Protein AF-0000000078080377 (afdb_homodimer)

Sequence (1064 aa):
MLSNNTMDNLKKFSLIVAINNDALIGIKEYGGYSMPWPMLKEDMDFFRIKTTTTHHPNQTNAIIVGYNTWQTLPPFYKKNNKRTNIVVSRTATIDISSHNEVYVPTFDAALELAQSMPNLNEIFVIGGAVIYDIAMSHQMLDKMYVTHINHTYPNNIVVEQKIFFPLNIEQLEELTRCDFLILSNEKQTFDANKNISYCFKEYNVQKNFHEVYHCNNLISKIPRCINYDMVVIPIDCHEGEYQYLNLIKTIMKKGIYKTTRNDVTKSIFGYQLVYDLANGYPLSTVKRSYPKAIFEELMWMIRGQTNVKYLQEKNVTIWNKNSTKEFLQKYNLPYEEGDIGPGYGFQMRHYGAEYTNCMADYRGKGTDQLMECIDLINKDPHSRRIIIDLWNPRDTAKMALPPCHIIYNFGVDIYDKPSPTGNKGKLNCHLFQRSWDVLLGWNTTTAALLTYLLANHCDLDPGVIVHSITDAHLYKKHIDSGAVDKLLNRIPRNFPTLKFLNKKENIEDYEFDDLVIENYYPCPAIIAEMVAMLSNNTMDNLKKFSLIVAINNDALIGIKEYGGYSMPWPMLKEDMDFFRIKTTTTHHPNQTNAIIVGYNTWQTLPPFYKKNNKRTNIVVSRTATIDISSHNEVYVPTFDAALELAQSMPNLNEIFVIGGAVIYDIAMSHQMLDKMYVTHINHTYPNNIVVEQKIFFPLNIEQLEELTRCDFLILSNEKQTFDANKNISYCFKEYNVQKNFHEVYHCNNLISKIPRCINYDMVVIPIDCHEGEYQYLNLIKTIMKKGIYKTTRNDVTKSIFGYQLVYDLANGYPLSTVKRSYPKAIFEELMWMIRGQTNVKYLQEKNVTIWNKNSTKEFLQKYNLPYEEGDIGPGYGFQMRHYGAEYTNCMADYRGKGTDQLMECIDLINKDPHSRRIIIDLWNPRDTAKMALPPCHIIYNFGVDIYDKPSPTGNKGKLNCHLFQRSWDVLLGWNTTTAALLTYLLANHCDLDPGVIVHSITDAHLYKKHIDSGAVDKLLNRIPRNFPTLKFLNKKENIEDYEFDDLVIENYYPCPAIIAEMVA

Radius of gyration: 34.19 Å; Cα contacts (8 Å, |Δi|>4): 2127; chains: 2; bounding box: 82×93×74 Å

Foldseek 3Di:
DPDPVVVVPFAFAEEEAEAEQQQFGWFQAPVAIDGLADDDVVSLVVVQCVQQDFPDPPAAEEEEEEDRVLVHDDPVSVPPGRHAYEYADLPDDFDPPPGSYTYDPDLVVSSVVLRPDDRYGHYYYYDDQVSLLVSQLDQRHFKYKYKYKHDDRDPPDDTPDTGGHLDHPVRVVVCCLLVQKPFPDKDWDADPVRRIIMMITMITGDSCRSVQSVVLSVQVVPDCVVVPPRVPCVCCVLAACVVLLVLLVCQVVPFDWDDDPFFIKTKDFKDKRKYWCVQAQNQFQLADDDVQLLVQVLLCLCQLAQFQVSSVVVVNCLCVVLQAPVLCVVLVAPAHRRGFFCARSNQQQANPFDTDYRPDDCVPHHDNLVVVLLVCCQPPQADQPSKRAGQRPVCCSNGSHGFFFGMWTKHWDADPDQDPQRAGTEIEIEIEGAEDQSLPDDVQSSSQVVRQLSCQQNRYHYGMYMYMYGIYIHTPQCVVVCLSVSSSPGRTDRHWHKHFQDHDPDSSPDHPVRMDTPDRNHDYHRDDDRDD/DPDPVVVVPFAFAEEEAEAEQQQFGWFQAPVAIDGLADDDVVSLVVVLCVQQDFPDPVAAEEEEEEDRVLVHDDPVSVPPGRHAYEYADLPDDFDPPPGSYTYDPDLVVSSVVLRVDDRYGHYYYYDDQVSLLVSQLDQRHFKYKYKYKHDDRDPPDDTPDTGGHLDHPVRVVVCCLLVQKPFPDKDWDADPVRRIIMMITMITGDSCRSVQSVVLSVQVPPDCVVVPPRVPCVCCVLAACVVLLVLLVCQVVPFDWDDDPFFIKTKDFKDKRKYWCVQAQNQFQLADDDVQLLVQVLLCLQQLAQFCVSSVVVVNCLCVVLQAPVLCVVLVAPAHRRGFFCARSNQQQANPFDTDYRPDDCVPHHDNLVVVLLVCCQPPQADQPSKRAGQRPVCCSNGSHGFFFGMWGKHWDADPDQDPQRAGTEIEIEIEGAEDQSLPDDVQSSSQVVRQLSCQQNRYHYGMYMYMYGIYIHTPQCVVVCLSVSSSPGRTDRHWHKHFQDHDPDSSPDHPVRMDTPDRNHDYHRDDDDDD

pLDDT: mean 86.27, std 15.85, range [21.95, 98.88]

Secondary structure (DSSP, 8-state):
---TTTSTTSPPEEEEEEE-TT-EEEEEETTEEE-SS---HHHHHHHHHHHH--SSTT-EEEEEEEHHHHHHS-HHHHTT-SEEEEEE-TT---B--SSSEEEESSHHHHHHHHHHSTTEEEEEE---HHHHHHHHT-TTEEEEEEEEE-----TTS--SEEEE-SS-HHHHHHHHHTTSEEEEEEEEEEETTTTEEEEEEEEEEPTTHHHHHHHHHHHHTS-TTTT-----------STTHHHHHHHHHHHHH-EEEE-SS-EEEEEEEEEEEEEGGG-----SSS---HHHHHHHHHHHHTT--BTHHHHHTT--TTGGGGSHHHHHHTT--PPTTB--S-THHHHHHBTSPP--TTS--TT-SB-HHHHHHHHHHH-TT-S--EEE---TTTGGGSSS--SEEEEEEEEEE-SS--TT--SEEEEEEEEEEEEETTT--HHHHHHHHHHHHHHHTT-EEEEEEEEEEEEEEEHHHHHTTHHHHHHTS---PPPEEEES---SSGGG--GGGEEEES--PPPPPP-PPP-/---TTSSTTSPPEEEEEEE-TT-EEEEEETTEEE-SS---HHHHHHHHHHHH--SSTT-EEEEEEEHHHHHHS-HHHHTT-SEEEEEE-TT---B--SSSEEEESSHHHHHHHHHHSTTEEEEEE---HHHHHHHHTSTTEEEEEEEEE-----TTS--SEEEE-SS-HHHHHHHHHTTSEEEEEEEEEEETTTTEEEEEEEEEEPTTHHHHHHHHHHHHTS-TTTT-----------STTHHHHHHHHHHHHH-EEEE-SS-EEEEEEEEEEEEEGGG-----SSS---HHHHHHHHHHHHTT--BTHHHHHTT--TTGGGGSHHHHHHTT--PPTTB--S-THHHHHHBTSPP--TTS--TT-SB-HHHHHHHHHHH-TT-S--EEE---TTTGGGSSS--SEEEEEEEEEE-SS--TT---EEEEEEEEEEEEETTT--HHHHHHHHHHHHHHHTT-EEEEEEEEEEEEEEEHHHHHTTHHHHHHTS---PPPEEEES---SSGGG--GGGEEEES--PPPPPP-PPP-

Structure (mmCIF, N/CA/C/O backbone):
data_AF-0000000078080377-model_v1
#
loop_
_entity.id
_entity.type
_entity.pdbx_description
1 polymer 'thymidylate synthase'
#
loop_
_atom_site.group_PDB
_atom_site.id
_atom_site.type_symbol
_atom_site.label_atom_id
_atom_site.label_alt_id
_atom_site.label_comp_id
_atom_site.label_asym_id
_atom_site.label_entity_id
_atom_site.label_seq_id
_atom_site.pdbx_PDB_ins_code
_atom_site.Cartn_x
_atom_site.Cartn_y
_atom_site.Cartn_z
_atom_site.occupancy
_atom_site.B_iso_or_equiv
_atom_site.auth_seq_id
_atom_site.auth_comp_id
_atom_site.auth_asym_id
_atom_site.auth_atom_id
_atom_site.pdbx_PDB_model_num
ATOM 1 N N . MET A 1 1 ? -10.352 24.969 31.375 1 21.95 1 MET A N 1
ATOM 2 C CA . MET A 1 1 ? -10.727 23.734 30.703 1 21.95 1 MET A CA 1
ATOM 3 C C . MET A 1 1 ? -12.039 23.188 31.266 1 21.95 1 MET A C 1
ATOM 5 O O . MET A 1 1 ? -12.133 22.859 32.438 1 21.95 1 MET A O 1
ATOM 9 N N . LEU A 1 2 ? -13.164 23.672 30.703 1 29.47 2 LEU A N 1
ATOM 10 C CA . LEU A 1 2 ? -14.445 23.219 31.234 1 29.47 2 LEU A CA 1
ATOM 11 C C . LEU A 1 2 ? -14.484 21.703 31.359 1 29.47 2 LEU A C 1
ATOM 13 O O . LEU A 1 2 ? -13.922 20.984 30.531 1 29.47 2 LEU A O 1
ATOM 17 N N . SER A 1 3 ? -14.664 21.188 32.531 1 29.08 3 SER A N 1
ATOM 18 C CA . SER A 1 3 ? -14.805 19.781 32.875 1 29.08 3 SER A CA 1
ATOM 19 C C . SER A 1 3 ? -15.602 19 31.844 1 29.08 3 SER A C 1
ATOM 21 O O . SER A 1 3 ? -16.422 19.594 31.125 1 29.08 3 SER A O 1
ATOM 23 N N . ASN A 1 4 ? -15.195 17.859 31.344 1 35.44 4 ASN A N 1
ATOM 24 C CA . ASN A 1 4 ? -15.844 16.891 30.469 1 35.44 4 ASN A CA 1
ATOM 25 C C . ASN A 1 4 ? -17.344 16.812 30.734 1 35.44 4 ASN A C 1
ATOM 27 O O . ASN A 1 4 ? -18.125 16.594 29.797 1 35.44 4 ASN A O 1
ATOM 31 N N . ASN A 1 5 ? -17.828 16.703 31.969 1 36.12 5 ASN A N 1
ATOM 32 C CA . ASN A 1 5 ? -19.203 16.547 32.438 1 36.12 5 ASN A CA 1
ATOM 33 C C . ASN A 1 5 ? -20.047 17.781 32.094 1 36.12 5 ASN A C 1
ATOM 35 O O . ASN A 1 5 ? -21.266 17.703 32.062 1 36.12 5 ASN A O 1
ATOM 39 N N . THR A 1 6 ? -19.516 19 32.188 1 41.28 6 THR A N 1
ATOM 40 C CA . THR A 1 6 ? -20.234 20.266 31.984 1 41.28 6 THR A CA 1
ATOM 41 C C . THR A 1 6 ? -20.5 20.5 30.516 1 41.28 6 THR A C 1
ATOM 43 O O . THR A 1 6 ? -21.234 21.422 30.156 1 41.28 6 THR A O 1
ATOM 46 N N . MET A 1 7 ? -19.844 19.906 29.578 1 44.25 7 MET A N 1
ATOM 47 C CA . MET A 1 7 ? -20.031 20.078 28.141 1 44.25 7 MET A CA 1
ATOM 48 C C . MET A 1 7 ? -21.297 19.359 27.688 1 44.25 7 MET A C 1
ATOM 50 O O . MET A 1 7 ? -21.828 19.656 26.609 1 44.25 7 MET A O 1
ATOM 54 N N . ASP A 1 8 ? -21.656 18.312 28.375 1 48.5 8 ASP A N 1
ATOM 55 C CA . ASP A 1 8 ? -22.844 17.531 27.984 1 48.5 8 ASP A CA 1
ATOM 56 C C . ASP A 1 8 ? -24.094 18.391 28.031 1 48.5 8 ASP A C 1
ATOM 58 O O . ASP A 1 8 ? -25.062 18.141 27.297 1 48.5 8 ASP A O 1
ATOM 62 N N . ASN A 1 9 ? -24.172 19.5 28.906 1 59.94 9 ASN A N 1
ATOM 63 C CA . ASN A 1 9 ? -25.375 20.312 29.078 1 59.94 9 ASN A CA 1
ATOM 64 C C . ASN A 1 9 ? -25.328 21.562 28.219 1 59.94 9 ASN A C 1
ATOM 66 O O . ASN A 1 9 ? -26.219 22.406 28.312 1 59.94 9 ASN A O 1
ATOM 70 N N . LEU A 1 10 ? -24.312 21.703 27.391 1 73.5 10 LEU A N 1
ATOM 71 C CA . LEU A 1 10 ? -24.188 22.938 26.594 1 73.5 10 LEU A CA 1
ATOM 72 C C . LEU A 1 10 ? -24.875 22.781 25.25 1 73.5 10 LEU A C 1
ATOM 74 O O . LEU A 1 10 ? -24.875 21.688 24.672 1 73.5 10 LEU A O 1
ATOM 78 N N . LYS A 1 11 ? -25.609 23.859 24.922 1 86.69 11 LYS A N 1
ATOM 79 C CA . LYS A 1 11 ? -26.281 23.859 23.625 1 86.69 11 LYS A CA 1
ATOM 80 C C . LYS A 1 11 ? -25.266 23.969 22.484 1 86.69 11 LYS A C 1
ATOM 82 O O . LYS A 1 11 ? -24.344 24.781 22.547 1 86.69 11 LYS A O 1
ATOM 87 N N . LYS A 1 12 ? -25.406 23.094 21.578 1 91.88 12 LYS A N 1
ATOM 88 C CA . LYS A 1 12 ? -24.609 23.156 20.359 1 91.88 12 LYS A CA 1
ATOM 89 C C . LYS A 1 12 ? -25 24.359 19.516 1 91.88 12 LYS A C 1
ATOM 91 O O . LYS A 1 12 ? -26.031 25 19.766 1 91.88 12 LYS A O 1
ATOM 96 N N . PHE A 1 13 ? -24.125 24.766 18.656 1 94.81 13 PHE A N 1
ATOM 97 C CA . PHE A 1 13 ? -24.438 25.906 17.812 1 94.81 13 PHE A CA 1
ATOM 98 C C . PHE A 1 13 ? -24.359 25.547 16.344 1 94.81 13 PHE A C 1
ATOM 100 O O . PHE A 1 13 ? -23.812 24.484 15.992 1 94.81 13 PHE A O 1
ATOM 107 N N . SER A 1 14 ? -24.984 26.375 15.516 1 96 14 SER A N 1
ATOM 108 C CA . SER A 1 14 ? -24.984 26.234 14.062 1 96 14 SER A CA 1
ATOM 109 C C . SER A 1 14 ? -24.266 27.391 13.383 1 96 14 SER A C 1
ATOM 111 O O . SER A 1 14 ? -24.109 28.469 13.977 1 96 14 SER A O 1
ATOM 113 N N . LEU A 1 15 ? -23.797 27.078 12.211 1 95.88 15 LEU A N 1
ATOM 114 C CA . LEU A 1 15 ? -23.172 28.094 11.352 1 95.88 15 LEU A CA 1
ATOM 115 C C . LEU A 1 15 ? -24.047 28.422 10.156 1 95.88 15 LEU A C 1
ATOM 117 O O . LEU A 1 15 ? -24.688 27.516 9.578 1 95.88 15 LEU A O 1
ATOM 121 N N . ILE A 1 16 ? -24.234 29.766 9.82 1 96.12 16 ILE A N 1
ATOM 122 C CA . ILE A 1 16 ? -24.969 30.156 8.633 1 96.12 16 ILE A CA 1
ATOM 123 C C . ILE A 1 16 ? -24.094 31.062 7.758 1 96.12 16 ILE A C 1
ATOM 125 O O . ILE A 1 16 ? -23.516 32.031 8.242 1 96.12 16 ILE A O 1
ATOM 129 N N . VAL A 1 17 ? -23.906 30.672 6.465 1 95.69 17 VAL A N 1
ATOM 130 C CA . VAL A 1 17 ? -23.016 31.422 5.594 1 95.69 17 VAL A CA 1
ATOM 131 C C . VAL A 1 17 ? -23.5 31.328 4.148 1 95.69 17 VAL A C 1
ATOM 133 O O . VAL A 1 17 ? -24.141 30.359 3.762 1 95.69 17 VAL A O 1
ATOM 136 N N . ALA A 1 18 ? -23.297 32.406 3.402 1 95.25 18 ALA A N 1
ATOM 137 C CA . ALA A 1 18 ? -23.406 32.406 1.946 1 95.25 18 ALA A CA 1
ATOM 138 C C . ALA A 1 18 ? -22.031 32.5 1.296 1 95.25 18 ALA A C 1
ATOM 140 O O . ALA A 1 18 ? -21.219 33.344 1.684 1 95.25 18 ALA A O 1
ATOM 141 N N . ILE A 1 19 ? -21.766 31.562 0.396 1 93.88 19 ILE A N 1
ATOM 142 C CA . ILE A 1 19 ? -20.484 31.578 -0.282 1 93.88 19 ILE A CA 1
ATOM 143 C C . ILE A 1 19 ? -20.688 31.516 -1.793 1 93.88 19 ILE A C 1
ATOM 145 O O . ILE A 1 19 ? -21.656 30.922 -2.268 1 93.88 19 ILE A O 1
ATOM 149 N N . ASN A 1 20 ? -19.797 32.125 -2.52 1 93.19 20 ASN A N 1
ATOM 150 C CA . ASN A 1 20 ? -19.891 32 -3.971 1 93.19 20 ASN A CA 1
ATOM 151 C C . ASN A 1 20 ? -18.984 30.891 -4.488 1 93.19 20 ASN A C 1
ATOM 153 O O . ASN A 1 20 ? -18.484 30.078 -3.711 1 93.19 20 ASN A O 1
ATOM 157 N N . ASN A 1 21 ? -18.734 30.844 -5.789 1 88.44 21 ASN A N 1
ATOM 158 C CA . ASN A 1 21 ? -18.016 29.766 -6.426 1 88.44 21 ASN A CA 1
ATOM 159 C C . ASN A 1 21 ? -16.547 29.719 -5.977 1 88.44 21 ASN A C 1
ATOM 161 O O . ASN A 1 21 ? -15.93 28.656 -5.973 1 88.44 21 ASN A O 1
ATOM 165 N N . ASP A 1 22 ? -16.031 30.859 -5.504 1 82.81 22 ASP A N 1
ATOM 166 C CA . ASP A 1 22 ? -14.641 30.969 -5.09 1 82.81 22 ASP A CA 1
ATOM 167 C C . ASP A 1 22 ? -14.516 30.938 -3.57 1 82.81 22 ASP A C 1
ATOM 169 O O . ASP A 1 22 ? -13.453 31.234 -3.023 1 82.81 22 ASP A O 1
ATOM 173 N N . ALA A 1 23 ? -15.562 30.688 -2.914 1 88.5 23 ALA A N 1
ATOM 174 C CA . ALA A 1 23 ? -15.648 30.672 -1.455 1 88.5 23 ALA A CA 1
ATOM 175 C C . ALA A 1 23 ? -15.492 32.062 -0.883 1 88.5 23 ALA A C 1
ATOM 177 O O . ALA A 1 23 ? -15.086 32.25 0.271 1 88.5 23 ALA A O 1
ATOM 178 N N . LEU A 1 24 ? -15.781 33.094 -1.783 1 91.62 24 LEU A N 1
ATOM 179 C CA . LEU A 1 24 ? -15.773 34.469 -1.33 1 91.62 24 LEU A CA 1
ATOM 180 C C . LEU A 1 24 ? -17 34.781 -0.483 1 91.62 24 LEU A C 1
ATOM 182 O O . LEU A 1 24 ? -18.109 34.375 -0.833 1 91.62 24 LEU A O 1
ATOM 186 N N . ILE A 1 25 ? -16.75 35.469 0.677 1 93.38 25 ILE A N 1
ATOM 187 C CA . ILE A 1 25 ? -17.891 35.781 1.529 1 93.38 25 ILE A CA 1
ATOM 188 C C . ILE A 1 25 ? -17.969 37.312 1.718 1 93.38 25 ILE A C 1
ATOM 190 O O . ILE A 1 25 ? -18.953 37.812 2.232 1 93.38 25 ILE A O 1
ATOM 194 N N . GLY A 1 26 ? -16.938 38.062 1.357 1 90.88 26 GLY A N 1
ATOM 195 C CA . GLY A 1 26 ? -16.891 39.531 1.508 1 90.88 26 GLY A CA 1
ATOM 196 C C . GLY A 1 26 ? -15.727 40.156 0.769 1 90.88 26 GLY A C 1
ATOM 197 O O . GLY A 1 26 ? -14.789 39.469 0.361 1 90.88 26 GLY A O 1
ATOM 198 N N . ILE A 1 27 ? -15.836 41.406 0.475 1 88.5 27 ILE A N 1
ATOM 199 C CA . ILE A 1 27 ? -14.758 42.188 -0.121 1 88.5 27 ILE A CA 1
ATOM 200 C C . ILE A 1 27 ? -14.562 43.5 0.667 1 88.5 27 ILE A C 1
ATOM 202 O O . ILE A 1 27 ? -15.523 44.062 1.198 1 88.5 27 ILE A O 1
ATOM 206 N N . LYS A 1 28 ? -13.328 43.781 0.823 1 86.62 28 LYS A N 1
ATOM 207 C CA . LYS A 1 28 ? -12.992 45.062 1.421 1 86.62 28 LYS A CA 1
ATOM 208 C C . LYS A 1 28 ? -12.57 46.062 0.355 1 86.62 28 LYS A C 1
ATOM 210 O O . LYS A 1 28 ? -11.672 45.812 -0.439 1 86.62 28 LYS A O 1
ATOM 215 N N . GLU A 1 29 ? -13.32 47.156 0.262 1 78.56 29 GLU A N 1
ATOM 216 C CA . GLU A 1 29 ? -12.992 48.25 -0.622 1 78.56 29 GLU A CA 1
ATOM 217 C C . GLU A 1 29 ? -12.812 49.562 0.166 1 78.56 29 GLU A C 1
ATOM 219 O O . GLU A 1 29 ? -12.969 49.562 1.389 1 78.56 29 GLU A O 1
ATOM 224 N N . TYR A 1 30 ? -12.266 50.688 -0.43 1 74.56 30 TYR A N 1
ATOM 225 C CA . TYR A 1 30 ? -12.023 52 0.214 1 74.56 30 TYR A CA 1
ATOM 226 C C . TYR A 1 30 ? -13.227 52.406 1.036 1 74.56 30 TYR A C 1
ATOM 228 O O . TYR A 1 30 ? -13.078 53.031 2.094 1 74.56 30 TYR A O 1
ATOM 236 N N . GLY A 1 31 ? -14.453 52 0.781 1 69 31 GLY A N 1
ATOM 237 C CA . GLY A 1 31 ? -15.68 52.375 1.463 1 69 31 GLY A CA 1
ATOM 238 C C . GLY A 1 31 ? -16.078 51.375 2.539 1 69 31 GLY A C 1
ATOM 239 O O . GLY A 1 31 ? -17.062 51.594 3.252 1 69 31 GLY A O 1
ATOM 240 N N . GLY A 1 32 ? -15.312 50.344 2.744 1 79.81 32 GLY A N 1
ATOM 241 C CA . GLY A 1 32 ? -15.617 49.375 3.783 1 79.81 32 GLY A CA 1
ATOM 242 C C . GLY A 1 32 ? -15.836 47.969 3.242 1 79.81 32 GLY A C 1
ATOM 243 O O . GLY A 1 32 ? -15.312 47.625 2.186 1 79.81 32 GLY A O 1
ATOM 244 N N . TYR A 1 33 ? -16.469 47.156 3.988 1 86.19 33 TYR A N 1
ATOM 245 C CA . TYR A 1 33 ? -16.734 45.781 3.623 1 86.19 33 TYR A CA 1
ATOM 246 C C . TYR A 1 33 ? -18.078 45.656 2.916 1 86.19 33 TYR A C 1
ATOM 248 O O . TYR A 1 33 ? -19.016 46.406 3.217 1 86.19 33 TYR A O 1
ATOM 256 N N . SER A 1 34 ? -18.156 44.812 1.878 1 86.5 34 SER A N 1
ATOM 257 C CA . SER A 1 34 ? -19.406 44.562 1.175 1 86.5 34 SER A CA 1
ATOM 258 C C . SER A 1 34 ? -19.5 43.125 0.703 1 86.5 34 SER A C 1
ATOM 260 O O . SER A 1 34 ? -18.5 42.406 0.709 1 86.5 34 SER A O 1
ATOM 262 N N . MET A 1 35 ? -20.688 42.719 0.286 1 88.06 35 MET A N 1
ATOM 263 C CA . MET A 1 35 ? -20.906 41.406 -0.268 1 88.06 35 MET A CA 1
ATOM 264 C C . MET A 1 35 ? -20.422 41.312 -1.713 1 88.06 35 MET A C 1
ATOM 266 O O . MET A 1 35 ? -20.609 42.25 -2.484 1 88.06 35 MET A O 1
ATOM 270 N N . PRO A 1 36 ? -19.844 40.25 -2.127 1 90.19 36 PRO A N 1
ATOM 271 C CA . PRO A 1 36 ? -19.281 40.125 -3.471 1 90.19 36 PRO A CA 1
ATOM 272 C C . PRO A 1 36 ? -20.344 39.875 -4.543 1 90.19 36 PRO A C 1
ATOM 274 O O . PRO A 1 36 ? -20.031 39.844 -5.73 1 90.19 36 PRO A O 1
ATOM 277 N N . TRP A 1 37 ? -21.594 39.75 -4.184 1 91 37 TRP A N 1
ATOM 278 C CA . TRP A 1 37 ? -22.734 39.562 -5.094 1 91 37 TRP A CA 1
ATOM 279 C C . TRP A 1 37 ? -23.891 40.469 -4.695 1 91 37 TRP A C 1
ATOM 281 O O . TRP A 1 37 ? -23.922 41 -3.588 1 91 37 TRP A O 1
ATOM 291 N N . PRO A 1 38 ? -24.797 40.656 -5.672 1 88.69 38 PRO A N 1
ATOM 292 C CA . PRO A 1 38 ? -25.969 41.469 -5.301 1 88.69 38 PRO A CA 1
ATOM 293 C C . PRO A 1 38 ? -26.812 40.812 -4.219 1 88.69 38 PRO A C 1
ATOM 295 O O . PRO A 1 38 ? -26.844 39.594 -4.109 1 88.69 38 PRO A O 1
ATOM 298 N N . MET A 1 39 ? -27.422 41.625 -3.49 1 88.19 39 MET A N 1
ATOM 299 C CA . MET A 1 39 ? -28.266 41.125 -2.402 1 88.19 39 MET A CA 1
ATOM 300 C C . MET A 1 39 ? -29.391 40.25 -2.938 1 88.19 39 MET A C 1
ATOM 302 O O . MET A 1 39 ? -30.109 40.656 -3.844 1 88.19 39 MET A O 1
ATOM 306 N N . LEU A 1 40 ? -29.469 39.125 -2.434 1 91.62 40 LEU A N 1
ATOM 307 C CA . LEU A 1 40 ? -30.516 38.156 -2.785 1 91.62 40 LEU A CA 1
ATOM 308 C C . LEU A 1 40 ? -31.578 38.094 -1.688 1 91.62 40 LEU A C 1
ATOM 310 O O . LEU A 1 40 ? -31.297 37.625 -0.586 1 91.62 40 LEU A O 1
ATOM 314 N N . LYS A 1 41 ? -32.75 38.469 -1.994 1 87.69 41 LYS A N 1
ATOM 315 C CA . LYS A 1 41 ? -33.812 38.625 -1.002 1 87.69 41 LYS A CA 1
ATOM 316 C C . LYS A 1 41 ? -34.094 37.312 -0.312 1 87.69 41 LYS A C 1
ATOM 318 O O . LYS A 1 41 ? -34.219 37.25 0.914 1 87.69 41 LYS A O 1
ATOM 323 N N . GLU A 1 42 ? -34.25 36.312 -1.052 1 91 42 GLU A N 1
ATOM 324 C CA . GLU A 1 42 ? -34.625 35.031 -0.47 1 91 42 GLU A CA 1
ATOM 325 C C . GLU A 1 42 ? -33.531 34.531 0.481 1 91 42 GLU A C 1
ATOM 327 O O . GLU A 1 42 ? -33.844 33.875 1.491 1 91 42 GLU A O 1
ATOM 332 N N . ASP A 1 43 ? -32.344 34.781 0.123 1 92.06 43 ASP A N 1
ATOM 333 C CA . ASP A 1 43 ? -31.25 34.375 1.007 1 92.06 43 ASP A CA 1
ATOM 334 C C . ASP A 1 43 ? -31.281 35.188 2.311 1 92.06 43 ASP A C 1
ATOM 336 O O . ASP A 1 43 ? -31.094 34.625 3.393 1 92.06 43 ASP A O 1
ATOM 340 N N . MET A 1 44 ? -31.531 36.438 2.207 1 89.88 44 MET A N 1
ATOM 341 C CA . MET A 1 44 ? -31.609 37.281 3.387 1 89.88 44 MET A CA 1
ATOM 342 C C . MET A 1 44 ? -32.812 36.906 4.25 1 89.88 44 MET A C 1
ATOM 344 O O . MET A 1 44 ? -32.719 36.938 5.48 1 89.88 44 MET A O 1
ATOM 348 N N . ASP A 1 45 ? -33.875 36.531 3.58 1 88.94 45 ASP A N 1
ATOM 349 C CA . ASP A 1 45 ? -35.031 36.094 4.312 1 88.94 45 ASP A CA 1
ATOM 350 C C . ASP A 1 45 ? -34.75 34.781 5.055 1 88.94 45 ASP A C 1
ATOM 352 O O . ASP A 1 45 ? -35.188 34.625 6.199 1 88.94 45 ASP A O 1
ATOM 356 N N . PHE A 1 46 ? -34.125 33.969 4.352 1 93.31 46 PHE A N 1
ATOM 357 C CA . PHE A 1 46 ? -33.75 32.719 4.984 1 93.31 46 PHE A CA 1
ATOM 358 C C . PHE A 1 46 ? -32.938 32.969 6.254 1 93.31 46 PHE A C 1
ATOM 360 O O . PHE A 1 46 ? -33.25 32.406 7.305 1 93.31 46 PHE A O 1
ATOM 367 N N . PHE A 1 47 ? -31.984 33.812 6.203 1 93 47 PHE A N 1
ATOM 368 C CA . PHE A 1 47 ? -31.156 34.219 7.344 1 93 47 PHE A CA 1
ATOM 369 C C . PHE A 1 47 ? -32 34.75 8.477 1 93 47 PHE A C 1
ATOM 371 O O . PHE A 1 47 ? -31.906 34.312 9.617 1 93 47 PHE A O 1
ATOM 378 N N . ARG A 1 48 ? -32.844 35.625 8.109 1 90.19 48 ARG A N 1
ATOM 379 C CA . ARG A 1 48 ? -33.688 36.25 9.102 1 90.19 48 ARG A CA 1
ATOM 380 C C . ARG A 1 48 ? -34.594 35.25 9.773 1 90.19 48 ARG A C 1
ATOM 382 O O . ARG A 1 48 ? -34.656 35.188 11 1 90.19 48 ARG A O 1
ATOM 389 N N . ILE A 1 49 ? -35.25 34.438 8.984 1 90.19 49 ILE A N 1
ATOM 390 C CA . ILE A 1 49 ? -36.25 33.5 9.5 1 90.19 49 ILE A CA 1
ATOM 391 C C . ILE A 1 49 ? -35.531 32.438 10.359 1 90.19 49 ILE A C 1
ATOM 393 O O . ILE A 1 49 ? -36 32.156 11.477 1 90.19 49 ILE A O 1
ATOM 397 N N . LYS A 1 50 ? -34.469 31.984 9.914 1 92.38 50 LYS A N 1
ATOM 398 C CA . LYS A 1 50 ? -33.781 30.922 10.609 1 92.38 50 LYS A CA 1
ATOM 399 C C . LYS A 1 50 ? -33.25 31.406 11.961 1 92.38 50 LYS A C 1
ATOM 401 O O . LYS A 1 50 ? -33.281 30.672 12.945 1 92.38 50 LYS A O 1
ATOM 406 N N . THR A 1 51 ? -32.781 32.625 12.023 1 93.06 51 THR A N 1
ATOM 407 C CA . THR A 1 51 ? -32.094 33.094 13.227 1 93.06 51 THR A CA 1
ATOM 408 C C . THR A 1 51 ? -33.094 33.75 14.188 1 93.06 51 THR A C 1
ATOM 410 O O . THR A 1 51 ? -32.719 34.062 15.32 1 93.06 51 THR A O 1
ATOM 413 N N . THR A 1 52 ? -34.344 33.844 13.758 1 90.19 52 THR A N 1
ATOM 414 C CA . THR A 1 52 ? -35.312 34.5 14.641 1 90.19 52 THR A CA 1
ATOM 415 C C . THR A 1 52 ? -36.406 33.531 15.055 1 90.19 52 THR A C 1
ATOM 417 O O . THR A 1 52 ? -37.094 33.781 16.047 1 90.19 52 THR A O 1
ATOM 420 N N . THR A 1 53 ? -36.594 32.5 14.328 1 88.88 53 THR A N 1
ATOM 421 C CA . THR A 1 53 ? -37.656 31.547 14.633 1 88.88 53 THR A CA 1
ATOM 422 C C . THR A 1 53 ? -37.25 30.625 15.781 1 88.88 53 THR A C 1
ATOM 424 O O . THR A 1 53 ? -36.156 30.078 15.789 1 88.88 53 THR A O 1
ATOM 427 N N . THR A 1 54 ? -38.125 30.5 16.812 1 89.38 54 THR A N 1
ATOM 428 C CA . THR A 1 54 ? -37.875 29.609 17.938 1 89.38 54 THR A CA 1
ATOM 429 C C . THR A 1 54 ? -38.969 28.562 18.047 1 89.38 54 THR A C 1
ATOM 431 O O . THR A 1 54 ? -40.062 28.719 17.484 1 89.38 54 THR A O 1
ATOM 434 N N . HIS A 1 55 ? -38.719 27.469 18.703 1 84.31 55 HIS A N 1
ATOM 435 C CA . HIS A 1 55 ? -39.719 26.422 18.922 1 84.31 55 HIS A CA 1
ATOM 436 C C . HIS A 1 55 ? -40.812 26.875 19.875 1 84.31 55 HIS A C 1
ATOM 438 O O . HIS A 1 55 ? -41.938 26.453 19.766 1 84.31 55 HIS A O 1
ATOM 444 N N . HIS A 1 56 ? -40.406 27.703 20.891 1 85.06 56 HIS A N 1
ATOM 445 C CA . HIS A 1 56 ? -41.312 28.234 21.875 1 85.06 56 HIS A CA 1
ATOM 446 C C . HIS A 1 56 ? -41.281 29.766 21.922 1 85.06 56 HIS A C 1
ATOM 448 O O . HIS A 1 56 ? -40.219 30.359 21.797 1 85.06 56 HIS A O 1
ATOM 454 N N . PRO A 1 57 ? -42.406 30.328 22.125 1 81.69 57 PRO A N 1
ATOM 455 C CA . PRO A 1 57 ? -42.5 31.781 22.062 1 81.69 57 PRO A CA 1
ATOM 456 C C . PRO A 1 57 ? -41.656 32.469 23.141 1 81.69 57 PRO A C 1
ATOM 458 O O . PRO A 1 57 ? -41.281 33.625 22.984 1 81.69 57 PRO A O 1
ATOM 461 N N . ASN A 1 58 ? -41.344 31.812 24.203 1 83.62 58 ASN A N 1
ATOM 462 C CA . ASN A 1 58 ? -40.594 32.406 25.297 1 83.62 58 ASN A CA 1
ATOM 463 C C . ASN A 1 58 ? -39.094 32.25 25.109 1 83.62 58 ASN A C 1
ATOM 465 O O . ASN A 1 58 ? -38.312 32.719 25.938 1 83.62 58 ASN A O 1
ATOM 469 N N . GLN A 1 59 ? -38.75 31.688 24 1 88.5 59 GLN A N 1
ATOM 470 C CA . GLN A 1 59 ? -37.344 31.453 23.766 1 88.5 59 GLN A CA 1
ATOM 471 C C . GLN A 1 59 ? -36.75 32.469 22.781 1 88.5 59 GLN A C 1
ATOM 473 O O . GLN A 1 59 ? -37.5 33.094 22.016 1 88.5 59 GLN A O 1
ATOM 478 N N . THR A 1 60 ? -35.5 32.688 22.859 1 88.12 60 THR A N 1
ATOM 479 C CA . THR A 1 60 ? -34.781 33.562 21.953 1 88.12 60 THR A CA 1
ATOM 480 C C . THR A 1 60 ? -33.531 32.906 21.375 1 88.12 60 THR A C 1
ATOM 482 O O . THR A 1 60 ? -32.906 32.062 22.047 1 88.12 60 THR A O 1
ATOM 485 N N . ASN A 1 61 ? -33.312 33.25 20.156 1 92.62 61 ASN A N 1
ATOM 486 C CA . ASN A 1 61 ? -32.062 32.844 19.562 1 92.62 61 ASN A CA 1
ATOM 487 C C . ASN A 1 61 ? -30.938 33.844 19.812 1 92.62 61 ASN A C 1
ATOM 489 O O . ASN A 1 61 ? -31.203 35 20.188 1 92.62 61 ASN A O 1
ATOM 493 N N . ALA A 1 62 ? -29.766 33.406 19.734 1 92.88 62 ALA A N 1
ATOM 494 C CA . ALA A 1 62 ? -28.594 34.281 19.797 1 92.88 62 ALA A CA 1
ATOM 495 C C . ALA A 1 62 ? -27.734 34.156 18.547 1 92.88 62 ALA A C 1
ATOM 497 O O . ALA A 1 62 ? -27.594 33.062 18 1 92.88 62 ALA A O 1
ATOM 498 N N . ILE A 1 63 ? -27.219 35.281 18.125 1 94.69 63 ILE A N 1
ATOM 499 C CA . ILE A 1 63 ? -26.266 35.219 17.031 1 94.69 63 ILE A CA 1
ATOM 500 C C . ILE A 1 63 ? -24.891 35.688 17.516 1 94.69 63 ILE A C 1
ATOM 502 O O . ILE A 1 63 ? -24.797 36.594 18.359 1 94.69 63 ILE A O 1
ATOM 506 N N . ILE A 1 64 ? -23.875 35.062 17.062 1 94.38 64 ILE A N 1
ATOM 507 C CA . ILE A 1 64 ? -22.5 35.469 17.281 1 94.38 64 ILE A CA 1
ATOM 508 C C . ILE A 1 64 ? -21.875 35.969 15.969 1 94.38 64 ILE A C 1
ATOM 510 O O . ILE A 1 64 ? -21.922 35.25 14.953 1 94.38 64 ILE A O 1
ATOM 514 N N . VAL A 1 65 ? -21.281 37.188 16 1 94.38 65 VAL A N 1
ATOM 515 C CA . VAL A 1 65 ? -20.812 37.812 14.766 1 94.38 65 VAL A CA 1
ATOM 516 C C . VAL A 1 65 ? -19.562 38.656 15.055 1 94.38 65 VAL A C 1
ATOM 518 O O . VAL A 1 65 ? -19.422 39.219 16.141 1 94.38 65 VAL A O 1
ATOM 521 N N . GLY A 1 66 ? -18.672 38.625 14.055 1 92.25 66 GLY A N 1
ATOM 522 C CA . GLY A 1 66 ? -17.531 39.531 14.156 1 92.25 66 GLY A CA 1
ATOM 523 C C . GLY A 1 66 ? -17.906 41 13.938 1 92.25 66 GLY A C 1
ATOM 524 O O . GLY A 1 66 ? -18.906 41.281 13.273 1 92.25 66 GLY A O 1
ATOM 525 N N . TYR A 1 67 ? -17.062 41.812 14.367 1 89.19 67 TYR A N 1
ATOM 526 C CA . TYR A 1 67 ? -17.328 43.25 14.367 1 89.19 67 TYR A CA 1
ATOM 527 C C . TYR A 1 67 ? -17.5 43.781 12.953 1 89.19 67 TYR A C 1
ATOM 529 O O . TYR A 1 67 ? -18.484 44.469 12.656 1 89.19 67 TYR A O 1
ATOM 537 N N . ASN A 1 68 ? -16.609 43.469 12.07 1 86.12 68 ASN A N 1
ATOM 538 C CA . ASN A 1 68 ? -16.672 44 10.711 1 86.12 68 ASN A CA 1
ATOM 539 C C . ASN A 1 68 ? -17.906 43.5 9.977 1 86.12 68 ASN A C 1
ATOM 541 O O . ASN A 1 68 ? -18.547 44.281 9.25 1 86.12 68 ASN A O 1
ATOM 545 N N . THR A 1 69 ? -18.25 42.281 10.164 1 90.31 69 THR A N 1
ATOM 546 C CA . THR A 1 69 ? -19.453 41.719 9.555 1 90.31 69 THR A CA 1
ATOM 547 C C . THR A 1 69 ? -20.703 42.406 10.109 1 90.31 69 THR A C 1
ATOM 549 O O . THR A 1 69 ? -21.625 42.719 9.367 1 90.31 69 THR A O 1
ATOM 552 N N . TRP A 1 70 ? -20.75 42.656 11.367 1 89.88 70 TRP A N 1
ATOM 553 C CA . TRP A 1 70 ? -21.875 43.281 12.023 1 89.88 70 TRP A CA 1
ATOM 554 C C . TRP A 1 70 ? -22.109 44.688 11.469 1 89.88 70 TRP A C 1
ATOM 556 O O . TRP A 1 70 ? -23.25 45.094 11.227 1 89.88 70 TRP A O 1
ATOM 566 N N . GLN A 1 71 ? -21.031 45.312 11.195 1 84.94 71 GLN A N 1
ATOM 567 C CA . GLN A 1 71 ? -21.141 46.688 10.688 1 84.94 71 GLN A CA 1
ATOM 568 C C . GLN A 1 71 ? -21.703 46.719 9.273 1 84.94 71 GLN A C 1
ATOM 570 O O . GLN A 1 71 ? -22.328 47.688 8.867 1 84.94 71 GLN A O 1
ATOM 575 N N . THR A 1 72 ? -21.531 45.625 8.57 1 84.88 72 THR A N 1
ATOM 576 C CA . THR A 1 72 ? -21.938 45.625 7.168 1 84.88 72 THR A CA 1
ATOM 577 C C . THR A 1 72 ? -23.375 45.125 7.016 1 84.88 72 THR A C 1
ATOM 579 O O . THR A 1 72 ? -23.984 45.281 5.961 1 84.88 72 THR A O 1
ATOM 582 N N . LEU A 1 73 ? -23.859 44.5 8.016 1 86.31 73 LEU A N 1
ATOM 583 C CA . LEU A 1 73 ? -25.234 43.969 7.941 1 86.31 73 LEU A CA 1
ATOM 584 C C . LEU A 1 73 ? -26.234 45.125 7.859 1 86.31 73 LEU A C 1
ATOM 586 O O . LEU A 1 73 ? -26.141 46.094 8.617 1 86.31 73 LEU A O 1
ATOM 590 N N . PRO A 1 74 ? -27.172 45.062 6.926 1 82.69 74 PRO A N 1
ATOM 591 C CA . PRO A 1 74 ? -28.188 46.094 6.82 1 82.69 74 PRO A CA 1
ATOM 592 C C . PRO A 1 74 ? -29 46.25 8.102 1 82.69 74 PRO A C 1
ATOM 594 O O . PRO A 1 74 ? -29.297 45.281 8.781 1 82.69 74 PRO A O 1
ATOM 597 N N . PRO A 1 75 ? -29.438 47.469 8.398 1 81.94 75 PRO A N 1
ATOM 598 C CA . PRO A 1 75 ? -30.125 47.781 9.648 1 81.94 75 PRO A CA 1
ATOM 599 C C . PRO A 1 75 ? -31.391 46.938 9.852 1 81.94 75 PRO A C 1
ATOM 601 O O . PRO A 1 75 ? -31.703 46.562 10.984 1 81.94 75 PRO A O 1
ATOM 604 N N . PHE A 1 76 ? -32 46.594 8.75 1 81.25 76 PHE A N 1
ATOM 605 C CA . PHE A 1 76 ? -33.25 45.812 8.82 1 81.25 76 PHE A CA 1
ATOM 606 C C . PHE A 1 76 ? -32.969 44.469 9.469 1 81.25 76 PHE A C 1
ATOM 608 O O . PHE A 1 76 ? -33.812 43.938 10.203 1 81.25 76 PHE A O 1
ATOM 615 N N . TYR A 1 77 ? -31.812 44 9.281 1 82.62 77 TYR A N 1
ATOM 616 C CA . TYR A 1 77 ? -31.516 42.656 9.773 1 82.62 77 TYR A CA 1
ATOM 617 C C . TYR A 1 77 ? -30.812 42.719 11.125 1 82.62 77 TYR A C 1
ATOM 619 O O . TYR A 1 77 ? -30.562 41.656 11.75 1 82.62 77 TYR A O 1
ATOM 627 N N . LYS A 1 78 ? -30.469 43.844 11.578 1 79.56 78 LYS A N 1
ATOM 628 C CA . LYS A 1 78 ? -29.859 44.031 12.891 1 79.56 78 LYS A CA 1
ATOM 629 C C . LYS A 1 78 ? -30.906 44.344 13.945 1 79.56 78 LYS A C 1
ATOM 631 O O . LYS A 1 78 ? -30.828 43.875 15.078 1 79.56 78 LYS A O 1
ATOM 636 N N . LYS A 1 79 ? -31.734 45.188 13.484 1 70.25 79 LYS A N 1
ATOM 637 C CA . LYS A 1 79 ? -32.688 45.781 14.438 1 70.25 79 LYS A CA 1
ATOM 638 C C . LYS A 1 79 ? -33.969 44.969 14.516 1 70.25 79 LYS A C 1
ATOM 640 O O . LYS A 1 79 ? -34.344 44.312 13.547 1 70.25 79 LYS A O 1
ATOM 645 N N . ASN A 1 80 ? -34.625 44.969 15.648 1 60 80 ASN A N 1
ATOM 646 C CA . ASN A 1 80 ? -36 44.5 15.938 1 60 80 ASN A CA 1
ATOM 647 C C . ASN A 1 80 ? -36.125 43 15.688 1 60 80 ASN A C 1
ATOM 649 O O . ASN A 1 80 ? -37.188 42.531 15.227 1 60 80 ASN A O 1
ATOM 653 N N . ASN A 1 81 ? -34.938 42.344 15.852 1 66.88 81 ASN A N 1
ATOM 654 C CA . ASN A 1 81 ? -35.094 40.906 15.664 1 66.88 81 ASN A CA 1
ATOM 655 C C . ASN A 1 81 ? -35.062 40.156 16.984 1 66.88 81 ASN A C 1
ATOM 657 O O . ASN A 1 81 ? -34.531 40.688 17.984 1 66.88 81 ASN A O 1
ATOM 661 N N . LYS A 1 82 ? -36.094 39.5 17.344 1 76.81 82 LYS A N 1
ATOM 662 C CA . LYS A 1 82 ? -36.312 38.719 18.547 1 76.81 82 LYS A CA 1
ATOM 663 C C . LYS A 1 82 ? -35.156 37.75 18.797 1 76.81 82 LYS A C 1
ATOM 665 O O . LYS A 1 82 ? -35.344 36.562 19 1 76.81 82 LYS A O 1
ATOM 670 N N . ARG A 1 83 ? -33.875 38.375 18.641 1 87 83 ARG A N 1
ATOM 671 C CA . ARG A 1 83 ? -32.719 37.531 18.984 1 87 83 ARG A CA 1
ATOM 672 C C . ARG A 1 83 ? -31.625 38.375 19.656 1 87 83 ARG A C 1
ATOM 674 O O . ARG A 1 83 ? -31.625 39.594 19.547 1 87 83 ARG A O 1
ATOM 681 N N . THR A 1 84 ? -30.797 37.875 20.375 1 88.38 84 THR A N 1
ATOM 682 C CA . THR A 1 84 ? -29.656 38.531 21 1 88.38 84 THR A CA 1
ATOM 683 C C . THR A 1 84 ? -28.453 38.531 20.047 1 88.38 84 THR A C 1
ATOM 685 O O . THR A 1 84 ? -28.109 37.469 19.484 1 88.38 84 THR A O 1
ATOM 688 N N . ASN A 1 85 ? -27.953 39.719 19.859 1 91.25 85 ASN A N 1
ATOM 689 C CA . ASN A 1 85 ? -26.812 39.875 18.969 1 91.25 85 ASN A CA 1
ATOM 690 C C . ASN A 1 85 ? -25.516 40.031 19.75 1 91.25 85 ASN A C 1
ATOM 692 O O . ASN A 1 85 ? -25.297 41.094 20.375 1 91.25 85 ASN A O 1
ATOM 696 N N . ILE A 1 86 ? -24.688 39.062 19.703 1 91.94 86 ILE A N 1
ATOM 697 C CA . ILE A 1 86 ? -23.406 39.094 20.391 1 91.94 86 ILE A CA 1
ATOM 698 C C . ILE A 1 86 ? -22.297 39.375 19.391 1 91.94 86 ILE A C 1
ATOM 700 O O . ILE A 1 86 ? -22.016 38.594 18.5 1 91.94 86 ILE A O 1
ATOM 704 N N . VAL A 1 87 ? -21.625 40.531 19.562 1 91.5 87 VAL A N 1
ATOM 705 C CA . VAL A 1 87 ? -20.609 41 18.625 1 91.5 87 VAL A CA 1
ATOM 706 C C . VAL A 1 87 ? -19.219 40.781 19.219 1 91.5 87 VAL A C 1
ATOM 708 O O . VAL A 1 87 ? -18.922 41.281 20.312 1 91.5 87 VAL A O 1
ATOM 711 N N . VAL A 1 88 ? -18.422 40.031 18.531 1 91.31 88 VAL A N 1
ATOM 712 C CA . VAL A 1 88 ? -17.047 39.781 18.969 1 91.31 88 VAL A CA 1
ATOM 713 C C . VAL A 1 88 ? -16.125 40.875 18.453 1 91.31 88 VAL A C 1
ATOM 715 O O . VAL A 1 88 ? -16 41.062 17.234 1 91.31 88 VAL A O 1
ATOM 718 N N . SER A 1 89 ? -15.484 41.625 19.266 1 86.75 89 SER A N 1
ATOM 719 C CA . SER A 1 89 ? -14.539 42.688 18.969 1 86.75 89 SER A CA 1
ATOM 720 C C . SER A 1 89 ? -13.359 42.688 19.922 1 86.75 89 SER A C 1
ATOM 722 O O . SER A 1 89 ? -13.539 42.75 21.141 1 86.75 89 SER A O 1
ATOM 724 N N . ARG A 1 90 ? -12.18 42.594 19.344 1 75.44 90 ARG A N 1
ATOM 725 C CA . ARG A 1 90 ? -10.961 42.469 20.141 1 75.44 90 ARG A CA 1
ATOM 726 C C . ARG A 1 90 ? -10.797 43.688 21.047 1 75.44 90 ARG A C 1
ATOM 728 O O . ARG A 1 90 ? -10.164 43.594 22.109 1 75.44 90 ARG A O 1
ATOM 735 N N . THR A 1 91 ? -11.266 44.844 20.609 1 67.75 91 THR A N 1
ATOM 736 C CA . THR A 1 91 ? -11.102 46.094 21.359 1 67.75 91 THR A CA 1
ATOM 737 C C . THR A 1 91 ? -12.297 46.312 22.281 1 67.75 91 THR A C 1
ATOM 739 O O . THR A 1 91 ? -12.352 47.344 22.984 1 67.75 91 THR A O 1
ATOM 742 N N . ALA A 1 92 ? -13.266 45.438 22.219 1 62.16 92 ALA A N 1
ATOM 743 C CA . ALA A 1 92 ? -14.516 45.688 22.922 1 62.16 92 ALA A CA 1
ATOM 744 C C . ALA A 1 92 ? -14.367 45.438 24.422 1 62.16 92 ALA A C 1
ATOM 746 O O . ALA A 1 92 ? -13.641 44.531 24.828 1 62.16 92 ALA A O 1
ATOM 747 N N . THR A 1 93 ? -14.656 46.438 25.25 1 60.25 93 THR A N 1
ATOM 748 C CA . THR A 1 93 ? -14.977 46.219 26.656 1 60.25 93 THR A CA 1
ATOM 749 C C . THR A 1 93 ? -16.406 45.719 26.812 1 60.25 93 THR A C 1
ATOM 751 O O . THR A 1 93 ? -17.297 46.125 26.062 1 60.25 93 THR A O 1
ATOM 754 N N . ILE A 1 94 ? -16.625 44.625 27.484 1 54.78 94 ILE A N 1
ATOM 755 C CA . ILE A 1 94 ? -17.938 44 27.641 1 54.78 94 ILE A CA 1
ATOM 756 C C . ILE A 1 94 ? -18.969 45.062 27.984 1 54.78 94 ILE A C 1
ATOM 758 O O . ILE A 1 94 ? -18.812 45.781 28.969 1 54.78 94 ILE A O 1
ATOM 762 N N . ASP A 1 95 ? -19.594 45.75 27.125 1 54.75 95 ASP A N 1
ATOM 763 C CA . ASP A 1 95 ? -20.703 46.625 27.438 1 54.75 95 ASP A CA 1
ATOM 764 C C . ASP A 1 95 ? -22.047 45.938 27.156 1 54.75 95 ASP A C 1
ATOM 766 O O . ASP A 1 95 ? -22.359 45.625 26.016 1 54.75 95 ASP A O 1
ATOM 770 N N . ILE A 1 96 ? -22.578 45.312 28.156 1 51.44 96 ILE A N 1
ATOM 771 C CA . ILE A 1 96 ? -23.906 44.719 28.078 1 51.44 96 ILE A CA 1
ATOM 772 C C . ILE A 1 96 ? -24.953 45.812 27.969 1 51.44 96 ILE A C 1
ATOM 774 O O . ILE A 1 96 ? -25.344 46.438 28.969 1 51.44 96 ILE A O 1
ATOM 778 N N . SER A 1 97 ? -24.766 46.844 27.266 1 48.56 97 SER A N 1
ATOM 779 C CA . SER A 1 97 ? -25.844 47.812 27.234 1 48.56 97 SER A CA 1
ATOM 780 C C . SER A 1 97 ? -27.156 47.188 26.766 1 48.56 97 SER A C 1
ATOM 782 O O . SER A 1 97 ? -27.141 46.125 26.172 1 48.56 97 SER A O 1
ATOM 784 N N . SER A 1 98 ? -28.375 47.875 27.172 1 49.66 98 SER A N 1
ATOM 785 C CA . SER A 1 98 ? -29.797 47.562 27.078 1 49.66 98 SER A CA 1
ATOM 786 C C . SER A 1 98 ? -30.172 47.094 25.688 1 49.66 98 SER A C 1
ATOM 788 O O . SER A 1 98 ? -31.297 46.625 25.453 1 49.66 98 SER A O 1
ATOM 790 N N . HIS A 1 99 ? -29.422 47.406 24.562 1 57.78 99 HIS A N 1
ATOM 791 C CA . HIS A 1 99 ? -29.953 47.031 23.25 1 57.78 99 HIS A CA 1
ATOM 792 C C . HIS A 1 99 ? -29.484 45.656 22.844 1 57.78 99 HIS A C 1
ATOM 794 O O . HIS A 1 99 ? -28.609 45.062 23.469 1 57.78 99 HIS A O 1
ATOM 800 N N . ASN A 1 100 ? -30.281 44.844 22.109 1 72.25 100 ASN A N 1
ATOM 801 C CA . ASN A 1 100 ? -30.188 43.469 21.609 1 72.25 100 ASN A CA 1
ATOM 802 C C . ASN A 1 100 ? -28.797 43.188 21.031 1 72.25 100 ASN A C 1
ATOM 804 O O . ASN A 1 100 ? -28.641 42.25 20.234 1 72.25 100 ASN A O 1
ATOM 808 N N . GLU A 1 101 ? -27.781 44.125 21.547 1 82.06 101 GLU A N 1
ATOM 809 C CA . GLU A 1 101 ? -26.422 43.906 21.078 1 82.06 101 GLU A CA 1
ATOM 810 C C . GLU A 1 101 ? -25.438 43.875 22.234 1 82.06 101 GLU A C 1
ATOM 812 O O . GLU A 1 101 ? -25.484 44.719 23.141 1 82.06 101 GLU A O 1
ATOM 817 N N . VAL A 1 102 ? -24.641 42.906 22.328 1 86 102 VAL A N 1
ATOM 818 C CA . VAL A 1 102 ? -23.625 42.75 23.375 1 86 102 VAL A CA 1
ATOM 819 C C . VAL A 1 102 ? -22.25 42.531 22.734 1 86 102 VAL A C 1
ATOM 821 O O . VAL A 1 102 ? -22.109 41.719 21.797 1 86 102 VAL A O 1
ATOM 824 N N . TYR A 1 103 ? -21.25 43.344 23.141 1 88.06 103 TYR A N 1
ATOM 825 C CA . TYR A 1 103 ? -19.906 43.219 22.609 1 88.06 103 TYR A CA 1
ATOM 826 C C . TYR A 1 103 ? -19.016 42.438 23.547 1 88.06 103 TYR A C 1
ATOM 828 O O . TYR A 1 103 ? -19.031 42.625 24.766 1 88.06 103 TYR A O 1
ATOM 836 N N . VAL A 1 104 ? -18.312 41.469 23.062 1 87.12 104 VAL A N 1
ATOM 837 C CA . VAL A 1 104 ? -17.391 40.625 23.828 1 87.12 104 VAL A CA 1
ATOM 838 C C . VAL A 1 104 ? -16.047 40.531 23.094 1 87.12 104 VAL A C 1
ATOM 840 O O . VAL A 1 104 ? -15.984 40.688 21.875 1 87.12 104 VAL A O 1
ATOM 843 N N . PRO A 1 105 ? -14.984 40.188 23.719 1 82.44 105 PRO A N 1
ATOM 844 C CA . PRO A 1 105 ? -13.656 40.281 23.109 1 82.44 105 PRO A CA 1
ATOM 845 C C . PRO A 1 105 ? -13.281 39 22.328 1 82.44 105 PRO A C 1
ATOM 847 O O . PRO A 1 105 ? -12.414 39.062 21.453 1 82.44 105 PRO A O 1
ATOM 850 N N . THR A 1 106 ? -13.898 37.812 22.75 1 85.12 106 THR A N 1
ATOM 851 C CA . THR A 1 106 ? -13.492 36.562 22.109 1 85.12 106 THR A CA 1
ATOM 852 C C . THR A 1 106 ? -14.711 35.719 21.766 1 85.12 106 THR A C 1
ATOM 854 O O . THR A 1 106 ? -15.805 35.906 22.312 1 85.12 106 THR A O 1
ATOM 857 N N . PHE A 1 107 ? -14.461 34.781 20.891 1 88.81 107 PHE A N 1
ATOM 858 C CA . PHE A 1 107 ? -15.508 33.812 20.516 1 88.81 107 PHE A CA 1
ATOM 859 C C . PHE A 1 107 ? -15.953 33 21.719 1 88.81 107 PHE A C 1
ATOM 861 O O . PHE A 1 107 ? -17.156 32.781 21.922 1 88.81 107 PHE A O 1
ATOM 868 N N . ASP A 1 108 ? -14.992 32.562 22.453 1 84.5 108 ASP A N 1
ATOM 869 C CA . ASP A 1 108 ? -15.32 31.734 23.625 1 84.5 108 ASP A CA 1
ATOM 870 C C . ASP A 1 108 ? -16.188 32.531 24.609 1 84.5 108 ASP A C 1
ATOM 872 O O . ASP A 1 108 ? -17.141 31.984 25.172 1 84.5 108 ASP A O 1
ATOM 876 N N . ALA A 1 109 ? -15.805 33.75 24.75 1 83.31 109 ALA A N 1
ATOM 877 C CA . ALA A 1 109 ? -16.609 34.594 25.625 1 83.31 109 ALA A CA 1
ATOM 878 C C . ALA A 1 109 ? -18.031 34.75 25.078 1 83.31 109 ALA A C 1
ATOM 880 O O . ALA A 1 109 ? -19 34.781 25.844 1 83.31 109 ALA A O 1
ATOM 881 N N . ALA A 1 110 ? -18.156 34.844 23.797 1 90.19 110 ALA A N 1
ATOM 882 C CA . ALA A 1 110 ? -19.469 34.969 23.156 1 90.19 110 ALA A CA 1
ATOM 883 C C . ALA A 1 110 ? -20.297 33.688 23.391 1 90.19 110 ALA A C 1
ATOM 885 O O . ALA A 1 110 ? -21.484 33.781 23.719 1 90.19 110 ALA A O 1
ATOM 886 N N . LEU A 1 111 ? -19.688 32.594 23.219 1 90.5 111 LEU A N 1
ATOM 887 C CA . LEU A 1 111 ? -20.375 31.328 23.391 1 90.5 111 LEU A CA 1
ATOM 888 C C . LEU A 1 111 ? -20.828 31.156 24.844 1 90.5 111 LEU A C 1
ATOM 890 O O . LEU A 1 111 ? -21.938 30.703 25.109 1 90.5 111 LEU A O 1
ATOM 894 N N . GLU A 1 112 ? -19.953 31.5 25.734 1 87 112 GLU A N 1
ATOM 895 C CA . GLU A 1 112 ? -20.297 31.438 27.156 1 87 112 GLU A CA 1
ATOM 896 C C . GLU A 1 112 ? -21.5 32.344 27.469 1 87 112 GLU A C 1
ATOM 898 O O . GLU A 1 112 ? -22.406 31.922 28.203 1 87 112 GLU A O 1
ATOM 903 N N . LEU A 1 113 ? -21.422 33.5 26.922 1 86.44 113 LEU A N 1
ATOM 904 C CA . LEU A 1 113 ? -22.516 34.438 27.125 1 86.44 113 LEU A CA 1
ATOM 905 C C . LEU A 1 113 ? -23.828 33.875 26.578 1 86.44 113 LEU A C 1
ATOM 907 O O . LEU A 1 113 ? -24.859 33.938 27.234 1 86.44 113 LEU A O 1
ATOM 911 N N . ALA A 1 114 ? -23.812 33.375 25.438 1 90.31 114 ALA A N 1
ATOM 912 C CA . ALA A 1 114 ? -25.016 32.781 24.828 1 90.31 114 ALA A CA 1
ATOM 913 C C . ALA A 1 114 ? -25.562 31.641 25.688 1 90.31 114 ALA A C 1
ATOM 915 O O . ALA A 1 114 ? -26.781 31.547 25.891 1 90.31 114 ALA A O 1
ATOM 916 N N . GLN A 1 115 ? -24.703 30.875 26.156 1 88.25 115 GLN A N 1
ATOM 917 C CA . GLN A 1 115 ? -25.078 29.703 26.938 1 88.25 115 GLN A CA 1
ATOM 918 C C . GLN A 1 115 ? -25.75 30.125 28.25 1 88.25 115 GLN A C 1
ATOM 920 O O . GLN A 1 115 ? -26.578 29.391 28.797 1 88.25 115 GLN A O 1
ATOM 925 N N . SER A 1 116 ? -25.359 31.219 28.719 1 85.44 116 SER A N 1
ATOM 926 C CA . SER A 1 116 ? -25.844 31.688 30.016 1 85.44 116 SER A CA 1
ATOM 927 C C . SER A 1 116 ? -27.203 32.375 29.875 1 85.44 116 SER A C 1
ATOM 929 O O . SER A 1 116 ? -27.844 32.719 30.875 1 85.44 116 SER A O 1
ATOM 931 N N . MET A 1 117 ? -27.625 32.625 28.641 1 83.31 117 MET A N 1
ATOM 932 C CA . MET A 1 117 ? -28.891 33.312 28.406 1 83.31 117 MET A CA 1
ATOM 933 C C . MET A 1 117 ? -30.062 32.469 28.859 1 83.31 117 MET A C 1
ATOM 935 O O . MET A 1 117 ? -30.094 31.266 28.578 1 83.31 117 MET A O 1
ATOM 939 N N . PRO A 1 118 ? -30.969 33.219 29.547 1 79.88 118 PRO A N 1
ATOM 940 C CA . PRO A 1 118 ? -32.188 32.5 29.922 1 79.88 118 PRO A CA 1
ATOM 941 C C . PRO A 1 118 ? -33.062 32.188 28.719 1 79.88 118 PRO A C 1
ATOM 943 O O . PRO A 1 118 ? -33.094 32.969 27.734 1 79.88 118 PRO A O 1
ATOM 946 N N . ASN A 1 119 ? -33.688 31.016 28.547 1 85.69 119 ASN A N 1
ATOM 947 C CA . ASN A 1 119 ? -34.625 30.594 27.516 1 85.69 119 ASN A CA 1
ATOM 948 C C . ASN A 1 119 ? -34 30.516 26.141 1 85.69 119 ASN A C 1
ATOM 950 O O . ASN A 1 119 ? -34.594 30.906 25.141 1 85.69 119 ASN A O 1
ATOM 954 N N . LEU A 1 120 ? -32.75 30.344 26.047 1 89.69 120 LEU A N 1
ATOM 955 C CA . LEU A 1 120 ? -32.031 30.203 24.781 1 89.69 120 LEU A CA 1
ATOM 956 C C . LEU A 1 120 ? -32.562 29.031 23.984 1 89.69 120 LEU A C 1
ATOM 958 O O . LEU A 1 120 ? -32.781 27.938 24.516 1 89.69 120 LEU A O 1
ATOM 962 N N . ASN A 1 121 ? -32.938 29.359 22.719 1 92 121 ASN A N 1
ATOM 963 C CA . ASN A 1 121 ? -33.375 28.312 21.812 1 92 121 ASN A CA 1
ATOM 964 C C . ASN A 1 121 ? -32.188 27.75 21 1 92 121 ASN A C 1
ATOM 966 O O . ASN A 1 121 ? -31.797 26.609 21.188 1 92 121 ASN A O 1
ATOM 970 N N . GLU A 1 122 ? -31.578 28.594 20.172 1 93.44 122 GLU A N 1
ATOM 971 C CA . GLU A 1 122 ? -30.453 28.188 19.328 1 93.44 122 GLU A CA 1
ATOM 972 C C . GLU A 1 122 ? -29.406 29.297 19.234 1 93.44 122 GLU A C 1
ATOM 974 O O . GLU A 1 122 ? -29.719 30.469 19.469 1 93.44 122 GLU A O 1
ATOM 979 N N . ILE A 1 123 ? -28.203 28.922 18.984 1 95.06 123 ILE A N 1
ATOM 980 C CA . ILE A 1 123 ? -27.094 29.844 18.75 1 95.06 123 ILE A CA 1
ATOM 981 C C . ILE A 1 123 ? -26.641 29.75 17.297 1 95.06 123 ILE A C 1
ATOM 983 O O . ILE A 1 123 ? -26.422 28.641 16.781 1 95.06 123 ILE A O 1
ATOM 987 N N . PHE A 1 124 ? -26.547 30.859 16.656 1 96.06 124 PHE A N 1
ATOM 988 C CA . PHE A 1 124 ? -26.094 30.891 15.273 1 96.06 124 PHE A CA 1
ATOM 989 C C . PHE A 1 124 ? -24.828 31.734 15.148 1 96.06 124 PHE A C 1
ATOM 991 O O . PHE A 1 124 ? -24.766 32.875 15.633 1 96.06 124 PHE A O 1
ATOM 998 N N . VAL A 1 125 ? -23.812 31.172 14.492 1 96.31 125 VAL A N 1
ATOM 999 C CA . VAL A 1 125 ? -22.609 31.906 14.125 1 96.31 125 VAL A CA 1
ATOM 1000 C C . VAL A 1 125 ? -22.734 32.438 12.695 1 96.31 125 VAL A C 1
ATOM 1002 O O . VAL A 1 125 ? -22.969 31.656 11.766 1 96.31 125 VAL A O 1
ATOM 1005 N N . ILE A 1 126 ? -22.516 33.75 12.492 1 95.06 126 ILE A N 1
ATOM 1006 C CA . ILE A 1 126 ? -22.859 34.25 11.172 1 95.06 126 ILE A CA 1
ATOM 1007 C C . ILE A 1 126 ? -21.656 34.969 10.555 1 95.06 126 ILE A C 1
ATOM 1009 O O . ILE A 1 126 ? -21.797 35.688 9.562 1 95.06 126 ILE A O 1
ATOM 1013 N N . GLY A 1 127 ? -20.453 34.844 11.156 1 89.19 127 GLY A N 1
ATOM 1014 C CA . GLY A 1 127 ? -19.234 35.344 10.523 1 89.19 127 GLY A CA 1
ATOM 1015 C C . GLY A 1 127 ? -18.547 36.438 11.32 1 89.19 127 GLY A C 1
ATOM 1016 O O . GLY A 1 127 ? -18.875 36.656 12.492 1 89.19 127 GLY A O 1
ATOM 1017 N N . GLY A 1 128 ? -17.297 37.062 10.773 1 88.44 128 GLY A N 1
ATOM 1018 C CA . GLY A 1 128 ? -16.75 36.844 9.438 1 88.44 128 GLY A CA 1
ATOM 1019 C C . GLY A 1 128 ? -15.773 35.688 9.383 1 88.44 128 GLY A C 1
ATOM 1020 O O . GLY A 1 128 ? -15.914 34.688 10.109 1 88.44 128 GLY A O 1
ATOM 1021 N N . ALA A 1 129 ? -14.805 35.75 8.469 1 88.12 129 ALA A N 1
ATOM 1022 C CA . ALA A 1 129 ? -13.898 34.656 8.133 1 88.12 129 ALA A CA 1
ATOM 1023 C C . ALA A 1 129 ? -13.211 34.125 9.383 1 88.12 129 ALA A C 1
ATOM 1025 O O . ALA A 1 129 ? -13.148 32.906 9.594 1 88.12 129 ALA A O 1
ATOM 1026 N N . VAL A 1 130 ? -12.758 35 10.211 1 84.44 130 VAL A N 1
ATOM 1027 C CA . VAL A 1 130 ? -12.023 34.594 11.406 1 84.44 130 VAL A CA 1
ATOM 1028 C C . VAL A 1 130 ? -12.953 33.875 12.375 1 84.44 130 VAL A C 1
ATOM 1030 O O . VAL A 1 130 ? -12.586 32.844 12.945 1 84.44 130 VAL A O 1
ATOM 1033 N N . ILE A 1 131 ? -14.148 34.375 12.539 1 92 131 ILE A N 1
ATOM 1034 C CA . ILE A 1 131 ? -15.133 33.781 13.445 1 92 131 ILE A CA 1
ATOM 1035 C C . ILE A 1 131 ? -15.562 32.406 12.914 1 92 131 ILE A C 1
ATOM 1037 O O . ILE A 1 131 ? -15.688 31.453 13.688 1 92 131 ILE A O 1
ATOM 1041 N N . TYR A 1 132 ? -15.75 32.312 11.656 1 93.31 132 TYR A N 1
ATOM 1042 C CA . TYR A 1 132 ? -16.078 31.016 11.055 1 93.31 132 TYR A CA 1
ATOM 1043 C C . TYR A 1 132 ? -14.977 30 11.305 1 93.31 132 TYR A C 1
ATOM 1045 O O . TYR A 1 132 ? -15.258 28.844 11.617 1 93.31 132 TYR A O 1
ATOM 1053 N N . ASP A 1 133 ? -13.797 30.391 11.133 1 86 133 ASP A N 1
ATOM 1054 C CA . ASP A 1 133 ? -12.648 29.516 11.32 1 86 133 ASP A CA 1
ATOM 1055 C C . ASP A 1 133 ? -12.625 28.938 12.734 1 86 133 ASP A C 1
ATOM 1057 O O . ASP A 1 133 ? -12.453 27.734 12.922 1 86 133 ASP A O 1
ATOM 1061 N N . ILE A 1 134 ? -12.844 29.812 13.641 1 83.31 134 ILE A N 1
ATOM 1062 C CA . ILE A 1 134 ? -12.859 29.406 15.039 1 83.31 134 ILE A CA 1
ATOM 1063 C C . ILE A 1 134 ? -14.031 28.469 15.289 1 83.31 134 ILE A C 1
ATOM 1065 O O . ILE A 1 134 ? -13.875 27.406 15.914 1 83.31 134 ILE A O 1
ATOM 1069 N N . ALA A 1 135 ? -15.188 28.781 14.766 1 90.88 135 ALA A N 1
ATOM 1070 C CA . ALA A 1 135 ? -16.391 27.984 14.961 1 90.88 135 ALA A CA 1
ATOM 1071 C C . ALA A 1 135 ? -16.234 26.578 14.383 1 90.88 135 ALA A C 1
ATOM 1073 O O . ALA A 1 135 ? -16.641 25.594 15 1 90.88 135 ALA A O 1
ATOM 1074 N N . MET A 1 136 ? -15.625 26.516 13.266 1 87.56 136 MET A N 1
ATOM 1075 C CA . MET A 1 136 ? -15.484 25.25 12.57 1 87.56 136 MET A CA 1
ATOM 1076 C C . MET A 1 136 ? -14.492 24.344 13.281 1 87.56 136 MET A C 1
ATOM 1078 O O . MET A 1 136 ? -14.531 23.109 13.125 1 87.56 136 MET A O 1
ATOM 1082 N N . SER A 1 137 ? -13.672 24.906 14.023 1 77.44 137 SER A N 1
ATOM 1083 C CA . SER A 1 137 ? -12.703 24.141 14.805 1 77.44 137 SER A CA 1
ATOM 1084 C C . SER A 1 137 ? -13.266 23.766 16.172 1 77.44 137 SER A C 1
ATOM 1086 O O . SER A 1 137 ? -12.578 23.125 16.969 1 77.44 137 SER A O 1
ATOM 1088 N N . HIS A 1 138 ? -14.438 24.156 16.406 1 81.38 138 HIS A N 1
ATOM 1089 C CA . HIS A 1 138 ? -15.023 23.953 17.719 1 81.38 138 HIS A CA 1
ATOM 1090 C C . HIS A 1 138 ? -15.844 22.656 17.766 1 81.38 138 HIS A C 1
ATOM 1092 O O . HIS A 1 138 ? -16.578 22.344 16.828 1 81.38 138 HIS A O 1
ATOM 1098 N N . GLN A 1 139 ? -15.82 21.922 18.844 1 78.5 139 GLN A N 1
ATOM 1099 C CA . GLN A 1 139 ? -16.469 20.625 19 1 78.5 139 GLN A CA 1
ATOM 1100 C C . GLN A 1 139 ? -17.984 20.781 19.094 1 78.5 139 GLN A C 1
ATOM 1102 O O . GLN A 1 139 ? -18.719 19.812 18.859 1 78.5 139 GLN A O 1
ATOM 1107 N N . MET A 1 140 ? -18.469 21.953 19.438 1 86.56 140 MET A N 1
ATOM 1108 C CA . MET A 1 140 ? -19.891 22.141 19.672 1 86.56 140 MET A CA 1
ATOM 1109 C C . MET A 1 140 ? -20.625 22.5 18.375 1 86.56 140 MET A C 1
ATOM 1111 O O . MET A 1 140 ? -21.828 22.75 18.391 1 86.56 140 MET A O 1
ATOM 1115 N N . LEU A 1 141 ? -19.906 22.594 17.281 1 92.44 141 LEU A N 1
ATOM 1116 C CA . LEU A 1 141 ? -20.562 22.844 16 1 92.44 141 LEU A CA 1
ATOM 1117 C C . LEU A 1 141 ? -21.453 21.672 15.617 1 92.44 141 LEU A C 1
ATOM 1119 O O . LEU A 1 141 ? -21 20.531 15.547 1 92.44 141 LEU A O 1
ATOM 1123 N N . ASP A 1 142 ? -22.703 21.984 15.375 1 93.44 142 ASP A N 1
ATOM 1124 C CA . ASP A 1 142 ? -23.688 20.922 15.141 1 93.44 142 ASP A CA 1
ATOM 1125 C C . ASP A 1 142 ? -24.156 20.922 13.695 1 93.44 142 ASP A C 1
ATOM 1127 O O . ASP A 1 142 ? -24.297 19.859 13.086 1 93.44 142 ASP A O 1
ATOM 1131 N N . LYS A 1 143 ? -24.484 22.078 13.211 1 95.5 143 LYS A N 1
ATOM 1132 C CA . LYS A 1 143 ? -25.016 22.203 11.852 1 95.5 143 LYS A CA 1
ATOM 1133 C C . LYS A 1 143 ? -24.359 23.359 11.109 1 95.5 143 LYS A C 1
ATOM 1135 O O . LYS A 1 143 ? -23.906 24.328 11.727 1 95.5 143 LYS A O 1
ATOM 1140 N N . MET A 1 144 ? -24.297 23.188 9.805 1 95.31 144 MET A N 1
ATOM 1141 C CA . MET A 1 144 ? -23.891 24.281 8.922 1 95.31 144 MET A CA 1
ATOM 1142 C C . MET A 1 144 ? -24.938 24.547 7.859 1 95.31 144 MET A C 1
ATOM 1144 O O . MET A 1 144 ? -25.359 23.641 7.133 1 95.31 144 MET A O 1
ATOM 1148 N N . TYR A 1 145 ? -25.438 25.766 7.859 1 96.31 145 TYR A N 1
ATOM 1149 C CA . TYR A 1 145 ? -26.312 26.234 6.789 1 96.31 145 TYR A CA 1
ATOM 1150 C C . TYR A 1 145 ? -25.516 27.031 5.762 1 96.31 145 TYR A C 1
ATOM 1152 O O . TYR A 1 145 ? -25.078 28.156 6.047 1 96.31 145 TYR A O 1
ATOM 1160 N N . VAL A 1 146 ? -25.375 26.438 4.562 1 95.12 146 VAL A N 1
ATOM 1161 C CA . VAL A 1 146 ? -24.516 27.047 3.551 1 95.12 146 VAL A CA 1
ATOM 1162 C C . VAL A 1 146 ? -25.344 27.375 2.312 1 95.12 146 VAL A C 1
ATOM 1164 O O . VAL A 1 146 ? -25.953 26.5 1.707 1 95.12 146 VAL A O 1
ATOM 1167 N N . THR A 1 147 ? -25.438 28.641 1.952 1 95.75 147 THR A N 1
ATOM 1168 C CA . THR A 1 147 ? -26 29.047 0.667 1 95.75 147 THR A CA 1
ATOM 1169 C C . THR A 1 147 ? -24.891 29.172 -0.385 1 95.75 147 THR A C 1
ATOM 1171 O O . THR A 1 147 ? -24.031 30.031 -0.287 1 95.75 147 THR A O 1
ATOM 1174 N N . HIS A 1 148 ? -24.938 28.297 -1.282 1 94.31 148 HIS A N 1
ATOM 1175 C CA . HIS A 1 148 ? -24 28.359 -2.395 1 94.31 148 HIS A CA 1
ATOM 1176 C C . HIS A 1 148 ? -24.531 29.25 -3.512 1 94.31 148 HIS A C 1
ATOM 1178 O O . HIS A 1 148 ? -25.5 28.906 -4.18 1 94.31 148 HIS A O 1
ATOM 1184 N N . ILE A 1 149 ? -23.906 30.391 -3.701 1 94.12 149 ILE A N 1
ATOM 1185 C CA . ILE A 1 149 ? -24.297 31.359 -4.707 1 94.12 149 ILE A CA 1
ATOM 1186 C C . ILE A 1 149 ? -23.531 31.125 -6 1 94.12 149 ILE A C 1
ATOM 1188 O O . ILE A 1 149 ? -22.297 31.203 -6.012 1 94.12 149 ILE A O 1
ATOM 1192 N N . ASN A 1 150 ? -24.219 30.812 -7.055 1 92.06 150 ASN A N 1
ATOM 1193 C CA . ASN A 1 150 ? -23.562 30.609 -8.344 1 92.06 150 ASN A CA 1
ATOM 1194 C C . ASN A 1 150 ? -23.109 31.938 -8.945 1 92.06 150 ASN A C 1
ATOM 1196 O O . ASN A 1 150 ? -23.734 32.438 -9.883 1 92.06 150 ASN A O 1
ATOM 1200 N N . HIS A 1 151 ? -22.078 32.469 -8.438 1 90.75 151 HIS A N 1
ATOM 1201 C CA . HIS A 1 151 ? -21.484 33.75 -8.805 1 90.75 151 HIS A CA 1
ATOM 1202 C C . HIS A 1 151 ? -19.969 33.688 -8.695 1 90.75 151 HIS A C 1
ATOM 1204 O O . HIS A 1 151 ? -19.422 33.062 -7.77 1 90.75 151 HIS A O 1
ATOM 1210 N N . THR A 1 152 ? -19.328 34.219 -9.719 1 88.25 152 THR A N 1
ATOM 1211 C CA . THR A 1 152 ? -17.875 34.375 -9.68 1 88.25 152 THR A CA 1
ATOM 1212 C C . THR A 1 152 ? -17.5 35.875 -9.711 1 88.25 152 THR A C 1
ATOM 1214 O O . THR A 1 152 ? -17.938 36.594 -10.586 1 88.25 152 THR A O 1
ATOM 1217 N N . TYR A 1 153 ? -16.766 36.25 -8.68 1 86.19 153 TYR A N 1
ATOM 1218 C CA . TYR A 1 153 ? -16.344 37.656 -8.617 1 86.19 153 TYR A CA 1
ATOM 1219 C C . TYR A 1 153 ? -15.352 37.969 -9.727 1 86.19 153 TYR A C 1
ATOM 1221 O O . TYR A 1 153 ? -14.398 37.219 -9.953 1 86.19 153 TYR A O 1
ATOM 1229 N N . PRO A 1 154 ? -15.578 39 -10.414 1 79.75 154 PRO A N 1
ATOM 1230 C CA . PRO A 1 154 ? -14.711 39.312 -11.555 1 79.75 154 PRO A CA 1
ATOM 1231 C C . PRO A 1 154 ? -13.25 39.5 -11.156 1 79.75 154 PRO A C 1
ATOM 1233 O O . PRO A 1 154 ? -12.953 40.25 -10.203 1 79.75 154 PRO A O 1
ATOM 1236 N N . ASN A 1 155 ? -12.391 38.938 -11.844 1 74.69 155 ASN A N 1
ATOM 1237 C CA . ASN A 1 155 ? -10.961 38.969 -11.555 1 74.69 155 ASN A CA 1
ATOM 1238 C C . ASN A 1 155 ? -10.352 40.344 -11.875 1 74.69 155 ASN A C 1
ATOM 1240 O O . ASN A 1 155 ? -9.305 40.688 -11.32 1 74.69 155 ASN A O 1
ATOM 1244 N N . ASN A 1 156 ? -10.898 41.094 -12.711 1 73.56 156 ASN A N 1
ATOM 1245 C CA . ASN A 1 156 ? -10.352 42.375 -13.164 1 73.56 156 ASN A CA 1
ATOM 1246 C C . ASN A 1 156 ? -10.633 43.5 -12.164 1 73.56 156 ASN A C 1
ATOM 1248 O O . ASN A 1 156 ? -10.102 44.594 -12.297 1 73.56 156 ASN A O 1
ATOM 1252 N N . ILE A 1 157 ? -11.492 43.281 -11.211 1 75.5 157 ILE A N 1
ATOM 1253 C CA . ILE A 1 157 ? -11.797 44.281 -10.195 1 75.5 157 ILE A CA 1
ATOM 1254 C C . ILE A 1 157 ? -10.812 44.125 -9.031 1 75.5 157 ILE A C 1
ATOM 1256 O O . ILE A 1 157 ? -10.742 43.062 -8.391 1 75.5 157 ILE A O 1
ATOM 1260 N N . VAL A 1 158 ? -9.977 45.125 -8.906 1 75.38 158 VAL A N 1
ATOM 1261 C CA . VAL A 1 158 ? -8.992 45.156 -7.832 1 75.38 158 VAL A CA 1
ATOM 1262 C C . VAL A 1 158 ? -9.625 45.688 -6.547 1 75.38 158 VAL A C 1
ATOM 1264 O O . VAL A 1 158 ? -10.219 46.75 -6.539 1 75.38 158 VAL A O 1
ATOM 1267 N N . VAL A 1 159 ? -9.719 44.812 -5.551 1 79 159 VAL A N 1
ATOM 1268 C CA . VAL A 1 159 ? -10.219 45.188 -4.238 1 79 159 VAL A CA 1
ATOM 1269 C C . VAL A 1 159 ? -9.086 45.125 -3.215 1 79 159 VAL A C 1
ATOM 1271 O O . VAL A 1 159 ? -8.023 44.562 -3.48 1 79 159 VAL A O 1
ATOM 1274 N N . GLU A 1 160 ? -9.266 45.844 -2.162 1 79.12 160 GLU A N 1
ATOM 1275 C CA . GLU A 1 160 ? -8.25 45.844 -1.118 1 79.12 160 GLU A CA 1
ATOM 1276 C C . GLU A 1 160 ? -8 44.469 -0.57 1 79.12 160 GLU A C 1
ATOM 1278 O O . GLU A 1 160 ? -6.852 44.031 -0.417 1 79.12 160 GLU A O 1
ATOM 1283 N N . GLN A 1 161 ? -9.164 43.844 -0.282 1 85.69 161 GLN A N 1
ATOM 1284 C CA . GLN A 1 161 ? -9.047 42.531 0.304 1 85.69 161 GLN A CA 1
ATOM 1285 C C . GLN A 1 161 ? -10.242 41.656 -0.062 1 85.69 161 GLN A C 1
ATOM 1287 O O . GLN A 1 161 ? -11.383 42.125 -0.058 1 85.69 161 GLN A O 1
ATOM 1292 N N . LYS A 1 162 ? -9.93 40.469 -0.417 1 86 162 LYS A N 1
ATOM 1293 C CA . LYS A 1 162 ? -10.953 39.438 -0.569 1 86 162 LYS A CA 1
ATOM 1294 C C . LYS A 1 162 ? -11.039 38.562 0.674 1 86 162 LYS A C 1
ATOM 1296 O O . LYS A 1 162 ? -10.016 38.156 1.228 1 86 162 LYS A O 1
ATOM 1301 N N . ILE A 1 163 ? -12.227 38.375 1.163 1 88.31 163 ILE A N 1
ATOM 1302 C CA . ILE A 1 163 ? -12.453 37.594 2.359 1 88.31 163 ILE A CA 1
ATOM 1303 C C . ILE A 1 163 ? -13.078 36.25 1.972 1 88.31 163 ILE A C 1
ATOM 1305 O O . ILE A 1 163 ? -14.109 36.219 1.293 1 88.31 163 ILE A O 1
ATOM 1309 N N . PHE A 1 164 ? -12.484 35.156 2.443 1 88.56 164 PHE A N 1
ATOM 1310 C CA . PHE A 1 164 ? -12.914 33.844 2.02 1 88.56 164 PHE A CA 1
ATOM 1311 C C . PHE A 1 164 ? -13.445 33.031 3.203 1 88.56 164 PHE A C 1
ATOM 1313 O O . PHE A 1 164 ? -12.977 33.219 4.332 1 88.56 164 PHE A O 1
ATOM 1320 N N . PHE A 1 165 ? -14.43 32.188 2.939 1 90.88 165 PHE A N 1
ATOM 1321 C CA . PHE A 1 165 ? -14.797 31.141 3.869 1 90.88 165 PHE A CA 1
ATOM 1322 C C . PHE A 1 165 ? -13.688 30.094 3.961 1 90.88 165 PHE A C 1
ATOM 1324 O O . PHE A 1 165 ? -13.047 29.781 2.961 1 90.88 165 PHE A O 1
ATOM 1331 N N . PRO A 1 166 ? -13.531 29.547 5.133 1 81.31 166 PRO A N 1
ATOM 1332 C CA . PRO A 1 166 ? -12.367 28.688 5.324 1 81.31 166 PRO A CA 1
ATOM 1333 C C . PRO A 1 166 ? -12.422 27.422 4.453 1 81.31 166 PRO A C 1
ATOM 1335 O O . PRO A 1 166 ? -11.383 26.812 4.18 1 81.31 166 PRO A O 1
ATOM 1338 N N . LEU A 1 167 ? -13.602 27.062 4.02 1 82.56 167 LEU A N 1
ATOM 1339 C CA . LEU A 1 167 ? -13.758 25.891 3.166 1 82.56 167 LEU A CA 1
ATOM 1340 C C . LEU A 1 167 ? -14.375 26.281 1.826 1 82.56 167 LEU A C 1
ATOM 1342 O O . LEU A 1 167 ? -15.367 27.016 1.781 1 82.56 167 LEU A O 1
ATOM 1346 N N . ASN A 1 168 ? -13.758 25.734 0.835 1 78.25 168 ASN A N 1
ATOM 1347 C CA . ASN A 1 168 ? -14.406 25.953 -0.453 1 78.25 168 ASN A CA 1
ATOM 1348 C C . ASN A 1 168 ? -15.43 24.859 -0.749 1 78.25 168 ASN A C 1
ATOM 1350 O O . ASN A 1 168 ? -15.602 23.922 0.046 1 78.25 168 ASN A O 1
ATOM 1354 N N . ILE A 1 169 ? -16.047 25.094 -1.874 1 79.5 169 ILE A N 1
ATOM 1355 C CA . ILE A 1 169 ? -17.156 24.203 -2.229 1 79.5 169 ILE A CA 1
ATOM 1356 C C . ILE A 1 169 ? -16.641 22.781 -2.412 1 79.5 169 ILE A C 1
ATOM 1358 O O . ILE A 1 169 ? -17.266 21.828 -1.961 1 79.5 169 ILE A O 1
ATOM 1362 N N . GLU A 1 170 ? -15.492 22.641 -2.939 1 69.56 170 GLU A N 1
ATOM 1363 C CA . GLU A 1 170 ? -14.898 21.328 -3.176 1 69.56 170 GLU A CA 1
ATOM 1364 C C . GLU A 1 170 ? -14.555 20.641 -1.861 1 69.56 170 GLU A C 1
ATOM 1366 O O . GLU A 1 170 ? -14.789 19.438 -1.708 1 69.56 170 GLU A O 1
ATOM 1371 N N . GLN A 1 171 ? -14.078 21.391 -1.048 1 71.88 171 GLN A N 1
ATOM 1372 C CA . GLN A 1 171 ? -13.711 20.859 0.26 1 71.88 171 GLN A CA 1
ATOM 1373 C C . GLN A 1 171 ? -14.945 20.422 1.043 1 71.88 171 GLN A C 1
ATOM 1375 O O . GLN A 1 171 ? -14.93 19.391 1.712 1 71.88 171 GLN A O 1
ATOM 1380 N N . LEU A 1 172 ? -15.992 21.25 0.946 1 80.88 172 LEU A N 1
ATOM 1381 C CA . LEU A 1 172 ? -17.234 20.875 1.604 1 80.88 172 LEU A CA 1
ATOM 1382 C C . LEU A 1 172 ? -17.781 19.578 1.045 1 80.88 172 LEU A C 1
ATOM 1384 O O . LEU A 1 172 ? -18.25 18.719 1.799 1 80.88 172 LEU A O 1
ATOM 1388 N N . GLU A 1 173 ? -17.625 19.484 -0.172 1 71.81 173 GLU A N 1
ATOM 1389 C CA . GLU A 1 173 ? -18.062 18.266 -0.827 1 71.81 173 GLU A CA 1
ATOM 1390 C C . GLU A 1 173 ? -17.219 17.078 -0.392 1 71.81 173 GLU A C 1
ATOM 1392 O O . GLU A 1 173 ? -17.75 15.984 -0.135 1 71.81 173 GLU A O 1
ATOM 1397 N N . GLU A 1 174 ? -15.953 17.406 -0.257 1 63.59 174 GLU A N 1
ATOM 1398 C CA . GLU A 1 174 ? -15.031 16.359 0.183 1 63.59 174 GLU A CA 1
ATOM 1399 C C . GLU A 1 174 ? -15.344 15.914 1.608 1 63.59 174 GLU A C 1
ATOM 1401 O O . GLU A 1 174 ? -15.352 14.719 1.901 1 63.59 174 GLU A O 1
ATOM 1406 N N . LEU A 1 175 ? -15.656 16.797 2.422 1 70.88 175 LEU A N 1
ATOM 1407 C CA . LEU A 1 175 ? -15.977 16.5 3.816 1 70.88 175 LEU A CA 1
ATOM 1408 C C . LEU A 1 175 ? -17.297 15.742 3.93 1 70.88 175 LEU A C 1
ATOM 1410 O O . LEU A 1 175 ? -17.469 14.945 4.848 1 70.88 175 LEU A O 1
ATOM 1414 N N . THR A 1 176 ? -18.141 16.047 2.994 1 72.81 176 THR A N 1
ATOM 1415 C CA . THR A 1 176 ? -19.406 15.32 2.941 1 72.81 176 THR A CA 1
ATOM 1416 C C . THR A 1 176 ? -19.203 13.883 2.469 1 72.81 176 THR A C 1
ATOM 1418 O O . THR A 1 176 ? -19.766 12.945 3.025 1 72.81 176 THR A O 1
ATOM 1421 N N . ARG A 1 177 ? -18.297 13.945 1.601 1 58.81 177 ARG A N 1
ATOM 1422 C CA . ARG A 1 177 ? -17.969 12.625 1.056 1 58.81 177 ARG A CA 1
ATOM 1423 C C . ARG A 1 177 ? -17.328 11.734 2.119 1 58.81 177 ARG A C 1
ATOM 1425 O O . ARG A 1 177 ? -17.578 10.531 2.15 1 58.81 177 ARG A O 1
ATOM 1432 N N . CYS A 1 178 ? -16.672 12.391 2.984 1 55.47 178 CYS A N 1
ATOM 1433 C CA . CYS A 1 178 ? -15.93 11.688 4.035 1 55.47 178 CYS A CA 1
ATOM 1434 C C . CYS A 1 178 ? -16.766 11.578 5.305 1 55.47 178 CYS A C 1
ATOM 1436 O O . CYS A 1 178 ? -16.25 11.234 6.367 1 55.47 178 CYS A O 1
ATOM 1438 N N . ASP A 1 179 ? -18 11.906 5.281 1 62.66 179 ASP A N 1
ATOM 1439 C CA . ASP A 1 179 ? -18.984 11.781 6.34 1 62.66 179 ASP A CA 1
ATOM 1440 C C . ASP A 1 179 ? -18.625 12.648 7.543 1 62.66 179 ASP A C 1
ATOM 1442 O O . ASP A 1 179 ? -19.016 12.344 8.672 1 62.66 179 ASP A O 1
ATOM 1446 N N . PHE A 1 180 ? -17.812 13.539 7.25 1 72.38 180 PHE A N 1
ATOM 1447 C CA . PHE A 1 180 ? -17.594 14.516 8.305 1 72.38 180 PHE A CA 1
ATOM 1448 C C . PHE A 1 180 ? -18.719 15.547 8.336 1 72.38 180 PHE A C 1
ATOM 1450 O O . PHE A 1 180 ? -18.969 16.172 9.367 1 72.38 180 PHE A O 1
ATOM 1457 N N . LEU A 1 181 ? -19.25 15.688 7.168 1 80.62 181 LEU A N 1
ATOM 1458 C CA . LEU A 1 181 ? -20.484 16.453 6.977 1 80.62 181 LEU A CA 1
ATOM 1459 C C . LEU A 1 181 ? -21.562 15.602 6.328 1 80.62 181 LEU A C 1
ATOM 1461 O O . LEU A 1 181 ? -21.266 14.781 5.457 1 80.62 181 LEU A O 1
ATOM 1465 N N . ILE A 1 182 ? -22.719 15.695 6.836 1 86.88 182 ILE A N 1
ATOM 1466 C CA . ILE A 1 182 ? -23.859 15.008 6.227 1 86.88 182 ILE A CA 1
ATOM 1467 C C . ILE A 1 182 ? -24.828 16.031 5.652 1 86.88 182 ILE A C 1
ATOM 1469 O O . ILE A 1 182 ? -25.422 16.828 6.395 1 86.88 182 ILE A O 1
ATOM 1473 N N . LEU A 1 183 ? -24.984 16.016 4.332 1 88.44 183 LEU A N 1
ATOM 1474 C CA . LEU A 1 183 ? -25.969 16.891 3.707 1 88.44 183 LEU A CA 1
ATOM 1475 C C . LEU A 1 183 ? -27.391 16.422 4.023 1 88.44 183 LEU A C 1
ATOM 1477 O O . LEU A 1 183 ? -27.828 15.391 3.516 1 88.44 183 LEU A O 1
ATOM 1481 N N . SER A 1 184 ? -28.016 17.141 4.828 1 87.19 184 SER A N 1
ATOM 1482 C CA . SER A 1 184 ? -29.328 16.719 5.312 1 87.19 184 SER A CA 1
ATOM 1483 C C . SER A 1 184 ? -30.453 17.344 4.473 1 87.19 184 SER A C 1
ATOM 1485 O O . SER A 1 184 ? -31.547 16.781 4.379 1 87.19 184 SER A O 1
ATOM 1487 N N . ASN A 1 185 ? -30.219 18.484 3.928 1 88.06 185 ASN A N 1
ATOM 1488 C CA . ASN A 1 185 ? -31.203 19.188 3.121 1 88.06 185 ASN A CA 1
ATOM 1489 C C . ASN A 1 185 ? -30.562 20.047 2.041 1 88.06 185 ASN A C 1
ATOM 1491 O O . ASN A 1 185 ? -29.469 20.578 2.242 1 88.06 185 ASN A O 1
ATOM 1495 N N . GLU A 1 186 ? -31.203 20.109 0.859 1 90.62 186 GLU A N 1
ATOM 1496 C CA . GLU A 1 186 ? -30.734 20.953 -0.243 1 90.62 186 GLU A CA 1
ATOM 1497 C C . GLU A 1 186 ? -31.906 21.531 -1.03 1 90.62 186 GLU A C 1
ATOM 1499 O O . GLU A 1 186 ? -32.844 20.812 -1.352 1 90.62 186 GLU A O 1
ATOM 1504 N N . LYS A 1 187 ? -31.891 22.828 -1.29 1 90.75 187 LYS A N 1
ATOM 1505 C CA . LYS A 1 187 ? -32.938 23.516 -2.057 1 90.75 187 LYS A CA 1
ATOM 1506 C C . LYS A 1 187 ? -32.312 24.453 -3.096 1 90.75 187 LYS A C 1
ATOM 1508 O O . LYS A 1 187 ? -31.609 25.391 -2.746 1 90.75 187 LYS A O 1
ATOM 1513 N N . GLN A 1 188 ? -32.594 24.172 -4.316 1 90.31 188 GLN A N 1
ATOM 1514 C CA . GLN A 1 188 ? -32.156 25.031 -5.398 1 90.31 188 GLN A CA 1
ATOM 1515 C C . GLN A 1 188 ? -33.125 26.203 -5.598 1 90.31 188 GLN A C 1
ATOM 1517 O O . GLN A 1 188 ? -34.344 26.047 -5.535 1 90.31 188 GLN A O 1
ATOM 1522 N N . THR A 1 189 ? -32.531 27.406 -5.797 1 87.94 189 THR A N 1
ATOM 1523 C CA . THR A 1 189 ? -33.312 28.609 -6.012 1 87.94 189 THR A CA 1
ATOM 1524 C C . THR A 1 189 ? -32.719 29.469 -7.109 1 87.94 189 THR A C 1
ATOM 1526 O O . THR A 1 189 ? -31.531 29.297 -7.453 1 87.94 189 THR A O 1
ATOM 1529 N N . PHE A 1 190 ? -33.562 30.297 -7.738 1 90.19 190 PHE A N 1
ATOM 1530 C CA . PHE A 1 190 ? -33.125 31.156 -8.828 1 90.19 190 PHE A CA 1
ATOM 1531 C C . PHE A 1 190 ? -33.781 32.531 -8.703 1 90.19 190 PHE A C 1
ATOM 1533 O O . PHE A 1 190 ? -34.969 32.656 -8.508 1 90.19 190 PHE A O 1
ATOM 1540 N N . ASP A 1 191 ? -32.906 33.562 -8.68 1 89.31 191 ASP A N 1
ATOM 1541 C CA . ASP A 1 191 ? -33.406 34.938 -8.727 1 89.31 191 ASP A CA 1
ATOM 1542 C C . ASP A 1 191 ? -33.406 35.469 -10.164 1 89.31 191 ASP A C 1
ATOM 1544 O O . ASP A 1 191 ? -32.375 35.812 -10.719 1 89.31 191 ASP A O 1
ATOM 1548 N N . ALA A 1 192 ? -34.531 35.594 -10.703 1 85.5 192 ALA A N 1
ATOM 1549 C CA . ALA A 1 192 ? -34.719 35.969 -12.109 1 85.5 192 ALA A CA 1
ATOM 1550 C C . ALA A 1 192 ? -34.219 37.406 -12.359 1 85.5 192 ALA A C 1
ATOM 1552 O O . ALA A 1 192 ? -33.688 37.719 -13.438 1 85.5 192 ALA A O 1
ATOM 1553 N N . ASN A 1 193 ? -34.469 38.312 -11.445 1 86.06 193 ASN A N 1
ATOM 1554 C CA . ASN A 1 193 ? -34.125 39.719 -11.617 1 86.06 193 ASN A CA 1
ATOM 1555 C C . ASN A 1 193 ? -32.594 39.875 -11.68 1 86.06 193 ASN A C 1
ATOM 1557 O O . ASN A 1 193 ? -32.094 40.688 -12.453 1 86.06 193 ASN A O 1
ATOM 1561 N N . LYS A 1 194 ? -31.875 39.062 -10.93 1 89.25 194 LYS A N 1
ATOM 1562 C CA . LYS A 1 194 ? -30.422 39.188 -10.852 1 89.25 194 LYS A CA 1
ATOM 1563 C C . LYS A 1 194 ? -29.734 38.125 -11.719 1 89.25 194 LYS A C 1
ATOM 1565 O O . LYS A 1 194 ? -28.516 38.188 -11.93 1 89.25 194 LYS A O 1
ATOM 1570 N N . ASN A 1 195 ? -30.531 37.188 -12.25 1 89.25 195 ASN A N 1
ATOM 1571 C CA . ASN A 1 195 ? -30.031 36.062 -13.047 1 89.25 195 ASN A CA 1
ATOM 1572 C C . ASN A 1 195 ? -28.969 35.281 -12.305 1 89.25 195 ASN A C 1
ATOM 1574 O O . ASN A 1 195 ? -27.891 35.031 -12.844 1 89.25 195 ASN A O 1
ATOM 1578 N N . ILE A 1 196 ? -29.234 34.969 -11.07 1 92.88 196 ILE A N 1
ATOM 1579 C CA . ILE A 1 196 ? -28.297 34.219 -10.234 1 92.88 196 ILE A CA 1
ATOM 1580 C C . ILE A 1 196 ? -29 33.031 -9.633 1 92.88 196 ILE A C 1
ATOM 1582 O O . ILE A 1 196 ? -30.062 33.125 -9.039 1 92.88 196 ILE A O 1
ATOM 1586 N N . SER A 1 197 ? -28.406 31.891 -9.891 1 93.12 197 SER A N 1
ATOM 1587 C CA . SER A 1 197 ? -28.875 30.672 -9.234 1 93.12 197 SER A CA 1
ATOM 1588 C C . SER A 1 197 ? -28.109 30.422 -7.938 1 93.12 197 SER A C 1
ATOM 1590 O O . SER A 1 197 ? -26.953 30.797 -7.812 1 93.12 197 SER A O 1
ATOM 1592 N N . TYR A 1 198 ? -28.844 29.984 -6.918 1 92.81 198 TYR A N 1
ATOM 1593 C CA . TYR A 1 198 ? -28.172 29.625 -5.676 1 92.81 198 TYR A CA 1
ATOM 1594 C C . TYR A 1 198 ? -28.875 28.453 -4.992 1 92.81 198 TYR A C 1
ATOM 1596 O O . TYR A 1 198 ? -30 28.094 -5.355 1 92.81 198 TYR A O 1
ATOM 1604 N N . CYS A 1 199 ? -28.141 27.75 -4.102 1 93.94 199 CYS A N 1
ATOM 1605 C CA . CYS A 1 199 ? -28.594 26.516 -3.465 1 93.94 199 CYS A CA 1
ATOM 1606 C C . CYS A 1 199 ? -28.422 26.594 -1.952 1 93.94 199 CYS A C 1
ATOM 1608 O O . CYS A 1 199 ? -27.328 26.875 -1.456 1 93.94 199 CYS A O 1
ATOM 1610 N N . PHE A 1 200 ? -29.609 26.391 -1.224 1 94.5 200 PHE A N 1
ATOM 1611 C CA . PHE A 1 200 ? -29.547 26.266 0.229 1 94.5 200 PHE A CA 1
ATOM 1612 C C . PHE A 1 200 ? -29.172 24.844 0.641 1 94.5 200 PHE A C 1
ATOM 1614 O O . PHE A 1 200 ? -29.844 23.891 0.274 1 94.5 200 PHE A O 1
ATOM 1621 N N . LYS A 1 201 ? -28.031 24.766 1.391 1 94.5 201 LYS A N 1
ATOM 1622 C CA . LYS A 1 201 ? -27.562 23.453 1.841 1 94.5 201 LYS A CA 1
ATOM 1623 C C . LYS A 1 201 ? -27.469 23.406 3.363 1 94.5 201 LYS A C 1
ATOM 1625 O O . LYS A 1 201 ? -27 24.344 3.998 1 94.5 201 LYS A O 1
ATOM 1630 N N . GLU A 1 202 ? -28.016 22.359 3.922 1 94.94 202 GLU A N 1
ATOM 1631 C CA . GLU A 1 202 ? -27.922 22.094 5.355 1 94.94 202 GLU A CA 1
ATOM 1632 C C . GLU A 1 202 ? -27.047 20.875 5.633 1 94.94 202 GLU A C 1
ATOM 1634 O O . GLU A 1 202 ? -27.297 19.797 5.102 1 94.94 202 GLU A O 1
ATOM 1639 N N . TYR A 1 203 ? -26 21.109 6.438 1 93.75 203 TYR A N 1
ATOM 1640 C CA . TYR A 1 203 ? -25.078 20.031 6.801 1 93.75 203 TYR A CA 1
ATOM 1641 C C . TYR A 1 203 ? -25.188 19.688 8.281 1 93.75 203 TYR A C 1
ATOM 1643 O O . TYR A 1 203 ? -25.188 20.578 9.133 1 93.75 203 TYR A O 1
ATOM 1651 N N . ASN A 1 204 ? -25.312 18.422 8.602 1 93.62 204 ASN A N 1
ATOM 1652 C CA . ASN A 1 204 ? -25.047 17.938 9.953 1 93.62 204 ASN A CA 1
ATOM 1653 C C . ASN A 1 204 ? -23.562 17.672 10.18 1 93.62 204 ASN A C 1
ATOM 1655 O O . ASN A 1 204 ? -22.938 16.938 9.406 1 93.62 204 ASN A O 1
ATOM 1659 N N . VAL A 1 205 ? -23.047 18.297 11.188 1 89.88 205 VAL A N 1
ATOM 1660 C CA . VAL A 1 205 ? -21.625 18.172 11.469 1 89.88 205 VAL A CA 1
ATOM 1661 C C . VAL A 1 205 ? -21.375 16.969 12.375 1 89.88 205 VAL A C 1
ATOM 1663 O O . VAL A 1 205 ? -22.016 16.828 13.422 1 89.88 205 VAL A O 1
ATOM 1666 N N . GLN A 1 206 ? -20.438 16.156 11.953 1 80.44 206 GLN A N 1
ATOM 1667 C CA . GLN A 1 206 ? -20.141 14.953 12.734 1 80.44 206 GLN A CA 1
ATOM 1668 C C . GLN A 1 206 ? -19.125 15.25 13.836 1 80.44 206 GLN A C 1
ATOM 1670 O O . GLN A 1 206 ? -18.391 16.234 13.758 1 80.44 206 GLN A O 1
ATOM 1675 N N . LYS A 1 207 ? -19.125 14.391 14.797 1 72.31 207 LYS A N 1
ATOM 1676 C CA . LYS A 1 207 ? -18.359 14.617 16.031 1 72.31 207 LYS A CA 1
ATOM 1677 C C . LYS A 1 207 ? -16.875 14.82 15.734 1 72.31 207 LYS A C 1
ATOM 1679 O O . LYS A 1 207 ? -16.219 15.625 16.391 1 72.31 207 LYS A O 1
ATOM 1684 N N . ASN A 1 208 ? -16.406 14.258 14.625 1 61.97 208 ASN A N 1
ATOM 1685 C CA . ASN A 1 208 ? -14.969 14.328 14.383 1 61.97 208 ASN A CA 1
ATOM 1686 C C . ASN A 1 208 ? -14.617 15.398 13.359 1 61.97 208 ASN A C 1
ATOM 1688 O O . ASN A 1 208 ? -13.461 15.539 12.969 1 61.97 208 ASN A O 1
ATOM 1692 N N . PHE A 1 209 ? -15.578 16.219 13.039 1 75.62 209 PHE A N 1
ATOM 1693 C CA . PHE A 1 209 ? -15.367 17.266 12.031 1 75.62 209 PHE A CA 1
ATOM 1694 C C . PHE A 1 209 ? -14.32 18.266 12.5 1 75.62 209 PHE A C 1
ATOM 1696 O O . PHE A 1 209 ? -13.422 18.625 11.734 1 75.62 209 PHE A O 1
ATOM 1703 N N . HIS A 1 210 ? -14.461 18.719 13.711 1 72.94 210 HIS A N 1
ATOM 1704 C CA . HIS A 1 210 ? -13.57 19.75 14.219 1 72.94 210 HIS A CA 1
ATOM 1705 C C . HIS A 1 210 ? -12.117 19.281 14.203 1 72.94 210 HIS A C 1
ATOM 1707 O O . HIS A 1 210 ? -11.203 20.078 13.984 1 72.94 210 HIS A O 1
ATOM 1713 N N . GLU A 1 211 ? -11.984 18.047 14.297 1 60.84 211 GLU A N 1
ATOM 1714 C CA . GLU A 1 211 ? -10.641 17.469 14.273 1 60.84 211 GLU A CA 1
ATOM 1715 C C . GLU A 1 211 ? -10.055 17.5 12.859 1 60.84 211 GLU A C 1
ATOM 1717 O O . GLU A 1 211 ? -8.898 17.875 12.672 1 60.84 211 GLU A O 1
ATOM 1722 N N . VAL A 1 212 ? -10.883 17.156 12.016 1 59.97 212 VAL A N 1
ATOM 1723 C CA . VAL A 1 212 ? -10.469 17.094 10.625 1 59.97 212 VAL A CA 1
ATOM 1724 C C . VAL A 1 212 ? -10.227 18.5 10.094 1 59.97 212 VAL A C 1
ATOM 1726 O O . VAL A 1 212 ? -9.242 18.75 9.391 1 59.97 212 VAL A O 1
ATOM 1729 N N . TYR A 1 213 ? -11.148 19.391 10.469 1 69 213 TYR A N 1
ATOM 1730 C CA . TYR A 1 213 ? -11.023 20.766 10.039 1 69 213 TYR A CA 1
ATOM 1731 C C . TYR A 1 213 ? -9.742 21.391 10.57 1 69 213 TYR A C 1
ATOM 1733 O O . TYR A 1 213 ? -9.023 22.078 9.844 1 69 213 TYR A O 1
ATOM 1741 N N . HIS A 1 214 ? -9.562 21.172 11.703 1 58.75 214 HIS A N 1
ATOM 1742 C CA . HIS A 1 214 ? -8.344 21.703 12.305 1 58.75 214 HIS A CA 1
ATOM 1743 C C . HIS A 1 214 ? -7.105 21.156 11.602 1 58.75 214 HIS A C 1
ATOM 1745 O O . HIS A 1 214 ? -6.164 21.906 11.328 1 58.75 214 HIS A O 1
ATOM 1751 N N . CYS A 1 215 ? -7.262 19.953 11.281 1 51.16 215 CYS A N 1
ATOM 1752 C CA . CYS A 1 215 ? -6.141 19.312 10.602 1 51.16 215 CYS A CA 1
ATOM 1753 C C . CYS A 1 215 ? -5.945 19.875 9.203 1 51.16 215 CYS A C 1
ATOM 1755 O O . CYS A 1 215 ? -4.82 20.188 8.797 1 51.16 215 CYS A O 1
ATOM 1757 N N . ASN A 1 216 ? -6.969 19.906 8.523 1 52.56 216 ASN A N 1
ATOM 1758 C CA . ASN A 1 216 ? -6.922 20.422 7.156 1 52.56 216 ASN A CA 1
ATOM 1759 C C . ASN A 1 216 ? -6.398 21.859 7.117 1 52.56 216 ASN A C 1
ATOM 1761 O O . ASN A 1 216 ? -5.648 22.219 6.211 1 52.56 216 ASN A O 1
ATOM 1765 N N . ASN A 1 217 ? -6.965 22.656 8.008 1 50.66 217 ASN A N 1
ATOM 1766 C CA . ASN A 1 217 ? -6.508 24.031 8.078 1 50.66 217 ASN A CA 1
ATOM 1767 C C . ASN A 1 217 ? -5.008 24.109 8.344 1 50.66 217 ASN A C 1
ATOM 1769 O O . ASN A 1 217 ? -4.324 24.984 7.805 1 50.66 217 ASN A O 1
ATOM 1773 N N . LEU A 1 218 ? -4.695 23.203 9.062 1 46.16 218 LEU A N 1
ATOM 1774 C CA . LEU A 1 218 ? -3.264 23.172 9.336 1 46.16 218 LEU A CA 1
ATOM 1775 C C . LEU A 1 218 ? -2.482 22.734 8.102 1 46.16 218 LEU A C 1
ATOM 1777 O O . LEU A 1 218 ? -1.438 23.312 7.789 1 46.16 218 LEU A O 1
ATOM 1781 N N . ILE A 1 219 ? -3.086 21.812 7.426 1 45.53 219 ILE A N 1
ATOM 1782 C CA . ILE A 1 219 ? -2.434 21.266 6.246 1 45.53 219 ILE A CA 1
ATOM 1783 C C . ILE A 1 219 ? -2.389 22.312 5.141 1 45.53 219 ILE A C 1
ATOM 1785 O O . ILE A 1 219 ? -1.387 22.438 4.43 1 45.53 219 ILE A O 1
ATOM 1789 N N . SER A 1 220 ? -3.543 22.969 4.965 1 43.19 220 SER A N 1
ATOM 1790 C CA . SER A 1 220 ? -3.633 23.969 3.904 1 43.19 220 SER A CA 1
ATOM 1791 C C . SER A 1 220 ? -2.57 25.047 4.074 1 43.19 220 SER A C 1
ATOM 1793 O O . SER A 1 220 ? -2.225 25.75 3.113 1 43.19 220 SER A O 1
ATOM 1795 N N . LYS A 1 221 ? -2.1 25.25 5.168 1 42.12 221 LYS A N 1
ATOM 1796 C CA . LYS A 1 221 ? -1.087 26.281 5.418 1 42.12 221 LYS A CA 1
ATOM 1797 C C . LYS A 1 221 ? 0.318 25.734 5.191 1 42.12 221 LYS A C 1
ATOM 1799 O O . LYS A 1 221 ? 1.301 26.469 5.27 1 42.12 221 LYS A O 1
ATOM 1804 N N . ILE A 1 222 ? 0.402 24.453 4.875 1 40.94 222 ILE A N 1
ATOM 1805 C CA . ILE A 1 222 ? 1.688 23.828 4.57 1 40.94 222 ILE A CA 1
ATOM 1806 C C . ILE A 1 222 ? 2.123 24.219 3.158 1 40.94 222 ILE A C 1
ATOM 1808 O O . ILE A 1 222 ? 1.36 24.062 2.203 1 40.94 222 ILE A O 1
ATOM 1812 N N . PRO A 1 223 ? 3.102 25.047 2.883 1 34.28 223 PRO A N 1
ATOM 1813 C CA . PRO A 1 223 ? 3.551 25.422 1.541 1 34.28 223 PRO A CA 1
ATOM 1814 C C . PRO A 1 223 ? 3.656 24.234 0.594 1 34.28 223 PRO A C 1
ATOM 1816 O O . PRO A 1 223 ? 3.992 23.125 1.023 1 34.28 223 PRO A O 1
ATOM 1819 N N . ARG A 1 224 ? 3.139 24.453 -0.663 1 33.59 224 ARG A N 1
ATOM 1820 C CA . ARG A 1 224 ? 3.016 23.531 -1.778 1 33.59 224 ARG A CA 1
ATOM 1821 C C . ARG A 1 224 ? 4.367 22.922 -2.135 1 33.59 224 ARG A C 1
ATOM 1823 O O . ARG A 1 224 ? 4.434 21.922 -2.867 1 33.59 224 ARG A O 1
ATOM 1830 N N . CYS A 1 225 ? 5.363 23.625 -2.148 1 30.27 225 CYS A N 1
ATOM 1831 C CA . CYS A 1 225 ? 6.621 23.125 -2.691 1 30.27 225 CYS A CA 1
ATOM 1832 C C . CYS A 1 225 ? 6.969 21.766 -2.098 1 30.27 225 CYS A C 1
ATOM 1834 O O . CYS A 1 225 ? 7.969 21.156 -2.479 1 30.27 225 CYS A O 1
ATOM 1836 N N . ILE A 1 226 ? 6.801 21.656 -0.897 1 30.92 226 ILE A N 1
ATOM 1837 C CA . ILE A 1 226 ? 7.004 20.297 -0.411 1 30.92 226 ILE A CA 1
ATOM 1838 C C . ILE A 1 226 ? 6.094 19.328 -1.172 1 30.92 226 ILE A C 1
ATOM 1840 O O . ILE A 1 226 ? 4.883 19.547 -1.267 1 30.92 226 ILE A O 1
ATOM 1844 N N . ASN A 1 227 ? 6.547 19.016 -2.299 1 27.52 227 ASN A N 1
ATOM 1845 C CA . ASN A 1 227 ? 5.699 18.031 -2.963 1 27.52 227 ASN A CA 1
ATOM 1846 C C . ASN A 1 227 ? 4.902 17.203 -1.955 1 27.52 227 ASN A C 1
ATOM 1848 O O . ASN A 1 227 ? 5.469 16.375 -1.246 1 27.52 227 ASN A O 1
ATOM 1852 N N . TYR A 1 228 ? 4.402 18.031 -1.09 1 29.05 228 TYR A N 1
ATOM 1853 C CA . TYR A 1 228 ? 3.434 17.375 -0.215 1 29.05 228 TYR A CA 1
ATOM 1854 C C . TYR A 1 228 ? 2.482 16.5 -1.014 1 29.05 228 TYR A C 1
ATOM 1856 O O . TYR A 1 228 ? 1.875 16.938 -1.986 1 29.05 228 TYR A O 1
ATOM 1864 N N . ASP A 1 229 ? 2.893 15.508 -1.473 1 29.77 229 ASP A N 1
ATOM 1865 C CA . ASP A 1 229 ? 1.599 14.883 -1.722 1 29.77 229 ASP A CA 1
ATOM 1866 C C . ASP A 1 229 ? 0.571 15.305 -0.674 1 29.77 229 ASP A C 1
ATOM 1868 O O . ASP A 1 229 ? 0.922 15.562 0.479 1 29.77 229 ASP A O 1
ATOM 1872 N N . MET A 1 230 ? -0.411 16.156 -0.999 1 28.61 230 MET A N 1
ATOM 1873 C CA . MET A 1 230 ? -1.55 16.594 -0.2 1 28.61 230 MET A CA 1
ATOM 1874 C C . MET A 1 230 ? -1.603 15.859 1.132 1 28.61 230 MET A C 1
ATOM 1876 O O . MET A 1 230 ? -1.48 14.633 1.171 1 28.61 230 MET A O 1
ATOM 1880 N N . VAL A 1 231 ? -0.793 16.422 2.088 1 29.58 231 VAL A N 1
ATOM 1881 C CA . VAL A 1 231 ? -1.346 16.016 3.377 1 29.58 231 VAL A CA 1
ATOM 1882 C C . VAL A 1 231 ? -2.844 15.75 3.236 1 29.58 231 VAL A C 1
ATOM 1884 O O . VAL A 1 231 ? -3.631 16.672 3.064 1 29.58 231 VAL A O 1
ATOM 1887 N N . VAL A 1 232 ? -3.195 15.266 2.24 1 29.62 232 VAL A N 1
ATOM 1888 C CA . VAL A 1 232 ? -4.578 14.859 2.463 1 29.62 232 VAL A CA 1
ATOM 1889 C C . VAL A 1 232 ? -4.734 14.312 3.879 1 29.62 232 VAL A C 1
ATOM 1891 O O . VAL A 1 232 ? -3.934 13.484 4.324 1 29.62 232 VAL A O 1
ATOM 1894 N N . ILE A 1 233 ? -4.691 15.297 4.941 1 30.2 233 ILE A N 1
ATOM 1895 C CA . ILE A 1 233 ? -5.453 14.609 5.98 1 30.2 233 ILE A CA 1
ATOM 1896 C C . ILE A 1 233 ? -6.105 13.359 5.402 1 30.2 233 ILE A C 1
ATOM 1898 O O . ILE A 1 233 ? -6.98 13.453 4.539 1 30.2 233 ILE A O 1
ATOM 1902 N N . PRO A 1 234 ? -5.242 12.602 4.969 1 30.56 234 PRO A N 1
ATOM 1903 C CA . PRO A 1 234 ? -6.098 11.477 4.566 1 30.56 234 PRO A CA 1
ATOM 1904 C C . PRO A 1 234 ? -7.305 11.305 5.48 1 30.56 234 PRO A C 1
ATOM 1906 O O . PRO A 1 234 ? -7.148 11.086 6.688 1 30.56 234 PRO A O 1
ATOM 1909 N N . ILE A 1 235 ? -8.148 12.32 5.77 1 30.56 235 ILE A N 1
ATOM 1910 C CA . ILE A 1 235 ? -9.375 11.531 5.746 1 30.56 235 ILE A CA 1
ATOM 1911 C C . ILE A 1 235 ? -9.156 10.25 4.938 1 30.56 235 ILE A C 1
ATOM 1913 O O . ILE A 1 235 ? -9.141 10.289 3.703 1 30.56 235 ILE A O 1
ATOM 1917 N N . ASP A 1 236 ? -7.953 9.961 4.824 1 33.16 236 ASP A N 1
ATOM 1918 C CA . ASP A 1 236 ? -7.812 8.578 4.367 1 33.16 236 ASP A CA 1
ATOM 1919 C C . ASP A 1 236 ? -9.148 7.848 4.41 1 33.16 236 ASP A C 1
ATOM 1921 O O . ASP A 1 236 ? -9.492 7.223 5.414 1 33.16 236 ASP A O 1
ATOM 1925 N N . CYS A 1 237 ? -10.016 8.555 4.191 1 35 237 CYS A N 1
ATOM 1926 C CA . CYS A 1 237 ? -11.156 7.797 3.678 1 35 237 CYS A CA 1
ATOM 1927 C C . CYS A 1 237 ? -10.68 6.57 2.9 1 35 237 CYS A C 1
ATOM 1929 O O . CYS A 1 237 ? -11.211 6.27 1.831 1 35 237 CYS A O 1
ATOM 1931 N N . HIS A 1 238 ? -9.383 6.312 2.969 1 42.28 238 HIS A N 1
ATOM 1932 C CA . HIS A 1 238 ? -8.891 4.988 2.6 1 42.28 238 HIS A CA 1
ATOM 1933 C C . HIS A 1 238 ? -9.828 3.895 3.102 1 42.28 238 HIS A C 1
ATOM 1935 O O . HIS A 1 238 ? -9.539 2.705 2.945 1 42.28 238 HIS A O 1
ATOM 1941 N N . GLU A 1 239 ? -10.664 4.57 3.781 1 57.47 239 GLU A N 1
ATOM 1942 C CA . GLU A 1 239 ? -11.609 3.561 4.258 1 57.47 239 GLU A CA 1
ATOM 1943 C C . GLU A 1 239 ? -12.789 3.414 3.301 1 57.47 239 GLU A C 1
ATOM 1945 O O . GLU A 1 239 ? -13.148 4.363 2.602 1 57.47 239 GLU A O 1
ATOM 1950 N N . GLY A 1 240 ? -12.984 2.496 3.041 1 74.25 240 GLY A N 1
ATOM 1951 C CA . GLY A 1 240 ? -14.133 2.098 2.248 1 74.25 240 GLY A CA 1
ATOM 1952 C C . GLY A 1 240 ? -13.906 2.232 0.754 1 74.25 240 GLY A C 1
ATOM 1953 O O . GLY A 1 240 ? -12.844 1.869 0.248 1 74.25 240 GLY A O 1
ATOM 1954 N N . GLU A 1 241 ? -14.766 2.85 0.052 1 85.81 241 GLU A N 1
ATOM 1955 C CA . GLU A 1 241 ? -14.75 2.85 -1.408 1 85.81 241 GLU A CA 1
ATOM 1956 C C . GLU A 1 241 ? -13.961 4.035 -1.952 1 85.81 241 GLU A C 1
ATOM 1958 O O . GLU A 1 241 ? -13.68 4.102 -3.15 1 85.81 241 GLU A O 1
ATOM 1963 N N . TYR A 1 242 ? -13.461 4.938 -1.097 1 78.06 242 TYR A N 1
ATOM 1964 C CA . TYR A 1 242 ? -12.617 6.039 -1.542 1 78.06 242 TYR A CA 1
ATOM 1965 C C . TYR A 1 242 ? -11.266 5.531 -2.029 1 78.06 242 TYR A C 1
ATOM 1967 O O . TYR A 1 242 ? -10.656 6.117 -2.928 1 78.06 242 TYR A O 1
ATOM 1975 N N . GLN A 1 243 ? -10.82 4.473 -1.343 1 83.69 243 GLN A N 1
ATOM 1976 C CA . GLN A 1 243 ? -9.555 3.916 -1.82 1 83.69 243 GLN A CA 1
ATOM 1977 C C . GLN A 1 243 ? -9.664 3.482 -3.279 1 83.69 243 GLN A C 1
ATOM 1979 O O . GLN A 1 243 ? -8.703 3.621 -4.047 1 83.69 243 GLN A O 1
ATOM 1984 N N . TYR A 1 244 ? -10.805 2.988 -3.621 1 92.88 244 TYR A N 1
ATOM 1985 C CA . TYR A 1 244 ? -11.062 2.607 -5.004 1 92.88 244 TYR A CA 1
ATOM 1986 C C . TYR A 1 244 ? -11.031 3.826 -5.922 1 92.88 244 TYR A C 1
ATOM 1988 O O . TYR A 1 244 ? -10.406 3.797 -6.98 1 92.88 244 TYR A O 1
ATOM 1996 N N . LEU A 1 245 ? -11.688 4.887 -5.566 1 85.19 245 LEU A N 1
ATOM 1997 C CA . LEU A 1 245 ? -11.703 6.109 -6.359 1 85.19 245 LEU A CA 1
ATOM 1998 C C . LEU A 1 245 ? -10.305 6.715 -6.449 1 85.19 245 LEU A C 1
ATOM 2000 O O . LEU A 1 245 ? -9.914 7.238 -7.496 1 85.19 245 LEU A O 1
ATOM 2004 N N . ASN A 1 246 ? -9.617 6.672 -5.328 1 83.44 246 ASN A N 1
ATOM 2005 C CA . ASN A 1 246 ? -8.242 7.172 -5.328 1 83.44 246 ASN A CA 1
ATOM 2006 C C . ASN A 1 246 ? -7.367 6.398 -6.305 1 83.44 246 ASN A C 1
ATOM 2008 O O . ASN A 1 246 ? -6.469 6.973 -6.926 1 83.44 246 ASN A O 1
ATOM 2012 N N . LEU A 1 247 ? -7.582 5.082 -6.402 1 92.06 247 LEU A N 1
ATOM 2013 C CA . LEU A 1 247 ? -6.875 4.285 -7.398 1 92.06 247 LEU A CA 1
ATOM 2014 C C . LEU A 1 247 ? -7.145 4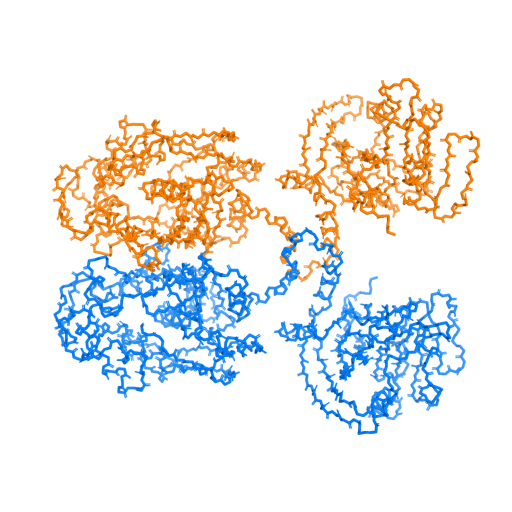.816 -8.805 1 92.06 247 LEU A C 1
ATOM 2016 O O . LEU A 1 247 ? -6.211 5.016 -9.586 1 92.06 247 LEU A O 1
ATOM 2020 N N . ILE A 1 248 ? -8.344 5.094 -9.094 1 92.88 248 ILE A N 1
ATOM 2021 C CA . ILE A 1 248 ? -8.727 5.566 -10.414 1 92.88 248 ILE A CA 1
ATOM 2022 C C . ILE A 1 248 ? -8.102 6.934 -10.672 1 92.88 248 ILE A C 1
ATOM 2024 O O . ILE A 1 248 ? -7.559 7.18 -11.758 1 92.88 248 ILE A O 1
ATOM 2028 N N . LYS A 1 249 ? -8.156 7.797 -9.672 1 85.94 249 LYS A N 1
ATOM 2029 C CA . LYS A 1 249 ? -7.531 9.109 -9.797 1 85.94 249 LYS A CA 1
ATOM 2030 C C . LYS A 1 249 ? -6.031 8.984 -10.055 1 85.94 249 LYS A C 1
ATOM 2032 O O . LYS A 1 249 ? -5.469 9.727 -10.867 1 85.94 249 LYS A O 1
ATOM 2037 N N . THR A 1 250 ? -5.492 8.047 -9.32 1 88.25 250 THR A N 1
ATOM 2038 C CA . THR A 1 250 ? -4.062 7.824 -9.484 1 88.25 250 THR A CA 1
ATOM 2039 C C . THR A 1 250 ? -3.74 7.379 -10.914 1 88.25 250 THR A C 1
ATOM 2041 O O . THR A 1 250 ? -2.773 7.852 -11.508 1 88.25 250 THR A O 1
ATOM 2044 N N . ILE A 1 251 ? -4.508 6.488 -11.492 1 94.56 251 ILE A N 1
ATOM 2045 C CA . ILE A 1 251 ? -4.309 6.039 -12.867 1 94.56 251 ILE A CA 1
ATOM 2046 C C . ILE A 1 251 ? -4.445 7.223 -13.82 1 94.56 251 ILE A C 1
ATOM 2048 O O . ILE A 1 251 ? -3.615 7.41 -14.711 1 94.56 251 ILE A O 1
ATOM 2052 N N . MET A 1 252 ? -5.445 8.031 -13.594 1 89.19 252 MET A N 1
ATOM 2053 C CA . MET A 1 252 ? -5.707 9.164 -14.469 1 89.19 252 MET A CA 1
ATOM 2054 C C . MET A 1 252 ? -4.559 10.172 -14.422 1 89.19 252 MET A C 1
ATOM 2056 O O . MET A 1 252 ? -4.188 10.742 -15.445 1 89.19 252 MET A O 1
ATOM 2060 N N . LYS A 1 253 ? -4 10.305 -13.258 1 83.5 253 LYS A N 1
ATOM 2061 C CA . LYS A 1 253 ? -2.982 11.336 -13.055 1 83.5 253 LYS A CA 1
ATOM 2062 C C . LYS A 1 253 ? -1.601 10.828 -13.453 1 83.5 253 LYS A C 1
ATOM 2064 O O . LYS A 1 253 ? -0.827 11.547 -14.086 1 83.5 253 LYS A O 1
ATOM 2069 N N . LYS A 1 254 ? -1.316 9.562 -13.055 1 86.12 254 LYS A N 1
ATOM 2070 C CA . LYS A 1 254 ? 0.068 9.109 -13.141 1 86.12 254 LYS A CA 1
ATOM 2071 C C . LYS A 1 254 ? 0.205 7.953 -14.125 1 86.12 254 LYS A C 1
ATOM 2073 O O . LYS A 1 254 ? 1.317 7.52 -14.43 1 86.12 254 LYS A O 1
ATOM 2078 N N . GLY A 1 255 ? -0.867 7.43 -14.648 1 93.31 255 GLY A N 1
ATOM 2079 C CA . GLY A 1 255 ? -0.811 6.25 -15.5 1 93.31 255 GLY A CA 1
ATOM 2080 C C . GLY A 1 255 ? -0.086 6.496 -16.812 1 93.31 255 GLY A C 1
ATOM 2081 O O . GLY A 1 255 ? 0.03 7.637 -17.25 1 93.31 255 GLY A O 1
ATOM 2082 N N . ILE A 1 256 ? 0.434 5.434 -17.344 1 92.69 256 ILE A N 1
ATOM 2083 C CA . ILE A 1 256 ? 1.093 5.453 -18.656 1 92.69 256 ILE A CA 1
ATOM 2084 C C . ILE A 1 256 ? 0.231 4.715 -19.672 1 92.69 256 ILE A C 1
ATOM 2086 O O . ILE A 1 256 ? -0.34 3.664 -19.375 1 92.69 256 ILE A O 1
ATOM 2090 N N . TYR A 1 257 ? 0.139 5.34 -20.875 1 92.62 257 TYR A N 1
ATOM 2091 C CA . TYR A 1 257 ? -0.622 4.68 -21.922 1 92.62 257 TYR A CA 1
ATOM 2092 C C . TYR A 1 257 ? 0.167 3.523 -22.531 1 92.62 257 TYR A C 1
ATOM 2094 O O . TYR A 1 257 ? 1.373 3.639 -22.766 1 92.62 257 TYR A O 1
ATOM 2102 N N . LYS A 1 258 ? -0.456 2.438 -22.656 1 91.56 258 LYS A N 1
ATOM 2103 C CA . LYS A 1 258 ? 0.098 1.24 -23.281 1 91.56 258 LYS A CA 1
ATOM 2104 C C . LYS A 1 258 ? -0.8 0.745 -24.406 1 91.56 258 LYS A C 1
ATOM 2106 O O . LYS A 1 258 ? -2.027 0.788 -24.297 1 91.56 258 LYS A O 1
ATOM 2111 N N . THR A 1 259 ? -0.168 0.372 -25.391 1 87.19 259 THR A N 1
ATOM 2112 C CA . THR A 1 259 ? -0.905 -0.134 -26.547 1 87.19 259 THR A CA 1
ATOM 2113 C C . THR A 1 259 ? -0.742 -1.646 -26.672 1 87.19 259 THR A C 1
ATOM 2115 O O . THR A 1 259 ? 0.38 -2.15 -26.734 1 87.19 259 THR A O 1
ATOM 2118 N N . THR A 1 260 ? -1.828 -2.191 -26.469 1 74.69 260 THR A N 1
ATOM 2119 C CA . THR A 1 260 ? -1.831 -3.627 -26.719 1 74.69 260 THR A CA 1
ATOM 2120 C C . THR A 1 260 ? -2.529 -3.941 -28.047 1 74.69 260 THR A C 1
ATOM 2122 O O . THR A 1 260 ? -2.982 -3.033 -28.75 1 74.69 260 THR A O 1
ATOM 2125 N N . ARG A 1 261 ? -2.432 -5.129 -28.469 1 62.25 261 ARG A N 1
ATOM 2126 C CA . ARG A 1 261 ? -2.953 -5.562 -29.766 1 62.25 261 ARG A CA 1
ATOM 2127 C C . ARG A 1 261 ? -4.379 -5.062 -29.969 1 62.25 261 ARG A C 1
ATOM 2129 O O . ARG A 1 261 ? -4.754 -4.688 -31.094 1 62.25 261 ARG A O 1
ATOM 2136 N N . ASN A 1 262 ? -5.16 -5.059 -28.891 1 63.47 262 ASN A N 1
ATOM 2137 C CA . ASN A 1 262 ? -6.582 -4.828 -29.125 1 63.47 262 ASN A CA 1
ATOM 2138 C C . ASN A 1 262 ? -7.055 -3.521 -28.5 1 63.47 262 ASN A C 1
ATOM 2140 O O . ASN A 1 262 ? -8.18 -3.084 -28.75 1 63.47 262 ASN A O 1
ATOM 2144 N N . ASP A 1 263 ? -6.129 -2.955 -27.75 1 82.44 263 ASP A N 1
ATOM 2145 C CA . ASP A 1 263 ? -6.703 -1.802 -27.062 1 82.44 263 ASP A CA 1
ATOM 2146 C C . ASP A 1 263 ? -5.609 -0.918 -26.469 1 82.44 263 ASP A C 1
ATOM 2148 O O . ASP A 1 263 ? -4.43 -1.279 -26.5 1 82.44 263 ASP A O 1
ATOM 2152 N N . VAL A 1 264 ? -6.047 0.281 -26.172 1 92.38 264 VAL A N 1
ATOM 2153 C CA . VAL A 1 264 ? -5.172 1.227 -25.484 1 92.38 264 VAL A CA 1
ATOM 2154 C C . VAL A 1 264 ? -5.645 1.421 -24.047 1 92.38 264 VAL A C 1
ATOM 2156 O O . VAL A 1 264 ? -6.836 1.609 -23.797 1 92.38 264 VAL A O 1
ATOM 2159 N N . THR A 1 265 ? -4.727 1.26 -23.172 1 95.12 265 THR A N 1
ATOM 2160 C CA . THR A 1 265 ? -5.059 1.436 -21.766 1 95.12 265 THR A CA 1
ATOM 2161 C C . THR A 1 265 ? -4.109 2.432 -21.094 1 95.12 265 THR A C 1
ATOM 2163 O O . THR A 1 265 ? -2.992 2.639 -21.578 1 95.12 265 THR A O 1
ATOM 2166 N N . LYS A 1 266 ? -4.617 3.135 -20.172 1 96.25 266 LYS A N 1
ATOM 2167 C CA . LYS A 1 266 ? -3.797 3.869 -19.219 1 96.25 266 LYS A CA 1
ATOM 2168 C C . LYS A 1 266 ? -3.607 3.068 -17.922 1 96.25 266 LYS A C 1
ATOM 2170 O O . LYS A 1 266 ? -4.582 2.656 -17.297 1 96.25 266 LYS A O 1
ATOM 2175 N N . SER A 1 267 ? -2.311 2.859 -17.5 1 96.06 267 SER A N 1
ATOM 2176 C CA . SER A 1 267 ? -2.117 1.879 -16.438 1 96.06 267 SER A CA 1
ATOM 2177 C C . SER A 1 267 ? -1.051 2.34 -15.445 1 96.06 267 SER A C 1
ATOM 2179 O O . SER A 1 267 ? -0.192 3.156 -15.789 1 96.06 267 SER A O 1
ATOM 2181 N N . ILE A 1 268 ? -1.181 1.92 -14.219 1 95.81 268 ILE A N 1
ATOM 2182 C CA . ILE A 1 268 ? -0.127 2.031 -13.219 1 95.81 268 ILE A CA 1
ATOM 2183 C C . ILE A 1 268 ? 0.335 0.637 -12.797 1 95.81 268 ILE A C 1
ATOM 2185 O O . ILE A 1 268 ? -0.395 -0.342 -12.969 1 95.81 268 ILE A O 1
ATOM 2189 N N . PHE A 1 269 ? 1.585 0.561 -12.281 1 97.31 269 PHE A N 1
ATOM 2190 C CA . PHE A 1 269 ? 2.211 -0.704 -11.914 1 97.31 269 PHE A CA 1
ATOM 2191 C C . PHE A 1 269 ? 2.307 -0.841 -10.398 1 97.31 269 PHE A C 1
ATOM 2193 O O . PHE A 1 269 ? 3.068 -0.119 -9.758 1 97.31 269 PHE A O 1
ATOM 2200 N N . GLY A 1 270 ? 1.518 -1.746 -9.867 1 96.75 270 GLY A N 1
ATOM 2201 C CA . GLY A 1 270 ? 1.572 -1.999 -8.438 1 96.75 270 GLY A CA 1
ATOM 2202 C C . GLY A 1 270 ? 0.666 -1.085 -7.637 1 96.75 270 GLY A C 1
ATOM 2203 O O . GLY A 1 270 ? 0.839 0.136 -7.645 1 96.75 270 GLY A O 1
ATOM 2204 N N . TYR A 1 271 ? -0.295 -1.598 -7 1 95.19 271 TYR A N 1
ATOM 2205 C CA . TYR A 1 271 ? -1.216 -0.884 -6.121 1 95.19 271 TYR A CA 1
ATOM 2206 C C . TYR A 1 271 ? -1.887 -1.839 -5.145 1 95.19 271 TYR A C 1
ATOM 2208 O O . TYR A 1 271 ? -2.035 -3.029 -5.43 1 95.19 271 TYR A O 1
ATOM 2216 N N . GLN A 1 272 ? -2.148 -1.372 -3.961 1 94.88 272 GLN A N 1
ATOM 2217 C CA . GLN A 1 272 ? -2.773 -2.242 -2.973 1 94.88 272 GLN A CA 1
ATOM 2218 C C . GLN A 1 272 ? -3.986 -1.568 -2.336 1 94.88 272 GLN A C 1
ATOM 2220 O O . GLN A 1 272 ? -3.941 -0.382 -2.006 1 94.88 272 GLN A O 1
ATOM 2225 N N . LEU A 1 273 ? -5.062 -2.279 -2.275 1 93.69 273 LEU A N 1
ATOM 2226 C CA . LEU A 1 273 ? -6.27 -1.889 -1.561 1 93.69 273 LEU A CA 1
ATOM 2227 C C . LEU A 1 273 ? -6.488 -2.771 -0.337 1 93.69 273 LEU A C 1
ATOM 2229 O O . LEU A 1 273 ? -6.188 -3.967 -0.368 1 93.69 273 LEU A O 1
ATOM 2233 N N . VAL A 1 274 ? -7.031 -2.172 0.746 1 92.81 274 VAL A N 1
ATOM 2234 C CA . VAL A 1 274 ? -7.285 -2.936 1.963 1 92.81 274 VAL A CA 1
ATOM 2235 C C . VAL A 1 274 ? -8.695 -2.635 2.477 1 92.81 274 VAL A C 1
ATOM 2237 O O . VAL A 1 274 ? -9.047 -1.473 2.695 1 92.81 274 VAL A O 1
ATOM 2240 N N . TYR A 1 275 ? -9.477 -3.668 2.682 1 93.25 275 TYR A N 1
ATOM 2241 C CA . TYR A 1 275 ? -10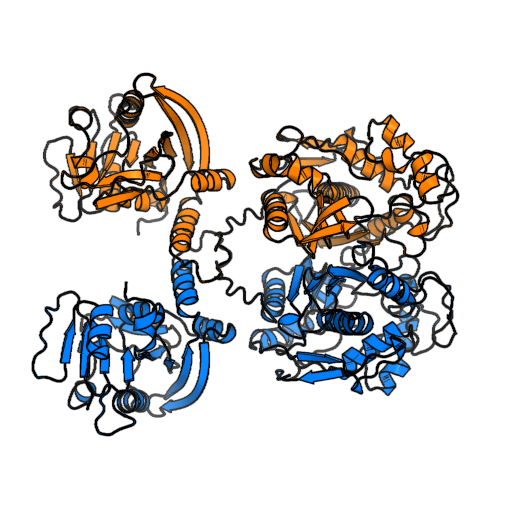.844 -3.529 3.176 1 93.25 275 TYR A CA 1
ATOM 2242 C C . TYR A 1 275 ? -11.062 -4.367 4.43 1 93.25 275 TYR A C 1
ATOM 2244 O O . TYR A 1 275 ? -10.82 -5.578 4.426 1 93.25 275 TYR A O 1
ATOM 2252 N N . ASP A 1 276 ? -11.477 -3.707 5.473 1 92.38 276 ASP A N 1
ATOM 2253 C CA . ASP A 1 276 ? -11.922 -4.418 6.668 1 92.38 276 ASP A CA 1
ATOM 2254 C C . ASP A 1 276 ? -13.383 -4.84 6.539 1 92.38 276 ASP A C 1
ATOM 2256 O O . ASP A 1 276 ? -14.281 -3.99 6.531 1 92.38 276 ASP A O 1
ATOM 2260 N N . LEU A 1 277 ? -13.648 -6.152 6.531 1 95.56 277 LEU A N 1
ATOM 2261 C CA . LEU A 1 277 ? -14.984 -6.656 6.25 1 95.56 277 LEU A CA 1
ATOM 2262 C C . LEU A 1 277 ? -15.906 -6.441 7.449 1 95.56 277 LEU A C 1
ATOM 2264 O O . LEU A 1 277 ? -17.125 -6.586 7.332 1 95.56 277 LEU A O 1
ATOM 2268 N N . ALA A 1 278 ? -15.352 -6.02 8.57 1 89.06 278 ALA A N 1
ATOM 2269 C CA . ALA A 1 278 ? -16.172 -5.594 9.695 1 89.06 278 ALA A CA 1
ATOM 2270 C C . ALA A 1 278 ? -16.922 -4.305 9.375 1 89.06 278 ALA A C 1
ATOM 2272 O O . ALA A 1 278 ? -17.969 -4.016 9.977 1 89.06 278 ALA A O 1
ATOM 2273 N N . ASN A 1 279 ? -16.375 -3.586 8.406 1 85.56 279 ASN A N 1
ATOM 2274 C CA . ASN A 1 279 ? -16.969 -2.316 8.023 1 85.56 279 ASN A CA 1
ATOM 2275 C C . ASN A 1 279 ? -17.953 -2.488 6.863 1 85.56 279 ASN A C 1
ATOM 2277 O O . ASN A 1 279 ? -18.469 -1.504 6.34 1 85.56 279 ASN A O 1
ATOM 2281 N N . GLY A 1 280 ? -18.156 -3.742 6.438 1 91.38 280 GLY A N 1
ATOM 2282 C CA . GLY A 1 280 ? -19.109 -4 5.371 1 91.38 280 GLY A CA 1
ATOM 2283 C C . GLY A 1 280 ? -18.516 -4.785 4.215 1 91.38 280 GLY A C 1
ATOM 2284 O O . GLY A 1 280 ? -17.297 -4.973 4.145 1 91.38 280 GLY A O 1
ATOM 2285 N N . TYR A 1 281 ? -19.453 -5.27 3.365 1 96.88 281 TYR A N 1
ATOM 2286 C CA . TYR A 1 281 ? -19.109 -5.98 2.137 1 96.88 281 TYR A CA 1
ATOM 2287 C C . TYR A 1 281 ? -18.766 -5.004 1.017 1 96.88 281 TYR A C 1
ATOM 2289 O O . TYR A 1 281 ? -19.609 -4.195 0.617 1 96.88 281 TYR A O 1
ATOM 2297 N N . PRO A 1 282 ? -17.484 -5.027 0.509 1 96.31 282 PRO A N 1
ATOM 2298 C CA . PRO A 1 282 ? -17.062 -4.027 -0.475 1 96.31 282 PRO A CA 1
ATOM 2299 C C . PRO A 1 282 ? -17.719 -4.227 -1.836 1 96.31 282 PRO A C 1
ATOM 2301 O O . PRO A 1 282 ? -17.031 -4.43 -2.84 1 96.31 282 PRO A O 1
ATOM 2304 N N . LEU A 1 283 ? -19.016 -4.141 -1.832 1 96.31 283 LEU A N 1
ATOM 2305 C CA . LEU A 1 283 ? -19.844 -4.008 -3.025 1 96.31 283 LEU A CA 1
ATOM 2306 C C . LEU A 1 283 ? -19.984 -2.547 -3.43 1 96.31 283 LEU A C 1
ATOM 2308 O O . LEU A 1 283 ? -20.453 -1.725 -2.641 1 96.31 283 LEU A O 1
ATOM 2312 N N . SER A 1 284 ? -19.594 -2.281 -4.633 1 94 284 SER A N 1
ATOM 2313 C CA . SER A 1 284 ? -19.438 -0.896 -5.062 1 94 284 SER A CA 1
ATOM 2314 C C . SER A 1 284 ? -20.719 -0.107 -4.875 1 94 284 SER A C 1
ATOM 2316 O O . SER A 1 284 ? -21.812 -0.586 -5.219 1 94 284 SER A O 1
ATOM 2318 N N . THR A 1 285 ? -20.641 1.092 -4.367 1 87.81 285 THR A N 1
ATOM 2319 C CA . THR A 1 285 ? -21.797 1.97 -4.184 1 87.81 285 THR A CA 1
ATOM 2320 C C . THR A 1 285 ? -21.781 3.09 -5.219 1 87.81 285 THR A C 1
ATOM 2322 O O . THR A 1 285 ? -22.812 3.721 -5.461 1 87.81 285 THR A O 1
ATOM 2325 N N . VAL A 1 286 ? -20.609 3.283 -5.805 1 85.94 286 VAL A N 1
ATOM 2326 C CA . VAL A 1 286 ? -20.5 4.367 -6.777 1 85.94 286 VAL A CA 1
ATOM 2327 C C . VAL A 1 286 ? -20.891 3.855 -8.164 1 85.94 286 VAL A C 1
ATOM 2329 O O . VAL A 1 286 ? -21.078 4.645 -9.094 1 85.94 286 VAL A O 1
ATOM 2332 N N . LYS A 1 287 ? -21.031 2.654 -8.32 1 90.69 287 LYS A N 1
ATOM 2333 C CA . LYS A 1 287 ? -21.594 1.998 -9.5 1 90.69 287 LYS A CA 1
ATOM 2334 C C . LYS A 1 287 ? -22.344 0.729 -9.109 1 90.69 287 LYS A C 1
ATOM 2336 O O . LYS A 1 287 ? -21.859 -0.06 -8.297 1 90.69 287 LYS A O 1
ATOM 2341 N N . ARG A 1 288 ? -23.453 0.61 -9.672 1 90.94 288 ARG A N 1
ATOM 2342 C CA . ARG A 1 288 ? -24.266 -0.552 -9.344 1 90.94 288 ARG A CA 1
ATOM 2343 C C . ARG A 1 288 ? -23.656 -1.83 -9.906 1 90.94 288 ARG A C 1
ATOM 2345 O O . ARG A 1 288 ? -23.234 -1.86 -11.062 1 90.94 288 ARG A O 1
ATOM 2352 N N . SER A 1 289 ? -23.5 -2.787 -9.055 1 90.31 289 SER A N 1
ATOM 2353 C CA . SER A 1 289 ? -23.141 -4.152 -9.43 1 90.31 289 SER A CA 1
ATOM 2354 C C . SER A 1 289 ? -24.297 -5.117 -9.148 1 90.31 289 SER A C 1
ATOM 2356 O O . SER A 1 289 ? -25.188 -4.816 -8.344 1 90.31 289 SER A O 1
ATOM 2358 N N . TYR A 1 290 ? -24.328 -6.148 -9.859 1 90.62 290 TYR A N 1
ATOM 2359 C CA . TYR A 1 290 ? -25.359 -7.172 -9.68 1 90.62 290 TYR A CA 1
ATOM 2360 C C . TYR A 1 290 ? -24.844 -8.32 -8.82 1 90.62 290 TYR A C 1
ATOM 2362 O O . TYR A 1 290 ? -24.203 -9.242 -9.328 1 90.62 290 TYR A O 1
ATOM 2370 N N . PRO A 1 291 ? -25.25 -8.359 -7.531 1 95.12 291 PRO A N 1
ATOM 2371 C CA . PRO A 1 291 ? -24.672 -9.328 -6.594 1 95.12 291 PRO A CA 1
ATOM 2372 C C . PRO A 1 291 ? -24.906 -10.773 -7.031 1 95.12 291 PRO A C 1
ATOM 2374 O O . PRO A 1 291 ? -24.047 -11.633 -6.816 1 95.12 291 PRO A O 1
ATOM 2377 N N . LYS A 1 292 ? -26.047 -11.016 -7.617 1 95.31 292 LYS A N 1
ATOM 2378 C CA . LYS A 1 292 ? -26.344 -12.383 -8.055 1 95.31 292 LYS A CA 1
ATOM 2379 C C . LYS A 1 292 ? -25.344 -12.828 -9.133 1 95.31 292 LYS A C 1
ATOM 2381 O O . LYS A 1 292 ? -24.938 -13.992 -9.148 1 95.31 292 LYS A O 1
ATOM 2386 N N . ALA A 1 293 ? -25.031 -11.984 -10.023 1 95.12 293 ALA A N 1
ATOM 2387 C CA . ALA A 1 293 ? -24.062 -12.305 -11.062 1 95.12 293 ALA A CA 1
ATOM 2388 C C . ALA A 1 293 ? -22.703 -12.625 -10.461 1 95.12 293 ALA A C 1
ATOM 2390 O O . ALA A 1 293 ? -22.031 -13.578 -10.875 1 95.12 293 ALA A O 1
ATOM 2391 N N . ILE A 1 294 ? -22.312 -11.852 -9.508 1 96.38 294 ILE A N 1
ATOM 2392 C CA . ILE A 1 294 ? -21.031 -12.039 -8.828 1 96.38 294 ILE A CA 1
ATOM 2393 C C . ILE A 1 294 ? -21.031 -13.375 -8.102 1 96.38 294 ILE A C 1
ATOM 2395 O O . ILE A 1 294 ? -20.062 -14.141 -8.188 1 96.38 294 ILE A O 1
ATOM 2399 N N . PHE A 1 295 ? -22.094 -13.664 -7.465 1 97.69 295 PHE A N 1
ATOM 2400 C CA . PHE A 1 295 ? -22.234 -14.906 -6.719 1 97.69 295 PHE A CA 1
ATOM 2401 C C . PHE A 1 295 ? -22.188 -16.109 -7.656 1 97.69 295 PHE A C 1
ATOM 2403 O O . PHE A 1 295 ? -21.469 -17.078 -7.398 1 97.69 295 PHE A O 1
ATOM 2410 N N . GLU A 1 296 ? -22.922 -16.031 -8.727 1 97.31 296 GLU A N 1
ATOM 2411 C CA . GLU A 1 296 ? -23 -17.156 -9.648 1 97.31 296 GLU A CA 1
ATOM 2412 C C . GLU A 1 296 ? -21.656 -17.422 -10.32 1 97.31 296 GLU A C 1
ATOM 2414 O O . GLU A 1 296 ? -21.297 -18.578 -10.562 1 97.31 296 GLU A O 1
ATOM 2419 N N . GLU A 1 297 ? -20.984 -16.406 -10.641 1 96.94 297 GLU A N 1
ATOM 2420 C CA . GLU A 1 297 ? -19.641 -16.594 -11.211 1 96.94 297 GLU A CA 1
ATOM 2421 C C . GLU A 1 297 ? -18.703 -17.266 -10.211 1 96.94 297 GLU A C 1
ATOM 2423 O O . GLU A 1 297 ? -17.953 -18.172 -10.57 1 96.94 297 GLU A O 1
ATOM 2428 N N . LEU A 1 298 ? -18.797 -16.797 -9.008 1 98.12 298 LEU A N 1
ATOM 2429 C CA . LEU A 1 298 ? -17.953 -17.406 -7.973 1 98.12 298 LEU A CA 1
ATOM 2430 C C . LEU A 1 298 ? -18.297 -18.875 -7.785 1 98.12 298 LEU A C 1
ATOM 2432 O O . LEU A 1 298 ? -17.406 -19.719 -7.703 1 98.12 298 LEU A O 1
ATOM 2436 N N . MET A 1 299 ? -19.562 -19.188 -7.719 1 98.12 299 MET A N 1
ATOM 2437 C CA . MET A 1 299 ? -19.984 -20.578 -7.516 1 98.12 299 MET A CA 1
ATOM 2438 C C . MET A 1 299 ? -19.578 -21.438 -8.703 1 98.12 299 MET A C 1
ATOM 2440 O O . MET A 1 299 ? -19.25 -22.625 -8.539 1 98.12 299 MET A O 1
ATOM 2444 N N . TRP A 1 300 ? -19.672 -20.812 -9.898 1 97.94 300 TRP A N 1
ATOM 2445 C CA . TRP A 1 300 ? -19.203 -21.484 -11.109 1 97.94 300 TRP A CA 1
ATOM 2446 C C . TRP A 1 300 ? -17.734 -21.906 -10.961 1 97.94 300 TRP A C 1
ATOM 2448 O O . TRP A 1 300 ? -17.359 -23.016 -11.344 1 97.94 300 TRP A O 1
ATOM 2458 N N . MET A 1 301 ? -16.922 -21.125 -10.344 1 97.88 301 MET A N 1
ATOM 2459 C CA . MET A 1 301 ? -15.516 -21.438 -10.086 1 97.88 301 MET A CA 1
ATOM 2460 C C . MET A 1 301 ? -15.383 -22.484 -8.984 1 97.88 301 MET A C 1
ATOM 2462 O O . MET A 1 301 ? -14.633 -23.453 -9.125 1 97.88 301 MET A O 1
ATOM 2466 N N . ILE A 1 302 ? -16.141 -22.297 -7.953 1 98.5 302 ILE A N 1
ATOM 2467 C CA . ILE A 1 302 ? -16.094 -23.188 -6.801 1 98.5 302 ILE A CA 1
ATOM 2468 C C . ILE A 1 302 ? -16.484 -24.609 -7.223 1 98.5 302 ILE A C 1
ATOM 2470 O O . ILE A 1 302 ? -15.914 -25.578 -6.723 1 98.5 302 ILE A O 1
ATOM 2474 N N . ARG A 1 303 ? -17.297 -24.734 -8.227 1 97.88 303 ARG A N 1
ATOM 2475 C CA . ARG A 1 303 ? -17.781 -26.031 -8.688 1 97.88 303 ARG A CA 1
ATOM 2476 C C . ARG A 1 303 ? -16.859 -26.594 -9.773 1 97.88 303 ARG A C 1
ATOM 2478 O O . ARG A 1 303 ? -17.156 -27.641 -10.352 1 97.88 303 ARG A O 1
ATOM 2485 N N . GLY A 1 304 ? -15.836 -25.875 -10.133 1 97.69 304 GLY A N 1
ATOM 2486 C CA . GLY A 1 304 ? -14.844 -26.328 -11.078 1 97.69 304 GLY A CA 1
ATOM 2487 C C . GLY A 1 304 ? -15.328 -26.312 -12.516 1 97.69 304 GLY A C 1
ATOM 2488 O O . GLY A 1 304 ? -14.781 -27 -13.383 1 97.69 304 GLY A O 1
ATOM 2489 N N . GLN A 1 305 ? -16.344 -25.516 -12.781 1 96.62 305 GLN A N 1
ATOM 2490 C CA . GLN A 1 305 ? -16.984 -25.516 -14.086 1 96.62 305 GLN A CA 1
ATOM 2491 C C . GLN A 1 305 ? -16.266 -24.578 -15.055 1 96.62 305 GLN A C 1
ATOM 2493 O O . GLN A 1 305 ? -15.648 -23.594 -14.641 1 96.62 305 GLN A O 1
ATOM 2498 N N . THR A 1 306 ? -16.328 -24.922 -16.344 1 97.44 306 THR A N 1
ATOM 2499 C CA . THR A 1 306 ? -15.703 -24.125 -17.391 1 97.44 306 THR A CA 1
ATOM 2500 C C . THR A 1 306 ? -16.672 -23.875 -18.531 1 97.44 306 THR A C 1
ATOM 2502 O O . THR A 1 306 ? -16.312 -23.234 -19.531 1 97.44 306 THR A O 1
ATOM 2505 N N . ASN A 1 307 ? -17.891 -24.359 -18.391 1 97 307 ASN A N 1
ATOM 2506 C CA . ASN A 1 307 ? -18.938 -24.156 -19.375 1 97 307 ASN A CA 1
ATOM 2507 C C . ASN A 1 307 ? -19.688 -22.844 -19.125 1 97 307 ASN A C 1
ATOM 2509 O O . ASN A 1 307 ? -20.438 -22.734 -18.156 1 97 307 ASN A 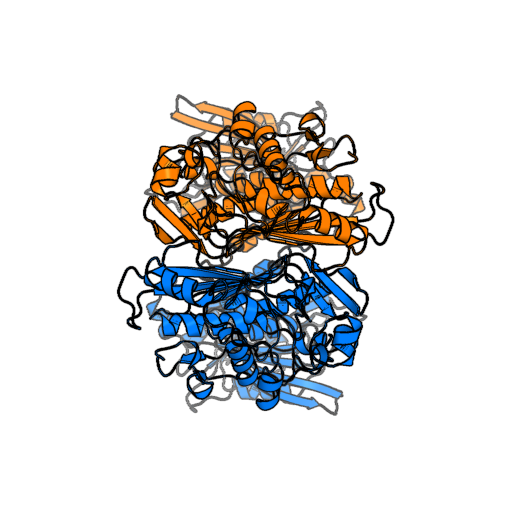O 1
ATOM 2513 N N . VAL A 1 308 ? -19.625 -21.969 -20.047 1 96.62 308 VAL A N 1
ATOM 2514 C CA . VAL A 1 308 ? -20.172 -20.641 -19.891 1 96.62 308 VAL A CA 1
ATOM 2515 C C . VAL A 1 308 ? -21.703 -20.688 -20 1 96.62 308 VAL A C 1
ATOM 2517 O O . VAL A 1 308 ? -22.406 -19.797 -19.516 1 96.62 308 VAL A O 1
ATOM 2520 N N . LYS A 1 309 ? -22.234 -21.688 -20.594 1 94.56 309 LYS A N 1
ATOM 2521 C CA . LYS A 1 309 ? -23.672 -21.828 -20.75 1 94.56 309 LYS A CA 1
ATOM 2522 C C . LYS A 1 309 ? -24.375 -21.844 -19.391 1 94.56 309 LYS A C 1
ATOM 2524 O O . LYS A 1 309 ? -25.5 -21.344 -19.266 1 94.56 309 LYS A O 1
ATOM 2529 N N . TYR A 1 310 ? -23.734 -22.359 -18.438 1 93.81 310 TYR A N 1
ATOM 2530 C CA . TYR A 1 310 ? -24.312 -22.375 -17.078 1 93.81 310 TYR A CA 1
ATOM 2531 C C . TYR A 1 310 ? -24.516 -20.953 -16.562 1 93.81 310 TYR A C 1
ATOM 2533 O O . TYR A 1 310 ? -25.5 -20.672 -15.883 1 93.81 310 TYR A O 1
ATOM 2541 N N . LEU A 1 311 ? -23.562 -20.094 -16.844 1 95.5 311 LEU A N 1
ATOM 2542 C CA . LEU A 1 311 ? -23.672 -18.688 -16.453 1 95.5 311 LEU A CA 1
ATOM 2543 C C . LEU A 1 311 ? -24.75 -17.969 -17.266 1 95.5 311 LEU A C 1
ATOM 2545 O O . LEU A 1 311 ? -25.516 -17.172 -16.719 1 95.5 311 LEU A O 1
ATOM 2549 N N . GLN A 1 312 ? -24.797 -18.328 -18.531 1 94.88 312 GLN A N 1
ATOM 2550 C CA . GLN A 1 312 ? -25.766 -17.703 -19.406 1 94.88 312 GLN A CA 1
ATOM 2551 C C . GLN A 1 312 ? -27.188 -18.047 -18.984 1 94.88 312 GLN A C 1
ATOM 2553 O O . GLN A 1 312 ? -28.078 -17.188 -19.031 1 94.88 312 GLN A O 1
ATOM 2558 N N . GLU A 1 313 ? -27.391 -19.203 -18.562 1 94.56 313 GLU A N 1
ATOM 2559 C CA . GLU A 1 313 ? -28.703 -19.625 -18.078 1 94.56 313 GLU A CA 1
ATOM 2560 C C . GLU A 1 313 ? -29.125 -18.812 -16.859 1 94.56 313 GLU A C 1
ATOM 2562 O O . GLU A 1 313 ? -30.312 -18.688 -16.578 1 94.56 313 GLU A O 1
ATOM 2567 N N . LYS A 1 314 ? -28.172 -18.312 -16.203 1 93.38 314 LYS A N 1
ATOM 2568 C CA . LYS A 1 314 ? -28.453 -17.5 -15.016 1 93.38 314 LYS A CA 1
ATOM 2569 C C . LYS A 1 314 ? -28.344 -16 -15.336 1 93.38 314 LYS A C 1
ATOM 2571 O O . LYS A 1 314 ? -28.266 -15.18 -14.43 1 93.38 314 LYS A O 1
ATOM 2576 N N . ASN A 1 315 ? -28.188 -15.648 -16.547 1 92.12 315 ASN A N 1
ATOM 2577 C CA . ASN A 1 315 ? -28.141 -14.289 -17.062 1 92.12 315 ASN A CA 1
ATOM 2578 C C . ASN A 1 315 ? -26.844 -13.578 -16.688 1 92.12 315 ASN A C 1
ATOM 2580 O O . ASN A 1 315 ? -26.844 -12.391 -16.375 1 92.12 315 ASN A O 1
ATOM 2584 N N . VAL A 1 316 ? -25.875 -14.383 -16.516 1 91.94 316 VAL A N 1
ATOM 2585 C CA . VAL A 1 316 ? -24.531 -13.836 -16.359 1 91.94 316 VAL A CA 1
ATOM 2586 C C . VAL A 1 316 ? -23.797 -13.883 -17.703 1 91.94 316 VAL A C 1
ATOM 2588 O O . VAL A 1 316 ? -23.469 -14.969 -18.188 1 91.94 316 VAL A O 1
ATOM 2591 N N . THR A 1 317 ? -23.406 -12.734 -18.266 1 88.5 317 THR A N 1
ATOM 2592 C CA . THR A 1 317 ? -23 -12.703 -19.672 1 88.5 317 THR A CA 1
ATOM 2593 C C . THR A 1 317 ? -21.578 -12.18 -19.797 1 88.5 317 THR A C 1
ATOM 2595 O O . THR A 1 317 ? -21.109 -11.906 -20.906 1 88.5 317 THR A O 1
ATOM 2598 N N . ILE A 1 318 ? -20.875 -12.109 -18.734 1 85.38 318 ILE A N 1
ATOM 2599 C CA . ILE A 1 318 ? -19.578 -11.43 -18.734 1 85.38 318 ILE A CA 1
ATOM 2600 C C . ILE A 1 318 ? -18.562 -12.266 -19.531 1 85.38 318 ILE A C 1
ATOM 2602 O O . ILE A 1 318 ? -17.547 -11.742 -19.984 1 85.38 318 ILE A O 1
ATOM 2606 N N . TRP A 1 319 ? -18.828 -13.57 -19.797 1 90.5 319 TRP A N 1
ATOM 2607 C CA . TRP A 1 319 ? -17.875 -14.461 -20.469 1 90.5 319 TRP A CA 1
ATOM 2608 C C . TRP A 1 319 ? -18.312 -14.734 -21.906 1 90.5 319 TRP A C 1
ATOM 2610 O O . TRP A 1 319 ? -17.672 -15.508 -22.609 1 90.5 319 TRP A O 1
ATOM 2620 N N . ASN A 1 320 ? -19.359 -14.055 -22.344 1 90.44 320 ASN A N 1
ATOM 2621 C CA . ASN A 1 320 ? -19.922 -14.352 -23.656 1 90.44 320 ASN A CA 1
ATOM 2622 C C . ASN A 1 320 ? -18.906 -14.117 -24.781 1 90.44 320 ASN A C 1
ATOM 2624 O O . ASN A 1 320 ? -18.734 -14.961 -25.656 1 90.44 320 ASN A O 1
ATOM 2628 N N . LYS A 1 321 ? -18.188 -13.055 -24.672 1 88.81 321 LYS A N 1
ATOM 2629 C CA . LYS A 1 321 ? -17.281 -12.672 -25.75 1 88.81 321 LYS A CA 1
ATOM 2630 C C . LYS A 1 321 ? -16.094 -13.625 -25.812 1 88.81 321 LYS A C 1
ATOM 2632 O O . LYS A 1 321 ? -15.531 -13.859 -26.891 1 88.81 321 LYS A O 1
ATOM 2637 N N . ASN A 1 322 ? -15.75 -14.289 -24.719 1 90.94 322 ASN A N 1
ATOM 2638 C CA . ASN A 1 322 ? -14.578 -15.156 -24.641 1 90.94 322 ASN A CA 1
ATOM 2639 C C . ASN A 1 322 ? -14.938 -16.609 -24.938 1 90.94 322 ASN A C 1
ATOM 2641 O O . ASN A 1 322 ? -14.078 -17.484 -24.906 1 90.94 322 ASN A O 1
ATOM 2645 N N . SER A 1 323 ? -16.203 -16.828 -25.297 1 93.44 323 SER A N 1
ATOM 2646 C CA . SER A 1 323 ? -16.625 -18.219 -25.422 1 93.44 323 SER A CA 1
ATOM 2647 C C . SER A 1 323 ? -17.312 -18.484 -26.75 1 93.44 323 SER A C 1
ATOM 2649 O O . SER A 1 323 ? -17.906 -19.531 -26.953 1 93.44 323 SER A O 1
ATOM 2651 N N . THR A 1 324 ? -17.188 -17.516 -27.688 1 94.31 324 THR A N 1
ATOM 2652 C CA . THR A 1 324 ? -17.781 -17.688 -29 1 94.31 324 THR A CA 1
ATOM 2653 C C . THR A 1 324 ? -16.891 -18.562 -29.891 1 94.31 324 THR A C 1
ATOM 2655 O O . THR A 1 324 ? -15.688 -18.703 -29.625 1 94.31 324 THR A O 1
ATOM 2658 N N . LYS A 1 325 ? -17.531 -19.125 -30.891 1 94.56 325 LYS A N 1
ATOM 2659 C CA . LYS A 1 325 ? -16.781 -19.938 -31.859 1 94.56 325 LYS A CA 1
ATOM 2660 C C . LYS A 1 325 ? -15.703 -19.109 -32.531 1 94.56 325 LYS A C 1
ATOM 2662 O O . LYS A 1 325 ? -14.578 -19.578 -32.719 1 94.56 325 LYS A O 1
ATOM 2667 N N . GLU A 1 326 ? -16.016 -17.938 -32.906 1 93.94 326 GLU A N 1
ATOM 2668 C CA . GLU A 1 326 ? -15.078 -17.031 -33.562 1 93.94 326 GLU A CA 1
ATOM 2669 C C . GLU A 1 326 ? -13.875 -16.734 -32.688 1 93.94 326 GLU A C 1
ATOM 2671 O O . GLU A 1 326 ? -12.734 -16.734 -33.156 1 93.94 326 GLU A O 1
ATOM 2676 N N . PHE A 1 327 ? -14.148 -16.531 -31.484 1 92.94 327 PHE A N 1
ATOM 2677 C CA . PHE A 1 327 ? -13.086 -16.219 -30.547 1 92.94 327 PHE A CA 1
ATOM 2678 C C . PHE A 1 327 ? -12.156 -17.422 -30.359 1 92.94 327 PHE A C 1
ATOM 2680 O O . PHE A 1 327 ? -10.93 -17.266 -30.406 1 92.94 327 PHE A O 1
ATOM 2687 N N . LEU A 1 328 ? -12.695 -18.562 -30.125 1 95.19 328 LEU A N 1
ATOM 2688 C CA . LEU A 1 328 ? -11.906 -19.766 -29.891 1 95.19 328 LEU A CA 1
ATOM 2689 C C . LEU A 1 328 ? -11.062 -20.109 -31.109 1 95.19 328 LEU A C 1
ATOM 2691 O O . LEU A 1 328 ? -9.898 -20.516 -30.969 1 95.19 328 LEU A O 1
ATOM 2695 N N . GLN A 1 329 ? -11.602 -19.859 -32.25 1 94.25 329 GLN A N 1
ATOM 2696 C CA . GLN A 1 329 ? -10.852 -20.094 -33.5 1 94.25 329 GLN A CA 1
ATOM 2697 C C . GLN A 1 329 ? -9.711 -19.094 -33.656 1 94.25 329 GLN A C 1
ATOM 2699 O O . GLN A 1 329 ? -8.617 -19.469 -34.062 1 94.25 329 GLN A O 1
ATOM 2704 N N . LYS A 1 330 ? -9.984 -17.922 -33.281 1 91 330 LYS A N 1
ATOM 2705 C CA . LYS A 1 330 ? -8.984 -16.859 -33.406 1 91 330 LYS A CA 1
ATOM 2706 C C . LYS A 1 330 ? -7.738 -17.188 -32.562 1 91 330 LYS A C 1
ATOM 2708 O O . LYS A 1 330 ? -6.617 -16.875 -33 1 91 330 LYS A O 1
ATOM 2713 N N . TYR A 1 331 ? -7.934 -17.859 -31.484 1 90.5 331 TYR A N 1
ATOM 2714 C CA . TYR A 1 331 ? -6.812 -18.141 -30.594 1 90.5 331 TYR A CA 1
ATOM 2715 C C . TYR A 1 331 ? -6.41 -19.609 -30.672 1 90.5 331 TYR A C 1
ATOM 2717 O O . TYR A 1 331 ? -5.684 -20.109 -29.812 1 90.5 331 TYR A O 1
ATOM 2725 N N . ASN A 1 332 ? -6.934 -20.312 -31.656 1 93.69 332 ASN A N 1
ATOM 2726 C CA . ASN A 1 332 ? -6.59 -21.688 -31.969 1 93.69 332 ASN A CA 1
ATOM 2727 C C . ASN A 1 332 ? -6.871 -22.625 -30.797 1 93.69 332 ASN A C 1
ATOM 2729 O O . ASN A 1 332 ? -6.043 -23.469 -30.453 1 93.69 332 ASN A O 1
ATOM 2733 N N . LEU A 1 333 ? -7.992 -22.375 -30.109 1 95.5 333 LEU A N 1
ATOM 2734 C CA . LEU A 1 333 ? -8.438 -23.25 -29.031 1 95.5 333 LEU A CA 1
ATOM 2735 C C . LEU A 1 333 ? -9.391 -24.312 -29.547 1 95.5 333 LEU A C 1
ATOM 2737 O O . LEU A 1 333 ? -10.359 -24.016 -30.25 1 95.5 333 LEU A O 1
ATOM 2741 N N . PRO A 1 334 ? -9.086 -25.562 -29.234 1 95.12 334 PRO A N 1
ATOM 2742 C CA . PRO A 1 334 ? -9.805 -26.672 -29.859 1 95.12 334 PRO A CA 1
ATOM 2743 C C . PRO A 1 334 ? -11.141 -26.984 -29.188 1 95.12 334 PRO A C 1
ATOM 2745 O O . PRO A 1 334 ? -11.633 -28.109 -29.266 1 95.12 334 PRO A O 1
ATOM 2748 N N . TYR A 1 335 ? -11.773 -26.047 -28.531 1 96.62 335 TYR A N 1
ATOM 2749 C CA . TYR A 1 335 ? -12.938 -26.328 -27.719 1 96.62 335 TYR A CA 1
ATOM 2750 C C . TYR A 1 335 ? -14.227 -25.953 -28.453 1 96.62 335 TYR A C 1
ATOM 2752 O O . TYR A 1 335 ? -14.203 -25.172 -29.406 1 96.62 335 TYR A O 1
ATOM 2760 N N . GLU A 1 336 ? -15.32 -26.547 -28 1 95.81 336 GLU A N 1
ATOM 2761 C CA . GLU A 1 336 ? -16.625 -26.156 -28.5 1 95.81 336 GLU A CA 1
ATOM 2762 C C . GLU A 1 336 ? -17.078 -24.812 -27.891 1 95.81 336 GLU A C 1
ATOM 2764 O O . GLU A 1 336 ? -16.562 -24.406 -26.859 1 95.81 336 GLU A O 1
ATOM 2769 N N . GLU A 1 337 ? -18.031 -24.234 -28.594 1 95.62 337 GLU A N 1
ATOM 2770 C CA . GLU A 1 337 ? -18.594 -22.984 -28.109 1 95.62 337 GLU A CA 1
ATOM 2771 C C . GLU A 1 337 ? -19.078 -23.125 -26.672 1 95.62 337 GLU A C 1
ATOM 2773 O O . GLU A 1 337 ? -19.734 -24.094 -26.312 1 95.62 337 GLU A O 1
ATOM 2778 N N . GLY A 1 338 ? -18.656 -22.172 -25.859 1 96.19 338 GLY A N 1
ATOM 2779 C CA . GLY A 1 338 ? -19.062 -22.188 -24.469 1 96.19 338 GLY A CA 1
ATOM 2780 C C . GLY A 1 338 ? -17.969 -22.688 -23.531 1 96.19 338 GLY A C 1
ATOM 2781 O O . GLY A 1 338 ? -18.016 -22.469 -22.328 1 96.19 338 GLY A O 1
ATOM 2782 N N . ASP A 1 339 ? -17.047 -23.406 -24.062 1 97.62 339 ASP A N 1
ATOM 2783 C CA . ASP A 1 339 ? -15.945 -23.969 -23.281 1 97.62 339 ASP A CA 1
ATOM 2784 C C . ASP A 1 339 ? -14.75 -23.031 -23.266 1 97.62 339 ASP A C 1
ATOM 2786 O O . ASP A 1 339 ? -14.117 -22.797 -24.297 1 97.62 339 ASP A O 1
ATOM 2790 N N . ILE A 1 340 ? -14.344 -22.578 -22.047 1 97.12 340 ILE A N 1
ATOM 2791 C CA . ILE A 1 340 ? -13.281 -21.594 -21.984 1 97.12 340 ILE A CA 1
ATOM 2792 C C . ILE A 1 340 ? -11.945 -22.266 -21.703 1 97.12 340 ILE A C 1
ATOM 2794 O O . ILE A 1 340 ? -10.93 -21.609 -21.484 1 97.12 340 ILE A O 1
ATOM 2798 N N . GLY A 1 341 ? -11.906 -23.656 -21.672 1 97.88 341 GLY A N 1
ATOM 2799 C CA . GLY A 1 341 ? -10.68 -24.359 -21.328 1 97.88 341 GLY A CA 1
ATOM 2800 C C . GLY A 1 341 ? -10.422 -24.422 -19.844 1 97.88 341 GLY A C 1
ATOM 2801 O O . GLY A 1 341 ? -11.312 -24.109 -19.031 1 97.88 341 GLY A O 1
ATOM 2802 N N . PRO A 1 342 ? -9.258 -24.891 -19.438 1 98.06 342 PRO A N 1
ATOM 2803 C CA . PRO A 1 342 ? -8.953 -25.109 -18.016 1 98.06 342 PRO A CA 1
ATOM 2804 C C . PRO A 1 342 ? -8.664 -23.812 -17.266 1 98.06 342 PRO A C 1
ATOM 2806 O O . PRO A 1 342 ? -7.578 -23.641 -16.719 1 98.06 342 PRO A O 1
ATOM 2809 N N . GLY A 1 343 ? -9.688 -22.984 -17.172 1 96.69 343 GLY A N 1
ATOM 2810 C CA . GLY A 1 343 ? -9.555 -21.719 -16.484 1 96.69 343 GLY A CA 1
ATOM 2811 C C . GLY A 1 343 ? -10.203 -21.719 -15.109 1 96.69 343 GLY A C 1
ATOM 2812 O O . GLY A 1 343 ? -10.938 -22.641 -14.758 1 96.69 343 GLY A O 1
ATOM 2813 N N . TYR A 1 344 ? -9.828 -20.75 -14.289 1 96.56 344 TYR A N 1
ATOM 2814 C CA . TYR A 1 344 ? -10.312 -20.375 -12.961 1 96.56 344 TYR A CA 1
ATOM 2815 C C . TYR A 1 344 ? -10.797 -21.594 -12.195 1 96.56 344 TYR A C 1
ATOM 2817 O O . TYR A 1 344 ? -10.031 -22.219 -11.461 1 96.56 344 TYR A O 1
ATOM 2825 N N . GLY A 1 345 ? -12.094 -22.062 -12.5 1 97.75 345 GLY A N 1
ATOM 2826 C CA . GLY A 1 345 ? -12.68 -23.156 -11.734 1 97.75 345 GLY A CA 1
ATOM 2827 C C . GLY A 1 345 ? -11.898 -24.438 -11.852 1 97.75 345 GLY A C 1
ATOM 2828 O O . GLY A 1 345 ? -11.711 -25.156 -10.852 1 97.75 345 GLY A O 1
ATOM 2829 N N . PHE A 1 346 ? -11.516 -24.75 -13.086 1 98.44 346 PHE A N 1
ATOM 2830 C CA . PHE A 1 346 ? -10.727 -25.969 -13.297 1 98.44 346 PHE A CA 1
ATOM 2831 C C . PHE A 1 346 ? -9.43 -25.922 -12.5 1 98.44 346 PHE A C 1
ATOM 2833 O O . PHE A 1 346 ? -9.055 -26.891 -11.852 1 98.44 346 PHE A O 1
ATOM 2840 N N . GLN A 1 347 ? -8.727 -24.797 -12.523 1 98.62 347 GLN A N 1
ATOM 2841 C CA . GLN A 1 347 ? -7.48 -24.656 -11.781 1 98.62 347 GLN A CA 1
ATOM 2842 C C . GLN A 1 347 ? -7.723 -24.734 -10.273 1 98.62 347 GLN A C 1
ATOM 2844 O O . GLN A 1 347 ? -6.891 -25.25 -9.531 1 98.62 347 GLN A O 1
ATOM 2849 N N . MET A 1 348 ? -8.844 -24.266 -9.836 1 98.62 348 MET A N 1
ATOM 2850 C CA . MET A 1 348 ? -9.172 -24.25 -8.414 1 98.62 348 MET A CA 1
ATOM 2851 C C . MET A 1 348 ? -9.391 -25.656 -7.879 1 98.62 348 MET A C 1
ATOM 2853 O O . MET A 1 348 ? -8.93 -25.984 -6.785 1 98.62 348 MET A O 1
ATOM 2857 N N . ARG A 1 349 ? -10 -26.531 -8.711 1 98.62 349 ARG A N 1
ATOM 2858 C CA . ARG A 1 349 ? -10.492 -27.797 -8.18 1 98.62 349 ARG A CA 1
ATOM 2859 C C . ARG A 1 349 ? -9.695 -28.969 -8.734 1 98.62 349 ARG A C 1
ATOM 2861 O O . ARG A 1 349 ? -9.664 -30.047 -8.133 1 98.62 349 ARG A O 1
ATOM 2868 N N . HIS A 1 350 ? -9.039 -28.734 -9.914 1 98.56 350 HIS A N 1
ATOM 2869 C CA . HIS A 1 350 ? -8.406 -29.844 -10.617 1 98.56 350 HIS A CA 1
ATOM 2870 C C . HIS A 1 350 ? -7.039 -29.453 -11.156 1 98.56 350 HIS A C 1
ATOM 2872 O O . HIS A 1 350 ? -6.664 -29.859 -12.266 1 98.56 350 HIS A O 1
ATOM 2878 N N . TYR A 1 351 ? -6.32 -28.719 -10.43 1 98.31 351 TYR A N 1
ATOM 2879 C CA . TYR A 1 351 ? -5.027 -28.203 -10.859 1 98.31 351 TYR A CA 1
ATOM 2880 C C . TYR A 1 351 ? -4.094 -29.328 -11.273 1 98.31 351 TYR A C 1
ATOM 2882 O O . TYR A 1 351 ? -3.857 -30.266 -10.492 1 98.31 351 TYR A O 1
ATOM 2890 N N . GLY A 1 352 ? -3.566 -29.328 -12.445 1 95.62 352 GLY A N 1
ATOM 2891 C CA . GLY A 1 352 ? -2.582 -30.297 -12.906 1 95.62 352 GLY A CA 1
ATOM 2892 C C . GLY A 1 352 ? -3.195 -31.469 -13.641 1 95.62 352 GLY A C 1
ATOM 2893 O O . GLY A 1 352 ? -2.482 -32.25 -14.266 1 95.62 352 GLY A O 1
ATOM 2894 N N . ALA A 1 353 ? -4.5 -31.625 -13.625 1 97.25 353 ALA A N 1
ATOM 2895 C CA . ALA A 1 353 ? -5.156 -32.688 -14.391 1 97.25 353 ALA A CA 1
ATOM 2896 C C . ALA A 1 353 ? -5.16 -32.344 -15.883 1 97.25 353 ALA A C 1
ATOM 2898 O O . ALA A 1 353 ? -5.059 -31.188 -16.266 1 97.25 353 ALA A O 1
ATOM 2899 N N . GLU A 1 354 ? -5.277 -33.406 -16.641 1 96.25 354 GLU A N 1
ATOM 2900 C CA . GLU A 1 354 ? -5.418 -33.188 -18.078 1 96.25 354 GLU A CA 1
ATOM 2901 C C . GLU A 1 354 ? -6.828 -32.719 -18.438 1 96.25 354 GLU A C 1
ATOM 2903 O O . GLU A 1 354 ? -7.812 -33.375 -18.047 1 96.25 354 GLU A O 1
ATOM 2908 N N . TYR A 1 355 ? -6.902 -31.625 -19.109 1 97.81 355 TYR A N 1
ATOM 2909 C CA . TYR A 1 355 ? -8.195 -31.078 -19.516 1 97.81 355 TYR A CA 1
ATOM 2910 C C . TYR A 1 355 ? -8.633 -31.641 -20.859 1 97.81 355 TYR A C 1
ATOM 2912 O O . TYR A 1 355 ? -7.836 -31.688 -21.812 1 97.81 355 TYR A O 1
ATOM 2920 N N . THR A 1 356 ? -9.93 -32 -20.984 1 97.06 356 THR A N 1
ATOM 2921 C CA . THR A 1 356 ? -10.445 -32.531 -22.25 1 97.06 356 THR A CA 1
ATOM 2922 C C . THR A 1 356 ? -11.57 -31.625 -22.781 1 97.06 356 THR A C 1
ATOM 2924 O O . THR A 1 356 ? -11.508 -31.141 -23.906 1 97.06 356 THR A O 1
ATOM 2927 N N . ASN A 1 357 ? -12.578 -31.406 -21.984 1 96.69 357 ASN A N 1
ATOM 2928 C CA . ASN A 1 357 ? -13.703 -30.547 -22.344 1 96.69 357 ASN A CA 1
ATOM 2929 C C . ASN A 1 357 ? -14.516 -30.141 -21.125 1 96.69 357 ASN A C 1
ATOM 2931 O O . ASN A 1 357 ? -14.297 -30.641 -20.031 1 96.69 357 ASN A O 1
ATOM 2935 N N . CYS A 1 358 ? -15.484 -29.25 -21.328 1 97.12 358 CYS A N 1
ATOM 2936 C CA . CYS A 1 358 ? -16.188 -28.641 -20.203 1 97.12 358 CYS A CA 1
ATOM 2937 C C . CYS A 1 358 ? -17.266 -29.562 -19.672 1 97.12 358 CYS A C 1
ATOM 2939 O O . CYS A 1 358 ? -17.844 -29.312 -18.609 1 97.12 358 CYS A O 1
ATOM 2941 N N . MET A 1 359 ? -17.531 -30.719 -20.359 1 95.81 359 MET A N 1
ATOM 2942 C CA . MET A 1 359 ? -18.594 -31.625 -19.938 1 95.81 359 MET A CA 1
ATOM 2943 C C . MET A 1 359 ? -18.016 -32.844 -19.219 1 95.81 359 MET A C 1
ATOM 2945 O O . MET A 1 359 ? -18.75 -33.594 -18.578 1 95.81 359 MET A O 1
ATOM 2949 N N . ALA A 1 360 ? -16.734 -32.969 -19.219 1 96.19 360 ALA A N 1
ATOM 2950 C CA . ALA A 1 360 ? -16.078 -34.125 -18.625 1 96.19 360 ALA A CA 1
ATOM 2951 C C . ALA A 1 360 ? -16.125 -34.062 -17.109 1 96.19 360 ALA A C 1
ATOM 2953 O O . ALA A 1 360 ? -16.25 -33 -16.516 1 96.19 360 ALA A O 1
ATOM 2954 N N . ASP A 1 361 ? -16.031 -35.25 -16.531 1 95.81 361 ASP A N 1
ATOM 2955 C CA . ASP A 1 361 ? -15.953 -35.375 -15.078 1 95.81 361 ASP A CA 1
ATOM 2956 C C . ASP A 1 361 ? -14.5 -35.438 -14.609 1 95.81 361 ASP A C 1
ATOM 2958 O O . ASP A 1 361 ? -13.773 -36.375 -14.93 1 95.81 361 ASP A O 1
ATOM 2962 N N . TYR A 1 362 ? -14.133 -34.469 -13.852 1 96.75 362 TYR A N 1
ATOM 2963 C CA . TYR A 1 362 ? -12.75 -34.375 -13.406 1 96.75 362 TYR A CA 1
ATOM 2964 C C . TYR A 1 362 ? -12.641 -34.719 -11.922 1 96.75 362 TYR A C 1
ATOM 2966 O O . TYR A 1 362 ? -11.586 -34.531 -11.312 1 96.75 362 TYR A O 1
ATOM 2974 N N . ARG A 1 363 ? -13.758 -35.375 -11.273 1 88.94 363 ARG A N 1
ATOM 2975 C CA . ARG A 1 363 ? -13.742 -35.75 -9.852 1 88.94 363 ARG A CA 1
ATOM 2976 C C . ARG A 1 363 ? -12.57 -36.656 -9.531 1 88.94 363 ARG A C 1
ATOM 2978 O O . ARG A 1 363 ? -12.359 -37.656 -10.203 1 88.94 363 ARG A O 1
ATOM 2985 N N . GLY A 1 364 ? -11.711 -36.031 -8.562 1 94.44 364 GLY A N 1
ATOM 2986 C CA . GLY A 1 364 ? -10.586 -36.812 -8.086 1 94.44 364 GLY A CA 1
ATOM 2987 C C . GLY A 1 364 ? -9.328 -36.625 -8.914 1 94.44 364 GLY A C 1
ATOM 2988 O O . GLY A 1 364 ? -8.305 -37.25 -8.641 1 94.44 364 GLY A O 1
ATOM 2989 N N . LYS A 1 365 ? -9.391 -35.875 -9.875 1 96.81 365 LYS A N 1
ATOM 2990 C CA . LYS A 1 365 ? -8.219 -35.656 -10.719 1 96.81 365 LYS A CA 1
ATOM 2991 C C . LYS A 1 365 ? -7.562 -34.312 -10.383 1 96.81 365 LYS A C 1
ATOM 2993 O O . LYS A 1 365 ? -8.25 -33.344 -10.094 1 96.81 365 LYS A O 1
ATOM 2998 N N . GLY A 1 366 ? -6.219 -34.344 -10.398 1 96.75 366 GLY A N 1
ATOM 2999 C CA . GLY A 1 366 ? -5.48 -33.125 -10.086 1 96.75 366 GLY A CA 1
ATOM 3000 C C . GLY A 1 366 ? -5.523 -32.781 -8.617 1 96.75 366 GLY A C 1
ATOM 3001 O O . GLY A 1 366 ? -5.742 -33.625 -7.762 1 96.75 366 GLY A O 1
ATOM 3002 N N . THR A 1 367 ? -5.203 -31.578 -8.32 1 97.62 367 THR A N 1
ATOM 3003 C CA . THR A 1 367 ? -5.18 -31.078 -6.949 1 97.62 367 THR A CA 1
ATOM 3004 C C . THR A 1 367 ? -6.387 -30.188 -6.68 1 97.62 367 THR A C 1
ATOM 3006 O O . THR A 1 367 ? -6.613 -29.219 -7.398 1 97.62 367 THR A O 1
ATOM 3009 N N . ASP A 1 368 ? -7.191 -30.562 -5.684 1 98.38 368 ASP A N 1
ATOM 3010 C CA . ASP A 1 368 ? -8.312 -29.734 -5.242 1 98.38 368 ASP A CA 1
ATOM 3011 C C . ASP A 1 368 ? -7.867 -28.719 -4.203 1 98.38 368 ASP A C 1
ATOM 3013 O O . ASP A 1 368 ? -7.918 -28.984 -3 1 98.38 368 ASP A O 1
ATOM 3017 N N . GLN A 1 369 ? -7.523 -27.578 -4.672 1 98.62 369 GLN A N 1
ATOM 3018 C CA . GLN A 1 369 ? -6.914 -26.562 -3.822 1 98.62 369 GLN A CA 1
ATOM 3019 C C . GLN A 1 369 ? -7.922 -26 -2.824 1 98.62 369 GLN A C 1
ATOM 3021 O O . GLN A 1 369 ? -7.562 -25.656 -1.694 1 98.62 369 GLN A O 1
ATOM 3026 N N . LEU A 1 370 ? -9.141 -25.859 -3.285 1 98.75 370 LEU A N 1
ATOM 3027 C CA . LEU A 1 370 ? -10.164 -25.312 -2.396 1 98.75 370 LEU A CA 1
ATOM 3028 C C . LEU A 1 370 ? -10.359 -26.203 -1.177 1 98.75 370 LEU A C 1
ATOM 3030 O O . LEU A 1 370 ? -10.391 -25.719 -0.044 1 98.75 370 LEU A O 1
ATOM 3034 N N . MET A 1 371 ? -10.461 -27.469 -1.396 1 98.31 371 MET A N 1
ATOM 3035 C CA . MET A 1 371 ? -10.648 -28.391 -0.287 1 98.31 371 MET A CA 1
ATOM 3036 C C . MET A 1 371 ? -9.414 -28.438 0.606 1 98.31 371 MET A C 1
ATOM 3038 O O . MET A 1 371 ? -9.523 -28.562 1.825 1 98.31 371 MET A O 1
ATOM 3042 N N . GLU A 1 372 ? -8.266 -28.328 -0.014 1 98.06 372 GLU A N 1
ATOM 3043 C CA . GLU A 1 372 ? -7.043 -28.266 0.779 1 98.06 372 GLU A CA 1
ATOM 3044 C C . GLU A 1 372 ? -7.039 -27.031 1.678 1 98.06 372 GLU A C 1
ATOM 3046 O O . GLU A 1 372 ? -6.609 -27.094 2.832 1 98.06 372 GLU A O 1
ATOM 3051 N N . CYS A 1 373 ? -7.461 -25.922 1.144 1 98.56 373 CYS A N 1
ATOM 3052 C CA . CYS A 1 373 ? -7.539 -24.703 1.938 1 98.56 373 CYS A CA 1
ATOM 3053 C C . CYS A 1 373 ? -8.5 -24.875 3.107 1 98.56 373 CYS A C 1
ATOM 3055 O O . CYS A 1 373 ? -8.18 -24.5 4.238 1 98.56 373 CYS A O 1
ATOM 3057 N N . ILE A 1 374 ? -9.672 -25.438 2.805 1 98.56 374 ILE A N 1
ATOM 3058 C CA . ILE A 1 374 ? -10.664 -25.641 3.857 1 98.56 374 ILE A CA 1
ATOM 3059 C C . ILE A 1 374 ? -10.078 -26.547 4.941 1 98.56 374 ILE A C 1
ATOM 3061 O O . ILE A 1 374 ? -10.227 -26.281 6.133 1 98.56 374 ILE A O 1
ATOM 3065 N N . ASP A 1 375 ? -9.367 -27.578 4.52 1 98.19 375 ASP A N 1
ATOM 3066 C CA . ASP A 1 375 ? -8.742 -28.5 5.457 1 98.19 375 ASP A CA 1
ATOM 3067 C C . ASP A 1 375 ? -7.715 -27.797 6.328 1 98.19 375 ASP A C 1
ATOM 3069 O O . ASP A 1 375 ? -7.684 -27.984 7.547 1 98.19 375 ASP A O 1
ATOM 3073 N N . LEU A 1 376 ? -6.902 -26.984 5.746 1 97.31 376 LEU A N 1
ATOM 3074 C CA . LEU A 1 376 ? -5.863 -26.266 6.48 1 97.31 376 LEU A CA 1
ATOM 3075 C C . LEU A 1 376 ? -6.48 -25.25 7.438 1 97.31 376 LEU A C 1
ATOM 3077 O O . LEU A 1 376 ? -6.043 -25.141 8.586 1 97.31 376 LEU A O 1
ATOM 3081 N N . ILE A 1 377 ? -7.457 -24.531 6.984 1 98.06 377 ILE A N 1
ATOM 3082 C CA . ILE A 1 377 ? -8.125 -23.547 7.82 1 98.06 377 ILE A CA 1
ATOM 3083 C C . ILE A 1 377 ? -8.633 -24.203 9.094 1 98.06 377 ILE A C 1
ATOM 3085 O O . ILE A 1 377 ? -8.555 -23.625 10.18 1 98.06 377 ILE A O 1
ATOM 3089 N N . ASN A 1 378 ? -9.094 -25.422 8.961 1 96.94 378 ASN A N 1
ATOM 3090 C CA . ASN A 1 378 ? -9.695 -26.109 10.094 1 96.94 378 ASN A CA 1
ATOM 3091 C C . ASN A 1 378 ? -8.648 -26.812 10.945 1 96.94 378 ASN A C 1
ATOM 3093 O O . ASN A 1 378 ? -8.734 -26.812 12.18 1 96.94 378 ASN A O 1
ATOM 3097 N N . LYS A 1 379 ? -7.605 -27.406 10.312 1 95.88 379 LYS A N 1
ATOM 3098 C CA . LYS A 1 379 ? -6.691 -28.281 11.031 1 95.88 379 LYS A CA 1
ATOM 3099 C C . LYS A 1 379 ? -5.418 -27.547 11.438 1 95.88 379 LYS A C 1
ATOM 3101 O O . LYS A 1 379 ? -4.785 -27.875 12.438 1 95.88 379 LYS A O 1
ATOM 3106 N N . ASP A 1 380 ? -4.98 -26.594 10.641 1 94.31 380 ASP A N 1
ATOM 3107 C CA . ASP A 1 380 ? -3.775 -25.797 10.883 1 94.31 380 ASP A CA 1
ATOM 3108 C C . ASP A 1 380 ? -4 -24.328 10.531 1 94.31 380 ASP A C 1
ATOM 3110 O O . ASP A 1 380 ? -3.369 -23.797 9.617 1 94.31 380 ASP A O 1
ATOM 3114 N N . PRO A 1 381 ? -4.832 -23.656 11.344 1 94.12 381 PRO A N 1
ATOM 3115 C CA . PRO A 1 381 ? -5.285 -22.312 10.992 1 94.12 381 PRO A CA 1
ATOM 3116 C C . PRO A 1 381 ? -4.133 -21.312 10.906 1 94.12 381 PRO A C 1
ATOM 3118 O O . PRO A 1 381 ? -4.258 -20.281 10.234 1 94.12 381 PRO A O 1
ATOM 3121 N N . HIS A 1 382 ? -2.996 -21.562 11.508 1 93.19 382 HIS A N 1
ATOM 3122 C CA . HIS A 1 382 ? -1.887 -20.609 11.477 1 93.19 382 HIS A CA 1
ATOM 3123 C C . HIS A 1 382 ? -0.942 -20.906 10.32 1 93.19 382 HIS A C 1
ATOM 3125 O O . HIS A 1 382 ? 0.092 -20.25 10.172 1 93.19 382 HIS A O 1
ATOM 3131 N N . SER A 1 383 ? -1.323 -21.875 9.477 1 94 383 SER A N 1
ATOM 3132 C CA . SER A 1 383 ? -0.5 -22.188 8.312 1 94 383 SER A CA 1
ATOM 3133 C C . SER A 1 383 ? -0.336 -20.984 7.402 1 94 383 SER A C 1
ATOM 3135 O O . SER A 1 383 ? -1.289 -20.234 7.184 1 94 383 SER A O 1
ATOM 3137 N N . ARG A 1 384 ? 0.86 -20.812 6.867 1 94.56 384 ARG A N 1
ATOM 3138 C CA . ARG A 1 384 ? 1.142 -19.75 5.91 1 94.56 384 ARG A CA 1
ATOM 3139 C C . ARG A 1 384 ? 1.075 -20.266 4.477 1 94.56 384 ARG A C 1
ATOM 3141 O O . ARG A 1 384 ? 1.621 -19.656 3.562 1 94.56 384 ARG A O 1
ATOM 3148 N N . ARG A 1 385 ? 0.409 -21.5 4.328 1 96.62 385 ARG A N 1
ATOM 3149 C CA . ARG A 1 385 ? 0.363 -22.156 3.027 1 96.62 385 ARG A CA 1
ATOM 3150 C C . ARG A 1 385 ? -1.076 -22.328 2.551 1 96.62 385 ARG A C 1
ATOM 3152 O O . ARG A 1 385 ? -1.361 -23.188 1.716 1 96.62 385 ARG A O 1
ATOM 3159 N N . ILE A 1 386 ? -1.993 -21.547 3.123 1 98.25 386 ILE A N 1
ATOM 3160 C CA . ILE A 1 386 ? -3.383 -21.594 2.684 1 98.25 386 ILE A CA 1
ATOM 3161 C C . ILE A 1 386 ? -3.555 -20.75 1.422 1 98.25 386 ILE A C 1
ATOM 3163 O O . ILE A 1 386 ? -3.93 -19.578 1.496 1 98.25 386 ILE A O 1
ATOM 3167 N N . ILE A 1 387 ? -3.322 -21.391 0.242 1 98.62 387 ILE A N 1
ATOM 3168 C CA . ILE A 1 387 ? -3.18 -20.641 -1.004 1 98.62 387 ILE A CA 1
ATOM 3169 C C . ILE A 1 387 ? -3.918 -21.359 -2.127 1 98.62 387 ILE A C 1
ATOM 3171 O O . ILE A 1 387 ? -3.887 -22.594 -2.207 1 98.62 387 ILE A O 1
ATOM 3175 N N . ILE A 1 388 ? -4.617 -20.641 -2.904 1 98.81 388 ILE A N 1
ATOM 3176 C CA . ILE A 1 388 ? -5.105 -21.094 -4.203 1 98.81 388 ILE A CA 1
ATOM 3177 C C . ILE A 1 388 ? -4.359 -20.359 -5.316 1 98.81 388 ILE A C 1
ATOM 3179 O O . ILE A 1 388 ? -4.316 -19.125 -5.336 1 98.81 388 ILE A O 1
ATOM 3183 N N . ASP A 1 389 ? -3.707 -21.078 -6.137 1 98.69 389 ASP A N 1
ATOM 3184 C CA . ASP A 1 389 ? -3.008 -20.562 -7.312 1 98.69 389 ASP A CA 1
ATOM 3185 C C . ASP A 1 389 ? -3.762 -20.906 -8.594 1 98.69 389 ASP A C 1
ATOM 3187 O O . ASP A 1 389 ? -3.867 -22.078 -8.961 1 98.69 389 ASP A O 1
ATOM 3191 N N . LEU A 1 390 ? -4.18 -19.891 -9.352 1 98.69 390 LEU A N 1
ATOM 3192 C CA . LEU A 1 390 ? -5.023 -20.141 -10.516 1 98.69 390 LEU A CA 1
ATOM 3193 C C . LEU A 1 390 ? -4.242 -19.906 -11.805 1 98.69 390 LEU A C 1
ATOM 3195 O O . LEU A 1 390 ? -4.77 -20.109 -12.898 1 98.69 390 LEU A O 1
ATOM 3199 N N . TRP A 1 391 ? -2.988 -19.5 -11.797 1 98.25 391 TRP A N 1
ATOM 3200 C CA . TRP A 1 391 ? -2.215 -19.141 -12.984 1 98.25 391 TRP A CA 1
ATOM 3201 C C . TRP A 1 391 ? -1.824 -20.391 -13.766 1 98.25 391 TRP A C 1
ATOM 3203 O O . TRP A 1 391 ? -2.352 -20.641 -14.859 1 98.25 391 TRP A O 1
ATOM 3213 N N . ASN A 1 392 ? -1.243 -21.328 -13.445 1 97.69 392 ASN A N 1
ATOM 3214 C CA . ASN A 1 392 ? -0.708 -22.562 -14 1 97.69 392 ASN A CA 1
ATOM 3215 C C . ASN A 1 392 ? 0.029 -22.312 -15.312 1 97.69 392 ASN A C 1
ATOM 3217 O O . ASN A 1 392 ? -0.578 -22.344 -16.391 1 97.69 392 ASN A O 1
ATOM 3221 N N . PRO A 1 393 ? 1.377 -22.219 -15.188 1 97.19 393 PRO A N 1
ATOM 3222 C CA . PRO A 1 393 ? 2.176 -21.906 -16.375 1 97.19 393 PRO A CA 1
ATOM 3223 C C . PRO A 1 393 ? 1.999 -22.938 -17.484 1 97.19 393 PRO A C 1
ATOM 3225 O O . PRO A 1 393 ? 2.133 -22.609 -18.672 1 97.19 393 PRO A O 1
ATOM 3228 N N . ARG A 1 394 ? 1.59 -24.094 -17.172 1 95.44 394 ARG A N 1
ATOM 3229 C CA . ARG A 1 394 ? 1.478 -25.156 -18.172 1 95.44 394 ARG A CA 1
ATOM 3230 C C . ARG A 1 394 ? 0.194 -25.031 -18.984 1 95.44 394 ARG A C 1
ATOM 3232 O O . ARG A 1 394 ? 0.121 -25.484 -20.125 1 95.44 394 ARG A O 1
ATOM 3239 N N . ASP A 1 395 ? -0.776 -24.359 -18.391 1 96.19 395 ASP A N 1
ATOM 3240 C CA . ASP A 1 395 ? -2.105 -24.438 -18.984 1 96.19 395 ASP A CA 1
ATOM 3241 C C . ASP A 1 395 ? -2.527 -23.062 -19.531 1 96.19 395 ASP A C 1
ATOM 3243 O O . ASP A 1 395 ? -3.545 -22.969 -20.219 1 96.19 395 ASP A O 1
ATOM 3247 N N . THR A 1 396 ? -1.762 -22.031 -19.344 1 95.44 396 THR A N 1
ATOM 3248 C CA . THR A 1 396 ? -2.211 -20.688 -19.688 1 95.44 396 THR A CA 1
ATOM 3249 C C . THR A 1 396 ? -2.545 -20.594 -21.172 1 95.44 396 THR A C 1
ATOM 3251 O O . THR A 1 396 ? -3.52 -19.953 -21.562 1 95.44 396 THR A O 1
ATOM 3254 N N . ALA A 1 397 ? -1.821 -21.312 -22.031 1 94.06 397 ALA A N 1
ATOM 3255 C CA . ALA A 1 397 ? -2.012 -21.234 -23.484 1 94.06 397 ALA A CA 1
ATOM 3256 C C . ALA A 1 397 ? -3.266 -22 -23.906 1 94.06 397 ALA A C 1
ATOM 3258 O O . ALA A 1 397 ? -3.756 -21.828 -25.016 1 94.06 397 ALA A O 1
ATOM 3259 N N . LYS A 1 398 ? -3.793 -22.828 -23 1 96.5 398 LYS A N 1
ATOM 3260 C CA . LYS A 1 398 ? -4.957 -23.656 -23.312 1 96.5 398 LYS A CA 1
ATOM 3261 C C . LYS A 1 398 ? -6.25 -22.969 -22.875 1 96.5 398 LYS A C 1
ATOM 3263 O O . LYS A 1 398 ? -7.344 -23.484 -23.094 1 96.5 398 LYS A O 1
ATOM 3268 N N . MET A 1 399 ? -6.168 -21.812 -22.281 1 96.81 399 MET A N 1
ATOM 3269 C CA . MET A 1 399 ? -7.324 -21.109 -21.719 1 96.81 399 MET A CA 1
ATOM 3270 C C . MET A 1 399 ? -7.816 -20.031 -22.688 1 96.81 399 MET A C 1
ATOM 3272 O O . MET A 1 399 ? -7.012 -19.344 -23.328 1 96.81 399 MET A O 1
ATOM 3276 N N . ALA A 1 400 ? -9.133 -19.859 -22.766 1 95.25 400 ALA A N 1
ATOM 3277 C CA . ALA A 1 400 ? -9.688 -18.766 -23.562 1 95.25 400 ALA A CA 1
ATOM 3278 C C . ALA A 1 400 ? -9.211 -17.422 -23.047 1 95.25 400 ALA A C 1
ATOM 3280 O O . ALA A 1 400 ? -8.922 -16.516 -23.828 1 95.25 400 ALA A O 1
ATOM 3281 N N . LEU A 1 401 ? -9.133 -17.328 -21.734 1 92.56 401 LEU A N 1
ATOM 3282 C CA . LEU A 1 401 ? -8.617 -16.156 -21.047 1 92.56 401 LEU A CA 1
ATOM 3283 C C . LEU A 1 401 ? -7.863 -16.562 -19.781 1 92.56 401 LEU A C 1
ATOM 3285 O O . LEU A 1 401 ? -8.477 -16.984 -18.797 1 92.56 401 LEU A O 1
ATOM 3289 N N . PRO A 1 402 ? -6.566 -16.359 -19.812 1 95.25 402 PRO A N 1
ATOM 3290 C CA . PRO A 1 402 ? -5.84 -16.672 -18.578 1 95.25 402 PRO A CA 1
ATOM 3291 C C . PRO A 1 402 ? -6.316 -15.836 -17.391 1 95.25 402 PRO A C 1
ATOM 3293 O O . PRO A 1 402 ? -6.672 -14.664 -17.562 1 95.25 402 PRO A O 1
ATOM 3296 N N . PRO A 1 403 ? -6.348 -16.406 -16.234 1 97.19 403 PRO A N 1
ATOM 3297 C CA . PRO A 1 403 ? -6.867 -15.719 -15.047 1 97.19 403 PRO A CA 1
ATOM 3298 C C . PRO A 1 403 ? -6.16 -14.398 -14.773 1 97.19 403 PRO A C 1
ATOM 3300 O O . PRO A 1 403 ? -4.938 -14.305 -14.93 1 97.19 403 PRO A O 1
ATOM 3303 N N . CYS A 1 404 ? -6.918 -13.398 -14.414 1 96.69 404 CYS A N 1
ATOM 3304 C CA . CYS A 1 404 ? -6.375 -12.102 -14.031 1 96.69 404 CYS A CA 1
ATOM 3305 C C . CYS A 1 404 ? -6.102 -12.039 -12.531 1 96.69 404 CYS A C 1
ATOM 3307 O O . CYS A 1 404 ? -5.082 -11.492 -12.109 1 96.69 404 CYS A O 1
ATOM 3309 N N . HIS A 1 405 ? -7.066 -12.516 -11.758 1 97.19 405 HIS A N 1
ATOM 3310 C CA . HIS A 1 405 ? -6.812 -12.695 -10.328 1 97.19 405 HIS A CA 1
ATOM 3311 C C . HIS A 1 405 ? -6.301 -14.109 -10.039 1 97.19 405 HIS A C 1
ATOM 3313 O O . HIS A 1 405 ? -7.055 -15.078 -10.133 1 97.19 405 HIS A O 1
ATOM 3319 N N . ILE A 1 406 ? -4.988 -14.203 -9.609 1 97.94 406 ILE A N 1
ATOM 3320 C CA . ILE A 1 406 ? -4.328 -15.492 -9.805 1 97.94 406 ILE A CA 1
ATOM 3321 C C . ILE A 1 406 ? -3.996 -16.109 -8.453 1 97.94 406 ILE A C 1
ATOM 3323 O O . ILE A 1 406 ? -3.826 -17.328 -8.344 1 97.94 406 ILE A O 1
ATOM 3327 N N . ILE A 1 407 ? -3.879 -15.336 -7.371 1 98.81 407 ILE A N 1
ATOM 3328 C CA . ILE A 1 407 ? -3.561 -15.938 -6.078 1 98.81 407 ILE A CA 1
ATOM 3329 C C . ILE A 1 407 ? -4.59 -15.492 -5.039 1 98.81 407 ILE A C 1
ATOM 3331 O O . ILE A 1 407 ? -4.895 -14.305 -4.93 1 98.81 407 ILE A O 1
ATOM 3335 N N . TYR A 1 408 ? -5.141 -16.438 -4.383 1 98.81 408 TYR A N 1
ATOM 3336 C CA . TYR A 1 408 ? -5.867 -16.234 -3.135 1 98.81 408 TYR A CA 1
ATOM 3337 C C . TYR A 1 408 ? -5.098 -16.812 -1.954 1 98.81 408 TYR A C 1
ATOM 3339 O O . TYR A 1 408 ? -4.98 -18.031 -1.82 1 98.81 408 TYR A O 1
ATOM 3347 N N . ASN A 1 409 ? -4.52 -15.969 -1.165 1 98.88 409 ASN A N 1
ATOM 3348 C CA . ASN A 1 409 ? -3.771 -16.375 0.021 1 98.88 409 ASN A CA 1
ATOM 3349 C C . ASN A 1 409 ? -4.535 -16.047 1.303 1 98.88 409 ASN A C 1
ATOM 3351 O O . ASN A 1 409 ? -4.758 -14.875 1.616 1 98.88 409 ASN A O 1
ATOM 3355 N N . PHE A 1 410 ? -4.883 -17.094 2.037 1 98.81 410 PHE A N 1
ATOM 3356 C CA . PHE A 1 410 ? -5.707 -16.891 3.225 1 98.81 410 PHE A CA 1
ATOM 3357 C C . PHE A 1 410 ? -4.852 -16.922 4.488 1 98.81 410 PHE A C 1
ATOM 3359 O O . PHE A 1 410 ? -3.744 -17.469 4.477 1 98.81 410 PHE A O 1
ATOM 3366 N N . GLY A 1 411 ? -5.332 -16.281 5.5 1 97.75 411 GLY A N 1
ATOM 3367 C CA . GLY A 1 411 ? -4.773 -16.312 6.84 1 97.75 411 GLY A CA 1
ATOM 3368 C C . GLY A 1 411 ? -5.828 -16.25 7.93 1 97.75 411 GLY A C 1
ATOM 3369 O O . GLY A 1 411 ? -6.855 -15.586 7.77 1 97.75 411 GLY A O 1
ATOM 3370 N N . VAL A 1 412 ? -5.566 -16.938 9.031 1 97.31 412 VAL A N 1
ATOM 3371 C CA . VAL A 1 412 ? -6.531 -16.984 10.117 1 97.31 412 VAL A CA 1
ATOM 3372 C C . VAL A 1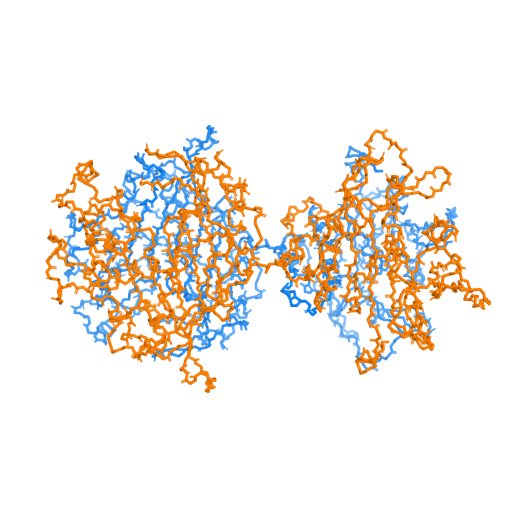 412 ? -5.953 -16.312 11.359 1 97.31 412 VAL A C 1
ATOM 3374 O O . VAL A 1 412 ? -4.809 -16.562 11.734 1 97.31 412 VAL A O 1
ATOM 3377 N N . ASP A 1 413 ? -6.672 -15.414 11.883 1 95.12 413 ASP A N 1
ATOM 3378 C CA . ASP A 1 413 ? -6.391 -14.836 13.195 1 95.12 413 ASP A CA 1
ATOM 3379 C C . ASP A 1 413 ? -7.316 -15.43 14.258 1 95.12 413 ASP A C 1
ATOM 3381 O O . ASP A 1 413 ? -8.477 -15.031 14.367 1 95.12 413 ASP A O 1
ATOM 3385 N N . ILE A 1 414 ? -6.766 -16.234 15.102 1 93.88 414 ILE A N 1
ATOM 3386 C CA . ILE A 1 414 ? -7.555 -16.891 16.125 1 93.88 414 ILE A CA 1
ATOM 3387 C C . ILE A 1 414 ? -7.82 -15.93 17.281 1 93.88 414 ILE A C 1
ATOM 3389 O O . ILE A 1 414 ? -6.922 -15.195 17.703 1 93.88 414 ILE A O 1
ATOM 3393 N N . TYR A 1 415 ? -9.008 -15.977 17.781 1 89.69 415 TYR A N 1
ATOM 3394 C CA . TYR A 1 415 ? -9.359 -15.117 18.906 1 89.69 415 TYR A CA 1
ATOM 3395 C C . TYR A 1 415 ? -8.742 -15.633 20.203 1 89.69 415 TYR A C 1
ATOM 3397 O O . TYR A 1 415 ? -8.703 -16.844 20.438 1 89.69 415 TYR A O 1
ATOM 3405 N N . ASP A 1 416 ? -8.305 -14.68 20.984 1 85.19 416 ASP A N 1
ATOM 3406 C CA . ASP A 1 416 ? -7.777 -15.023 22.312 1 85.19 416 ASP A CA 1
ATOM 3407 C C . ASP A 1 416 ? -8.906 -15.281 23.297 1 85.19 416 ASP A C 1
ATOM 3409 O O . ASP A 1 416 ? -8.703 -15.93 24.328 1 85.19 416 ASP A O 1
ATOM 3413 N N . LYS A 1 417 ? -9.984 -14.609 23.094 1 86.38 417 LYS A N 1
ATOM 3414 C CA . LYS A 1 417 ? -11.172 -14.727 23.938 1 86.38 417 LYS A CA 1
ATOM 3415 C C . LYS A 1 417 ? -12.406 -15.062 23.094 1 86.38 417 LYS A C 1
ATOM 3417 O O . LYS A 1 417 ? -12.422 -14.844 21.891 1 86.38 417 LYS A O 1
ATOM 3422 N N . PRO A 1 418 ? -13.312 -15.672 23.75 1 86.06 418 PRO A N 1
ATOM 3423 C CA . PRO A 1 418 ? -14.531 -15.969 23 1 86.06 418 PRO A CA 1
ATOM 3424 C C . PRO A 1 418 ? -15.141 -14.719 22.359 1 86.06 418 PRO A C 1
ATOM 3426 O O . PRO A 1 418 ? -15.125 -13.641 22.953 1 86.06 418 PRO A O 1
ATOM 3429 N N . SER A 1 419 ? -15.562 -14.961 21.172 1 86.38 419 SER A N 1
ATOM 3430 C CA . SER A 1 419 ? -16.141 -13.859 20.406 1 86.38 419 SER A CA 1
ATOM 3431 C C . SER A 1 419 ? -17.656 -13.82 20.578 1 86.38 419 SER A C 1
ATOM 3433 O O . SER A 1 419 ? -18.281 -14.828 20.906 1 86.38 419 SER A O 1
ATOM 3435 N N . PRO A 1 420 ? -18.188 -12.617 20.312 1 81.81 420 PRO A N 1
ATOM 3436 C CA . PRO A 1 420 ? -19.656 -12.5 20.391 1 81.81 420 PRO A CA 1
ATOM 3437 C C . PRO A 1 420 ? -20.375 -13.391 19.375 1 81.81 420 PRO A C 1
ATOM 3439 O O . PRO A 1 420 ? -21.5 -13.82 19.625 1 81.81 420 PRO A O 1
ATOM 3442 N N . THR A 1 421 ? -19.797 -13.734 18.281 1 87.06 421 THR A N 1
ATOM 3443 C CA . THR A 1 421 ? -20.438 -14.523 17.234 1 87.06 421 THR A CA 1
ATOM 3444 C C . THR A 1 421 ? -20.297 -16.016 17.531 1 87.06 421 THR A C 1
ATOM 3446 O O . THR A 1 421 ? -20.953 -16.844 16.891 1 87.06 421 THR A O 1
ATOM 3449 N N . GLY A 1 422 ? -19.453 -16.359 18.484 1 91.56 422 GLY A N 1
ATOM 3450 C CA . GLY A 1 422 ? -19.172 -17.75 18.781 1 91.56 422 GLY A CA 1
ATOM 3451 C C . GLY A 1 422 ? -18.125 -18.375 17.875 1 91.56 422 GLY A C 1
ATOM 3452 O O . GLY A 1 422 ? -17.719 -19.516 18.078 1 91.56 422 GLY A O 1
ATOM 3453 N N . ASN A 1 423 ? -17.688 -17.625 16.906 1 94 423 ASN A N 1
ATOM 3454 C CA . ASN A 1 423 ? -16.672 -18.094 15.969 1 94 423 ASN A CA 1
ATOM 3455 C C . ASN A 1 423 ? -15.281 -18.062 16.594 1 94 423 ASN A C 1
ATOM 3457 O O . ASN A 1 423 ? -15.055 -17.375 17.594 1 94 423 ASN A O 1
ATOM 3461 N N . LYS A 1 424 ? -14.406 -18.812 16.016 1 94.06 424 LYS A N 1
ATOM 3462 C CA . LYS A 1 424 ? -13.125 -19.062 16.672 1 94.06 424 LYS A CA 1
ATOM 3463 C C . LYS A 1 424 ? -12.086 -18.031 16.234 1 94.06 424 LYS A C 1
ATOM 3465 O O . LYS A 1 424 ? -11.023 -17.922 16.859 1 94.06 424 LYS A O 1
ATOM 3470 N N . GLY A 1 425 ? -12.32 -17.297 15.195 1 96.5 425 GLY A N 1
ATOM 3471 C CA . GLY A 1 425 ? -11.367 -16.328 14.695 1 96.5 425 GLY A CA 1
ATOM 3472 C C . GLY A 1 425 ? -11.844 -15.602 13.445 1 96.5 425 GLY A C 1
ATOM 3473 O O . GLY A 1 425 ? -13.039 -15.609 13.141 1 96.5 425 GLY A O 1
ATOM 3474 N N . LYS A 1 426 ? -10.898 -14.938 12.797 1 97.25 426 LYS A N 1
ATOM 3475 C CA . LYS A 1 426 ? -11.172 -14.203 11.562 1 97.25 426 LYS A CA 1
ATOM 3476 C C . LYS A 1 426 ? -10.414 -14.812 10.391 1 97.25 426 LYS A C 1
ATOM 3478 O O . LYS A 1 426 ? -9.266 -15.242 10.539 1 97.25 426 LYS A O 1
ATOM 3483 N N . LEU A 1 427 ? -11.078 -14.844 9.25 1 98.62 427 LEU A N 1
ATOM 3484 C CA . LEU A 1 427 ? -10.438 -15.266 8.016 1 98.62 427 LEU A CA 1
ATOM 3485 C C . LEU A 1 427 ? -10.07 -14.062 7.152 1 98.62 427 LEU A C 1
ATOM 3487 O O . LEU A 1 427 ? -10.93 -13.25 6.805 1 98.62 427 LEU A O 1
ATOM 3491 N N . ASN A 1 428 ? -8.82 -13.922 6.879 1 98.75 428 ASN A N 1
ATOM 3492 C CA . ASN A 1 428 ? -8.297 -12.875 6.004 1 98.75 428 ASN A CA 1
ATOM 3493 C C . ASN A 1 428 ? -7.949 -13.43 4.621 1 98.75 428 ASN A C 1
ATOM 3495 O O . ASN A 1 428 ? -7.691 -14.625 4.473 1 98.75 428 ASN A O 1
ATOM 3499 N N . CYS A 1 429 ? -7.93 -12.578 3.588 1 98.88 429 CYS A N 1
ATOM 3500 C CA . CYS A 1 429 ? -7.586 -13 2.234 1 98.88 429 CYS A CA 1
ATOM 3501 C C . CYS A 1 429 ? -6.742 -11.945 1.533 1 98.88 429 CYS A C 1
ATOM 3503 O O . CYS A 1 429 ? -7.098 -10.766 1.527 1 98.88 429 CYS A O 1
ATOM 3505 N N . HIS A 1 430 ? -5.645 -12.344 1.055 1 98.88 430 HIS A N 1
ATOM 3506 C CA . HIS A 1 430 ? -4.805 -11.531 0.179 1 98.88 430 HIS A CA 1
ATOM 3507 C C . HIS A 1 430 ? -4.941 -11.969 -1.275 1 98.88 430 HIS A C 1
ATOM 3509 O O . HIS A 1 430 ? -4.465 -13.039 -1.653 1 98.88 430 HIS A O 1
ATOM 3515 N N . LEU A 1 431 ? -5.613 -11.133 -2.064 1 98.88 431 LEU A N 1
ATOM 3516 C CA . LEU A 1 431 ? -5.789 -11.367 -3.492 1 98.88 431 LEU A CA 1
ATOM 3517 C C . LEU A 1 431 ? -4.664 -10.719 -4.293 1 98.88 431 LEU A C 1
ATOM 3519 O O . LEU A 1 431 ? -4.422 -9.516 -4.164 1 98.88 431 LEU A O 1
ATOM 3523 N N . PHE A 1 432 ? -3.965 -11.523 -5.047 1 98.81 432 PHE A N 1
ATOM 3524 C CA . PHE A 1 432 ? -3.004 -11 -6.012 1 98.81 432 PHE A CA 1
ATOM 3525 C C . PHE A 1 432 ? -3.566 -11.07 -7.426 1 98.81 432 PHE A C 1
ATOM 3527 O O . PHE A 1 432 ? -3.939 -12.141 -7.902 1 98.81 432 PHE A O 1
ATOM 3534 N N . GLN A 1 433 ? -3.594 -9.922 -8.039 1 98.69 433 GLN A N 1
ATOM 3535 C CA . GLN A 1 433 ? -4.156 -9.82 -9.383 1 98.69 433 GLN A CA 1
ATOM 3536 C C . GLN A 1 433 ? -3.158 -9.188 -10.352 1 98.69 433 GLN A C 1
ATOM 3538 O O . GLN A 1 433 ? -2.695 -8.062 -10.125 1 98.69 433 GLN A O 1
ATOM 3543 N N . ARG A 1 434 ? -2.908 -9.883 -11.461 1 97.94 434 ARG A N 1
ATOM 3544 C CA . ARG A 1 434 ? -1.913 -9.414 -12.414 1 97.94 434 ARG A CA 1
ATOM 3545 C C . ARG A 1 434 ? -2.453 -8.258 -13.242 1 97.94 434 ARG A C 1
ATOM 3547 O O . ARG A 1 434 ? -1.688 -7.402 -13.695 1 97.94 434 ARG A O 1
ATOM 3554 N N . SER A 1 435 ? -3.74 -8.297 -13.539 1 96.38 435 SER A N 1
ATOM 3555 C CA . SER A 1 435 ? -4.371 -7.324 -14.422 1 96.38 435 SER A CA 1
ATOM 3556 C C . SER A 1 435 ? -5.801 -7.023 -13.984 1 96.38 435 SER A C 1
ATOM 3558 O O . SER A 1 435 ? -6.609 -7.938 -13.812 1 96.38 435 SER A O 1
ATOM 3560 N N . TRP A 1 436 ? -6.047 -5.742 -13.836 1 96.88 436 TRP A N 1
ATOM 3561 C CA . TRP A 1 436 ? -7.391 -5.383 -13.391 1 96.88 436 TRP A CA 1
ATOM 3562 C C . TRP A 1 436 ? -7.957 -4.246 -14.234 1 96.88 436 TRP A C 1
ATOM 3564 O O . TRP A 1 436 ? -7.406 -3.145 -14.258 1 96.88 436 TRP A O 1
ATOM 3574 N N . ASP A 1 437 ? -9.039 -4.578 -14.961 1 95.06 437 ASP A N 1
ATOM 3575 C CA . ASP A 1 437 ? -9.891 -3.502 -15.469 1 95.06 437 ASP A CA 1
ATOM 3576 C C . ASP A 1 437 ? -10.641 -2.812 -14.328 1 95.06 437 ASP A C 1
ATOM 3578 O O . ASP A 1 437 ? -11.688 -3.287 -13.898 1 95.06 437 ASP A O 1
ATOM 3582 N N . VAL A 1 438 ? -10.148 -1.701 -13.984 1 95.31 438 VAL A N 1
ATOM 3583 C CA . VAL A 1 438 ? -10.555 -1.099 -12.719 1 95.31 438 VAL A CA 1
ATOM 3584 C C . VAL A 1 438 ? -11.984 -0.565 -12.836 1 95.31 438 VAL A C 1
ATOM 3586 O O . VAL A 1 438 ? -12.719 -0.519 -11.852 1 95.31 438 VAL A O 1
ATOM 3589 N N . LEU A 1 439 ? -12.383 -0.229 -14.023 1 94.12 439 LEU A N 1
ATOM 3590 C CA . LEU A 1 439 ? -13.719 0.34 -14.18 1 94.12 439 LEU A CA 1
ATOM 3591 C C . LEU A 1 439 ? -14.781 -0.748 -14.094 1 94.12 439 LEU A C 1
ATOM 3593 O O . LEU A 1 439 ? -15.766 -0.605 -13.367 1 94.12 439 LEU A O 1
ATOM 3597 N N . LEU A 1 440 ? -14.531 -1.866 -14.781 1 86.12 440 LEU A N 1
ATOM 3598 C CA . LEU A 1 440 ? -15.594 -2.85 -14.914 1 86.12 440 LEU A CA 1
ATOM 3599 C C . LEU A 1 440 ? -15.352 -4.047 -14 1 86.12 440 LEU A C 1
ATOM 3601 O O . LEU A 1 440 ? -16.281 -4.816 -13.727 1 86.12 440 LEU A O 1
ATOM 3605 N N . GLY A 1 441 ? -14.195 -4.164 -13.5 1 84.12 441 GLY A N 1
ATOM 3606 C CA . GLY A 1 441 ? -13.875 -5.332 -12.695 1 84.12 441 GLY A CA 1
ATOM 3607 C C . GLY A 1 441 ? -14.461 -5.273 -11.297 1 84.12 441 GLY A C 1
ATOM 3608 O O . GLY A 1 441 ? -14.609 -4.188 -10.734 1 84.12 441 GLY A O 1
ATOM 3609 N N . TRP A 1 442 ? -14.836 -6.508 -10.789 1 91.62 442 TRP A N 1
ATOM 3610 C CA . TRP A 1 442 ? -15.383 -6.613 -9.445 1 91.62 442 TRP A CA 1
ATOM 3611 C C . TRP A 1 442 ? -14.617 -7.641 -8.617 1 91.62 442 TRP A C 1
ATOM 3613 O O . TRP A 1 442 ? -15.195 -8.352 -7.797 1 91.62 442 TRP A O 1
ATOM 3623 N N . ASN A 1 443 ? -13.336 -7.707 -8.836 1 95.5 443 ASN A N 1
ATOM 3624 C CA . ASN A 1 443 ? -12.562 -8.812 -8.281 1 95.5 443 ASN A CA 1
ATOM 3625 C C . ASN A 1 443 ? -12.336 -8.648 -6.785 1 95.5 443 ASN A C 1
ATOM 3627 O O . ASN A 1 443 ? -12.211 -9.641 -6.055 1 95.5 443 ASN A O 1
ATOM 3631 N N . THR A 1 444 ? -12.266 -7.418 -6.285 1 96.44 444 THR A N 1
ATOM 3632 C CA . THR A 1 444 ? -12.227 -7.215 -4.84 1 96.44 444 THR A CA 1
ATOM 3633 C C . THR A 1 444 ? -13.477 -7.785 -4.18 1 96.44 444 THR A C 1
ATOM 3635 O O . THR A 1 444 ? -13.391 -8.438 -3.135 1 96.44 444 THR A O 1
ATOM 3638 N N . THR A 1 445 ? -14.594 -7.496 -4.816 1 97.62 445 THR A N 1
ATOM 3639 C CA . THR A 1 445 ? -15.891 -7.961 -4.324 1 97.62 445 THR A CA 1
ATOM 3640 C C . THR A 1 445 ? -15.953 -9.484 -4.344 1 97.62 445 THR A C 1
ATOM 3642 O O . THR A 1 445 ? -16.484 -10.102 -3.41 1 97.62 445 THR A O 1
ATOM 3645 N N . THR A 1 446 ? -15.43 -10.055 -5.402 1 97.88 446 THR A N 1
ATOM 3646 C CA . THR A 1 446 ? -15.398 -11.508 -5.523 1 97.88 446 THR A CA 1
ATOM 3647 C C . THR A 1 446 ? -14.555 -12.125 -4.41 1 97.88 446 THR A C 1
ATOM 3649 O O . THR A 1 446 ? -14.969 -13.102 -3.777 1 97.88 446 THR A O 1
ATOM 3652 N N . ALA A 1 447 ? -13.414 -11.57 -4.172 1 98.56 447 ALA A N 1
ATOM 3653 C CA . ALA A 1 447 ? -12.539 -12.07 -3.113 1 98.56 447 ALA A CA 1
ATOM 3654 C C . ALA A 1 447 ? -13.203 -11.953 -1.747 1 98.56 447 ALA A C 1
ATOM 3656 O O . ALA A 1 447 ? -13.07 -12.836 -0.904 1 98.56 447 ALA A O 1
ATOM 3657 N N . ALA A 1 448 ? -13.867 -10.828 -1.531 1 98.38 448 ALA A N 1
ATOM 3658 C CA . ALA A 1 448 ? -14.602 -10.633 -0.281 1 98.38 448 ALA A CA 1
ATOM 3659 C C . ALA A 1 448 ? -15.703 -11.68 -0.118 1 98.38 448 ALA A C 1
ATOM 3661 O O . ALA A 1 448 ? -15.852 -12.266 0.954 1 98.38 448 ALA A O 1
ATOM 3662 N N . LEU A 1 449 ? -16.438 -11.914 -1.186 1 98.69 449 LEU A N 1
ATOM 3663 C CA . LEU A 1 449 ? -17.516 -12.898 -1.142 1 98.69 449 LEU A CA 1
ATOM 3664 C C . LEU A 1 449 ? -16.953 -14.289 -0.82 1 98.69 449 LEU A C 1
ATOM 3666 O O . LEU A 1 449 ? -17.531 -15.008 0 1 98.69 449 LEU A O 1
ATOM 3670 N N . LEU A 1 450 ? -15.906 -14.656 -1.486 1 98.81 450 LEU A N 1
ATOM 3671 C CA . LEU A 1 450 ? -15.258 -15.93 -1.205 1 98.81 450 LEU A CA 1
ATOM 3672 C C . LEU A 1 450 ? -14.844 -16.016 0.26 1 98.81 450 LEU A C 1
ATOM 3674 O O . LEU A 1 450 ? -15.008 -17.062 0.895 1 98.81 450 LEU A O 1
ATOM 3678 N N . THR A 1 451 ? -14.336 -14.977 0.791 1 98.81 451 THR A N 1
ATOM 3679 C CA . THR A 1 451 ? -13.891 -14.93 2.18 1 98.81 451 THR A CA 1
ATOM 3680 C C . THR A 1 451 ? -15.07 -15.078 3.131 1 98.81 451 THR A C 1
ATOM 3682 O O . THR A 1 451 ? -15 -15.828 4.109 1 98.81 451 THR A O 1
ATOM 3685 N N . TYR A 1 452 ? -16.188 -14.359 2.838 1 98.44 452 TYR A N 1
ATOM 3686 C CA . TYR A 1 452 ? -17.406 -14.523 3.627 1 98.44 452 TYR A CA 1
ATOM 3687 C C . TYR A 1 452 ? -17.859 -15.977 3.621 1 98.44 452 TYR A C 1
ATOM 3689 O O . TYR A 1 452 ? -18.219 -16.531 4.664 1 98.44 452 TYR A O 1
ATOM 3697 N N . LEU A 1 453 ? -17.891 -16.547 2.469 1 98.44 453 LEU A N 1
ATOM 3698 C CA . LEU A 1 453 ? -18.391 -17.906 2.293 1 98.44 453 LEU A CA 1
ATOM 3699 C C . LEU A 1 453 ? -17.516 -18.906 3.064 1 98.44 453 LEU A C 1
ATOM 3701 O O . LEU A 1 453 ? -18.047 -19.734 3.816 1 98.44 453 LEU A O 1
ATOM 3705 N N . LEU A 1 454 ? -16.203 -18.812 2.887 1 98.62 454 LEU A N 1
ATOM 3706 C CA . LEU A 1 454 ? -15.281 -19.719 3.557 1 98.62 454 LEU A CA 1
ATOM 3707 C C . LEU A 1 454 ? -15.32 -19.516 5.066 1 98.62 454 LEU A C 1
ATOM 3709 O O . LEU A 1 454 ? -15.234 -20.484 5.832 1 98.62 454 LEU A O 1
ATOM 3713 N N . ALA A 1 455 ? -15.383 -18.234 5.445 1 98.12 455 ALA A N 1
ATOM 3714 C CA . ALA A 1 455 ? -15.477 -17.953 6.875 1 98.12 455 ALA A CA 1
ATOM 3715 C C . ALA A 1 455 ? -16.719 -18.609 7.484 1 98.12 455 ALA A C 1
ATOM 3717 O O . ALA A 1 455 ? -16.625 -19.266 8.523 1 98.12 455 ALA A O 1
ATOM 3718 N N . ASN A 1 456 ? -17.828 -18.469 6.832 1 97.06 456 ASN A N 1
ATOM 3719 C CA . ASN A 1 456 ? -19.062 -19.094 7.289 1 97.06 456 ASN A CA 1
ATOM 3720 C C . ASN A 1 456 ? -18.938 -20.609 7.324 1 97.06 456 ASN A C 1
ATOM 3722 O O . ASN A 1 456 ? -19.359 -21.25 8.289 1 97.06 456 ASN A O 1
ATOM 3726 N N . HIS A 1 457 ? -18.344 -21.156 6.27 1 97.5 457 HIS A N 1
ATOM 3727 C CA . HIS A 1 457 ? -18.219 -22.594 6.113 1 97.5 457 HIS A CA 1
ATOM 3728 C C . HIS A 1 457 ? -17.281 -23.188 7.156 1 97.5 457 HIS A C 1
ATOM 3730 O O . HIS A 1 457 ? -17.406 -24.359 7.52 1 97.5 457 HIS A O 1
ATOM 3736 N N . CYS A 1 458 ? -16.359 -22.406 7.801 1 97.5 458 CYS A N 1
ATOM 3737 C CA . CYS A 1 458 ? -15.328 -22.906 8.711 1 97.5 458 CYS A CA 1
ATOM 3738 C C . CYS A 1 458 ? -15.508 -22.328 10.102 1 97.5 458 CYS A C 1
ATOM 3740 O O . CYS A 1 458 ? -14.594 -22.391 10.93 1 97.5 458 CYS A O 1
ATOM 3742 N N . ASP A 1 459 ? -16.609 -21.641 10.375 1 96.31 459 ASP A N 1
ATOM 3743 C CA . ASP A 1 459 ? -16.953 -21.078 11.68 1 96.31 459 ASP A CA 1
ATOM 3744 C C . ASP A 1 459 ? -15.961 -19.969 12.07 1 96.31 459 ASP A C 1
ATOM 3746 O O . ASP A 1 459 ? -15.406 -20 13.172 1 96.31 459 ASP A O 1
ATOM 3750 N N . LEU A 1 460 ? -15.727 -19.109 11.188 1 97.81 460 LEU A N 1
ATOM 3751 C CA . LEU A 1 460 ? -14.891 -17.922 11.367 1 97.81 460 LEU A CA 1
ATOM 3752 C C . LEU A 1 460 ? -15.664 -16.656 11 1 97.81 460 LEU A C 1
ATOM 3754 O O . LEU A 1 460 ? -16.719 -16.734 10.375 1 97.81 460 LEU A O 1
ATOM 3758 N N . ASP A 1 461 ? -15.195 -15.547 11.469 1 97.19 461 ASP A N 1
ATOM 3759 C CA . ASP A 1 461 ? -15.688 -14.242 11.031 1 97.19 461 ASP A CA 1
ATOM 3760 C C . ASP A 1 461 ? -14.852 -13.703 9.875 1 97.19 461 ASP A C 1
ATOM 3762 O O . ASP A 1 461 ? -13.664 -14.008 9.758 1 97.19 461 ASP A O 1
ATOM 3766 N N . PRO A 1 462 ? -15.523 -12.992 8.922 1 97.56 462 PRO A N 1
ATOM 3767 C CA . PRO A 1 462 ? -14.727 -12.352 7.879 1 97.56 462 PRO A CA 1
ATOM 3768 C C . PRO A 1 462 ? -13.766 -11.305 8.43 1 97.56 462 PRO A C 1
ATOM 3770 O O . PRO A 1 462 ? -14.141 -10.508 9.297 1 97.56 462 PRO A O 1
ATOM 3773 N N . GLY A 1 463 ? -12.547 -11.305 7.965 1 97.31 463 GLY A N 1
ATOM 3774 C CA . GLY A 1 463 ? -11.523 -10.375 8.422 1 97.31 463 GLY A CA 1
ATOM 3775 C C . GLY A 1 463 ? -11.219 -9.289 7.41 1 97.31 463 GLY A C 1
ATOM 3776 O O . GLY A 1 463 ? -12.102 -8.516 7.031 1 97.31 463 GLY A O 1
ATOM 3777 N N . VAL A 1 464 ? -9.992 -9.336 6.859 1 96.69 464 VAL A N 1
ATOM 3778 C CA . VAL A 1 464 ? -9.547 -8.258 5.984 1 96.69 464 VAL A CA 1
ATOM 3779 C C . VAL A 1 464 ? -9.289 -8.797 4.582 1 96.69 464 VAL A C 1
ATOM 3781 O O . VAL A 1 464 ? -8.859 -9.938 4.414 1 96.69 464 VAL A O 1
ATOM 3784 N N . ILE A 1 465 ? -9.594 -7.949 3.555 1 97.94 465 ILE A N 1
ATOM 3785 C CA . ILE A 1 465 ? -9.195 -8.203 2.174 1 97.94 465 ILE A CA 1
ATOM 3786 C C . ILE A 1 465 ? -8.039 -7.285 1.797 1 97.94 465 ILE A C 1
ATOM 3788 O O . ILE A 1 465 ? -8.141 -6.062 1.904 1 97.94 465 ILE A O 1
ATOM 3792 N N . VAL A 1 466 ? -6.98 -7.898 1.476 1 98.06 466 VAL A N 1
ATOM 3793 C CA . VAL A 1 466 ? -5.879 -7.184 0.841 1 98.06 466 VAL A CA 1
ATOM 3794 C C . VAL A 1 466 ? -5.852 -7.496 -0.653 1 98.06 466 VAL A C 1
ATOM 3796 O O . VAL A 1 466 ? -5.812 -8.664 -1.05 1 98.06 466 VAL A O 1
ATOM 3799 N N . HIS A 1 467 ? -5.988 -6.52 -1.49 1 98.12 467 HIS A N 1
ATOM 3800 C CA . HIS A 1 467 ? -5.973 -6.68 -2.939 1 98.12 467 HIS A CA 1
ATOM 3801 C C . HIS A 1 467 ? -4.746 -6.008 -3.555 1 98.12 467 HIS A C 1
ATOM 3803 O O . HIS A 1 467 ? -4.664 -4.781 -3.604 1 98.12 467 HIS A O 1
ATOM 3809 N N . SER A 1 468 ? -3.807 -6.852 -3.969 1 98.5 468 SER A N 1
ATOM 3810 C CA . SER A 1 468 ? -2.596 -6.359 -4.621 1 98.5 468 SER A CA 1
ATOM 3811 C C . SER A 1 468 ? -2.682 -6.512 -6.133 1 98.5 468 SER A C 1
ATOM 3813 O O . SER A 1 468 ? -2.887 -7.613 -6.641 1 98.5 468 SER A O 1
ATOM 3815 N N . ILE A 1 469 ? -2.477 -5.387 -6.828 1 98.31 469 ILE A N 1
ATOM 3816 C CA . ILE A 1 469 ? -2.676 -5.359 -8.273 1 98.31 469 ILE A CA 1
ATOM 3817 C C . ILE A 1 469 ? -1.373 -4.965 -8.969 1 98.31 469 ILE A C 1
ATOM 3819 O O . ILE A 1 469 ? -0.713 -4.004 -8.562 1 98.31 469 ILE A O 1
ATOM 3823 N N . THR A 1 470 ? -1.02 -5.734 -9.977 1 98.44 470 THR A N 1
ATOM 3824 C CA . THR A 1 470 ? 0.184 -5.406 -10.734 1 98.44 470 THR A CA 1
ATOM 3825 C C . THR A 1 470 ? -0.111 -4.344 -11.781 1 98.44 470 THR A C 1
ATOM 3827 O O . THR A 1 470 ? 0.42 -3.232 -11.719 1 98.44 470 THR A O 1
ATOM 3830 N N . ASP A 1 471 ? -0.999 -4.633 -12.703 1 97.38 471 ASP A N 1
ATOM 3831 C CA . ASP A 1 471 ? -1.421 -3.701 -13.742 1 97.38 471 ASP A CA 1
ATOM 3832 C C . ASP A 1 471 ? -2.857 -3.236 -13.516 1 97.38 471 ASP A C 1
ATOM 3834 O O . ASP A 1 471 ? -3.807 -3.949 -13.852 1 97.38 471 ASP A O 1
ATOM 3838 N N . ALA A 1 472 ? -2.998 -2.119 -12.906 1 97.38 472 ALA A N 1
ATOM 3839 C CA . ALA A 1 472 ? -4.305 -1.48 -12.773 1 97.38 472 ALA A CA 1
ATOM 3840 C C . ALA A 1 472 ? -4.547 -0.496 -13.914 1 97.38 472 ALA A C 1
ATOM 3842 O O . ALA A 1 472 ? -3.793 0.464 -14.086 1 97.38 472 ALA A O 1
ATOM 3843 N N . HIS A 1 473 ? -5.613 -0.764 -14.719 1 96.69 473 HIS A N 1
ATOM 3844 C CA . HIS A 1 473 ? -5.707 0.048 -15.922 1 96.69 473 HIS A CA 1
ATOM 3845 C C . HIS A 1 473 ? -7.145 0.476 -16.188 1 96.69 473 HIS A C 1
ATOM 3847 O O . HIS A 1 473 ? -8.086 -0.112 -15.648 1 96.69 473 HIS A O 1
ATOM 3853 N N . LEU A 1 474 ? -7.238 1.525 -16.938 1 96.19 474 LEU A N 1
ATOM 3854 C CA . LEU A 1 474 ? -8.453 2.035 -17.562 1 96.19 474 LEU A CA 1
ATOM 3855 C C . LEU A 1 474 ? -8.328 2.025 -19.078 1 96.19 474 LEU A C 1
ATOM 3857 O O . LEU A 1 474 ? -7.301 2.434 -19.625 1 96.19 474 LEU A O 1
ATOM 3861 N N . TYR A 1 475 ? -9.328 1.505 -19.719 1 95.06 475 TYR A N 1
ATOM 3862 C CA . TYR A 1 475 ? -9.312 1.56 -21.172 1 95.06 475 TYR A CA 1
ATOM 3863 C C . TYR A 1 475 ? -9.523 2.984 -21.672 1 95.06 475 TYR A C 1
ATOM 3865 O O . TYR A 1 475 ? -10.359 3.717 -21.125 1 95.06 475 TYR A O 1
ATOM 3873 N N . LYS A 1 476 ? -8.781 3.32 -22.688 1 94.69 476 LYS A N 1
ATOM 3874 C CA . LYS A 1 476 ? -8.867 4.664 -23.25 1 94.69 476 LYS A CA 1
ATOM 3875 C C . LYS A 1 476 ? -10.289 4.973 -23.703 1 94.69 476 LYS A C 1
ATOM 3877 O O . LYS A 1 476 ? -10.773 6.094 -23.531 1 94.69 476 LYS A O 1
ATOM 3882 N N . LYS A 1 477 ? -10.953 4.039 -24.281 1 93.5 477 LYS A N 1
ATOM 3883 C CA . LYS A 1 477 ? -12.312 4.242 -24.766 1 93.5 477 LYS A CA 1
ATOM 3884 C C . LYS A 1 477 ? -13.258 4.586 -23.625 1 93.5 477 LYS A C 1
ATOM 3886 O O . LYS A 1 477 ? -14.211 5.348 -23.797 1 93.5 477 LYS A O 1
ATOM 3891 N N . HIS A 1 478 ? -13.039 4.043 -22.438 1 94.75 478 HIS A N 1
ATOM 3892 C CA . HIS A 1 478 ? -13.859 4.355 -21.281 1 94.75 478 HIS A CA 1
ATOM 3893 C C . HIS A 1 478 ? -13.555 5.754 -20.75 1 94.75 478 HIS A C 1
ATOM 3895 O O . HIS A 1 478 ? -14.453 6.445 -20.266 1 94.75 478 HIS A O 1
ATOM 3901 N N . ILE A 1 479 ? -12.328 6.133 -20.844 1 94.06 479 ILE A N 1
ATOM 3902 C CA . ILE A 1 479 ? -11.93 7.48 -20.453 1 94.06 479 ILE A CA 1
ATOM 3903 C C . ILE A 1 479 ? -12.562 8.5 -21.406 1 94.06 479 ILE A C 1
ATOM 3905 O O . ILE A 1 479 ? -13.188 9.469 -20.953 1 94.06 479 ILE A O 1
ATOM 3909 N N . ASP A 1 480 ? -12.492 8.203 -22.703 1 93.5 480 ASP A N 1
ATOM 3910 C CA . ASP A 1 480 ? -12.945 9.117 -23.734 1 93.5 480 ASP A CA 1
ATOM 3911 C C . ASP A 1 480 ? -14.469 9.258 -23.719 1 93.5 480 ASP A C 1
ATOM 3913 O O . ASP A 1 480 ? -15 10.32 -24.047 1 93.5 480 ASP A O 1
ATOM 3917 N N . SER A 1 481 ? -15.125 8.273 -23.312 1 92.69 481 SER A N 1
ATOM 3918 C CA . SER A 1 481 ? -16.578 8.289 -23.297 1 92.69 481 SER A CA 1
ATOM 3919 C C . SER A 1 481 ? -17.109 9.094 -22.125 1 92.69 481 SER A C 1
ATOM 3921 O O . SER A 1 481 ? -18.312 9.398 -22.047 1 92.69 481 SER A O 1
ATOM 3923 N N . GLY A 1 482 ? -16.266 9.367 -21.109 1 90 482 GLY A N 1
ATOM 3924 C CA . GLY A 1 482 ? -16.672 10.117 -19.938 1 90 482 GLY A CA 1
ATOM 3925 C C . GLY A 1 482 ? -17.125 9.227 -18.797 1 90 482 GLY A C 1
ATOM 3926 O O . GLY A 1 482 ? -17.484 9.719 -17.719 1 90 482 GLY A O 1
ATOM 3927 N N . ALA A 1 483 ? -17.078 7.957 -19.031 1 92.94 483 ALA A N 1
ATOM 3928 C CA . ALA A 1 483 ? -17.516 7.012 -18.016 1 92.94 483 ALA A CA 1
ATOM 3929 C C . ALA A 1 483 ? -16.688 7.148 -16.75 1 92.94 483 ALA A C 1
ATOM 3931 O O . ALA A 1 483 ? -17.219 7.082 -15.633 1 92.94 483 ALA A O 1
ATOM 3932 N N . VAL A 1 484 ? -15.438 7.363 -16.906 1 93.75 484 VAL A N 1
ATOM 3933 C CA . VAL A 1 484 ? -14.516 7.465 -15.773 1 93.75 484 VAL A CA 1
ATOM 3934 C C . VAL A 1 484 ? -14.805 8.742 -14.992 1 93.75 484 VAL A C 1
ATOM 3936 O O . VAL A 1 484 ? -14.859 8.727 -13.758 1 93.75 484 VAL A O 1
ATOM 3939 N N . ASP A 1 485 ? -15.031 9.82 -15.664 1 84.25 485 ASP A N 1
ATOM 3940 C CA . ASP A 1 485 ? -15.344 11.094 -15.023 1 84.25 485 ASP A CA 1
ATOM 3941 C C . ASP A 1 485 ? -16.656 11.016 -14.242 1 84.25 485 ASP A C 1
ATOM 3943 O O . ASP A 1 485 ? -16.766 11.562 -13.148 1 84.25 485 ASP A O 1
ATOM 3947 N N . LYS A 1 486 ? -17.641 10.383 -14.906 1 84.12 486 LYS A N 1
ATOM 3948 C CA . LYS A 1 486 ? -18.922 10.195 -14.242 1 84.12 486 LYS A CA 1
ATOM 3949 C C . LYS A 1 486 ? -18.75 9.469 -12.914 1 84.12 486 LYS A C 1
ATOM 3951 O O . LYS A 1 486 ? -19.344 9.867 -11.906 1 84.12 486 LYS A O 1
ATOM 3956 N N . LEU A 1 487 ? -17.984 8.461 -12.914 1 88.44 487 LEU A N 1
ATOM 3957 C CA . LEU A 1 487 ? -17.734 7.676 -11.703 1 88.44 487 LEU A CA 1
ATOM 3958 C C . LEU A 1 487 ? -17.016 8.516 -10.648 1 88.44 487 LEU A C 1
ATOM 3960 O O . LEU A 1 487 ? -17.375 8.477 -9.477 1 88.44 487 LEU A O 1
ATOM 3964 N N . LEU A 1 488 ? -16.016 9.266 -11.023 1 80.19 488 LEU A N 1
ATOM 3965 C CA . LEU A 1 488 ? -15.172 10.031 -10.125 1 80.19 488 LEU A CA 1
ATOM 3966 C C . LEU A 1 488 ? -15.961 11.156 -9.461 1 80.19 488 LEU A C 1
ATOM 3968 O O . LEU A 1 488 ? -15.562 11.664 -8.414 1 80.19 488 LEU A O 1
ATOM 3972 N N . ASN A 1 489 ? -17.078 11.43 -10.039 1 71.19 489 ASN A N 1
ATOM 3973 C CA . ASN A 1 489 ? -17.891 12.516 -9.508 1 71.19 489 ASN A CA 1
ATOM 3974 C C . ASN A 1 489 ? -18.938 12 -8.531 1 71.19 489 ASN A C 1
ATOM 3976 O O . ASN A 1 489 ? -19.688 12.789 -7.934 1 71.19 489 ASN A O 1
ATOM 3980 N N . ARG A 1 490 ? -18.953 10.688 -8.406 1 71.38 490 ARG A N 1
ATOM 3981 C CA . ARG A 1 490 ? -19.922 10.094 -7.492 1 71.38 490 ARG A CA 1
ATOM 3982 C C . ARG A 1 490 ? -19.359 10.031 -6.074 1 71.38 490 ARG A C 1
ATOM 3984 O O . ARG A 1 490 ? -18.141 10.016 -5.879 1 71.38 490 ARG A O 1
ATOM 3991 N N . ILE A 1 491 ? -20.203 10 -5.105 1 65.25 491 ILE A N 1
ATOM 3992 C CA . ILE A 1 491 ? -19.828 9.945 -3.695 1 65.25 491 ILE A CA 1
ATOM 3993 C C . ILE A 1 491 ? -20.109 8.555 -3.141 1 65.25 491 ILE A C 1
ATOM 3995 O O . ILE A 1 491 ? -21.25 8.07 -3.209 1 65.25 491 ILE A O 1
ATOM 3999 N N . PRO A 1 492 ? -19.047 7.992 -2.619 1 78.44 492 PRO A N 1
ATOM 4000 C CA . PRO A 1 492 ? -19.266 6.66 -2.045 1 78.44 492 PRO A CA 1
ATOM 4001 C C . PRO A 1 492 ? -20.281 6.672 -0.9 1 78.44 492 PRO A C 1
ATOM 4003 O O . PRO A 1 492 ? -20.328 7.625 -0.122 1 78.44 492 PRO A O 1
ATOM 4006 N N . ARG A 1 493 ? -21.016 5.664 -0.842 1 75.94 493 ARG A N 1
ATOM 4007 C CA . ARG A 1 493 ? -21.922 5.387 0.268 1 75.94 493 ARG A CA 1
ATOM 4008 C C . ARG A 1 493 ? -21.406 4.227 1.116 1 75.94 493 ARG A C 1
ATOM 4010 O O . ARG A 1 493 ? -20.359 3.656 0.823 1 75.94 493 ARG A O 1
ATOM 4017 N N . ASN A 1 494 ? -22.141 3.988 2.195 1 78.88 494 ASN A N 1
ATOM 4018 C CA . ASN A 1 494 ? -21.734 2.863 3.029 1 78.88 494 ASN A CA 1
ATOM 4019 C C . ASN A 1 494 ? -21.875 1.537 2.285 1 78.88 494 ASN A C 1
ATOM 4021 O O . ASN A 1 494 ? -22.844 1.332 1.545 1 78.88 494 ASN A O 1
ATOM 4025 N N . PHE A 1 495 ? -20.844 0.766 2.557 1 89.38 495 PHE A N 1
ATOM 4026 C CA . PHE A 1 495 ? -20.953 -0.586 2.021 1 89.38 495 PHE A CA 1
ATOM 4027 C C . PHE A 1 495 ? -22.125 -1.327 2.666 1 89.38 495 PHE A C 1
ATOM 4029 O O . PHE A 1 495 ? -22.453 -1.086 3.828 1 89.38 495 PHE A O 1
ATOM 4036 N N . PRO A 1 496 ? -22.781 -2.201 1.95 1 93.5 496 PRO A N 1
ATOM 4037 C CA . PRO A 1 496 ? -23.812 -3.057 2.557 1 93.5 496 PRO A CA 1
ATOM 4038 C C . PRO A 1 496 ? -23.219 -4.105 3.498 1 93.5 496 PRO A C 1
ATOM 4040 O O . PRO A 1 496 ? -22 -4.273 3.555 1 93.5 496 PRO A O 1
ATOM 4043 N N . THR A 1 497 ? -24.125 -4.727 4.238 1 93.5 497 THR A N 1
ATOM 4044 C CA . THR A 1 497 ? -23.734 -5.871 5.051 1 93.5 497 THR A CA 1
ATOM 4045 C C . THR A 1 497 ? -24.062 -7.18 4.336 1 93.5 497 THR A C 1
ATOM 4047 O O . THR A 1 497 ? -25 -7.23 3.525 1 93.5 497 THR A O 1
ATOM 4050 N N . LEU A 1 498 ? -23.219 -8.188 4.555 1 97.5 498 LEU A N 1
ATOM 4051 C CA . LEU A 1 498 ? -23.438 -9.516 3.984 1 97.5 498 LEU A CA 1
ATOM 4052 C C . LEU A 1 498 ? -23.375 -10.594 5.066 1 97.5 498 LEU A C 1
ATOM 4054 O O . LEU A 1 498 ? -22.5 -10.547 5.941 1 97.5 498 LEU A O 1
ATOM 4058 N N . LYS A 1 499 ? -24.375 -11.5 5.062 1 94.94 499 LYS A N 1
ATOM 4059 C CA . LYS A 1 499 ? -24.359 -12.648 5.957 1 94.94 499 LYS A CA 1
ATOM 4060 C C . LYS A 1 499 ? -24.938 -13.883 5.266 1 94.94 499 LYS A C 1
ATOM 4062 O O . LYS A 1 499 ? -25.766 -13.766 4.359 1 94.94 499 LYS A O 1
ATOM 4067 N N . PHE A 1 500 ? -24.422 -15 5.625 1 95.69 500 PHE A N 1
ATOM 4068 C CA . PHE A 1 500 ? -25 -16.266 5.191 1 95.69 500 PHE A CA 1
ATOM 4069 C C . PHE A 1 500 ? -26.016 -16.766 6.215 1 95.69 500 PHE A C 1
ATOM 4071 O O . PHE A 1 500 ? -25.781 -16.703 7.422 1 95.69 500 PHE A O 1
ATOM 4078 N N . LEU A 1 501 ? -27.141 -17.234 5.789 1 92.25 501 LEU A N 1
ATOM 4079 C CA . LEU A 1 501 ? -28.25 -17.641 6.637 1 92.25 501 LEU A CA 1
ATOM 4080 C C . LEU A 1 501 ? -27.984 -19 7.27 1 92.25 501 LEU A C 1
ATOM 4082 O O . LEU A 1 501 ? -28.422 -19.266 8.398 1 92.25 501 LEU A O 1
ATOM 4086 N N . ASN A 1 502 ? -27.375 -19.891 6.496 1 90.56 502 ASN A N 1
ATOM 4087 C CA . ASN A 1 502 ? -27.109 -21.25 6.973 1 90.56 502 ASN A CA 1
ATOM 4088 C C . ASN A 1 502 ? -25.75 -21.75 6.508 1 90.56 502 ASN A C 1
ATOM 4090 O O . ASN A 1 502 ? -25.141 -21.172 5.609 1 90.56 502 ASN A O 1
ATOM 4094 N N . LYS A 1 503 ? -25.344 -22.766 7.238 1 93.25 503 LYS A N 1
ATOM 4095 C CA . LYS A 1 503 ? -24.141 -23.484 6.84 1 93.25 503 LYS A CA 1
ATOM 4096 C C . LYS A 1 503 ? -24.469 -24.766 6.094 1 93.25 503 LYS A C 1
ATOM 4098 O O . LYS A 1 503 ? -25.266 -25.578 6.574 1 93.25 503 LYS A O 1
ATOM 4103 N N . LYS A 1 504 ? -23.891 -24.828 4.891 1 95.88 504 LYS A N 1
ATOM 4104 C CA . LYS A 1 504 ? -24.094 -26.047 4.102 1 95.88 504 LYS A CA 1
ATOM 4105 C C . LYS A 1 504 ? -23 -27.078 4.395 1 95.88 504 LYS A C 1
ATOM 4107 O O . LYS A 1 504 ? -21.906 -26.719 4.828 1 95.88 504 LYS A O 1
ATOM 4112 N N . GLU A 1 505 ? -23.359 -28.297 4.176 1 94.75 505 GLU A N 1
ATOM 4113 C CA . GLU A 1 505 ? -22.391 -29.375 4.371 1 94.75 505 GLU A CA 1
ATOM 4114 C C . GLU A 1 505 ? -21.25 -29.281 3.357 1 94.75 505 GLU A C 1
ATOM 4116 O O . GLU A 1 505 ? -20.078 -29.453 3.713 1 94.75 505 GLU A O 1
ATOM 4121 N N . ASN A 1 506 ? -21.656 -29.062 2.129 1 96.56 506 ASN A N 1
ATOM 4122 C CA . ASN A 1 506 ? -20.672 -28.906 1.065 1 96.56 506 ASN A CA 1
ATOM 4123 C C . ASN A 1 506 ? -20.656 -27.484 0.528 1 96.56 506 ASN A C 1
ATOM 4125 O O . ASN A 1 506 ? -21.703 -26.875 0.341 1 96.56 506 ASN A O 1
ATOM 4129 N N . ILE A 1 507 ? -19.453 -27.031 0.318 1 97.06 507 ILE A N 1
ATOM 4130 C CA . ILE A 1 507 ? -19.281 -25.641 -0.084 1 97.06 507 ILE A CA 1
ATOM 4131 C C . ILE A 1 507 ? -19.922 -25.406 -1.447 1 97.06 507 ILE A C 1
ATOM 4133 O O . ILE A 1 507 ? -20.344 -24.297 -1.759 1 97.06 507 ILE A O 1
ATOM 4137 N N . GLU A 1 508 ? -20.125 -26.438 -2.283 1 96.88 508 GLU A N 1
ATOM 4138 C CA . GLU A 1 508 ? -20.703 -26.344 -3.625 1 96.88 508 GLU A CA 1
ATOM 4139 C C . GLU A 1 508 ? -22.219 -26.156 -3.568 1 96.88 508 GLU A C 1
ATOM 4141 O O . GLU A 1 508 ? -22.844 -25.812 -4.574 1 96.88 508 GLU A O 1
ATOM 4146 N N . ASP A 1 509 ? -22.797 -26.312 -2.426 1 97.38 509 ASP A N 1
ATOM 4147 C CA . ASP A 1 509 ? -24.25 -26.406 -2.332 1 97.38 509 ASP A CA 1
ATOM 4148 C C . ASP A 1 509 ? -24.875 -25.031 -2.039 1 97.38 509 ASP A C 1
ATOM 4150 O O . ASP A 1 509 ? -26.094 -24.891 -2.01 1 97.38 509 ASP A O 1
ATOM 4154 N N . TYR A 1 510 ? -24.047 -24.062 -1.817 1 97.38 510 TYR A N 1
ATOM 4155 C CA . TYR A 1 510 ? -24.578 -22.75 -1.526 1 97.38 510 TYR A CA 1
ATOM 4156 C C . TYR A 1 510 ? -25.297 -22.172 -2.744 1 97.38 510 TYR A C 1
ATOM 4158 O O . TYR A 1 510 ? -24.875 -22.375 -3.881 1 97.38 510 TYR A O 1
ATOM 4166 N N . GLU A 1 511 ? -26.391 -21.469 -2.482 1 96.5 511 GLU A N 1
ATOM 4167 C CA . GLU A 1 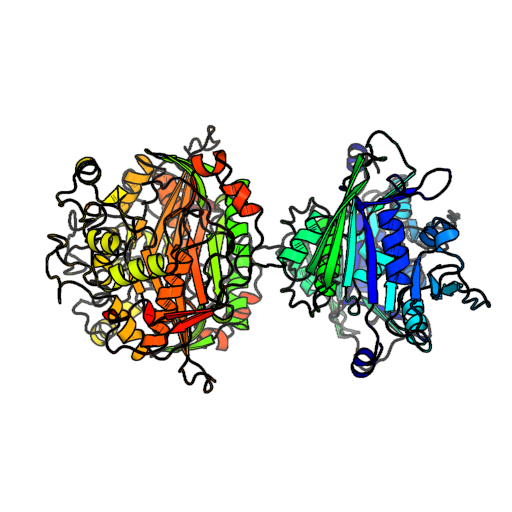511 ? -27.172 -20.75 -3.48 1 96.5 511 GLU A CA 1
ATOM 4168 C C . GLU A 1 511 ? -27.328 -19.281 -3.104 1 96.5 511 GLU A C 1
ATOM 4170 O O . GLU A 1 511 ? -27.094 -18.906 -1.953 1 96.5 511 GLU A O 1
ATOM 4175 N N . PHE A 1 512 ? -27.688 -18.516 -4.102 1 96.38 512 PHE A N 1
ATOM 4176 C CA . PHE A 1 512 ? -27.797 -17.078 -3.867 1 96.38 512 PHE A CA 1
ATOM 4177 C C . PHE A 1 512 ? -28.766 -16.797 -2.73 1 96.38 512 PHE A C 1
ATOM 4179 O O . PHE A 1 512 ? -28.562 -15.852 -1.961 1 96.38 512 PHE A O 1
ATOM 4186 N N . ASP A 1 513 ? -29.766 -17.594 -2.586 1 95.38 513 ASP A N 1
ATOM 4187 C CA . ASP A 1 513 ? -30.797 -17.375 -1.579 1 95.38 513 ASP A CA 1
ATOM 4188 C C . ASP A 1 513 ? -30.266 -17.641 -0.175 1 95.38 513 ASP A C 1
ATOM 4190 O O . ASP A 1 513 ? -30.906 -17.281 0.818 1 95.38 513 ASP A O 1
ATOM 4194 N N . ASP A 1 514 ? -29.109 -18.188 -0.081 1 96.31 514 ASP A N 1
ATOM 4195 C CA . ASP A 1 514 ? -28.484 -18.438 1.221 1 96.31 514 ASP A CA 1
ATOM 4196 C C . ASP A 1 514 ? -27.828 -17.172 1.757 1 96.31 514 ASP A C 1
ATOM 4198 O O . ASP A 1 514 ? -27.438 -17.109 2.928 1 96.31 514 ASP A O 1
ATOM 4202 N N . LEU A 1 515 ? -27.578 -16.219 0.921 1 95.5 515 LEU A N 1
ATOM 4203 C CA . LEU A 1 515 ? -26.922 -15 1.365 1 95.5 515 LEU A CA 1
ATOM 4204 C C . LEU A 1 515 ? -27.906 -13.844 1.454 1 95.5 515 LEU A C 1
ATOM 4206 O O . LEU A 1 515 ? -28.875 -13.789 0.69 1 95.5 515 LEU A O 1
ATOM 4210 N N . VAL A 1 516 ? -27.719 -12.922 2.438 1 96.75 516 VAL A N 1
ATOM 4211 C CA . VAL A 1 516 ? -28.5 -11.703 2.631 1 96.75 516 VAL A CA 1
ATOM 4212 C C . VAL A 1 516 ? -27.594 -10.484 2.572 1 96.75 516 VAL A C 1
ATOM 4214 O O . VAL A 1 516 ? -26.609 -10.398 3.309 1 96.75 516 VAL A O 1
ATOM 4217 N N . ILE A 1 517 ? -27.875 -9.664 1.662 1 96.94 517 ILE A N 1
ATOM 4218 C CA . ILE A 1 517 ? -27.203 -8.375 1.562 1 96.94 517 ILE A CA 1
ATOM 4219 C C . ILE A 1 517 ? -28.172 -7.262 1.973 1 96.94 517 ILE A C 1
ATOM 4221 O O . ILE A 1 517 ? -29.25 -7.117 1.388 1 96.94 517 ILE A O 1
ATOM 4225 N N . GLU A 1 518 ? -27.797 -6.461 2.982 1 93.75 518 GLU A N 1
ATOM 4226 C CA . GLU A 1 518 ? -28.672 -5.422 3.506 1 93.75 518 GLU A CA 1
ATOM 4227 C C . GLU A 1 518 ? -28.031 -4.043 3.373 1 93.75 518 GLU A C 1
ATOM 4229 O O . GLU A 1 518 ? -26.812 -3.912 3.395 1 93.75 518 GLU A O 1
ATOM 4234 N N . ASN A 1 519 ? -28.859 -3.039 3.121 1 88.25 519 ASN A N 1
ATOM 4235 C CA . ASN A 1 519 ? -28.469 -1.634 3.115 1 88.25 519 ASN A CA 1
ATOM 4236 C C . ASN A 1 519 ? -27.562 -1.31 1.931 1 88.25 519 ASN A C 1
ATOM 4238 O O . ASN A 1 519 ? -26.531 -0.645 2.092 1 88.25 519 ASN A O 1
ATOM 4242 N N . TYR A 1 520 ? -27.906 -1.96 0.817 1 91 520 TYR A N 1
ATOM 4243 C CA . TYR A 1 520 ? -27.188 -1.664 -0.419 1 91 520 TYR A CA 1
ATOM 4244 C C . TYR A 1 520 ? -27.891 -0.564 -1.206 1 91 520 TYR A C 1
ATOM 4246 O O . TYR A 1 520 ? -28.984 -0.775 -1.742 1 91 520 TYR A O 1
ATOM 4254 N N . TYR A 1 521 ? -27.297 0.672 -1.259 1 85.88 521 TYR A N 1
ATOM 4255 C CA . TYR A 1 521 ? -27.844 1.831 -1.945 1 85.88 521 TYR A CA 1
ATOM 4256 C C . TYR A 1 521 ? -26.859 2.385 -2.969 1 85.88 521 TYR A C 1
ATOM 4258 O O . TYR A 1 521 ? -26.344 3.488 -2.799 1 85.88 521 TYR A O 1
ATOM 4266 N N . PRO A 1 522 ? -26.734 1.659 -4.074 1 88.94 522 PRO A N 1
ATOM 4267 C CA . PRO A 1 522 ? -25.719 2.08 -5.055 1 88.94 522 PRO A CA 1
ATOM 4268 C C . PRO A 1 522 ? -26.219 3.201 -5.965 1 88.94 522 PRO A C 1
ATOM 4270 O O . PRO A 1 522 ? -27.422 3.371 -6.137 1 88.94 522 PRO A O 1
ATOM 4273 N N . CYS A 1 523 ? -25.234 3.949 -6.527 1 83.56 523 CYS A N 1
ATOM 4274 C CA . CYS A 1 523 ? -25.516 4.789 -7.684 1 83.56 523 CYS A CA 1
ATOM 4275 C C . CYS A 1 523 ? -25.906 3.941 -8.891 1 83.56 523 CYS A C 1
ATOM 4277 O O . CYS A 1 523 ? -25.703 2.727 -8.891 1 83.56 523 CYS A O 1
ATOM 4279 N N . PRO A 1 524 ? -26.516 4.57 -9.867 1 87.38 524 PRO A N 1
ATOM 4280 C CA . PRO A 1 524 ? -26.875 3.822 -11.07 1 87.38 524 PRO A CA 1
ATOM 4281 C C . PRO A 1 524 ? -25.656 3.223 -11.773 1 87.38 524 PRO A C 1
ATOM 4283 O O . PRO A 1 524 ? -24.531 3.662 -11.539 1 87.38 524 PRO A O 1
ATOM 4286 N N . ALA A 1 525 ? -25.938 2.281 -12.586 1 88.06 525 ALA A N 1
ATOM 4287 C CA . ALA A 1 525 ? -24.891 1.576 -13.297 1 88.06 525 ALA A CA 1
ATOM 4288 C C . ALA A 1 525 ? -24.141 2.52 -14.234 1 88.06 525 ALA A C 1
ATOM 4290 O O . ALA A 1 525 ? -24.703 3.486 -14.742 1 88.06 525 ALA A O 1
ATOM 4291 N N . ILE A 1 526 ? -22.828 2.258 -14.359 1 88.31 526 ILE A N 1
ATOM 4292 C CA . ILE A 1 526 ? -22.016 2.918 -15.375 1 88.31 526 ILE A CA 1
ATOM 4293 C C . ILE A 1 526 ? -21.969 2.057 -16.641 1 88.31 526 ILE A C 1
ATOM 4295 O O . ILE A 1 526 ? -21.578 0.89 -16.578 1 88.31 526 ILE A O 1
ATOM 4299 N N . ILE A 1 527 ? -22.391 2.619 -17.703 1 81.94 527 ILE A N 1
ATOM 4300 C CA . ILE A 1 527 ? -22.438 1.871 -18.953 1 81.94 527 ILE A CA 1
ATOM 4301 C C . ILE A 1 527 ? -21.141 2.084 -19.719 1 81.94 527 ILE A C 1
ATOM 4303 O O . ILE A 1 527 ? -20.766 3.221 -20.016 1 81.94 527 ILE A O 1
ATOM 4307 N N . ALA A 1 528 ? -20.453 0.998 -19.891 1 84.5 528 ALA A N 1
ATOM 4308 C CA . ALA A 1 528 ? -19.219 0.999 -20.703 1 84.5 528 ALA A CA 1
ATOM 4309 C C . ALA A 1 528 ? -19.062 -0.317 -21.453 1 84.5 528 ALA A C 1
ATOM 4311 O O . ALA A 1 528 ? -19.531 -1.362 -21 1 84.5 528 ALA A O 1
ATOM 4312 N N . GLU A 1 529 ? -18.406 -0.194 -22.594 1 77.94 529 GLU A N 1
ATOM 4313 C CA . GLU A 1 529 ? -18.234 -1.374 -23.438 1 77.94 529 GLU A CA 1
ATOM 4314 C C . GLU A 1 529 ? -17.25 -2.354 -22.812 1 77.94 529 GLU A C 1
ATOM 4316 O O . GLU A 1 529 ? -16.172 -1.954 -22.359 1 77.94 529 GLU A O 1
ATOM 4321 N N . MET A 1 530 ? -17.641 -3.639 -22.797 1 76.56 530 MET A N 1
ATOM 4322 C CA . MET A 1 530 ? -16.75 -4.676 -22.297 1 76.56 530 MET A CA 1
ATOM 4323 C C . MET A 1 530 ? -15.609 -4.934 -23.297 1 76.56 530 MET A C 1
ATOM 4325 O O . MET A 1 530 ? -15.828 -4.941 -24.5 1 76.56 530 MET A O 1
ATOM 4329 N N . VAL A 1 531 ? -14.453 -4.977 -22.719 1 70.88 531 VAL A N 1
ATOM 4330 C CA . VAL A 1 531 ? -13.305 -5.285 -23.562 1 70.88 531 VAL A CA 1
ATOM 4331 C C . VAL A 1 531 ? -12.898 -6.746 -23.375 1 70.88 531 VAL A C 1
ATOM 4333 O O . VAL A 1 531 ? -12.836 -7.238 -22.25 1 70.88 531 VAL A O 1
ATOM 4336 N N . ALA A 1 532 ? -12.812 -7.512 -24.469 1 64.31 532 ALA A N 1
ATOM 4337 C CA . ALA A 1 532 ? -12.383 -8.906 -24.453 1 64.31 532 ALA A CA 1
ATOM 4338 C C . ALA A 1 532 ? -10.859 -9.008 -24.562 1 64.31 532 ALA A C 1
ATOM 4340 O O . ALA A 1 532 ? -10.219 -8.164 -25.203 1 64.31 532 ALA A O 1
ATOM 4341 N N . MET B 1 1 ? 7.09 41.094 -1.087 1 22.31 1 MET B N 1
ATOM 4342 C CA . MET B 1 1 ? 7.605 39.812 -1.584 1 22.31 1 MET B CA 1
ATOM 4343 C C . MET B 1 1 ? 8.922 40 -2.33 1 22.31 1 MET B C 1
ATOM 4345 O O . MET B 1 1 ? 8.969 40.719 -3.338 1 22.31 1 MET B O 1
ATOM 4349 N N . LEU B 1 2 ? 10.031 39.969 -1.579 1 29.58 2 LEU B N 1
ATOM 4350 C CA . LEU B 1 2 ? 11.312 40.219 -2.236 1 29.58 2 LEU B CA 1
ATOM 4351 C C . LEU B 1 2 ? 11.445 39.344 -3.49 1 29.58 2 LEU B C 1
ATOM 4353 O O . LEU B 1 2 ? 10.977 38.219 -3.52 1 29.58 2 LEU B O 1
ATOM 4357 N N . SER B 1 3 ? 11.609 39.906 -4.625 1 29.31 3 SER B N 1
ATOM 4358 C CA . SER B 1 3 ? 11.828 39.312 -5.938 1 29.31 3 SER B CA 1
ATOM 4359 C C . SER B 1 3 ? 12.734 38.094 -5.84 1 29.31 3 SER B C 1
ATOM 4361 O O . SER B 1 3 ? 13.547 37.969 -4.922 1 29.31 3 SER B O 1
ATOM 4363 N N . ASN B 1 4 ? 12.43 36.938 -6.414 1 35.28 4 ASN B N 1
ATOM 4364 C CA . ASN B 1 4 ? 13.18 35.688 -6.582 1 35.28 4 ASN B CA 1
ATOM 4365 C C . ASN B 1 4 ? 14.672 35.969 -6.793 1 35.28 4 ASN B C 1
ATOM 4367 O O . ASN B 1 4 ? 15.516 35.188 -6.367 1 35.28 4 ASN B O 1
ATOM 4371 N N . ASN B 1 5 ? 15.078 36.875 -7.656 1 36.34 5 ASN B N 1
ATOM 4372 C CA . ASN B 1 5 ? 16.422 37.25 -8.062 1 36.34 5 ASN B CA 1
ATOM 4373 C C . ASN B 1 5 ? 17.219 37.844 -6.898 1 36.34 5 ASN B C 1
ATOM 4375 O O . ASN B 1 5 ? 18.453 37.875 -6.93 1 36.34 5 ASN B O 1
ATOM 4379 N N . THR B 1 6 ? 16.609 38.656 -6.004 1 41.44 6 THR B N 1
ATOM 4380 C CA . THR B 1 6 ? 17.266 39.344 -4.906 1 41.44 6 THR B CA 1
ATOM 4381 C C . THR B 1 6 ? 17.594 38.375 -3.768 1 41.44 6 THR B C 1
ATOM 4383 O O . THR B 1 6 ? 18.281 38.75 -2.812 1 41.44 6 THR B O 1
ATOM 4386 N N . MET B 1 7 ? 17.031 37.25 -3.641 1 44.34 7 MET B N 1
ATOM 4387 C CA . MET B 1 7 ? 17.297 36.25 -2.594 1 44.34 7 MET B CA 1
ATOM 4388 C C . MET B 1 7 ? 18.641 35.562 -2.826 1 44.34 7 MET B C 1
ATOM 4390 O O . MET B 1 7 ? 19.188 34.938 -1.908 1 44.34 7 MET B O 1
ATOM 4394 N N . ASP B 1 8 ? 19.031 35.438 -4.055 1 48.81 8 ASP B N 1
ATOM 4395 C CA . ASP B 1 8 ? 20.281 34.75 -4.379 1 48.81 8 ASP B CA 1
ATOM 4396 C C . ASP B 1 8 ? 21.469 35.438 -3.719 1 48.81 8 ASP B C 1
ATOM 4398 O O . ASP B 1 8 ? 22.484 34.781 -3.428 1 48.81 8 ASP B O 1
ATOM 4402 N N . ASN B 1 9 ? 21.422 36.844 -3.447 1 60.16 9 ASN B N 1
ATOM 4403 C CA . ASN B 1 9 ? 22.562 37.594 -2.918 1 60.16 9 ASN B CA 1
ATOM 4404 C C . ASN B 1 9 ? 22.484 37.719 -1.4 1 60.16 9 ASN B C 1
ATOM 4406 O O . ASN B 1 9 ? 23.297 38.406 -0.792 1 60.16 9 ASN B O 1
ATOM 4410 N N . LEU B 1 10 ? 21.5 37.094 -0.764 1 73.31 10 LEU B N 1
ATOM 4411 C CA . LEU B 1 10 ? 21.3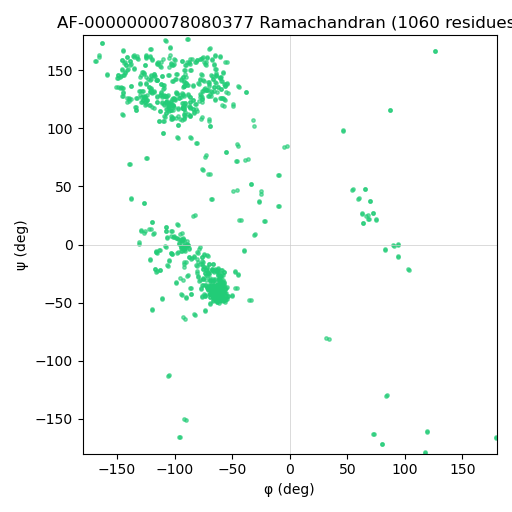44 37.25 0.677 1 73.31 10 LEU B CA 1
ATOM 4412 C C . LEU B 1 10 ? 22.109 36.156 1.437 1 73.31 10 LEU B C 1
ATOM 4414 O O . LEU B 1 10 ? 22.203 35.031 0.972 1 73.31 10 LEU B O 1
ATOM 4418 N N . LYS B 1 11 ? 22.781 36.656 2.479 1 86.69 11 LYS B N 1
ATOM 4419 C CA . LYS B 1 11 ? 23.516 35.75 3.33 1 86.69 11 LYS B CA 1
ATOM 4420 C C . LYS B 1 11 ? 22.562 34.844 4.129 1 86.69 11 LYS B C 1
ATOM 4422 O O . LYS B 1 11 ? 21.578 35.344 4.703 1 86.69 11 LYS B O 1
ATOM 4427 N N . LYS B 1 12 ? 22.812 33.594 4.031 1 91.88 12 LYS B N 1
ATOM 4428 C CA . LYS B 1 12 ? 22.078 32.656 4.859 1 91.88 12 LYS B CA 1
ATOM 4429 C C . LYS B 1 12 ? 22.438 32.812 6.332 1 91.88 12 LYS B C 1
ATOM 4431 O O . LYS B 1 12 ? 23.406 33.5 6.668 1 91.88 12 LYS B O 1
ATOM 4436 N N . PHE B 1 13 ? 21.578 32.344 7.18 1 94.81 13 PHE B N 1
ATOM 4437 C CA . PHE B 1 13 ? 21.875 32.469 8.602 1 94.81 13 PHE B CA 1
ATOM 4438 C C . PHE B 1 13 ? 21.906 31.094 9.273 1 94.81 13 PHE B C 1
ATOM 4440 O O . PHE B 1 13 ? 21.453 30.094 8.688 1 94.81 13 PHE B O 1
ATOM 4447 N N . SER B 1 14 ? 22.516 31.047 10.453 1 96 14 SER B N 1
ATOM 4448 C CA . SER B 1 14 ? 22.609 29.844 11.273 1 96 14 SER B CA 1
ATOM 4449 C C . SER B 1 14 ? 21.859 30.016 12.586 1 96 14 SER B C 1
ATOM 4451 O O . SER B 1 14 ? 21.594 31.141 13.023 1 96 14 SER B O 1
ATOM 4453 N N . LEU B 1 15 ? 21.484 28.875 13.102 1 95.88 15 LEU B N 1
ATOM 4454 C CA . LEU B 1 15 ? 20.828 28.812 14.406 1 95.88 15 LEU B CA 1
ATOM 4455 C C . LEU B 1 15 ? 21.75 28.172 15.445 1 95.88 15 LEU B C 1
ATOM 4457 O O . LEU B 1 15 ? 22.469 27.219 15.141 1 95.88 15 LEU B O 1
ATOM 4461 N N . ILE B 1 16 ? 21.859 28.797 16.688 1 96.06 16 ILE B N 1
ATOM 4462 C CA . ILE B 1 16 ? 22.641 28.219 17.781 1 96.06 16 ILE B CA 1
ATOM 4463 C C . ILE B 1 16 ? 21.75 28.047 19.016 1 96.06 16 ILE B C 1
ATOM 4465 O O . ILE B 1 16 ? 21.078 28.984 19.438 1 96.06 16 ILE B O 1
ATOM 4469 N N . VAL B 1 17 ? 21.672 26.797 19.547 1 95.62 17 VAL B N 1
ATOM 4470 C CA . VAL B 1 17 ? 20.781 26.531 20.656 1 95.62 17 VAL B CA 1
ATOM 4471 C C . VAL B 1 17 ? 21.344 25.422 21.531 1 95.62 17 VAL B C 1
ATOM 4473 O O . VAL B 1 17 ? 22.094 24.562 21.047 1 95.62 17 VAL B O 1
ATOM 4476 N N . ALA B 1 18 ? 21.109 25.5 22.844 1 95.19 18 ALA B N 1
ATOM 4477 C CA . ALA B 1 18 ? 21.312 24.391 23.766 1 95.19 18 ALA B CA 1
ATOM 4478 C C . ALA B 1 18 ? 19.969 23.844 24.25 1 95.19 18 ALA B C 1
ATOM 4480 O O . ALA B 1 18 ? 19.078 24.609 24.625 1 95.19 18 ALA B O 1
ATOM 4481 N N . ILE B 1 19 ? 19.812 22.547 24.109 1 93.81 19 ILE B N 1
ATOM 4482 C CA . ILE B 1 19 ? 18.578 21.922 24.531 1 93.81 19 ILE B CA 1
ATOM 4483 C C . ILE B 1 19 ? 18.875 20.734 25.469 1 93.81 19 ILE B C 1
ATOM 4485 O O . ILE B 1 19 ? 19.906 20.094 25.328 1 93.81 19 ILE B O 1
ATOM 4489 N N . ASN B 1 20 ? 17.984 20.5 26.391 1 93.06 20 ASN B N 1
ATOM 4490 C CA . ASN B 1 20 ? 18.172 19.312 27.234 1 93.06 20 ASN B CA 1
ATOM 4491 C C . ASN B 1 20 ? 17.375 18.125 26.703 1 93.06 20 ASN B C 1
ATOM 4493 O O . ASN B 1 20 ? 16.875 18.156 25.562 1 93.06 20 ASN B O 1
ATOM 4497 N N . ASN B 1 21 ? 17.203 17.094 27.484 1 88.12 21 ASN B N 1
ATOM 4498 C CA . ASN B 1 21 ? 16.578 15.844 27.062 1 88.12 21 ASN B CA 1
ATOM 4499 C C . ASN B 1 21 ? 15.109 16.031 26.719 1 88.12 21 ASN B C 1
ATOM 4501 O O . ASN B 1 21 ? 14.555 15.305 25.891 1 88.12 21 ASN B O 1
ATOM 4505 N N . ASP B 1 22 ? 14.492 17.078 27.281 1 82.19 22 ASP B N 1
ATOM 4506 C CA . ASP B 1 22 ? 13.078 17.359 27.094 1 82.19 22 ASP B CA 1
ATOM 4507 C C . ASP B 1 22 ? 12.867 18.469 26.078 1 82.19 22 ASP B C 1
ATOM 4509 O O . ASP B 1 22 ? 11.758 18.984 25.938 1 82.19 22 ASP B O 1
ATOM 4513 N N . ALA B 1 23 ? 13.891 18.891 25.469 1 88.38 23 ALA B N 1
ATOM 4514 C CA . ALA B 1 23 ? 13.898 20 24.531 1 88.38 23 ALA B CA 1
ATOM 4515 C C . ALA B 1 23 ? 13.617 21.328 25.234 1 88.38 23 ALA B C 1
ATOM 4517 O O . ALA B 1 23 ? 13.133 22.281 24.609 1 88.38 23 ALA B O 1
ATOM 4518 N N . LEU B 1 24 ? 13.883 21.328 26.594 1 91.56 24 LEU B N 1
ATOM 4519 C CA . LEU B 1 24 ? 13.758 22.562 27.344 1 91.56 24 LEU B CA 1
ATOM 4520 C C . LEU B 1 24 ? 14.914 23.516 27.047 1 91.56 24 LEU B C 1
ATOM 4522 O O . LEU B 1 24 ? 16.062 23.078 26.984 1 91.56 24 LEU B O 1
ATOM 4526 N N . ILE B 1 25 ? 14.547 24.812 26.828 1 93.31 25 ILE B N 1
ATOM 4527 C CA . ILE B 1 25 ? 15.609 25.781 26.547 1 93.31 25 ILE B CA 1
ATOM 4528 C C . ILE B 1 25 ? 15.578 26.906 27.594 1 93.31 25 ILE B C 1
ATOM 4530 O O . ILE B 1 25 ? 16.5 27.719 27.656 1 93.31 25 ILE B O 1
ATOM 4534 N N . GLY B 1 26 ? 14.516 27.016 28.406 1 90.81 26 GLY B N 1
ATOM 4535 C CA . GLY B 1 26 ? 14.367 28.062 29.406 1 90.81 26 GLY B CA 1
ATOM 4536 C C . GLY B 1 26 ? 13.211 27.797 30.359 1 90.81 26 GLY B C 1
ATOM 4537 O O . GLY B 1 26 ? 12.344 26.969 30.094 1 90.81 26 GLY B O 1
ATOM 4538 N N . ILE B 1 27 ? 13.258 28.391 31.516 1 88.44 27 ILE B N 1
ATOM 4539 C CA . ILE B 1 27 ? 12.164 28.328 32.5 1 88.44 27 ILE B CA 1
ATOM 4540 C C . ILE B 1 27 ? 11.836 29.75 32.969 1 88.44 27 ILE B C 1
ATOM 4542 O O . ILE B 1 27 ? 12.727 30.594 33.062 1 88.44 27 ILE B O 1
ATOM 4546 N N . LYS B 1 28 ? 10.586 29.953 33.062 1 86.5 28 LYS B N 1
ATOM 4547 C CA . LYS B 1 28 ? 10.125 31.203 33.656 1 86.5 28 LYS B CA 1
ATOM 4548 C C . LYS B 1 28 ? 9.695 31 35.125 1 86.5 28 LYS B C 1
ATOM 4550 O O . LYS B 1 28 ? 8.859 30.141 35.406 1 86.5 28 LYS B O 1
ATOM 4555 N N . GLU B 1 29 ? 10.375 31.672 36 1 78.44 29 GLU B N 1
ATOM 4556 C CA . GLU B 1 29 ? 10.023 31.688 37.406 1 78.44 29 GLU B CA 1
ATOM 4557 C C . GLU B 1 29 ? 9.719 33.094 37.906 1 78.44 29 GLU B C 1
ATOM 4559 O O . GLU B 1 29 ? 9.812 34.062 37.125 1 78.44 29 GLU B O 1
ATOM 4564 N N . TYR B 1 30 ? 9.133 33.312 39.156 1 74.31 30 TYR B N 1
ATOM 4565 C CA . TYR B 1 30 ? 8.773 34.625 39.75 1 74.31 30 TYR B CA 1
ATOM 4566 C C . TYR B 1 30 ? 9.898 35.625 39.562 1 74.31 30 TYR B C 1
ATOM 4568 O O . TYR B 1 30 ? 9.648 36.812 39.344 1 74.31 30 TYR B O 1
ATOM 4576 N N . GLY B 1 31 ? 11.156 35.25 39.406 1 69.12 31 GLY B N 1
ATOM 4577 C CA . GLY B 1 31 ? 12.32 36.125 39.25 1 69.12 31 GLY B CA 1
ATOM 4578 C C . GLY B 1 31 ? 12.719 36.344 37.812 1 69.12 31 GLY B C 1
ATOM 4579 O O . GLY B 1 31 ? 13.641 37.125 37.531 1 69.12 31 GLY B O 1
ATOM 4580 N N . GLY B 1 32 ? 12.016 35.781 36.906 1 79.88 32 GLY B N 1
ATOM 4581 C CA . GLY B 1 32 ? 12.32 36 35.5 1 79.88 32 GLY B CA 1
ATOM 4582 C C . GLY B 1 32 ? 12.672 34.719 34.781 1 79.88 32 GLY B C 1
ATOM 4583 O O . GLY B 1 32 ? 12.25 33.625 35.188 1 79.88 32 GLY B O 1
ATOM 4584 N N . TYR B 1 33 ? 13.297 34.812 33.688 1 86.12 33 TYR B N 1
ATOM 4585 C CA . TYR B 1 33 ? 13.68 33.688 32.844 1 86.12 33 TYR B CA 1
ATOM 4586 C C . TYR B 1 33 ? 15.07 33.156 33.219 1 86.12 33 TYR B C 1
ATOM 4588 O O . TYR B 1 33 ? 15.938 33.969 33.625 1 86.12 33 TYR B O 1
ATOM 4596 N N . SER B 1 34 ? 15.258 31.844 33.25 1 86.56 34 SER B N 1
ATOM 4597 C CA . SER B 1 34 ? 16.562 31.25 33.531 1 86.56 34 SER B CA 1
ATOM 4598 C C . SER B 1 34 ? 16.766 29.969 32.719 1 86.56 34 SER B C 1
ATOM 4600 O O . SER B 1 34 ? 15.82 29.422 32.156 1 86.56 34 SER B O 1
ATOM 4602 N N . MET B 1 35 ? 18 29.5 32.688 1 88 35 MET B N 1
ATOM 4603 C CA . MET B 1 35 ? 18.344 28.234 32.031 1 88 35 MET B CA 1
ATOM 4604 C C . MET B 1 35 ? 17.953 27.047 32.906 1 88 35 MET B C 1
ATOM 4606 O O . MET B 1 35 ? 18.125 27.078 34.125 1 88 35 MET B O 1
ATOM 4610 N N . PRO B 1 36 ? 17.484 25.984 32.344 1 90.06 36 PRO B N 1
ATOM 4611 C CA . PRO B 1 36 ? 17 24.828 33.125 1 90.06 36 PRO B CA 1
ATOM 4612 C C . PRO B 1 36 ? 18.141 23.969 33.625 1 90.06 36 PRO B C 1
ATOM 4614 O O . PRO B 1 36 ? 17.906 23 34.375 1 90.06 36 PRO B O 1
ATOM 4617 N N . TRP B 1 37 ? 19.375 24.25 33.281 1 91 37 TRP B N 1
ATOM 4618 C CA . TRP B 1 37 ? 20.562 23.531 33.75 1 91 37 TRP B CA 1
ATOM 4619 C C . TRP B 1 37 ? 21.641 24.516 34.219 1 91 37 TRP B C 1
ATOM 4621 O O . TRP B 1 37 ? 21.562 25.719 33.906 1 91 37 TRP B O 1
ATOM 4631 N N . PRO B 1 38 ? 22.594 24 35 1 88.62 38 PRO B N 1
ATOM 4632 C CA . PRO B 1 38 ? 23.672 24.906 35.406 1 88.62 38 PRO B CA 1
ATOM 4633 C C . PRO B 1 38 ? 24.5 25.375 34.219 1 88.62 38 PRO B C 1
ATOM 4635 O O . PRO B 1 38 ? 24.609 24.688 33.188 1 88.62 38 PRO B O 1
ATOM 4638 N N . MET B 1 39 ? 25.016 26.516 34.375 1 87.94 39 MET B N 1
ATOM 4639 C CA . MET B 1 39 ? 25.812 27.094 33.312 1 87.94 39 MET B CA 1
ATOM 4640 C C . MET B 1 39 ? 27.031 26.219 32.969 1 87.94 39 MET B C 1
ATOM 4642 O O . MET B 1 39 ? 27.781 25.859 33.875 1 87.94 39 MET B O 1
ATOM 4646 N N . LEU B 1 40 ? 27.156 25.906 31.812 1 91.44 40 LEU B N 1
ATOM 4647 C CA . LEU B 1 40 ? 28.281 25.109 31.312 1 91.44 40 LEU B CA 1
ATOM 4648 C C . LEU B 1 40 ? 29.266 26 30.562 1 91.44 40 LEU B C 1
ATOM 4650 O O . LEU B 1 40 ? 28.969 26.5 29.484 1 91.44 40 LEU B O 1
ATOM 4654 N N . LYS B 1 41 ? 30.438 26.109 31.078 1 87.5 41 LYS B N 1
ATOM 4655 C CA . LYS B 1 41 ? 31.422 27.062 30.562 1 87.5 41 LYS B CA 1
ATOM 4656 C C . LYS B 1 41 ? 31.766 26.766 29.109 1 87.5 41 LYS B C 1
ATOM 4658 O O . LYS B 1 41 ? 31.812 27.672 28.281 1 87.5 41 LYS B O 1
ATOM 4663 N N . GLU B 1 42 ? 32.031 25.578 28.828 1 90.88 42 GLU B N 1
ATOM 4664 C CA . GLU B 1 42 ? 32.469 25.234 27.484 1 90.88 42 GLU B CA 1
ATOM 4665 C C . GLU B 1 42 ? 31.359 25.531 26.469 1 90.88 42 GLU B C 1
ATOM 4667 O O . GLU B 1 42 ? 31.641 25.922 25.328 1 90.88 42 GLU B O 1
ATOM 4672 N N . ASP B 1 43 ? 30.156 25.328 26.891 1 91.94 43 ASP B N 1
ATOM 4673 C CA . ASP B 1 43 ? 29.047 25.656 26 1 91.94 43 ASP B CA 1
ATOM 4674 C C . ASP B 1 43 ? 28.953 27.156 25.766 1 91.94 43 ASP B C 1
ATOM 4676 O O . ASP B 1 43 ? 28.75 27.609 24.641 1 91.94 43 ASP B O 1
ATOM 4680 N N . MET B 1 44 ? 29.109 27.891 26.781 1 89.81 44 MET B N 1
ATOM 4681 C CA . MET B 1 44 ? 29.062 29.344 26.688 1 89.81 44 MET B CA 1
ATOM 4682 C C . MET B 1 44 ? 30.234 29.875 25.859 1 89.81 44 MET B C 1
ATOM 4684 O O . MET B 1 44 ? 30.094 30.828 25.094 1 89.81 44 MET B O 1
ATOM 4688 N N . ASP B 1 45 ? 31.359 29.234 26.031 1 88.69 45 ASP B N 1
ATOM 4689 C CA . ASP B 1 45 ? 32.531 29.609 25.219 1 88.69 45 ASP B CA 1
ATOM 4690 C C . ASP B 1 45 ? 32.281 29.312 23.75 1 88.69 45 ASP B C 1
ATOM 4692 O O . ASP B 1 45 ? 32.656 30.109 22.891 1 88.69 45 ASP B O 1
ATOM 4696 N N . PHE B 1 46 ? 31.75 28.188 23.562 1 93.19 46 PHE B N 1
ATOM 4697 C CA . PHE B 1 46 ? 31.422 27.828 22.188 1 93.19 46 PHE B CA 1
ATOM 4698 C C . PHE B 1 46 ? 30.531 28.906 21.547 1 93.19 46 PHE B C 1
ATOM 4700 O O . PHE B 1 46 ? 30.797 29.359 20.438 1 93.19 46 PHE B O 1
ATOM 4707 N N . PHE B 1 47 ? 29.516 29.328 22.234 1 92.94 47 PHE B N 1
ATOM 4708 C CA . PHE B 1 47 ? 28.594 30.359 21.781 1 92.94 47 PHE B CA 1
ATOM 4709 C C . PHE B 1 47 ? 29.359 31.656 21.484 1 92.94 47 PHE B C 1
ATOM 4711 O O . PHE B 1 47 ? 29.203 32.219 20.406 1 92.94 47 PHE B O 1
ATOM 4718 N N . ARG B 1 48 ? 30.141 32 22.406 1 90.06 48 ARG B N 1
ATOM 4719 C CA . ARG B 1 48 ? 30.875 33.25 22.266 1 90.06 48 ARG B CA 1
ATOM 4720 C C . ARG B 1 48 ? 31.828 33.188 21.062 1 90.06 48 ARG B C 1
ATOM 4722 O O . ARG B 1 48 ? 31.828 34.094 20.219 1 90.06 48 ARG B O 1
ATOM 4729 N N . ILE B 1 49 ? 32.562 32.156 20.969 1 90.06 49 ILE B N 1
ATOM 4730 C CA . ILE B 1 49 ? 33.594 32 19.938 1 90.06 49 ILE B CA 1
ATOM 4731 C C . ILE B 1 49 ? 32.906 31.938 18.562 1 90.06 49 ILE B C 1
ATOM 4733 O O . ILE B 1 49 ? 33.312 32.656 17.641 1 90.06 49 ILE B O 1
ATOM 4737 N N . LYS B 1 50 ? 31.906 31.203 18.484 1 92.38 50 LYS B N 1
ATOM 4738 C CA . LYS B 1 50 ? 31.25 30.984 17.203 1 92.38 50 LYS B CA 1
ATOM 4739 C C . LYS B 1 50 ? 30.594 32.281 16.688 1 92.38 50 LYS B C 1
ATOM 4741 O O . LYS B 1 50 ? 30.641 32.562 15.5 1 92.38 50 LYS B O 1
ATOM 4746 N N . THR B 1 51 ? 30.047 33.094 17.578 1 93.06 51 THR B N 1
ATOM 4747 C CA . THR B 1 51 ? 29.266 34.25 17.156 1 93.06 51 THR B CA 1
ATOM 4748 C C . THR B 1 51 ? 30.156 35.469 17.031 1 93.06 51 THR B C 1
ATOM 4750 O O . THR B 1 51 ? 29.719 36.531 16.547 1 93.06 51 THR B O 1
ATOM 4753 N N . THR B 1 52 ? 31.422 35.312 17.422 1 90.12 52 THR B N 1
ATOM 4754 C CA . THR B 1 52 ? 32.281 36.5 17.375 1 90.12 52 THR B CA 1
ATOM 4755 C C . THR B 1 52 ? 33.438 36.312 16.375 1 90.12 52 THR B C 1
ATOM 4757 O O . THR B 1 52 ? 34.062 37.25 15.938 1 90.12 52 THR B O 1
ATOM 4760 N N . THR B 1 53 ? 33.75 35.094 16.062 1 88.81 53 THR B N 1
ATOM 4761 C CA . THR B 1 53 ? 34.844 34.812 15.148 1 88.81 53 THR B CA 1
ATOM 4762 C C . THR B 1 53 ? 34.438 35.062 13.703 1 88.81 53 THR B C 1
ATOM 4764 O O . THR B 1 53 ? 33.375 34.625 13.273 1 88.81 53 THR B O 1
ATOM 4767 N N . THR B 1 54 ? 35.25 35.844 12.961 1 89.19 54 THR B N 1
ATOM 4768 C CA . THR B 1 54 ? 35 36.125 11.547 1 89.19 54 THR B CA 1
ATOM 4769 C C . THR B 1 54 ? 36.156 35.625 10.688 1 89.19 54 THR B C 1
ATOM 4771 O O . THR B 1 54 ? 37.25 35.375 11.203 1 89.19 54 THR B O 1
ATOM 4774 N N . HIS B 1 55 ? 35.938 35.406 9.438 1 83.75 55 HIS B N 1
ATOM 4775 C CA . HIS B 1 55 ? 37 34.969 8.508 1 83.75 55 HIS B CA 1
ATOM 4776 C C . HIS B 1 55 ? 38 36.094 8.266 1 83.75 55 HIS B C 1
ATOM 4778 O O . HIS B 1 55 ? 39.188 35.844 8.023 1 83.75 55 HIS B O 1
ATOM 4784 N N . HIS B 1 56 ? 37.469 37.375 8.25 1 85 56 HIS B N 1
ATOM 4785 C CA . HIS B 1 56 ? 38.312 38.531 8.023 1 85 56 HIS B CA 1
ATOM 4786 C C . HIS B 1 56 ? 38.156 39.531 9.164 1 85 56 HIS B C 1
ATOM 4788 O O . HIS B 1 56 ? 37.062 39.75 9.688 1 85 56 HIS B O 1
ATOM 4794 N N . PRO B 1 57 ? 39.219 40.156 9.484 1 81.5 57 PRO B N 1
ATOM 4795 C CA . PRO B 1 57 ? 39.219 41.062 10.633 1 81.5 57 PRO B CA 1
ATOM 4796 C C . PRO B 1 57 ? 38.281 42.25 10.445 1 81.5 57 PRO B C 1
ATOM 4798 O O . PRO B 1 57 ? 37.812 42.844 11.43 1 81.5 57 PRO B O 1
ATOM 4801 N N . ASN B 1 58 ? 37.938 42.594 9.258 1 83.62 58 ASN B N 1
ATOM 4802 C CA . ASN B 1 58 ? 37.094 43.75 9.008 1 83.62 58 ASN B CA 1
ATOM 4803 C C . ASN B 1 58 ? 35.625 43.375 8.969 1 83.62 58 ASN B C 1
ATOM 4805 O O . ASN B 1 58 ? 34.75 44.219 8.781 1 83.62 58 ASN B O 1
ATOM 4809 N N . GLN B 1 59 ? 35.375 42.156 9.242 1 88.44 59 GLN B N 1
ATOM 4810 C CA . GLN B 1 59 ? 34 41.688 9.188 1 88.44 59 GLN B CA 1
ATOM 4811 C C . GLN B 1 59 ? 33.406 41.5 10.594 1 88.44 59 GLN B C 1
ATOM 4813 O O . GLN B 1 59 ? 34.156 41.406 11.57 1 88.44 59 GLN B O 1
ATOM 4818 N N . THR B 1 60 ? 32.125 41.625 10.68 1 88.19 60 THR B N 1
ATOM 4819 C CA . THR B 1 60 ? 31.422 41.438 11.945 1 88.19 60 THR B CA 1
ATOM 4820 C C . THR B 1 60 ? 30.266 40.469 11.781 1 88.19 60 THR B C 1
ATOM 4822 O O . THR B 1 60 ? 29.641 40.406 10.719 1 88.19 60 THR B O 1
ATOM 4825 N N . ASN B 1 61 ? 30.078 39.75 12.828 1 92.62 61 ASN B N 1
ATOM 4826 C CA . ASN B 1 61 ? 28.891 38.906 12.875 1 92.62 61 ASN B CA 1
ATOM 4827 C C . ASN B 1 61 ? 27.703 39.625 13.469 1 92.62 61 ASN B C 1
ATOM 4829 O O . ASN B 1 61 ? 27.859 40.688 14.109 1 92.62 61 ASN B O 1
ATOM 4833 N N . ALA B 1 62 ? 26.562 39.219 13.188 1 92.81 62 ALA B N 1
ATOM 4834 C CA . ALA B 1 62 ? 25.328 39.719 13.805 1 92.81 62 ALA B CA 1
ATOM 4835 C C . ALA B 1 62 ? 24.562 38.594 14.5 1 92.81 62 ALA B C 1
ATOM 4837 O O . ALA B 1 62 ? 24.531 37.469 14.008 1 92.81 62 ALA B O 1
ATOM 4838 N N . ILE B 1 63 ? 23.984 38.938 15.617 1 94.69 63 ILE B N 1
ATOM 4839 C CA . ILE B 1 63 ? 23.094 37.969 16.266 1 94.69 63 ILE B CA 1
ATOM 4840 C C . ILE B 1 63 ? 21.672 38.531 16.297 1 94.69 63 ILE B C 1
ATOM 4842 O O . ILE B 1 63 ? 21.469 39.75 16.422 1 94.69 63 ILE B O 1
ATOM 4846 N N . ILE B 1 64 ? 20.75 37.688 16.094 1 94.38 64 ILE B N 1
ATOM 4847 C CA . ILE B 1 64 ? 19.328 38 16.234 1 94.38 64 ILE B CA 1
ATOM 4848 C C . ILE B 1 64 ? 18.75 37.25 17.453 1 94.38 64 ILE B C 1
ATOM 4850 O O . ILE B 1 64 ? 18.906 36.031 17.562 1 94.38 64 ILE B O 1
ATOM 4854 N N . VAL B 1 65 ? 18.078 38.031 18.375 1 94.38 65 VAL B N 1
ATOM 4855 C CA . VAL B 1 65 ? 17.625 37.438 19.641 1 94.38 65 VAL B CA 1
ATOM 4856 C C . VAL B 1 65 ? 16.312 38.094 20.078 1 94.38 65 VAL B C 1
ATOM 4858 O O . VAL B 1 65 ? 16.078 39.25 19.797 1 94.38 65 VAL B O 1
ATOM 4861 N N . GLY B 1 66 ? 15.492 37.25 20.688 1 92.25 66 GLY B N 1
ATOM 4862 C CA . GLY B 1 66 ? 14.289 37.781 21.297 1 92.25 66 GLY B CA 1
ATOM 4863 C C . GLY B 1 66 ? 14.578 38.594 22.562 1 92.25 66 GLY B C 1
ATOM 4864 O O . GLY B 1 66 ? 15.586 38.344 23.234 1 92.25 66 GLY B O 1
ATOM 4865 N N . TYR B 1 67 ? 13.656 39.375 22.906 1 89.25 67 TYR B N 1
ATOM 4866 C CA . TYR B 1 67 ? 13.828 40.312 24 1 89.25 67 TYR B CA 1
ATOM 4867 C C . TYR B 1 67 ? 14.055 39.594 25.328 1 89.25 67 TYR B C 1
ATOM 4869 O O . TYR B 1 67 ? 15.008 39.875 26.047 1 89.25 67 TYR B O 1
ATOM 4877 N N . ASN B 1 68 ? 13.234 38.625 25.641 1 86.12 68 ASN B N 1
ATOM 4878 C CA . ASN B 1 68 ? 13.336 37.938 26.922 1 86.12 68 ASN B CA 1
ATOM 4879 C C . ASN B 1 68 ? 14.648 37.188 27.047 1 86.12 68 ASN B C 1
ATOM 4881 O O . ASN B 1 68 ? 15.273 37.188 28.109 1 86.12 68 ASN B O 1
ATOM 4885 N N . THR B 1 69 ? 15.047 36.562 25.984 1 90.38 69 THR B N 1
ATOM 4886 C CA . THR B 1 69 ? 16.328 35.844 25.969 1 90.38 69 THR B CA 1
ATOM 4887 C C . THR B 1 69 ? 17.484 36.812 26.141 1 90.38 69 THR B C 1
ATOM 4889 O O . THR B 1 69 ? 18.422 36.531 26.891 1 90.38 69 THR B O 1
ATOM 4892 N N . TRP B 1 70 ? 17.438 37.938 25.516 1 89.88 70 TRP B N 1
ATOM 4893 C CA . TRP B 1 70 ? 18.5 38.938 25.594 1 89.88 70 TRP B CA 1
ATOM 4894 C C . TRP B 1 70 ? 18.656 39.438 27.031 1 89.88 70 TRP B C 1
ATOM 4896 O O . TRP B 1 70 ? 19.781 39.594 27.516 1 89.88 70 TRP B O 1
ATOM 4906 N N . GLN B 1 71 ? 17.562 39.531 27.672 1 84.94 71 GLN B N 1
ATOM 4907 C CA . GLN B 1 71 ? 17.594 40.031 29.047 1 84.94 71 GLN B CA 1
ATOM 4908 C C . GLN B 1 71 ? 18.234 39.031 29.984 1 84.94 71 GLN B C 1
ATOM 4910 O O . GLN B 1 71 ? 18.812 39.406 31.016 1 84.94 71 GLN B O 1
ATOM 4915 N N . THR B 1 72 ? 18.188 37.781 29.625 1 85 72 THR B N 1
ATOM 4916 C CA . THR B 1 72 ? 18.672 36.75 30.516 1 85 72 THR B CA 1
ATOM 4917 C C . THR B 1 72 ? 20.141 36.438 30.266 1 85 72 THR B C 1
ATOM 4919 O O . THR B 1 72 ? 20.797 35.812 31.078 1 85 72 THR B O 1
ATOM 4922 N N . LEU B 1 73 ? 20.609 36.812 29.125 1 86.25 73 LEU B N 1
ATOM 4923 C CA . LEU B 1 73 ? 22 36.562 28.812 1 86.25 73 LEU B CA 1
ATOM 4924 C C . LEU B 1 73 ? 22.938 37.312 29.75 1 86.25 73 LEU B C 1
ATOM 4926 O O . LEU B 1 73 ? 22.734 38.531 30 1 86.25 73 LEU B O 1
ATOM 4930 N N . PRO B 1 74 ? 23.922 36.656 30.312 1 82.69 74 PRO B N 1
ATOM 4931 C CA . PRO B 1 74 ? 24.875 37.344 31.188 1 82.69 74 PRO B CA 1
ATOM 4932 C C . PRO B 1 74 ? 25.594 38.5 30.5 1 82.69 74 PRO B C 1
ATOM 4934 O O . PRO B 1 74 ? 25.922 38.406 29.312 1 82.69 74 PRO B O 1
ATOM 4937 N N . PRO B 1 75 ? 25.938 39.5 31.219 1 81.88 75 PRO B N 1
ATOM 4938 C CA . PRO B 1 75 ? 26.531 40.719 30.672 1 81.88 75 PRO B CA 1
ATOM 4939 C C . PRO B 1 75 ? 27.828 40.469 29.906 1 81.88 75 PRO B C 1
ATOM 4941 O O . PRO B 1 75 ? 28.109 41.094 28.891 1 81.88 75 PRO B O 1
ATOM 4944 N N . PHE B 1 76 ? 28.547 39.469 30.375 1 81.25 76 PHE B N 1
ATOM 4945 C CA . PHE B 1 76 ? 29.812 39.125 29.75 1 81.25 76 PHE B CA 1
ATOM 4946 C C . PHE B 1 76 ? 29.609 38.719 28.297 1 81.25 76 PHE B C 1
ATOM 4948 O O . PHE B 1 76 ? 30.453 39.031 27.438 1 81.25 76 PHE B O 1
ATOM 4955 N N . TYR B 1 77 ? 28.484 38.188 28.031 1 82.44 77 TYR B N 1
ATOM 4956 C CA . TYR B 1 77 ? 28.25 37.656 26.688 1 82.44 77 TYR B CA 1
ATOM 4957 C C . TYR B 1 77 ? 27.469 38.688 25.844 1 82.44 77 TYR B C 1
ATOM 4959 O O . TYR B 1 77 ? 27.25 38.469 24.656 1 82.44 77 TYR B O 1
ATOM 4967 N N . LYS B 1 78 ? 27.031 39.719 26.422 1 79.44 78 LYS B N 1
ATOM 4968 C CA . LYS B 1 78 ? 26.328 40.781 25.719 1 79.44 78 LYS B CA 1
ATOM 4969 C C . LYS B 1 78 ? 27.297 41.906 25.297 1 79.44 78 LYS B C 1
ATOM 4971 O O . LYS B 1 78 ? 27.172 42.438 24.203 1 79.44 78 LYS B O 1
ATOM 4976 N N . LYS B 1 79 ? 28.094 42.156 26.234 1 70.31 79 LYS B N 1
ATOM 4977 C CA . LYS B 1 79 ? 28.922 43.344 26.094 1 70.31 79 LYS B CA 1
ATOM 4978 C C . LYS B 1 79 ? 30.266 43 25.438 1 70.31 79 LYS B C 1
ATOM 4980 O O . LYS B 1 79 ? 30.766 41.875 25.578 1 70.31 79 LYS B O 1
ATOM 4985 N N . ASN B 1 80 ? 30.875 43.938 24.703 1 60.19 80 ASN B N 1
ATOM 4986 C CA . ASN B 1 80 ? 32.219 43.969 24.188 1 60.19 80 ASN B CA 1
ATOM 4987 C C . ASN B 1 80 ? 32.5 42.844 23.203 1 60.19 80 ASN B C 1
ATOM 4989 O O . ASN B 1 80 ? 33.594 42.281 23.188 1 60.19 80 ASN B O 1
ATOM 4993 N N . ASN B 1 81 ? 31.344 42.438 22.594 1 67.19 81 ASN B N 1
ATOM 4994 C CA . ASN B 1 81 ? 31.594 41.375 21.641 1 67.19 81 ASN B CA 1
ATOM 4995 C C . ASN B 1 81 ? 31.531 41.875 20.203 1 67.19 81 ASN B C 1
ATOM 4997 O O . ASN B 1 81 ? 30.922 42.906 19.938 1 67.19 81 ASN B O 1
ATOM 5001 N N . LYS B 1 82 ? 32.625 41.844 19.469 1 76.94 82 LYS B N 1
ATOM 5002 C CA . LYS B 1 82 ? 32.812 42.25 18.094 1 76.94 82 LYS B CA 1
ATOM 5003 C C . LYS B 1 82 ? 31.703 41.719 17.188 1 76.94 82 LYS B C 1
ATOM 5005 O O . LYS B 1 82 ? 31.984 41.125 16.156 1 76.94 82 LYS B O 1
ATOM 5010 N N . ARG B 1 83 ? 30.375 41.906 17.719 1 86.88 83 ARG B N 1
ATOM 5011 C CA . ARG B 1 83 ? 29.266 41.531 16.859 1 86.88 83 ARG B CA 1
ATOM 5012 C C . ARG B 1 83 ? 28.078 42.5 17.047 1 86.88 83 ARG B C 1
ATOM 5014 O O . ARG B 1 83 ? 28 43.188 18.062 1 86.88 83 ARG B O 1
ATOM 5021 N N . THR B 1 84 ? 27.25 42.656 16.188 1 88.25 84 THR B N 1
ATOM 5022 C CA . THR B 1 84 ? 26.031 43.438 16.281 1 88.25 84 THR B CA 1
ATOM 5023 C C . THR B 1 84 ? 24.891 42.594 16.875 1 88.25 84 THR B C 1
ATOM 5025 O O . THR B 1 84 ? 24.641 41.5 16.422 1 88.25 84 THR B O 1
ATOM 5028 N N . ASN B 1 85 ? 24.312 43.188 17.922 1 91.19 85 ASN B N 1
ATOM 5029 C CA . ASN B 1 85 ? 23.219 42.5 18.578 1 91.19 85 ASN B CA 1
ATOM 5030 C C . ASN B 1 85 ? 21.859 43.094 18.188 1 91.19 85 ASN B C 1
ATOM 5032 O O . ASN B 1 85 ? 21.531 44.219 18.578 1 91.19 85 ASN B O 1
ATOM 5036 N N . ILE B 1 86 ? 21.125 42.344 17.453 1 91.94 86 ILE B N 1
ATOM 5037 C CA . ILE B 1 86 ? 19.812 42.781 17.016 1 91.94 86 ILE B CA 1
ATOM 5038 C C . ILE B 1 86 ? 18.734 42.125 17.875 1 91.94 86 ILE B C 1
ATOM 5040 O O . ILE B 1 86 ? 18.578 40.875 17.828 1 91.94 86 ILE B O 1
ATOM 5044 N N . VAL B 1 87 ? 17.984 42.906 18.625 1 91.5 87 VAL B N 1
ATOM 5045 C CA . VAL B 1 87 ? 17 42.406 19.578 1 91.5 87 VAL B CA 1
ATOM 5046 C C . VAL B 1 87 ? 15.586 42.594 19.016 1 91.5 87 VAL B C 1
ATOM 5048 O O . VAL B 1 87 ? 15.195 43.719 18.703 1 91.5 87 VAL B O 1
ATOM 5051 N N . VAL B 1 88 ? 14.883 41.531 18.875 1 91.38 88 VAL B N 1
ATOM 5052 C CA . VAL B 1 88 ? 13.516 41.594 18.375 1 91.38 88 VAL B CA 1
ATOM 5053 C C . VAL B 1 88 ? 12.547 41.812 19.531 1 91.38 88 VAL B C 1
ATOM 5055 O O . VAL B 1 88 ? 12.477 41 20.453 1 91.38 88 VAL B O 1
ATOM 5058 N N . SER B 1 89 ? 11.812 42.844 19.562 1 86.75 89 SER B N 1
ATOM 5059 C CA . SER B 1 89 ? 10.82 43.219 20.578 1 86.75 89 SER B CA 1
ATOM 5060 C C . SER B 1 89 ? 9.586 43.844 19.938 1 86.75 89 SER B C 1
ATOM 5062 O O . SER B 1 89 ? 9.695 44.844 19.203 1 86.75 89 SER B O 1
ATOM 5064 N N . ARG B 1 90 ? 8.461 43.219 20.219 1 75.31 90 ARG B N 1
ATOM 5065 C CA . ARG B 1 90 ? 7.203 43.656 19.609 1 75.31 90 ARG B CA 1
ATOM 5066 C C . ARG B 1 90 ? 6.91 45.125 19.953 1 75.31 90 ARG B C 1
ATOM 5068 O O . ARG B 1 90 ? 6.223 45.812 19.203 1 75.31 90 ARG B O 1
ATOM 5075 N N . THR B 1 91 ? 7.324 45.562 21.141 1 67.88 91 THR B N 1
ATOM 5076 C CA . THR B 1 91 ? 7.031 46.938 21.594 1 67.88 91 THR B CA 1
ATOM 5077 C C . THR B 1 91 ? 8.156 47.875 21.219 1 67.88 91 THR B C 1
ATOM 5079 O O . THR B 1 91 ? 8.102 49.062 21.531 1 67.88 91 THR B O 1
ATOM 5082 N N . ALA B 1 92 ? 9.18 47.344 20.578 1 61.75 92 ALA B N 1
ATOM 5083 C CA . ALA B 1 92 ? 10.375 48.188 20.359 1 61.75 92 ALA B CA 1
ATOM 5084 C C . ALA B 1 92 ? 10.164 49.156 19.203 1 61.75 92 ALA B C 1
ATOM 5086 O O . ALA B 1 92 ? 9.484 48.812 18.219 1 61.75 92 ALA B O 1
ATOM 5087 N N . THR B 1 93 ? 10.32 50.438 19.438 1 59.69 93 THR B N 1
ATOM 5088 C CA . THR B 1 93 ? 10.578 51.406 18.375 1 59.69 93 THR B CA 1
ATOM 5089 C C . THR B 1 93 ? 12.031 51.312 17.906 1 59.69 93 THR B C 1
ATOM 5091 O O . THR B 1 93 ? 12.938 51.094 18.719 1 59.69 93 THR B O 1
ATOM 5094 N N . ILE B 1 94 ? 12.281 51.156 16.641 1 54.53 94 ILE B N 1
ATOM 5095 C CA . ILE B 1 94 ? 13.617 51 16.078 1 54.53 94 ILE B CA 1
ATOM 5096 C C . ILE B 1 94 ? 14.562 52 16.688 1 54.53 94 ILE B C 1
ATOM 5098 O O . ILE B 1 94 ? 14.312 53.219 16.625 1 54.53 94 ILE B O 1
ATOM 5102 N N . ASP B 1 95 ? 15.18 51.844 17.781 1 54.56 95 ASP B N 1
ATOM 5103 C CA . ASP B 1 95 ? 16.219 52.75 18.281 1 54.56 95 ASP B CA 1
ATOM 5104 C C . ASP B 1 95 ? 17.609 52.219 17.953 1 54.56 95 ASP B C 1
ATOM 5106 O O . ASP B 1 95 ? 18 51.156 18.453 1 54.56 95 ASP B O 1
ATOM 5110 N N . ILE B 1 96 ? 18.125 52.625 16.828 1 51.09 96 ILE B N 1
ATOM 5111 C CA . ILE B 1 96 ? 19.484 52.281 16.453 1 51.09 96 ILE B CA 1
ATOM 5112 C C . ILE B 1 96 ? 20.469 53 17.375 1 51.09 96 ILE B C 1
ATOM 5114 O O . ILE B 1 96 ? 20.75 54.188 17.203 1 51.09 96 ILE B O 1
ATOM 5118 N N . SER B 1 97 ? 20.234 53.125 18.609 1 48.78 97 SER B N 1
ATOM 5119 C CA . SER B 1 97 ? 21.25 53.812 19.391 1 48.78 97 SER B CA 1
ATOM 5120 C C . SER B 1 97 ? 22.625 53.156 19.219 1 48.78 97 SER B C 1
ATOM 5122 O O . SER B 1 97 ? 22.719 52.031 18.781 1 48.78 97 SER B O 1
ATOM 5124 N N . SER B 1 98 ? 23.766 54 19.5 1 49.62 98 SER B N 1
ATOM 5125 C CA . SER B 1 98 ? 25.219 53.875 19.344 1 49.62 98 SER B CA 1
ATOM 5126 C C . SER B 1 98 ? 25.703 52.531 19.891 1 49.62 98 SER B C 1
ATOM 5128 O O . SER B 1 98 ? 26.859 52.188 19.672 1 49.62 98 SER B O 1
ATOM 5130 N N . HIS B 1 99 ? 25 51.812 20.844 1 57.94 99 HIS B N 1
ATOM 5131 C CA . HIS B 1 99 ? 25.609 50.625 21.422 1 57.94 99 HIS B CA 1
ATOM 5132 C C . HIS B 1 99 ? 25.266 49.375 20.609 1 57.94 99 HIS B C 1
ATOM 5134 O O . HIS B 1 99 ? 24.359 49.406 19.781 1 57.94 99 HIS B O 1
ATOM 5140 N N . ASN B 1 100 ? 26.156 48.375 20.438 1 72.25 100 ASN B N 1
ATOM 5141 C CA . ASN B 1 100 ? 26.188 47.125 19.703 1 72.25 100 ASN B CA 1
ATOM 5142 C C . ASN B 1 100 ? 24.859 46.375 19.828 1 72.25 100 ASN B C 1
ATOM 5144 O O . ASN B 1 100 ? 24.812 45.156 19.641 1 72.25 100 ASN B O 1
ATOM 5148 N N . GLU B 1 101 ? 23.75 47.25 20.203 1 81.94 101 GLU B N 1
ATOM 5149 C CA . GLU B 1 101 ? 22.422 46.656 20.328 1 81.94 101 GLU B CA 1
ATOM 5150 C C . GLU B 1 101 ? 21.391 47.438 19.531 1 81.94 101 GLU B C 1
ATOM 5152 O O . GLU B 1 101 ? 21.328 48.656 19.594 1 81.94 101 GLU B O 1
ATOM 5157 N N . VAL B 1 102 ? 20.672 46.812 18.703 1 85.88 102 VAL B N 1
ATOM 5158 C CA . VAL B 1 102 ? 19.609 47.406 17.906 1 85.88 102 VAL B CA 1
ATOM 5159 C C . VAL B 1 102 ? 18.297 46.656 18.141 1 85.88 102 VAL B C 1
ATOM 5161 O O . VAL B 1 102 ? 18.266 45.438 18.109 1 85.88 102 VAL B O 1
ATOM 5164 N N . TYR B 1 103 ? 17.219 47.406 18.469 1 88.06 103 TYR B N 1
ATOM 5165 C CA . TYR B 1 103 ? 15.914 46.812 18.703 1 88.06 103 TYR B CA 1
ATOM 5166 C C . TYR B 1 103 ? 15.023 46.938 17.469 1 88.06 103 TYR B C 1
ATOM 5168 O O . TYR B 1 103 ? 14.977 48 16.844 1 88.06 103 TYR B O 1
ATOM 5176 N N . VAL B 1 104 ? 14.414 45.906 17.047 1 87.06 104 VAL B N 1
ATOM 5177 C CA . VAL B 1 104 ? 13.508 45.875 15.898 1 87.06 104 VAL B CA 1
ATOM 5178 C C . VAL B 1 104 ? 12.227 45.125 16.281 1 87.06 104 VAL B C 1
ATOM 5180 O O . VAL B 1 104 ? 12.219 44.312 17.188 1 87.06 104 VAL B O 1
ATOM 5183 N N . PRO B 1 105 ? 11.164 45.281 15.594 1 82.31 105 PRO B N 1
ATOM 5184 C CA . PRO B 1 105 ? 9.867 44.781 16.031 1 82.31 105 PRO B CA 1
ATOM 5185 C C . PRO B 1 105 ? 9.617 43.344 15.562 1 82.31 105 PRO B C 1
ATOM 5187 O O . PRO B 1 105 ? 8.797 42.625 16.156 1 82.31 105 PRO B O 1
ATOM 5190 N N . THR B 1 106 ? 10.289 42.938 14.383 1 84.94 106 THR B N 1
ATOM 5191 C CA . THR B 1 106 ? 10 41.625 13.836 1 84.94 106 THR B CA 1
ATOM 5192 C C . THR B 1 106 ? 11.297 40.906 13.414 1 84.94 106 THR B C 1
ATOM 5194 O O . THR B 1 106 ? 12.328 41.562 13.25 1 84.94 106 THR B O 1
ATOM 5197 N N . PHE B 1 107 ? 11.156 39.625 13.258 1 88.75 107 PHE B N 1
ATOM 5198 C CA . PHE B 1 107 ? 12.281 38.812 12.797 1 88.75 107 PHE B CA 1
ATOM 5199 C C . PHE B 1 107 ? 12.711 39.25 11.398 1 88.75 107 PHE B C 1
ATOM 5201 O O . PHE B 1 107 ? 13.906 39.375 11.117 1 88.75 107 PHE B O 1
ATOM 5208 N N . ASP B 1 108 ? 11.75 39.438 10.57 1 84.38 108 ASP B N 1
ATOM 5209 C CA . ASP B 1 108 ? 12.062 39.844 9.203 1 84.38 108 ASP B CA 1
ATOM 5210 C C . ASP B 1 108 ? 12.812 41.156 9.172 1 84.38 108 ASP B C 1
ATOM 5212 O O . ASP B 1 108 ? 13.766 41.312 8.414 1 84.38 108 ASP B O 1
ATOM 5216 N N . ALA B 1 109 ? 12.352 42.031 10.016 1 83.19 109 ALA B N 1
ATOM 5217 C CA . ALA B 1 109 ? 13.047 43.312 10.125 1 83.19 109 ALA B CA 1
ATOM 5218 C C . ALA B 1 109 ? 14.477 43.125 10.609 1 83.19 109 ALA B C 1
ATOM 5220 O O . ALA B 1 109 ? 15.391 43.781 10.148 1 83.19 109 ALA B O 1
ATOM 5221 N N . ALA B 1 110 ? 14.672 42.219 11.508 1 90.06 110 ALA B N 1
ATOM 5222 C CA . ALA B 1 110 ? 16 41.906 12.023 1 90.06 110 ALA B CA 1
ATOM 5223 C C . ALA B 1 110 ? 16.906 41.344 10.922 1 90.06 110 ALA B C 1
ATOM 5225 O O . ALA B 1 110 ? 18.062 41.75 10.789 1 90.06 110 ALA B O 1
ATOM 5226 N N . LEU B 1 111 ? 16.375 40.469 10.188 1 90.38 111 LEU B N 1
ATOM 5227 C CA . LEU B 1 111 ? 17.141 39.844 9.102 1 90.38 111 LEU B CA 1
ATOM 5228 C C . LEU B 1 111 ? 17.516 40.875 8.047 1 90.38 111 LEU B C 1
ATOM 5230 O O . LEU B 1 111 ? 18.641 40.875 7.547 1 90.38 111 LEU B O 1
ATOM 5234 N N . GLU B 1 112 ? 16.578 41.719 7.719 1 86.94 112 GLU B N 1
ATOM 5235 C CA . GLU B 1 112 ? 16.844 42.781 6.766 1 86.94 112 GLU B CA 1
ATOM 5236 C C . GLU B 1 112 ? 17.953 43.688 7.266 1 86.94 112 GLU B C 1
ATOM 5238 O O . GLU B 1 112 ? 18.844 44.094 6.5 1 86.94 112 GLU B O 1
ATOM 5243 N N . LEU B 1 113 ? 17.828 44 8.508 1 86.44 113 LEU B N 1
ATOM 5244 C CA . LEU B 1 113 ? 18.844 44.875 9.102 1 86.44 113 LEU B CA 1
ATOM 5245 C C . LEU B 1 113 ? 20.219 44.188 9.055 1 86.44 113 LEU B C 1
ATOM 5247 O O . LEU B 1 113 ? 21.203 44.844 8.695 1 86.44 113 LEU B O 1
ATOM 5251 N N . ALA B 1 114 ? 20.312 43 9.398 1 90.25 114 ALA B N 1
ATOM 5252 C CA . ALA B 1 114 ? 21.578 42.281 9.359 1 90.25 114 ALA B CA 1
ATOM 5253 C C . ALA B 1 114 ? 22.156 42.25 7.949 1 90.25 114 ALA B C 1
ATOM 5255 O O . ALA B 1 114 ? 23.359 42.438 7.758 1 90.25 114 ALA B O 1
ATOM 5256 N N . GLN B 1 115 ? 21.312 42.031 7.039 1 88.06 115 GLN B N 1
ATOM 5257 C CA . GLN B 1 115 ? 21.734 41.938 5.645 1 88.06 115 GLN B CA 1
ATOM 5258 C C . GLN B 1 115 ? 22.281 43.25 5.133 1 88.06 115 GLN B C 1
ATOM 5260 O O . GLN B 1 115 ? 23.125 43.281 4.23 1 88.06 115 GLN B O 1
ATOM 5265 N N . SER B 1 116 ? 21.797 44.281 5.664 1 85.12 116 SER B N 1
ATOM 5266 C CA . SER B 1 116 ? 22.172 45.625 5.195 1 85.12 116 SER B CA 1
ATOM 5267 C C . SER B 1 116 ? 23.484 46.062 5.836 1 85.12 116 SER B C 1
ATOM 5269 O O . SER B 1 116 ? 24.047 47.094 5.457 1 85.12 116 SER B O 1
ATOM 5271 N N . MET B 1 117 ? 23.953 45.312 6.844 1 83.06 117 MET B N 1
ATOM 5272 C CA . MET B 1 117 ? 25.188 45.688 7.539 1 83.06 117 MET B CA 1
ATOM 5273 C C . MET B 1 117 ? 26.391 45.594 6.609 1 83.06 117 MET B C 1
ATOM 5275 O O . MET B 1 117 ? 26.531 44.625 5.867 1 83.06 117 MET B O 1
ATOM 5279 N N . PRO B 1 118 ? 27.188 46.688 6.746 1 79.81 118 PRO B N 1
ATOM 5280 C CA . PRO B 1 118 ? 28.438 46.625 5.973 1 79.81 118 PRO B CA 1
ATOM 5281 C C . PRO B 1 118 ? 29.422 45.594 6.527 1 79.81 118 PRO B C 1
ATOM 5283 O O . PRO B 1 118 ? 29.438 45.344 7.734 1 79.81 118 PRO B O 1
ATOM 5286 N N . ASN B 1 119 ? 30.109 44.75 5.742 1 85.44 119 ASN B N 1
ATOM 5287 C CA . ASN B 1 119 ? 31.141 43.781 6.086 1 85.44 119 ASN B CA 1
ATOM 5288 C C . ASN B 1 119 ? 30.578 42.625 6.91 1 85.44 119 ASN B C 1
ATOM 5290 O O . ASN B 1 119 ? 31.219 42.156 7.855 1 85.44 119 ASN B O 1
ATOM 5294 N N . LEU B 1 120 ? 29.359 42.312 6.824 1 89.62 120 LEU B N 1
ATOM 5295 C CA . LEU B 1 120 ? 28.719 41.188 7.512 1 89.62 120 LEU B CA 1
ATOM 5296 C C . LEU B 1 120 ? 29.406 39.875 7.141 1 89.62 120 LEU B C 1
ATOM 5298 O O . LEU B 1 120 ? 29.641 39.625 5.961 1 89.62 120 LEU B O 1
ATOM 5302 N N . ASN B 1 121 ? 29.812 39.156 8.195 1 91.94 121 ASN B N 1
ATOM 5303 C CA . ASN B 1 121 ? 30.375 37.844 7.988 1 91.94 121 ASN B CA 1
ATOM 5304 C C . ASN B 1 121 ? 29.297 36.75 8.078 1 91.94 121 ASN B C 1
ATOM 5306 O O . ASN B 1 121 ? 28.953 36.125 7.07 1 91.94 121 ASN B O 1
ATOM 5310 N N . GLU B 1 122 ? 28.656 36.594 9.242 1 93.38 122 GLU B N 1
ATOM 5311 C CA . GLU B 1 122 ? 27.609 35.594 9.461 1 93.38 122 GLU B CA 1
ATOM 5312 C C . GLU B 1 122 ? 26.5 36.156 10.344 1 93.38 122 GLU B C 1
ATOM 5314 O O . GLU B 1 122 ? 26.719 37.094 11.109 1 93.38 122 GLU B O 1
ATOM 5319 N N . ILE B 1 123 ? 25.344 35.625 10.211 1 95 123 ILE B N 1
ATOM 5320 C CA . ILE B 1 123 ? 24.188 35.938 11.055 1 95 123 ILE B CA 1
ATOM 5321 C C . ILE B 1 123 ? 23.828 34.719 11.906 1 95 123 ILE B C 1
ATOM 5323 O O . ILE B 1 123 ? 23.703 33.594 11.391 1 95 123 ILE B O 1
ATOM 5327 N N . PHE B 1 124 ? 23.703 34.938 13.164 1 96.06 124 PHE B N 1
ATOM 5328 C CA . PHE B 1 124 ? 23.328 33.844 14.07 1 96.06 124 PHE B CA 1
ATOM 5329 C C . PHE B 1 124 ? 22.016 34.188 14.773 1 96.06 124 PHE B C 1
ATOM 5331 O O . PHE B 1 124 ? 21.859 35.281 15.328 1 96.06 124 PHE B O 1
ATOM 5338 N N . VAL B 1 125 ? 21.078 33.219 14.758 1 96.31 125 VAL B N 1
ATOM 5339 C CA . VAL B 1 125 ? 19.859 33.312 15.547 1 96.31 125 VAL B CA 1
ATOM 5340 C C . VAL B 1 125 ? 20.031 32.594 16.859 1 96.31 125 VAL B C 1
ATOM 5342 O O . VAL B 1 125 ? 20.359 31.391 16.875 1 96.31 125 VAL B O 1
ATOM 5345 N N . ILE B 1 126 ? 19.719 33.25 18 1 95 126 ILE B N 1
ATOM 5346 C CA . ILE B 1 126 ? 20.125 32.594 19.25 1 95 126 ILE B CA 1
ATOM 5347 C C . ILE B 1 126 ? 18.906 32.469 20.172 1 95 126 ILE B C 1
ATOM 5349 O O . ILE B 1 126 ? 19.047 32.188 21.359 1 95 126 ILE B O 1
ATOM 5353 N N . GLY B 1 127 ? 17.672 32.75 19.672 1 89.31 127 GLY B N 1
ATOM 5354 C CA . GLY B 1 127 ? 16.469 32.469 20.438 1 89.31 127 GLY B CA 1
ATOM 5355 C C . GLY B 1 127 ? 15.672 33.719 20.766 1 89.31 127 GLY B C 1
ATOM 5356 O O . GLY B 1 127 ? 15.922 34.781 20.188 1 89.31 127 GLY B O 1
ATOM 5357 N N . GLY B 1 128 ? 14.398 33.594 21.562 1 88.31 128 GLY B N 1
ATOM 5358 C CA . GLY B 1 128 ? 13.961 32.406 22.25 1 88.31 128 GLY B CA 1
ATOM 5359 C C . GLY B 1 128 ? 13.062 31.516 21.391 1 88.31 128 GLY B C 1
ATOM 5360 O O . GLY B 1 128 ? 13.25 31.453 20.172 1 88.31 128 GLY B O 1
ATOM 5361 N N . ALA B 1 129 ? 12.148 30.797 22.031 1 88.06 129 ALA B N 1
ATOM 5362 C CA . ALA B 1 129 ? 11.336 29.766 21.391 1 88.06 129 ALA B CA 1
ATOM 5363 C C . ALA B 1 129 ? 10.617 30.312 20.156 1 88.06 129 ALA B C 1
ATOM 5365 O O . ALA B 1 129 ? 10.625 29.688 19.094 1 88.06 129 ALA B O 1
ATOM 5366 N N . VAL B 1 130 ? 10.062 31.469 20.281 1 84.44 130 VAL B N 1
ATOM 5367 C CA . VAL B 1 130 ? 9.289 32.062 19.203 1 84.44 130 VAL B CA 1
ATOM 5368 C C . VAL B 1 130 ? 10.219 32.406 18.031 1 84.44 130 VAL B C 1
ATOM 5370 O O . VAL B 1 130 ? 9.891 32.156 16.875 1 84.44 130 VAL B O 1
ATOM 5373 N N . ILE B 1 131 ? 11.375 32.969 18.328 1 92.12 131 ILE B N 1
ATOM 5374 C CA . ILE B 1 131 ? 12.336 33.375 17.312 1 92.12 131 ILE B CA 1
ATOM 5375 C C . ILE B 1 131 ? 12.891 32.125 16.609 1 92.12 131 ILE B C 1
ATOM 5377 O O . ILE B 1 131 ? 13.031 32.094 15.391 1 92.12 131 ILE B O 1
ATOM 5381 N N . TYR B 1 132 ? 13.141 31.094 17.344 1 93.25 132 TYR B N 1
ATOM 5382 C CA . TYR B 1 132 ? 13.602 29.844 16.75 1 93.25 132 TYR B CA 1
ATOM 5383 C C . TYR B 1 132 ? 12.555 29.281 15.789 1 93.25 132 TYR B C 1
ATOM 5385 O O . TYR B 1 132 ? 12.891 28.812 14.703 1 93.25 132 TYR B O 1
ATOM 5393 N N . ASP B 1 133 ? 11.359 29.312 16.188 1 86 133 ASP B N 1
ATOM 5394 C CA . ASP B 1 133 ? 10.266 28.781 15.375 1 86 133 ASP B CA 1
ATOM 5395 C C . ASP B 1 133 ? 10.203 29.5 14.023 1 86 133 ASP B C 1
ATOM 5397 O O . ASP B 1 133 ? 10.102 28.844 12.984 1 86 133 ASP B O 1
ATOM 5401 N N . ILE B 1 134 ? 10.305 30.766 14.117 1 83.31 134 ILE B N 1
ATOM 5402 C CA . ILE B 1 134 ? 10.266 31.578 12.898 1 83.31 134 ILE B CA 1
ATOM 5403 C C . ILE B 1 134 ? 11.484 31.25 12.039 1 83.31 134 ILE B C 1
ATOM 5405 O O . ILE B 1 134 ? 11.367 31.047 10.828 1 83.31 134 ILE B O 1
ATOM 5409 N N . ALA B 1 135 ? 12.641 31.156 12.633 1 90.75 135 ALA B N 1
ATOM 5410 C CA . ALA B 1 135 ? 13.891 30.906 11.914 1 90.75 135 ALA B CA 1
ATOM 5411 C C . ALA B 1 135 ? 13.852 29.547 11.219 1 90.75 135 ALA B C 1
ATOM 5413 O O . ALA B 1 135 ? 14.289 29.422 10.07 1 90.75 135 ALA B O 1
ATOM 5414 N N . MET B 1 136 ? 13.312 28.609 11.875 1 87.44 136 MET B N 1
ATOM 5415 C CA . MET B 1 136 ? 13.305 27.25 11.344 1 87.44 136 MET B CA 1
ATOM 5416 C C . MET B 1 136 ? 12.328 27.125 10.18 1 87.44 136 MET B C 1
ATOM 5418 O O . MET B 1 136 ? 12.453 26.234 9.344 1 87.44 136 MET B O 1
ATOM 5422 N N . SER B 1 137 ? 11.43 27.969 10.117 1 77.5 137 SER B N 1
ATOM 5423 C CA . SER B 1 137 ? 10.469 28 9.023 1 77.5 137 SER B CA 1
ATOM 5424 C C . SER B 1 137 ? 10.977 28.844 7.855 1 77.5 137 SER B C 1
ATOM 5426 O O . SER B 1 137 ? 10.289 28.984 6.844 1 77.5 137 SER B O 1
ATOM 5428 N N . HIS B 1 138 ? 12.117 29.375 8.023 1 81.38 138 HIS B N 1
ATOM 5429 C CA . HIS B 1 138 ? 12.633 30.312 7.027 1 81.38 138 HIS B CA 1
ATOM 5430 C C . HIS B 1 138 ? 13.531 29.594 6.023 1 81.38 138 HIS B C 1
ATOM 5432 O O . HIS B 1 138 ? 14.336 28.734 6.406 1 81.38 138 HIS B O 1
ATOM 5438 N N . GLN B 1 139 ? 13.492 29.922 4.766 1 78.44 139 GLN B N 1
ATOM 5439 C CA . GLN B 1 139 ? 14.219 29.266 3.684 1 78.44 139 GLN B CA 1
ATOM 5440 C C . GLN B 1 139 ? 15.711 29.578 3.754 1 78.44 139 GLN B C 1
ATOM 5442 O O . GLN B 1 139 ? 16.531 28.844 3.184 1 78.44 139 GLN B O 1
ATOM 5447 N N . MET B 1 140 ? 16.109 30.625 4.445 1 86.5 140 MET B N 1
ATOM 5448 C CA . MET B 1 140 ? 17.5 31.047 4.453 1 86.5 140 MET B CA 1
ATOM 5449 C C . MET B 1 140 ? 18.266 30.359 5.574 1 86.5 140 MET B C 1
ATOM 5451 O O . MET B 1 140 ? 19.453 30.625 5.77 1 86.5 140 MET B O 1
ATOM 5455 N N . LEU B 1 141 ? 17.609 29.531 6.352 1 92.5 141 LEU B N 1
ATOM 5456 C CA . LEU B 1 141 ? 18.328 28.781 7.371 1 92.5 141 LEU B CA 1
ATOM 5457 C C . LEU B 1 141 ? 19.312 27.797 6.738 1 92.5 141 LEU B C 1
ATOM 5459 O O . LEU B 1 141 ? 18.938 26.984 5.902 1 92.5 141 LEU B O 1
ATOM 5463 N N . ASP B 1 142 ? 20.547 27.922 7.141 1 93.44 142 ASP B N 1
ATOM 5464 C CA . ASP B 1 142 ? 21.609 27.156 6.492 1 93.44 142 ASP B CA 1
ATOM 5465 C C . ASP B 1 142 ? 22.172 26.094 7.426 1 93.44 142 ASP B C 1
ATOM 5467 O O . ASP B 1 142 ? 22.391 24.953 7.008 1 93.44 142 ASP B O 1
ATOM 5471 N N . LYS B 1 143 ? 22.438 26.5 8.641 1 95.44 143 LYS B N 1
ATOM 5472 C CA . LYS B 1 143 ? 23.031 25.594 9.617 1 95.44 143 LYS B CA 1
ATOM 5473 C C . LYS B 1 143 ? 22.344 25.703 10.977 1 95.44 143 LYS B C 1
ATOM 5475 O O . LYS B 1 143 ? 21.781 26.75 11.305 1 95.44 143 LYS B O 1
ATOM 5480 N N . MET B 1 144 ? 22.391 24.594 11.68 1 95.31 144 MET B N 1
ATOM 5481 C CA . MET B 1 144 ? 21.953 24.578 13.07 1 95.31 144 MET B CA 1
ATOM 5482 C C . MET B 1 144 ? 23.047 24.031 13.984 1 95.31 144 MET B C 1
ATOM 5484 O O . MET B 1 144 ? 23.547 22.938 13.758 1 95.31 144 MET B O 1
ATOM 5488 N N . TYR B 1 145 ? 23.453 24.844 14.914 1 96.25 145 TYR B N 1
ATOM 5489 C CA . TYR B 1 145 ? 24.359 24.406 15.977 1 96.25 145 TYR B CA 1
ATOM 5490 C C . TYR B 1 145 ? 23.578 24.078 17.25 1 96.25 145 TYR B C 1
ATOM 5492 O O . TYR B 1 145 ? 23.047 24.969 17.922 1 96.25 145 TYR B O 1
ATOM 5500 N N . VAL B 1 146 ? 23.516 22.766 17.547 1 95.06 146 VAL B N 1
ATOM 5501 C CA . VAL B 1 146 ? 22.688 22.312 18.656 1 95.06 146 VAL B CA 1
ATOM 5502 C C . VAL B 1 146 ? 23.562 21.641 19.719 1 95.06 146 VAL B C 1
ATOM 5504 O O . VAL B 1 146 ? 24.266 20.672 19.438 1 95.06 146 VAL B O 1
ATOM 5507 N N . THR B 1 147 ? 23.594 22.188 20.906 1 95.69 147 THR B N 1
ATOM 5508 C CA . THR B 1 147 ? 24.203 21.516 22.062 1 95.69 147 THR B CA 1
ATOM 5509 C C . THR B 1 147 ? 23.156 20.688 22.812 1 95.69 147 THR B C 1
ATOM 5511 O O . THR B 1 147 ? 22.234 21.25 23.406 1 95.69 147 THR B O 1
ATOM 5514 N N . HIS B 1 148 ? 23.312 19.438 22.719 1 94.19 148 HIS B N 1
ATOM 5515 C CA . HIS B 1 148 ? 22.438 18.547 23.484 1 94.19 148 HIS B CA 1
ATOM 5516 C C . HIS B 1 148 ? 22.969 18.312 24.891 1 94.19 148 HIS B C 1
ATOM 5518 O O . HIS B 1 148 ? 24 17.672 25.062 1 94.19 148 HIS B O 1
ATOM 5524 N N . ILE B 1 149 ? 22.266 18.859 25.859 1 94.06 149 ILE B N 1
ATOM 5525 C CA . ILE B 1 149 ? 22.656 18.734 27.266 1 94.06 149 ILE B CA 1
ATOM 5526 C C . ILE B 1 149 ? 21.969 17.531 27.906 1 94.06 149 ILE B C 1
ATOM 5528 O O . ILE B 1 149 ? 20.734 17.469 27.953 1 94.06 149 ILE B O 1
ATOM 5532 N N . ASN B 1 150 ? 22.75 16.578 28.344 1 91.75 150 ASN B N 1
ATOM 5533 C CA . ASN B 1 150 ? 22.172 15.414 29.016 1 91.75 150 ASN B CA 1
ATOM 5534 C C . ASN B 1 150 ? 21.672 15.766 30.406 1 91.75 150 ASN B C 1
ATOM 5536 O O . ASN B 1 150 ? 22.312 15.445 31.406 1 91.75 150 ASN B O 1
ATOM 5540 N N . HIS B 1 151 ? 20.578 16.391 30.469 1 90.69 151 HIS B N 1
ATOM 5541 C CA . HIS B 1 151 ? 19.922 16.891 31.672 1 90.69 151 HIS B CA 1
ATOM 5542 C C . HIS B 1 151 ? 18.406 16.797 31.531 1 90.69 151 HIS B C 1
ATOM 5544 O O . HIS B 1 151 ? 17.859 17.062 30.469 1 90.69 151 HIS B O 1
ATOM 5550 N N . THR B 1 152 ? 17.781 16.297 32.594 1 88.12 152 THR B N 1
ATOM 5551 C CA . THR B 1 152 ? 16.328 16.312 32.688 1 88.12 152 THR B CA 1
ATOM 5552 C C . THR B 1 152 ? 15.859 17.188 33.812 1 88.12 152 THR B C 1
ATOM 5554 O O . THR B 1 152 ? 16.312 17.047 34.969 1 88.12 152 THR B O 1
ATOM 5557 N N . TYR B 1 153 ? 15.031 18.172 33.438 1 86.06 153 TYR B N 1
ATOM 5558 C CA . TYR B 1 153 ? 14.523 19.078 34.469 1 86.06 153 TYR B CA 1
ATOM 5559 C C . TYR B 1 153 ? 13.57 18.344 35.406 1 86.06 153 TYR B C 1
ATOM 5561 O O . TYR B 1 153 ? 12.688 17.609 34.969 1 86.06 153 TYR B O 1
ATOM 5569 N N . PRO B 1 154 ? 13.758 18.5 36.656 1 79.81 154 PRO B N 1
ATOM 5570 C CA . PRO B 1 154 ? 12.945 17.75 37.625 1 79.81 154 PRO B CA 1
ATOM 5571 C C . PRO B 1 154 ? 11.453 18.047 37.469 1 79.81 154 PRO B C 1
ATOM 5573 O O . PRO B 1 154 ? 11.055 19.219 37.438 1 79.81 154 PRO B O 1
ATOM 5576 N N . ASN B 1 155 ? 10.664 17.094 37.469 1 74.56 155 ASN B N 1
ATOM 5577 C CA . ASN B 1 155 ? 9.227 17.203 37.281 1 74.56 155 ASN B CA 1
ATOM 5578 C C . ASN B 1 155 ? 8.547 17.781 38.531 1 74.56 155 ASN B C 1
ATOM 5580 O O . ASN B 1 155 ? 7.453 18.344 38.438 1 74.56 155 ASN B O 1
ATOM 5584 N N . ASN B 1 156 ? 9.086 17.672 39.656 1 73.75 156 ASN B N 1
ATOM 5585 C CA . ASN B 1 156 ? 8.492 18.094 40.938 1 73.75 156 ASN B CA 1
ATOM 5586 C C . ASN B 1 156 ? 8.641 19.609 41.125 1 73.75 156 ASN B C 1
ATOM 5588 O O . ASN B 1 156 ? 8.055 20.172 42.062 1 73.75 156 ASN B O 1
ATOM 5592 N N . ILE B 1 157 ? 9.469 20.25 40.375 1 75.56 157 ILE B N 1
ATOM 5593 C CA . ILE B 1 157 ? 9.648 21.703 40.5 1 75.56 157 ILE B CA 1
ATOM 5594 C C . ILE B 1 157 ? 8.609 22.422 39.625 1 75.56 157 ILE B C 1
ATOM 5596 O O . ILE B 1 157 ? 8.578 22.219 38.406 1 75.56 157 ILE B O 1
ATOM 5600 N N . VAL B 1 158 ? 7.699 23.078 40.281 1 75.5 158 VAL B N 1
ATOM 5601 C CA . VAL B 1 158 ? 6.652 23.812 39.594 1 75.5 158 VAL B CA 1
ATOM 5602 C C . VAL B 1 158 ? 7.168 25.188 39.188 1 75.5 158 VAL B C 1
ATOM 5604 O O . VAL B 1 158 ? 7.676 25.938 40.031 1 75.5 158 VAL B O 1
ATOM 5607 N N . VAL B 1 159 ? 7.281 25.406 37.875 1 79.06 159 VAL B N 1
ATOM 5608 C CA . VAL B 1 159 ? 7.672 26.703 37.344 1 79.06 159 VAL B CA 1
ATOM 5609 C C . VAL B 1 159 ? 6.488 27.344 36.656 1 79.06 159 VAL B C 1
ATOM 5611 O O . VAL B 1 159 ? 5.492 26.688 36.344 1 79.06 159 VAL B O 1
ATOM 5614 N N . GLU B 1 160 ? 6.559 28.625 36.5 1 79.25 160 GLU B N 1
ATOM 5615 C CA . GLU B 1 160 ? 5.48 29.328 35.844 1 79.25 160 GLU B CA 1
ATOM 5616 C C . GLU B 1 160 ? 5.297 28.828 34.406 1 79.25 160 GLU B C 1
ATOM 5618 O O . GLU B 1 160 ? 4.176 28.578 33.969 1 79.25 160 GLU B O 1
ATOM 5623 N N . GLN B 1 161 ? 6.492 28.781 33.781 1 85.81 161 GLN B N 1
ATOM 5624 C CA . GLN B 1 161 ? 6.434 28.375 32.375 1 85.81 161 GLN B CA 1
ATOM 5625 C C . GLN B 1 161 ? 7.707 27.641 31.969 1 85.81 161 GLN B C 1
ATOM 5627 O O . GLN B 1 161 ? 8.812 28.047 32.344 1 85.81 161 GLN B O 1
ATOM 5632 N N . LYS B 1 162 ? 7.484 26.578 31.281 1 86.19 162 LYS B N 1
ATOM 5633 C CA . LYS B 1 162 ? 8.586 25.891 30.594 1 86.19 162 LYS B CA 1
ATOM 5634 C C . LYS B 1 162 ? 8.656 26.281 29.125 1 86.19 162 LYS B C 1
ATOM 5636 O O . LYS B 1 162 ? 7.625 26.359 28.453 1 86.19 162 LYS B O 1
ATOM 5641 N N . ILE B 1 163 ? 9.82 26.656 28.703 1 88.31 163 ILE B N 1
ATOM 5642 C CA . ILE B 1 163 ? 10.031 27.078 27.312 1 88.31 163 ILE B CA 1
ATOM 5643 C C . ILE B 1 163 ? 10.766 25.984 26.547 1 88.31 163 ILE B C 1
ATOM 5645 O O . ILE B 1 163 ? 11.828 25.531 26.969 1 88.31 163 ILE B O 1
ATOM 5649 N N . PHE B 1 164 ? 10.211 25.609 25.406 1 88.62 164 PHE B N 1
ATOM 5650 C CA . PHE B 1 164 ? 10.766 24.469 24.672 1 88.62 164 PHE B CA 1
ATOM 5651 C C . PHE B 1 164 ? 11.273 24.906 23.312 1 88.62 164 PHE B C 1
ATOM 5653 O O . PHE B 1 164 ? 10.734 25.844 22.703 1 88.62 164 PHE B O 1
ATOM 5660 N N . PHE B 1 165 ? 12.328 24.266 22.844 1 90.75 165 PHE B N 1
ATOM 5661 C CA . PHE B 1 165 ? 12.719 24.328 21.438 1 90.75 165 PHE B CA 1
ATOM 5662 C C . PHE B 1 165 ? 11.68 23.625 20.562 1 90.75 165 PHE B C 1
ATOM 5664 O O . PHE B 1 165 ? 11.109 22.609 20.953 1 90.75 165 PHE B O 1
ATOM 5671 N N . PRO B 1 166 ? 11.492 24.156 19.406 1 81.31 166 PRO B N 1
ATOM 5672 C CA . PRO B 1 166 ? 10.383 23.641 18.594 1 81.31 166 PRO B CA 1
ATOM 5673 C C . PRO B 1 166 ? 10.57 22.188 18.203 1 81.31 166 PRO B C 1
ATOM 5675 O O . PRO B 1 166 ? 9.594 21.5 17.891 1 81.31 166 PRO B O 1
ATOM 5678 N N . LEU B 1 167 ? 11.797 21.719 18.219 1 82.5 167 LEU B N 1
ATOM 5679 C CA . LEU B 1 167 ? 12.078 20.328 17.875 1 82.5 167 LEU B CA 1
ATOM 5680 C C . LEU B 1 167 ? 12.75 19.594 19.031 1 82.5 167 LEU B C 1
ATOM 5682 O O . LEU B 1 167 ? 13.68 20.125 19.641 1 82.5 167 LEU B O 1
ATOM 5686 N N . ASN B 1 168 ? 12.227 18.453 19.25 1 78 168 ASN B N 1
ATOM 5687 C CA . ASN B 1 168 ? 12.938 17.656 20.25 1 78 168 ASN B CA 1
ATOM 5688 C C . ASN B 1 168 ? 14.039 16.828 19.609 1 78 168 ASN B C 1
ATOM 5690 O O . ASN B 1 168 ? 14.227 16.844 18.406 1 78 168 ASN B O 1
ATOM 5694 N N . ILE B 1 169 ? 14.703 16.172 20.531 1 79.25 169 ILE B N 1
ATOM 5695 C CA . ILE B 1 169 ? 15.883 15.43 20.094 1 79.25 169 ILE B CA 1
ATOM 5696 C C . ILE B 1 169 ? 15.469 14.328 19.125 1 79.25 169 ILE B C 1
ATOM 5698 O O . ILE B 1 169 ? 16.141 14.117 18.109 1 79.25 169 ILE B O 1
ATOM 5702 N N . GLU B 1 170 ? 14.375 13.742 19.344 1 69.31 170 GLU B N 1
ATOM 5703 C CA . GLU B 1 170 ? 13.891 12.672 18.484 1 69.31 170 GLU B CA 1
ATOM 5704 C C . GLU B 1 170 ? 13.516 13.195 17.094 1 69.31 170 GLU B C 1
ATOM 5706 O O . GLU B 1 170 ? 13.82 12.562 16.078 1 69.31 170 GLU B O 1
ATOM 5711 N N . GLN B 1 171 ? 12.945 14.25 17.141 1 71.75 171 GLN B N 1
ATOM 5712 C CA . GLN B 1 171 ? 12.539 14.875 15.883 1 71.75 171 GLN B CA 1
ATOM 5713 C C . GLN B 1 171 ? 13.75 15.305 15.07 1 71.75 171 GLN B C 1
ATOM 5715 O O . GLN B 1 171 ? 13.766 15.148 13.844 1 71.75 171 GLN B O 1
ATOM 5720 N N . LEU B 1 172 ? 14.75 15.859 15.773 1 80.62 172 LEU B N 1
ATOM 5721 C CA . LEU B 1 172 ? 15.977 16.234 15.086 1 80.62 172 LEU B CA 1
ATOM 5722 C C . LEU B 1 172 ? 16.641 15.016 14.453 1 80.62 172 LEU B C 1
ATOM 5724 O O . LEU B 1 172 ? 17.125 15.086 13.32 1 80.62 172 LEU B O 1
ATOM 5728 N N . GLU B 1 173 ? 16.547 14.031 15.172 1 71.81 173 GLU B N 1
ATOM 5729 C CA . GLU B 1 173 ? 17.109 12.781 14.664 1 71.81 173 GLU B CA 1
ATOM 5730 C C . GLU B 1 173 ? 16.328 12.273 13.461 1 71.81 173 GLU B C 1
ATOM 5732 O O . GLU B 1 173 ? 16.922 11.828 12.469 1 71.81 173 GLU B O 1
ATOM 5737 N N . GLU B 1 174 ? 15.031 12.484 13.609 1 63.72 174 GLU B N 1
ATOM 5738 C CA . GLU B 1 174 ? 14.164 12.07 12.516 1 63.72 174 GLU B CA 1
ATOM 5739 C C . GLU B 1 174 ? 14.422 12.898 11.258 1 63.72 174 GLU B C 1
ATOM 5741 O O . GLU B 1 174 ? 14.5 12.359 10.156 1 63.72 174 GLU B O 1
ATOM 5746 N N . LEU B 1 175 ? 14.633 14.102 11.414 1 70.81 175 LEU B N 1
ATOM 5747 C CA . LEU B 1 175 ? 14.883 15.016 10.297 1 70.81 175 LEU B CA 1
ATOM 5748 C C . LEU B 1 175 ? 16.25 14.727 9.664 1 70.81 175 LEU B C 1
ATOM 5750 O O . LEU B 1 175 ? 16.422 14.93 8.461 1 70.81 175 LEU B O 1
ATOM 5754 N N . THR B 1 176 ? 17.125 14.281 10.5 1 72.94 176 THR B N 1
ATOM 5755 C CA . THR B 1 176 ? 18.438 13.891 10 1 72.94 176 THR B CA 1
ATOM 5756 C C . THR B 1 176 ? 18.344 12.594 9.203 1 72.94 176 THR B C 1
ATOM 5758 O O . THR B 1 176 ? 18.953 12.469 8.133 1 72.94 176 THR B O 1
ATOM 5761 N N . ARG B 1 177 ? 17.484 11.891 9.797 1 58.78 177 ARG B N 1
ATOM 5762 C CA . ARG B 1 177 ? 17.281 10.602 9.141 1 58.78 177 ARG B CA 1
ATOM 5763 C C . ARG B 1 177 ? 16.656 10.781 7.762 1 58.78 177 ARG B C 1
ATOM 5765 O O . ARG B 1 177 ? 16.984 10.055 6.824 1 58.78 177 ARG B O 1
ATOM 5772 N N . CYS B 1 178 ? 15.898 11.797 7.703 1 55.47 178 CYS B N 1
ATOM 5773 C CA . CYS B 1 178 ? 15.156 12.086 6.48 1 55.47 178 CYS B CA 1
ATOM 5774 C C . CYS B 1 178 ? 15.93 13.055 5.594 1 55.47 178 CYS B C 1
ATOM 5776 O O . CYS B 1 178 ? 15.367 13.602 4.637 1 55.47 178 CYS B O 1
ATOM 5778 N N . ASP B 1 179 ? 17.125 13.344 5.879 1 62.88 179 ASP B N 1
ATOM 5779 C CA . ASP B 1 179 ? 18.062 14.164 5.113 1 62.88 179 ASP B CA 1
ATOM 5780 C C . ASP B 1 179 ? 17.578 15.602 4.996 1 62.88 179 ASP B C 1
ATOM 5782 O O . ASP B 1 179 ? 17.922 16.312 4.043 1 62.88 179 ASP B O 1
ATOM 5786 N N . PHE B 1 180 ? 16.719 15.891 5.855 1 72.44 180 PHE B N 1
ATOM 5787 C CA . PHE B 1 180 ? 16.375 17.297 5.918 1 72.44 180 PHE B CA 1
ATOM 5788 C C . PHE B 1 180 ? 17.422 18.078 6.703 1 72.44 180 PHE B C 1
ATOM 5790 O O . PHE B 1 180 ? 17.562 19.297 6.523 1 72.44 180 PHE B O 1
ATOM 5797 N N . LEU B 1 181 ? 18 17.344 7.57 1 80.75 181 LEU B N 1
ATOM 5798 C CA . LEU B 1 181 ? 19.188 17.797 8.297 1 80.75 181 LEU B CA 1
ATOM 5799 C C . LEU B 1 181 ? 20.359 16.844 8.086 1 80.75 181 LEU B C 1
ATOM 5801 O O . LEU B 1 181 ? 20.172 15.633 8.008 1 80.75 181 LEU B O 1
ATOM 5805 N N . ILE B 1 182 ? 21.484 17.391 7.848 1 86.75 182 ILE B N 1
ATOM 5806 C CA . ILE B 1 182 ? 22.688 16.578 7.734 1 86.75 182 ILE B CA 1
ATOM 5807 C C . ILE B 1 182 ? 23.625 16.875 8.898 1 86.75 182 ILE B C 1
ATOM 5809 O O . ILE B 1 182 ? 24.109 18 9.039 1 86.75 182 ILE B O 1
ATOM 5813 N N . LEU B 1 183 ? 23.844 15.875 9.734 1 88.31 183 LEU B N 1
ATOM 5814 C CA . LEU B 1 183 ? 24.812 16.047 10.82 1 88.31 183 LEU B CA 1
ATOM 5815 C C . LEU B 1 183 ? 26.234 16.109 10.281 1 88.31 183 LEU B C 1
ATOM 5817 O O . LEU B 1 183 ? 26.781 15.109 9.82 1 88.31 183 LEU B O 1
ATOM 5821 N N . SER B 1 184 ? 26.766 17.25 10.297 1 87.25 184 SER B N 1
ATOM 5822 C CA . SER B 1 184 ? 28.078 17.469 9.688 1 87.25 184 SER B CA 1
ATOM 5823 C C . SER B 1 184 ? 29.203 17.312 10.711 1 87.25 184 SER B C 1
ATOM 5825 O O . SER B 1 184 ? 30.328 16.984 10.359 1 87.25 184 SER B O 1
ATOM 5827 N N . ASN B 1 185 ? 28.922 17.625 11.953 1 87.69 185 ASN B N 1
ATOM 5828 C CA . ASN B 1 185 ? 29.922 17.547 13.016 1 87.69 185 ASN B CA 1
ATOM 5829 C C . ASN B 1 185 ? 29.281 17.219 14.359 1 87.69 185 ASN B C 1
ATOM 5831 O O . ASN B 1 185 ? 28.141 17.609 14.617 1 87.69 185 ASN B O 1
ATOM 5835 N N . GLU B 1 186 ? 29.984 16.422 15.172 1 90.56 186 GLU B N 1
ATOM 5836 C CA . GLU B 1 186 ? 29.516 16.062 16.516 1 90.56 186 GLU B CA 1
ATOM 5837 C C . GLU B 1 186 ? 30.688 15.938 17.484 1 90.56 186 GLU B C 1
ATOM 5839 O O . GLU B 1 186 ? 31.703 15.32 17.156 1 90.56 186 GLU B O 1
ATOM 5844 N N . LYS B 1 187 ? 30.609 16.578 18.641 1 90.56 187 LYS B N 1
ATOM 5845 C CA . LYS B 1 187 ? 31.641 16.516 19.672 1 90.56 187 LYS B CA 1
ATOM 5846 C C . LYS B 1 187 ? 31.031 16.266 21.047 1 90.56 187 LYS B C 1
ATOM 5848 O O . LYS B 1 187 ? 30.234 17.078 21.531 1 90.56 187 LYS B O 1
ATOM 5853 N N . GLN B 1 188 ? 31.406 15.18 21.625 1 90.12 188 GLN B N 1
ATOM 5854 C CA . GLN B 1 188 ? 30.953 14.867 22.984 1 90.12 188 GLN B CA 1
ATOM 5855 C C . GLN B 1 188 ? 31.828 15.547 24.016 1 90.12 188 GLN B C 1
ATOM 5857 O O . GLN B 1 188 ? 33.062 15.586 23.875 1 90.12 188 GLN B O 1
ATOM 5862 N N . THR B 1 189 ? 31.203 16.109 25.047 1 87.69 189 THR B N 1
ATOM 5863 C CA . THR B 1 189 ? 31.922 16.797 26.125 1 87.69 189 THR B CA 1
ATOM 5864 C C . THR B 1 189 ? 31.312 16.453 27.469 1 87.69 189 THR B C 1
ATOM 5866 O O . THR B 1 189 ? 30.172 15.992 27.547 1 87.69 189 THR B O 1
ATOM 5869 N N . PHE B 1 190 ? 32.156 16.562 28.516 1 90.06 190 PHE B N 1
ATOM 5870 C CA . PHE B 1 190 ? 31.719 16.25 29.875 1 90.06 190 PHE B CA 1
ATOM 5871 C C . PHE B 1 190 ? 32.25 17.281 30.859 1 90.06 190 PHE B C 1
ATOM 5873 O O . PHE B 1 190 ? 33.438 17.609 30.844 1 90.06 190 PHE B O 1
ATOM 5880 N N . ASP B 1 191 ? 31.328 17.891 31.625 1 89.12 191 ASP B N 1
ATOM 5881 C CA . ASP B 1 191 ? 31.719 18.766 32.719 1 89.12 191 ASP B CA 1
ATOM 5882 C C . ASP B 1 191 ? 31.781 18.016 34.031 1 89.12 191 ASP B C 1
ATOM 5884 O O . ASP B 1 191 ? 30.75 17.719 34.656 1 89.12 191 ASP B O 1
ATOM 5888 N N . ALA B 1 192 ? 32.906 17.781 34.5 1 85.31 192 ALA B N 1
ATOM 5889 C CA . ALA B 1 192 ? 33.156 16.969 35.688 1 85.31 192 ALA B CA 1
ATOM 5890 C C . ALA B 1 192 ? 32.594 17.641 36.938 1 85.31 192 ALA B C 1
ATOM 5892 O O . ALA B 1 192 ? 32.125 16.969 37.844 1 85.31 192 ALA B O 1
ATOM 5893 N N . ASN B 1 193 ? 32.75 18.938 37.062 1 85.88 193 ASN B N 1
ATOM 5894 C CA . ASN B 1 193 ? 32.281 19.672 38.219 1 85.88 193 ASN B CA 1
ATOM 5895 C C . ASN B 1 193 ? 30.781 19.609 38.375 1 85.88 193 ASN B C 1
ATOM 5897 O O . ASN B 1 193 ? 30.266 19.5 39.5 1 85.88 193 ASN B O 1
ATOM 5901 N N . LYS B 1 194 ? 30.062 19.594 37.281 1 89.12 194 LYS B N 1
ATOM 5902 C CA . LYS B 1 194 ? 28.609 19.609 37.312 1 89.12 194 LYS B CA 1
ATOM 5903 C C . LYS B 1 194 ? 28.047 18.219 37.031 1 89.12 194 LYS B C 1
ATOM 5905 O O . LYS B 1 194 ? 26.844 17.984 37.188 1 89.12 194 LYS B O 1
ATOM 5910 N N . ASN B 1 195 ? 28.922 17.281 36.656 1 89.06 195 ASN B N 1
ATOM 5911 C CA . ASN B 1 195 ? 28.547 15.906 36.312 1 89.06 195 ASN B CA 1
ATOM 5912 C C . ASN B 1 195 ? 27.484 15.867 35.219 1 89.06 195 ASN B C 1
ATOM 5914 O O . ASN B 1 195 ? 26.469 15.188 35.344 1 89.06 195 ASN B O 1
ATOM 5918 N N . ILE B 1 196 ? 27.703 16.625 34.188 1 92.75 196 ILE B N 1
ATOM 5919 C CA . ILE B 1 196 ? 26.766 16.703 33.062 1 92.75 196 ILE B CA 1
ATOM 5920 C C . ILE B 1 196 ? 27.516 16.453 31.766 1 92.75 196 ILE B C 1
ATOM 5922 O O . ILE B 1 196 ? 28.531 17.078 31.484 1 92.75 196 ILE B O 1
ATOM 5926 N N . SER B 1 197 ? 27.031 15.484 31.062 1 92.94 197 SER B N 1
ATOM 5927 C CA . SER B 1 197 ? 27.531 15.242 29.703 1 92.94 197 SER B CA 1
ATOM 5928 C C . SER B 1 197 ? 26.719 16.016 28.672 1 92.94 197 SER B C 1
ATOM 5930 O O . SER B 1 197 ? 25.516 16.25 28.859 1 92.94 197 SER B O 1
ATOM 5932 N N . TYR B 1 198 ? 27.406 16.578 27.688 1 92.69 198 TYR B N 1
ATOM 5933 C CA . TYR B 1 198 ? 26.688 17.234 26.609 1 92.69 198 TYR B CA 1
ATOM 5934 C C . TYR B 1 198 ? 27.422 17.078 25.281 1 92.69 198 TYR B C 1
ATOM 5936 O O . TYR B 1 198 ? 28.594 16.656 25.25 1 92.69 198 TYR B O 1
ATOM 5944 N N . CYS B 1 199 ? 26.703 17.234 24.172 1 93.75 199 CYS B N 1
ATOM 5945 C CA . CYS B 1 199 ? 27.188 16.969 22.812 1 93.75 199 CYS B CA 1
ATOM 5946 C C . CYS B 1 199 ? 26.938 18.156 21.906 1 93.75 199 CYS B C 1
ATOM 5948 O O . CYS B 1 199 ? 25.797 18.625 21.781 1 93.75 199 CYS B O 1
ATOM 5950 N N . PHE B 1 200 ? 28.078 18.688 21.297 1 94.44 200 PHE B N 1
ATOM 5951 C CA . PHE B 1 200 ? 27.953 19.719 20.266 1 94.44 200 PHE B CA 1
ATOM 5952 C C . PHE B 1 200 ? 27.641 19.094 18.906 1 94.44 200 PHE B C 1
ATOM 5954 O O . PHE B 1 200 ? 28.391 18.25 18.422 1 94.44 200 PHE B O 1
ATOM 5961 N N . LYS B 1 201 ? 26.469 19.516 18.344 1 94.44 201 LYS B N 1
ATOM 5962 C CA . LYS B 1 201 ? 26.062 18.984 17.047 1 94.44 201 LYS B CA 1
ATOM 5963 C C . LYS B 1 201 ? 25.891 20.094 16.031 1 94.44 201 LYS B C 1
ATOM 5965 O O . LYS B 1 201 ? 25.312 21.156 16.328 1 94.44 201 LYS B O 1
ATOM 5970 N N . GLU B 1 202 ? 26.469 19.906 14.883 1 94.81 202 GLU B N 1
ATOM 5971 C CA . GLU B 1 202 ? 26.312 20.812 13.758 1 94.81 202 GLU B CA 1
ATOM 5972 C C . GLU B 1 202 ? 25.5 20.172 12.633 1 94.81 202 GLU B C 1
ATOM 5974 O O . GLU B 1 202 ? 25.859 19.094 12.148 1 94.81 202 GLU B O 1
ATOM 5979 N N . TYR B 1 203 ? 24.391 20.828 12.273 1 93.69 203 TYR B N 1
ATOM 5980 C CA . TYR B 1 203 ? 23.531 20.344 11.203 1 93.69 203 TYR B CA 1
ATOM 5981 C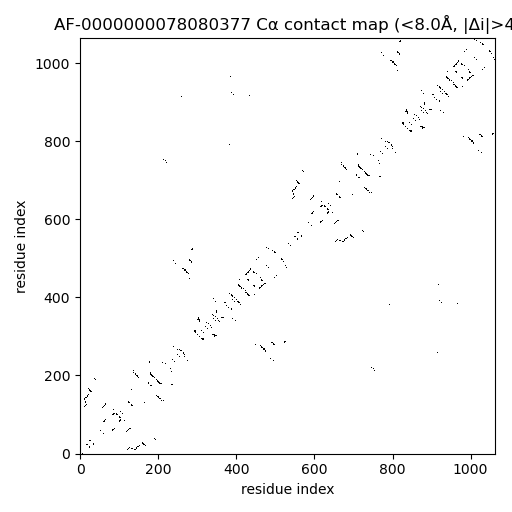 C . TYR B 1 203 ? 23.578 21.266 9.992 1 93.69 203 TYR B C 1
ATOM 5983 O O . TYR B 1 203 ? 23.453 22.484 10.125 1 93.69 203 TYR B O 1
ATOM 5991 N N . ASN B 1 204 ? 23.781 20.703 8.82 1 93.62 204 ASN B N 1
ATOM 5992 C CA . ASN B 1 204 ? 23.469 21.406 7.578 1 93.62 204 ASN B CA 1
ATOM 5993 C C . ASN B 1 204 ? 22 21.281 7.199 1 93.62 204 ASN B C 1
ATOM 5995 O O . ASN B 1 204 ? 21.469 20.156 7.125 1 93.62 204 ASN B O 1
ATOM 5999 N N . VAL B 1 205 ? 21.391 22.391 7.023 1 89.81 205 VAL B N 1
ATOM 6000 C CA . VAL B 1 205 ? 19.953 22.406 6.73 1 89.81 205 VAL B CA 1
ATOM 6001 C C . VAL B 1 205 ? 19.734 22.312 5.223 1 89.81 205 VAL B C 1
ATOM 6003 O O . VAL B 1 205 ? 20.328 23.078 4.453 1 89.81 205 VAL B O 1
ATOM 6006 N N . GLN B 1 206 ? 18.891 21.375 4.855 1 80.56 206 GLN B N 1
ATOM 6007 C CA . GLN B 1 206 ? 18.625 21.172 3.434 1 80.56 206 GLN B CA 1
ATOM 6008 C C . GLN B 1 206 ? 17.547 22.125 2.934 1 80.56 206 GLN B C 1
ATOM 6010 O O . GLN B 1 206 ? 16.734 22.625 3.721 1 80.56 206 GLN B O 1
ATOM 6015 N N . LYS B 1 207 ? 17.531 22.312 1.65 1 72.5 207 LYS B N 1
ATOM 6016 C CA . LYS B 1 207 ? 16.703 23.328 1.016 1 72.5 207 LYS B CA 1
ATOM 6017 C C . LYS B 1 207 ? 15.219 23.109 1.333 1 72.5 207 LYS B C 1
ATOM 6019 O O . LYS B 1 207 ? 14.469 24.062 1.519 1 72.5 207 LYS B O 1
ATOM 6024 N N . ASN B 1 208 ? 14.852 21.844 1.627 1 62.16 208 ASN B N 1
ATOM 6025 C CA . ASN B 1 208 ? 13.422 21.578 1.811 1 62.16 208 ASN B CA 1
ATOM 6026 C C . ASN B 1 208 ? 13.062 21.453 3.287 1 62.16 208 ASN B C 1
ATOM 6028 O O . ASN B 1 208 ? 11.922 21.156 3.627 1 62.16 208 ASN B O 1
ATOM 6032 N N . PHE B 1 209 ? 13.984 21.828 4.137 1 75.62 209 PHE B N 1
ATOM 6033 C CA . PHE B 1 209 ? 13.758 21.703 5.57 1 75.62 209 PHE B CA 1
ATOM 6034 C C . PHE B 1 209 ? 12.617 22.609 6.02 1 75.62 209 PHE B C 1
ATOM 6036 O O . PHE B 1 209 ? 11.742 22.188 6.781 1 75.62 209 PHE B O 1
ATOM 6043 N N . HIS B 1 210 ? 12.656 23.828 5.59 1 72.88 210 HIS B N 1
ATOM 6044 C CA . HIS B 1 210 ? 11.672 24.812 6.043 1 72.88 210 HIS B CA 1
ATOM 6045 C C . HIS B 1 210 ? 10.258 24.375 5.668 1 72.88 210 HIS B C 1
ATOM 6047 O O . HIS B 1 210 ? 9.305 24.641 6.406 1 72.88 210 HIS B O 1
ATOM 6053 N N . GLU B 1 211 ? 10.195 23.641 4.656 1 60.59 211 GLU B N 1
ATOM 6054 C CA . GLU B 1 211 ? 8.898 23.141 4.219 1 60.59 211 GLU B CA 1
ATOM 6055 C C . GLU B 1 211 ? 8.398 22.031 5.141 1 60.59 211 GLU B C 1
ATOM 6057 O O . GLU B 1 211 ? 7.227 22.031 5.535 1 60.59 211 GLU B O 1
ATOM 6062 N N . VAL B 1 212 ? 9.297 21.234 5.441 1 59.88 212 VAL B N 1
ATOM 6063 C CA . VAL B 1 212 ? 8.961 20.094 6.289 1 59.88 212 VAL B CA 1
ATOM 6064 C C . VAL B 1 212 ? 8.656 20.578 7.707 1 59.88 212 VAL B C 1
ATOM 6066 O O . VAL B 1 212 ? 7.703 20.109 8.336 1 59.88 212 VAL B O 1
ATOM 6069 N N . TYR B 1 213 ? 9.5 21.516 8.164 1 69.06 213 TYR B N 1
ATOM 6070 C CA . TYR B 1 213 ? 9.297 22.062 9.5 1 69.06 213 TYR B CA 1
ATOM 6071 C C . TYR B 1 213 ? 7.945 22.75 9.609 1 69.06 213 TYR B C 1
ATOM 6073 O O . TYR B 1 213 ? 7.227 22.562 10.594 1 69.06 213 TYR B O 1
ATOM 6081 N N . HIS B 1 214 ? 7.73 23.453 8.711 1 58.59 214 HIS B N 1
ATOM 6082 C CA . HIS B 1 214 ? 6.445 24.141 8.703 1 58.59 214 HIS B CA 1
ATOM 6083 C C . HIS B 1 214 ? 5.289 23.156 8.719 1 58.59 214 HIS B C 1
ATOM 6085 O O . HIS B 1 214 ? 4.316 23.328 9.453 1 58.59 214 HIS B O 1
ATOM 6091 N N . CYS B 1 215 ? 5.543 22.141 8.016 1 50.91 215 CYS B N 1
ATOM 6092 C CA . CYS B 1 215 ? 4.508 21.109 7.938 1 50.91 215 CYS B CA 1
ATOM 6093 C C . CYS B 1 215 ? 4.355 20.391 9.273 1 50.91 215 CYS B C 1
ATOM 6095 O O . CYS B 1 215 ? 3.238 20.172 9.742 1 50.91 215 CYS B O 1
ATOM 6097 N N . ASN B 1 216 ? 5.406 19.969 9.758 1 52.31 216 ASN B N 1
ATOM 6098 C CA . ASN B 1 216 ? 5.402 19.266 11.031 1 52.31 216 ASN B CA 1
ATOM 6099 C C . ASN B 1 216 ? 4.785 20.094 12.141 1 52.31 216 ASN B C 1
ATOM 6101 O O . ASN B 1 216 ? 4.062 19.578 12.992 1 52.31 216 ASN B O 1
ATOM 6105 N N . ASN B 1 217 ? 5.234 21.328 12.188 1 50.5 217 ASN B N 1
ATOM 6106 C CA . ASN B 1 217 ? 4.672 22.234 13.188 1 50.5 217 ASN B CA 1
ATOM 6107 C C . ASN B 1 217 ? 3.156 22.344 13.055 1 50.5 217 ASN B C 1
ATOM 6109 O O . ASN B 1 217 ? 2.443 22.438 14.055 1 50.5 217 ASN B O 1
ATOM 6113 N N . LEU B 1 218 ? 2.869 22.297 11.891 1 46 218 LEU B N 1
ATOM 6114 C CA . LEU B 1 218 ? 1.43 22.359 11.648 1 46 218 LEU B CA 1
ATOM 6115 C C . LEU B 1 218 ? 0.751 21.062 12.094 1 46 218 LEU B C 1
ATOM 6117 O O . LEU B 1 218 ? -0.315 21.094 12.711 1 46 218 LEU B O 1
ATOM 6121 N N . ILE B 1 219 ? 1.449 20.016 11.844 1 45.44 219 ILE B N 1
ATOM 6122 C CA . ILE B 1 219 ? 0.906 18.703 12.164 1 45.44 219 ILE B CA 1
ATOM 6123 C C . ILE B 1 219 ? 0.838 18.516 13.672 1 45.44 219 ILE B C 1
ATOM 6125 O O . ILE B 1 219 ? -0.132 17.969 14.203 1 45.44 219 ILE B O 1
ATOM 6129 N N . SER B 1 220 ? 1.932 18.906 14.32 1 43.28 220 SER B N 1
ATOM 6130 C CA . SER B 1 220 ? 1.999 18.75 15.773 1 43.28 220 SER B CA 1
ATOM 6131 C C . SER B 1 220 ? 0.849 19.469 16.469 1 43.28 220 SER B C 1
ATOM 6133 O O . SER B 1 220 ? 0.501 19.156 17.609 1 43.28 220 SER B O 1
ATOM 6135 N N . LYS B 1 221 ? 0.301 20.406 15.898 1 42.09 221 LYS B N 1
ATOM 6136 C CA . LYS B 1 221 ? -0.799 21.156 16.5 1 42.09 221 LYS B CA 1
ATOM 6137 C C . LYS B 1 221 ? -2.145 20.5 16.188 1 42.09 221 LYS B C 1
ATOM 6139 O O . LYS B 1 221 ? -3.184 20.953 16.672 1 42.09 221 LYS B O 1
ATOM 6144 N N . ILE B 1 222 ? -2.129 19.453 15.398 1 40.94 222 ILE B N 1
ATOM 6145 C CA . ILE B 1 222 ? -3.348 18.719 15.086 1 40.94 222 ILE B CA 1
ATOM 6146 C C . ILE B 1 222 ? -3.742 17.844 16.281 1 40.94 222 ILE B C 1
ATOM 6148 O O . ILE B 1 222 ? -2.922 17.094 16.797 1 40.94 222 ILE B O 1
ATOM 6152 N N . PRO B 1 223 ? -4.785 18.078 17.047 1 34.16 223 PRO B N 1
ATOM 6153 C CA . PRO B 1 223 ? -5.203 17.266 18.188 1 34.16 223 PRO B CA 1
ATOM 6154 C C . PRO B 1 223 ? -5.164 15.773 17.891 1 34.16 223 PRO B C 1
ATOM 6156 O O . PRO B 1 223 ? -5.43 15.359 16.75 1 34.16 223 PRO B O 1
ATOM 6159 N N . ARG B 1 224 ? -4.621 15.008 18.891 1 33.59 224 ARG B N 1
ATOM 6160 C CA . ARG B 1 224 ? -4.379 13.57 18.906 1 33.59 224 ARG B CA 1
ATOM 6161 C C . ARG B 1 224 ? -5.66 12.797 18.625 1 33.59 224 ARG B C 1
ATOM 6163 O O . ARG B 1 224 ? -5.617 11.602 18.328 1 33.59 224 ARG B O 1
ATOM 6170 N N . CYS B 1 225 ? -6.695 13.148 19.141 1 30.17 225 CYS B N 1
ATOM 6171 C CA . CYS B 1 225 ? -7.895 12.32 19.078 1 30.17 225 CYS B CA 1
ATOM 6172 C C . CYS B 1 225 ? -8.172 11.883 17.641 1 30.17 225 CYS B C 1
ATOM 6174 O O . CYS B 1 225 ? -9.109 11.125 17.391 1 30.17 225 CYS B O 1
ATOM 6176 N N . ILE B 1 226 ? -8.055 12.766 16.797 1 31 226 ILE B N 1
ATOM 6177 C CA . ILE B 1 226 ? -8.203 12.266 15.438 1 31 226 ILE B CA 1
ATOM 6178 C C . ILE B 1 226 ? -7.207 11.133 15.195 1 31 226 ILE B C 1
ATOM 6180 O O . ILE B 1 226 ? -6.008 11.297 15.438 1 31 226 ILE B O 1
ATOM 6184 N N . ASN B 1 227 ? -7.578 10.039 15.664 1 27.5 227 ASN B N 1
ATOM 6185 C CA . ASN B 1 227 ? -6.648 8.961 15.336 1 27.5 227 ASN B CA 1
ATOM 6186 C C . ASN B 1 227 ? -5.852 9.273 14.078 1 27.5 227 ASN B C 1
ATOM 6188 O O . ASN B 1 227 ? -6.391 9.219 12.969 1 27.5 227 ASN B O 1
ATOM 6192 N N . TYR B 1 228 ? -5.473 10.516 14.148 1 28.92 228 TYR B N 1
ATOM 6193 C CA . TYR B 1 228 ? -4.512 10.844 13.102 1 28.92 228 TYR B CA 1
ATOM 6194 C C . TYR B 1 228 ? -3.43 9.781 12.992 1 28.92 228 TYR B C 1
ATOM 6196 O O . TYR B 1 228 ? -2.816 9.398 13.992 1 28.92 228 TYR B O 1
ATOM 6204 N N . ASP B 1 229 ? -3.703 8.75 12.547 1 29.72 229 ASP B N 1
ATOM 6205 C CA . ASP B 1 229 ? -2.344 8.281 12.281 1 29.72 229 ASP B CA 1
ATOM 6206 C C . ASP B 1 229 ? -1.417 9.453 11.953 1 29.72 229 ASP B C 1
ATOM 6208 O O . ASP B 1 229 ? -1.847 10.445 11.359 1 29.72 229 ASP B O 1
ATOM 6212 N N . MET B 1 230 ? -0.558 9.922 12.891 1 28.77 230 MET B N 1
ATOM 6213 C CA . MET B 1 230 ? 0.496 10.922 12.719 1 28.77 230 MET B CA 1
ATOM 6214 C C . MET B 1 230 ? 0.584 11.383 11.273 1 28.77 230 MET B C 1
ATOM 6216 O O . MET B 1 230 ? 0.581 10.562 10.352 1 28.77 230 MET B O 1
ATOM 6220 N N . VAL B 1 231 ? -0.299 12.383 10.992 1 29.55 231 VAL B N 1
ATOM 6221 C CA . VAL B 1 231 ? 0.235 13.078 9.828 1 29.55 231 VAL B CA 1
ATOM 6222 C C . VAL B 1 231 ? 1.754 12.93 9.781 1 29.55 231 VAL B C 1
ATOM 6224 O O . VAL B 1 231 ? 2.465 13.5 10.609 1 29.55 231 VAL B O 1
ATOM 6227 N N . VAL B 1 232 ? 2.182 11.898 10.125 1 29.44 232 VAL B N 1
ATOM 6228 C CA . VAL B 1 232 ? 3.586 11.898 9.719 1 29.44 232 VAL B CA 1
ATOM 6229 C C . VAL B 1 232 ? 3.738 12.617 8.383 1 29.44 232 VAL B C 1
ATOM 6231 O O . VAL B 1 232 ? 2.982 12.352 7.441 1 29.44 232 VAL B O 1
ATOM 6234 N N . ILE B 1 233 ? 3.607 14.055 8.43 1 30.06 233 ILE B N 1
ATOM 6235 C CA . ILE B 1 233 ? 4.375 14.453 7.254 1 30.06 233 ILE B CA 1
ATOM 6236 C C . ILE B 1 233 ? 5.141 13.25 6.707 1 30.06 233 ILE B C 1
ATOM 6238 O O . ILE B 1 233 ? 6.039 12.727 7.371 1 30.06 233 ILE B O 1
ATOM 6242 N N . PRO B 1 234 ? 4.363 12.352 6.398 1 30.31 234 PRO B N 1
ATOM 6243 C CA . PRO B 1 234 ? 5.316 11.391 5.844 1 30.31 234 PRO B CA 1
ATOM 6244 C C . PRO B 1 234 ? 6.492 12.062 5.145 1 30.31 234 PRO B C 1
ATOM 6246 O O . PRO B 1 234 ? 6.301 12.805 4.18 1 30.31 234 PRO B O 1
ATOM 6249 N N . ILE B 1 235 ? 7.246 13.023 5.738 1 30.34 235 ILE B N 1
ATOM 6250 C CA . ILE B 1 235 ? 8.523 12.586 5.191 1 30.34 235 ILE B CA 1
ATOM 6251 C C . ILE B 1 235 ? 8.43 11.117 4.785 1 30.34 235 ILE B C 1
ATOM 6253 O O . ILE B 1 235 ? 8.469 10.227 5.637 1 30.34 235 ILE B O 1
ATOM 6257 N N . ASP B 1 236 ? 7.285 10.727 4.625 1 33.16 236 ASP B N 1
ATOM 6258 C CA . ASP B 1 236 ? 7.25 9.453 3.918 1 33.16 236 ASP B CA 1
ATOM 6259 C C . ASP B 1 236 ? 8.625 9.078 3.381 1 33.16 236 ASP B C 1
ATOM 6261 O O . ASP B 1 236 ? 8.977 9.422 2.248 1 33.16 236 ASP B O 1
ATOM 6265 N N . CYS B 1 237 ? 9.461 9.438 4.059 1 35.06 237 CYS B N 1
ATOM 6266 C CA . CYS B 1 237 ? 10.656 8.625 3.879 1 35.06 237 CYS B CA 1
ATOM 6267 C C . CYS B 1 237 ? 10.297 7.199 3.49 1 35.06 237 CYS B C 1
ATOM 6269 O O . CYS B 1 237 ? 10.875 6.246 4.012 1 35.06 237 CYS B O 1
ATOM 6271 N N . HIS B 1 238 ? 9.016 6.98 3.207 1 42.41 238 HIS B N 1
ATOM 6272 C CA . HIS B 1 238 ? 8.633 5.801 2.439 1 42.41 238 HIS B CA 1
ATOM 6273 C C . HIS B 1 238 ? 9.633 5.523 1.32 1 42.41 238 HIS B C 1
ATOM 6275 O O . HIS B 1 238 ? 9.43 4.602 0.521 1 42.41 238 HIS B O 1
ATOM 6281 N N . GLU B 1 239 ? 10.414 6.527 1.426 1 57.44 239 GLU B N 1
ATOM 6282 C CA . GLU B 1 239 ? 11.406 6.305 0.382 1 57.44 239 GLU B CA 1
ATOM 6283 C C . GLU B 1 239 ? 12.625 5.566 0.93 1 57.44 239 GLU B C 1
ATOM 6285 O O . GLU B 1 239 ? 12.945 5.676 2.117 1 57.44 239 GLU B O 1
ATOM 6290 N N . GLY B 1 240 ? 12.898 4.805 0.407 1 74.12 240 GLY B N 1
ATOM 6291 C CA . GLY B 1 240 ? 14.102 4.027 0.66 1 74.12 240 GLY B CA 1
ATOM 6292 C C . GLY B 1 240 ? 13.914 2.967 1.728 1 74.12 240 GLY B C 1
ATOM 6293 O O . GLY B 1 240 ? 12.898 2.273 1.751 1 74.12 240 GLY B O 1
ATOM 6294 N N . GLU B 1 241 ? 14.758 2.891 2.68 1 85.94 241 GLU B N 1
ATOM 6295 C CA . GLU B 1 241 ? 14.797 1.781 3.627 1 85.94 241 GLU B CA 1
ATOM 6296 C C . GLU B 1 241 ? 13.938 2.078 4.859 1 85.94 241 GLU B C 1
ATOM 6298 O O . GLU B 1 241 ? 13.695 1.193 5.68 1 85.94 241 GLU B O 1
ATOM 6303 N N . TYR B 1 242 ? 13.359 3.281 4.977 1 78.12 242 TYR B N 1
ATOM 6304 C CA . TYR B 1 242 ? 12.461 3.598 6.078 1 78.12 242 TYR B CA 1
ATOM 6305 C C . TYR B 1 242 ? 11.164 2.803 5.969 1 78.12 242 TYR B C 1
ATOM 6307 O O . TYR B 1 242 ? 10.547 2.459 6.98 1 78.12 242 TYR B O 1
ATOM 6315 N N . GLN B 1 243 ? 10.766 2.604 4.703 1 83.69 243 GLN B N 1
ATOM 6316 C CA . GLN B 1 243 ? 9.562 1.791 4.555 1 83.69 243 GLN B CA 1
ATOM 6317 C C . GLN B 1 243 ? 9.75 0.412 5.18 1 83.69 243 GLN B C 1
ATOM 6319 O O . GLN B 1 243 ? 8.812 -0.147 5.754 1 83.69 243 GLN B O 1
ATOM 6324 N N . TYR B 1 244 ? 10.93 -0.09 5.059 1 92.94 244 TYR B N 1
ATOM 6325 C CA . TYR B 1 244 ? 11.266 -1.367 5.676 1 92.94 244 TYR B CA 1
ATOM 6326 C C . TYR B 1 244 ? 11.18 -1.275 7.195 1 92.94 244 TYR B C 1
ATOM 6328 O O . TYR B 1 244 ? 10.594 -2.145 7.844 1 92.94 244 TYR B O 1
ATOM 6336 N N . LEU B 1 245 ? 11.758 -0.274 7.785 1 85.19 245 LEU B N 1
ATOM 6337 C CA . LEU B 1 245 ? 11.711 -0.081 9.234 1 85.19 245 LEU B CA 1
ATOM 6338 C C . LEU B 1 245 ? 10.273 0.14 9.703 1 85.19 245 LEU B C 1
ATOM 6340 O O . LEU B 1 245 ? 9.883 -0.343 10.773 1 85.19 245 LEU B O 1
ATOM 6344 N N . ASN B 1 246 ? 9.555 0.921 8.922 1 83.25 246 ASN B N 1
ATOM 6345 C CA . ASN B 1 246 ? 8.156 1.148 9.258 1 83.25 246 ASN B CA 1
ATOM 6346 C C . ASN B 1 246 ? 7.363 -0.157 9.281 1 83.25 246 ASN B C 1
ATOM 6348 O O . ASN B 1 246 ? 6.453 -0.322 10.094 1 83.25 246 ASN B O 1
ATOM 6352 N N . LEU B 1 247 ? 7.668 -1.071 8.352 1 92.19 247 LEU B N 1
ATOM 6353 C CA . LEU B 1 247 ? 7.051 -2.393 8.367 1 92.19 247 LEU B CA 1
ATOM 6354 C C . LEU B 1 247 ? 7.328 -3.1 9.695 1 92.19 247 LEU B C 1
ATOM 6356 O O . LEU B 1 247 ? 6.41 -3.631 10.32 1 92.19 247 LEU B O 1
ATOM 6360 N N . ILE B 1 248 ? 8.523 -3.055 10.125 1 93 248 ILE B N 1
ATOM 6361 C CA . ILE B 1 248 ? 8.914 -3.729 11.359 1 93 248 ILE B CA 1
ATOM 6362 C C . ILE B 1 248 ? 8.203 -3.086 12.547 1 93 248 ILE B C 1
ATOM 6364 O O . ILE B 1 248 ? 7.68 -3.787 13.422 1 93 248 ILE B O 1
ATOM 6368 N N . LYS B 1 249 ? 8.164 -1.763 12.555 1 86.12 249 LYS B N 1
ATOM 6369 C CA . LYS B 1 249 ? 7.453 -1.055 13.617 1 86.12 249 LYS B CA 1
ATOM 6370 C C . LYS B 1 249 ? 5.977 -1.438 13.641 1 86.12 249 LYS B C 1
ATOM 6372 O O . LYS B 1 249 ? 5.391 -1.612 14.711 1 86.12 249 LYS B O 1
ATOM 6377 N N . THR B 1 250 ? 5.473 -1.53 12.438 1 88.31 250 THR B N 1
ATOM 6378 C CA . THR B 1 250 ? 4.066 -1.898 12.328 1 88.31 250 THR B CA 1
ATOM 6379 C C . THR B 1 250 ? 3.824 -3.291 12.906 1 88.31 250 THR B C 1
ATOM 6381 O O . THR B 1 250 ? 2.848 -3.51 13.625 1 88.31 250 THR B O 1
ATOM 6384 N N . ILE B 1 251 ? 4.672 -4.254 12.633 1 94.62 251 ILE B N 1
ATOM 6385 C CA . ILE B 1 251 ? 4.551 -5.602 13.18 1 94.62 251 ILE B CA 1
ATOM 6386 C C . ILE B 1 251 ? 4.637 -5.555 14.703 1 94.62 251 ILE B C 1
ATOM 6388 O O . ILE B 1 251 ? 3.824 -6.176 15.391 1 94.62 251 ILE B O 1
ATOM 6392 N N . MET B 1 252 ? 5.57 -4.785 15.195 1 89.25 252 MET B N 1
ATOM 6393 C CA . MET B 1 252 ? 5.781 -4.703 16.641 1 89.25 252 MET B CA 1
ATOM 6394 C C . MET B 1 252 ? 4.562 -4.102 17.328 1 89.25 252 MET B C 1
ATOM 6396 O O . MET B 1 252 ? 4.188 -4.535 18.422 1 89.25 252 MET B O 1
ATOM 6400 N N . LYS B 1 253 ? 3.959 -3.162 16.656 1 83.88 253 LYS B N 1
ATOM 6401 C CA . LYS B 1 253 ? 2.869 -2.414 17.281 1 83.88 253 LYS B CA 1
ATOM 6402 C C . LYS B 1 253 ? 1.538 -3.143 17.109 1 83.88 253 LYS B C 1
ATOM 6404 O O . LYS B 1 253 ? 0.738 -3.209 18.047 1 83.88 253 LYS B O 1
ATOM 6409 N N . LYS B 1 254 ? 1.331 -3.674 15.875 1 86.5 254 LYS B N 1
ATOM 6410 C CA . LYS B 1 254 ? -0.016 -4.133 15.547 1 86.5 254 LYS B CA 1
ATOM 6411 C C . LYS B 1 254 ? -0.039 -5.637 15.297 1 86.5 254 LYS B C 1
ATOM 6413 O O . LYS B 1 254 ? -1.108 -6.227 15.133 1 86.5 254 LYS B O 1
ATOM 6418 N N . GLY B 1 255 ? 1.075 -6.301 15.273 1 93.44 255 GLY B N 1
ATOM 6419 C CA . GLY B 1 255 ? 1.128 -7.715 14.93 1 93.44 255 GLY B CA 1
ATOM 6420 C C . GLY B 1 255 ? 0.431 -8.602 15.945 1 93.44 255 GLY B C 1
ATOM 6421 O O . GLY B 1 255 ? 0.254 -8.211 17.094 1 93.44 255 GLY B O 1
ATOM 6422 N N . ILE B 1 256 ? 0.016 -9.727 15.469 1 92.88 256 ILE B N 1
ATOM 6423 C CA . ILE B 1 256 ? -0.599 -10.75 16.312 1 92.88 256 ILE B CA 1
ATOM 6424 C C . ILE B 1 256 ? 0.344 -11.945 16.438 1 92.88 256 ILE B C 1
ATOM 6426 O O . ILE B 1 256 ? 0.975 -12.359 15.461 1 92.88 256 ILE B O 1
ATOM 6430 N N . TYR B 1 257 ? 0.436 -12.453 17.703 1 92.75 257 TYR B N 1
ATOM 6431 C CA . TYR B 1 257 ? 1.273 -13.625 17.906 1 92.75 257 TYR B CA 1
ATOM 6432 C C . TYR B 1 257 ? 0.585 -14.883 17.391 1 92.75 257 TYR B C 1
ATOM 6434 O O . TYR B 1 257 ? -0.618 -15.07 17.594 1 92.75 257 TYR B O 1
ATOM 6442 N N . LYS B 1 258 ? 1.281 -15.633 16.672 1 91.5 258 LYS B N 1
ATOM 6443 C CA . LYS B 1 258 ? 0.829 -16.922 16.141 1 91.5 258 LYS B CA 1
ATOM 6444 C C . LYS B 1 258 ? 1.793 -18.031 16.531 1 91.5 258 LYS B C 1
ATOM 6446 O O . LYS B 1 258 ? 3.01 -17.844 16.516 1 91.5 258 LYS B O 1
ATOM 6451 N N . THR B 1 259 ? 1.218 -19.062 16.875 1 87 259 THR B N 1
ATOM 6452 C CA . THR B 1 259 ? 2.025 -20.219 17.266 1 87 259 THR B CA 1
ATOM 6453 C C . THR B 1 259 ? 1.969 -21.312 16.203 1 87 259 THR B C 1
ATOM 6455 O O . THR B 1 259 ? 0.885 -21.766 15.82 1 87 259 THR B O 1
ATOM 6458 N N . THR B 1 260 ? 3.09 -21.453 15.68 1 74.31 260 THR B N 1
ATOM 6459 C CA . THR B 1 260 ? 3.201 -22.578 14.766 1 74.31 260 THR B CA 1
ATOM 6460 C C . THR B 1 260 ? 3.965 -23.719 15.414 1 74.31 260 THR B C 1
ATOM 6462 O O . THR B 1 260 ? 4.375 -23.625 16.562 1 74.31 260 THR B O 1
ATOM 6465 N N . ARG B 1 261 ? 3.955 -24.844 14.805 1 62.31 261 ARG B N 1
ATOM 6466 C CA . ARG B 1 261 ? 4.547 -26.062 15.344 1 62.31 261 ARG B CA 1
ATOM 6467 C C . ARG B 1 261 ? 5.941 -25.797 15.906 1 62.31 261 ARG B C 1
ATOM 6469 O O . ARG B 1 261 ? 6.316 -26.359 16.938 1 62.31 261 ARG B O 1
ATOM 6476 N N . ASN B 1 262 ? 6.703 -24.922 15.219 1 63.19 262 ASN B N 1
ATOM 6477 C CA . ASN B 1 262 ? 8.109 -24.859 15.609 1 63.19 262 ASN B CA 1
ATOM 6478 C C . ASN B 1 262 ? 8.469 -23.484 16.172 1 63.19 262 ASN B C 1
ATOM 6480 O O . ASN B 1 262 ? 9.578 -23.281 16.672 1 63.19 262 ASN B O 1
ATOM 6484 N N . ASP B 1 263 ? 7.473 -22.609 16.078 1 82.19 263 ASP B N 1
ATOM 6485 C CA . ASP B 1 263 ? 7.941 -21.297 16.5 1 82.19 263 ASP B CA 1
ATOM 6486 C C . ASP B 1 263 ? 6.77 -20.344 16.75 1 82.19 263 ASP B C 1
ATOM 6488 O O . ASP B 1 263 ? 5.621 -20.688 16.453 1 82.19 263 ASP B O 1
ATOM 6492 N N . VAL B 1 264 ? 7.117 -19.312 17.484 1 92.44 264 VAL B N 1
ATOM 6493 C CA . VAL B 1 264 ? 6.156 -18.234 17.734 1 92.44 264 VAL B CA 1
ATOM 6494 C C . VAL B 1 264 ? 6.566 -16.984 16.953 1 92.44 264 VAL B C 1
ATOM 6496 O O . VAL B 1 264 ? 7.734 -16.594 16.984 1 92.44 264 VAL B O 1
ATOM 6499 N N . THR B 1 265 ? 5.641 -16.484 16.234 1 95.12 265 THR B N 1
ATOM 6500 C CA . THR B 1 265 ? 5.914 -15.281 15.477 1 95.12 265 THR B CA 1
ATOM 6501 C C . THR B 1 265 ? 4.879 -14.195 15.773 1 95.12 265 THR B C 1
ATOM 6503 O O . THR B 1 265 ? 3.764 -14.5 16.203 1 95.12 265 THR B O 1
ATOM 6506 N N . LYS B 1 266 ? 5.305 -13.008 15.719 1 96.31 266 LYS B N 1
ATOM 6507 C CA . LYS B 1 266 ? 4.406 -11.859 15.625 1 96.31 266 LYS B CA 1
ATOM 6508 C C . LYS B 1 266 ? 4.23 -11.414 14.18 1 96.31 266 LYS B C 1
ATOM 6510 O O . LYS B 1 266 ? 5.211 -11.133 13.484 1 96.31 266 LYS B O 1
ATOM 6515 N N . SER B 1 267 ? 2.938 -11.32 13.703 1 96.12 267 SER B N 1
ATOM 6516 C CA . SER B 1 267 ? 2.777 -11.156 12.258 1 96.12 267 SER B CA 1
ATOM 6517 C C . SER B 1 267 ? 1.648 -10.188 11.938 1 96.12 267 SER B C 1
ATOM 6519 O O . SER B 1 267 ? 0.746 -9.977 12.75 1 96.12 267 SER B O 1
ATOM 6521 N N . ILE B 1 268 ? 1.771 -9.508 10.828 1 95.88 268 ILE B N 1
ATOM 6522 C CA . ILE B 1 268 ? 0.678 -8.75 10.227 1 95.88 268 ILE B CA 1
ATOM 6523 C C . ILE B 1 268 ? 0.299 -9.367 8.883 1 95.88 268 ILE B C 1
ATOM 6525 O O . ILE B 1 268 ? 1.097 -10.086 8.273 1 95.88 268 ILE B O 1
ATOM 6529 N N . PHE B 1 269 ? -0.958 -9.102 8.438 1 97.38 269 PHE B N 1
ATOM 6530 C CA . PHE B 1 269 ? -1.507 -9.688 7.219 1 97.38 269 PHE B CA 1
ATOM 6531 C C . PHE B 1 269 ? -1.642 -8.633 6.129 1 97.38 269 PHE B C 1
ATOM 6533 O O . PHE B 1 269 ? -2.465 -7.719 6.238 1 97.38 269 PHE B O 1
ATOM 6540 N N . GLY B 1 270 ? -0.821 -8.766 5.121 1 96.81 270 GLY B N 1
ATOM 6541 C CA . GLY B 1 270 ? -0.903 -7.844 3.996 1 96.81 270 GLY B CA 1
ATOM 6542 C C . GLY B 1 270 ? -0.088 -6.582 4.199 1 96.81 270 GLY B C 1
ATOM 6543 O O . GLY B 1 270 ? -0.343 -5.812 5.129 1 96.81 270 GLY B O 1
ATOM 6544 N N . TYR B 1 271 ? 0.884 -6.359 3.424 1 95.25 271 TYR B N 1
ATOM 6545 C CA . TYR B 1 271 ? 1.725 -5.168 3.424 1 95.25 271 TYR B CA 1
ATOM 6546 C C . TYR B 1 271 ? 2.424 -4.992 2.082 1 95.25 271 TYR B C 1
ATOM 6548 O O . TYR B 1 271 ? 2.65 -5.965 1.36 1 95.25 271 TYR B O 1
ATOM 6556 N N . GLN B 1 272 ? 2.625 -3.775 1.688 1 94.88 272 GLN B N 1
ATOM 6557 C CA . GLN B 1 272 ? 3.277 -3.541 0.403 1 94.88 272 GLN B CA 1
ATOM 6558 C C . GLN B 1 272 ? 4.418 -2.537 0.54 1 94.88 272 GLN B C 1
ATOM 6560 O O . GLN B 1 272 ? 4.281 -1.522 1.227 1 94.88 272 GLN B O 1
ATOM 6565 N N . LEU B 1 273 ? 5.543 -2.871 -0.008 1 93.81 273 LEU B N 1
ATOM 6566 C CA . LEU B 1 273 ? 6.699 -1.991 -0.137 1 93.81 273 LEU B CA 1
ATOM 6567 C C . LEU B 1 273 ? 6.938 -1.617 -1.596 1 93.81 273 LEU B C 1
ATOM 6569 O O . LEU B 1 273 ? 6.723 -2.434 -2.494 1 93.81 273 LEU B O 1
ATOM 6573 N N . VAL B 1 274 ? 7.391 -0.374 -1.824 1 92.81 274 VAL B N 1
ATOM 6574 C CA . VAL B 1 274 ? 7.656 0.077 -3.188 1 92.81 274 VAL B CA 1
ATOM 6575 C C . VAL B 1 274 ? 9.023 0.759 -3.248 1 92.81 274 VAL B C 1
ATOM 6577 O O . VAL B 1 274 ? 9.289 1.704 -2.502 1 92.81 274 VAL B O 1
ATOM 6580 N N . TYR B 1 275 ? 9.875 0.301 -4.145 1 93.19 275 TYR B N 1
ATOM 6581 C CA . TYR B 1 275 ? 11.211 0.858 -4.316 1 93.19 275 TYR B CA 1
ATOM 6582 C C . TYR B 1 275 ? 11.445 1.281 -5.766 1 93.19 275 TYR B C 1
ATOM 6584 O O . TYR B 1 275 ? 11.289 0.477 -6.684 1 93.19 275 TYR B O 1
ATOM 6592 N N . ASP B 1 276 ? 11.773 2.537 -5.926 1 92.31 276 ASP B N 1
ATOM 6593 C CA . ASP B 1 276 ? 12.234 3.012 -7.23 1 92.31 276 ASP B CA 1
ATOM 6594 C C . ASP B 1 276 ? 13.727 2.746 -7.418 1 92.31 276 ASP B C 1
ATOM 6596 O O . ASP B 1 276 ? 14.562 3.346 -6.734 1 92.31 276 ASP B O 1
ATOM 6600 N N . LEU B 1 277 ? 14.086 1.911 -8.391 1 95.56 277 LEU B N 1
ATOM 6601 C CA . LEU B 1 277 ? 15.469 1.466 -8.555 1 95.56 277 LEU B CA 1
ATOM 6602 C C . LEU B 1 277 ? 16.328 2.578 -9.133 1 95.56 277 LEU B C 1
ATOM 6604 O O . LEU B 1 277 ? 17.562 2.482 -9.125 1 95.56 277 LEU B O 1
ATOM 6608 N N . ALA B 1 278 ? 15.719 3.664 -9.57 1 89.06 278 ALA B N 1
ATOM 6609 C CA . ALA B 1 278 ? 16.469 4.855 -9.953 1 89.06 278 ALA B CA 1
ATOM 6610 C C . ALA B 1 278 ? 17.125 5.504 -8.742 1 89.06 278 ALA B C 1
ATOM 6612 O O . ALA B 1 278 ? 18.125 6.219 -8.875 1 89.06 278 ALA B O 1
ATOM 6613 N N . ASN B 1 279 ? 16.547 5.184 -7.582 1 85.62 279 ASN B N 1
ATOM 6614 C CA . ASN B 1 279 ? 17.078 5.758 -6.348 1 85.62 279 ASN B CA 1
ATOM 6615 C C . ASN B 1 279 ? 18.109 4.836 -5.691 1 85.62 279 ASN B C 1
ATOM 6617 O O . ASN B 1 279 ? 18.578 5.105 -4.586 1 85.62 279 ASN B O 1
ATOM 6621 N N . GLY B 1 280 ? 18.406 3.725 -6.352 1 91.25 280 GLY B N 1
ATOM 6622 C CA . GLY B 1 280 ? 19.406 2.814 -5.824 1 91.25 280 GLY B CA 1
ATOM 6623 C C . GLY B 1 280 ? 18.906 1.388 -5.688 1 91.25 280 GLY B C 1
ATOM 6624 O O . GLY B 1 280 ? 17.719 1.129 -5.82 1 91.25 280 GLY B O 1
ATOM 6625 N N . TYR B 1 281 ? 19.906 0.489 -5.484 1 96.88 281 TYR B N 1
ATOM 6626 C CA . TYR B 1 281 ? 19.672 -0.927 -5.242 1 96.88 281 TYR B CA 1
ATOM 6627 C C . TYR B 1 281 ? 19.297 -1.172 -3.783 1 96.88 281 TYR B C 1
ATOM 6629 O O . TYR B 1 281 ? 20.078 -0.893 -2.881 1 96.88 281 TYR B O 1
ATOM 6637 N N . PRO B 1 282 ? 18.016 -1.659 -3.512 1 96.31 282 PRO B N 1
ATOM 6638 C CA . PRO B 1 282 ? 17.562 -1.79 -2.125 1 96.31 282 PRO B CA 1
ATOM 6639 C C . PRO B 1 282 ? 18.297 -2.906 -1.372 1 96.31 282 PRO B C 1
ATOM 6641 O O . PRO B 1 282 ? 17.656 -3.848 -0.896 1 96.31 282 PRO B O 1
ATOM 6644 N N . LEU B 1 283 ? 19.562 -2.764 -1.27 1 96.31 283 LEU B N 1
ATOM 6645 C CA . LEU B 1 283 ? 20.422 -3.527 -0.368 1 96.31 283 LEU B CA 1
ATOM 6646 C C . LEU B 1 283 ? 20.484 -2.877 1.01 1 96.31 283 LEU B C 1
ATOM 6648 O O . LEU B 1 283 ? 20.859 -1.714 1.137 1 96.31 283 LEU B O 1
ATOM 6652 N N . SER B 1 284 ? 20.109 -3.652 1.98 1 94.06 284 SER B N 1
ATOM 6653 C CA . SER B 1 284 ? 19.859 -3.094 3.307 1 94.06 284 SER B CA 1
ATOM 6654 C C . SER B 1 284 ? 21.094 -2.35 3.828 1 94.06 284 SER B C 1
ATOM 6656 O O . SER B 1 284 ? 22.219 -2.848 3.729 1 94.06 284 SER B O 1
ATOM 6658 N N . THR B 1 285 ? 20.906 -1.196 4.402 1 88 285 THR B N 1
ATOM 6659 C CA . THR B 1 285 ? 21.984 -0.407 4.988 1 88 285 THR B CA 1
ATOM 6660 C C . THR B 1 285 ? 21.938 -0.477 6.512 1 88 285 THR B C 1
ATOM 6662 O O . THR B 1 285 ? 22.922 -0.189 7.184 1 88 285 THR B O 1
ATOM 6665 N N . VAL B 1 286 ? 20.766 -0.873 7.004 1 86.06 286 VAL B N 1
ATOM 6666 C CA . VAL B 1 286 ? 20.609 -0.918 8.453 1 86.06 286 VAL B CA 1
ATOM 6667 C C . VAL B 1 286 ? 21.078 -2.275 8.977 1 86.06 286 VAL B C 1
ATOM 6669 O O . VAL B 1 286 ? 21.234 -2.459 10.188 1 86.06 286 VAL B O 1
ATOM 6672 N N . LYS B 1 287 ? 21.297 -3.152 8.172 1 90.69 287 LYS B N 1
ATOM 6673 C CA . LYS B 1 287 ? 21.938 -4.434 8.453 1 90.69 287 LYS B CA 1
ATOM 6674 C C . LYS B 1 287 ? 22.766 -4.91 7.266 1 90.69 287 LYS B C 1
ATOM 6676 O O . LYS B 1 287 ? 22.312 -4.836 6.121 1 90.69 287 LYS B O 1
ATOM 6681 N N . ARG B 1 288 ? 23.891 -5.352 7.566 1 90.94 288 ARG B N 1
ATOM 6682 C CA . ARG B 1 288 ? 24.781 -5.797 6.496 1 90.94 288 ARG B CA 1
ATOM 6683 C C . ARG B 1 288 ? 24.281 -7.094 5.875 1 90.94 288 ARG B C 1
ATOM 6685 O O . ARG B 1 288 ? 23.891 -8.023 6.586 1 90.94 288 ARG B O 1
ATOM 6692 N N . SER B 1 289 ? 24.156 -7.086 4.594 1 90.38 289 SER B N 1
ATOM 6693 C CA . SER B 1 289 ? 23.922 -8.273 3.787 1 90.38 289 SER B CA 1
ATOM 6694 C C . SER B 1 289 ? 25.125 -8.602 2.908 1 90.38 289 SER B C 1
ATOM 6696 O O . SER B 1 289 ? 25.953 -7.734 2.639 1 90.38 289 SER B O 1
ATOM 6698 N N . TYR B 1 290 ? 25.281 -9.805 2.588 1 90.69 290 TYR B N 1
ATOM 6699 C CA . TYR B 1 290 ? 26.375 -10.25 1.731 1 90.69 290 TYR B CA 1
ATOM 6700 C C . TYR B 1 290 ? 25.906 -10.375 0.283 1 90.69 290 TYR B C 1
ATOM 6702 O O . TYR B 1 290 ? 25.359 -11.398 -0.115 1 90.69 290 TYR B O 1
ATOM 6710 N N . PRO B 1 291 ? 26.266 -9.398 -0.567 1 95.06 291 PRO B N 1
ATOM 6711 C CA . PRO B 1 291 ? 25.734 -9.352 -1.932 1 95.06 291 PRO B CA 1
ATOM 6712 C C . PRO B 1 291 ? 26.078 -10.602 -2.738 1 95.06 291 PRO B C 1
ATOM 6714 O O . PRO B 1 291 ? 25.266 -11.055 -3.555 1 95.06 291 PRO B O 1
ATOM 6717 N N . LYS B 1 292 ? 27.266 -11.125 -2.512 1 95.31 292 LYS B N 1
ATOM 6718 C CA . LYS B 1 292 ? 27.656 -12.32 -3.254 1 95.31 292 LYS B CA 1
ATOM 6719 C C . LYS B 1 292 ? 26.734 -13.492 -2.934 1 95.31 292 LYS B C 1
ATOM 6721 O O . LYS B 1 292 ? 26.406 -14.281 -3.816 1 95.31 292 LYS B O 1
ATOM 6726 N N . ALA B 1 293 ? 26.391 -13.648 -1.719 1 95.25 293 ALA B N 1
ATOM 6727 C CA . ALA B 1 293 ? 25.484 -14.711 -1.319 1 95.25 293 ALA B CA 1
ATOM 6728 C C . ALA B 1 293 ? 24.125 -14.555 -1.996 1 95.25 293 ALA B C 1
ATOM 6730 O O . ALA B 1 293 ? 23.547 -15.531 -2.473 1 95.25 293 ALA B O 1
ATOM 6731 N N . ILE B 1 294 ? 23.641 -13.359 -2.031 1 96.44 294 ILE B N 1
ATOM 6732 C CA . ILE B 1 294 ? 22.359 -13.062 -2.656 1 96.44 294 ILE B CA 1
ATOM 6733 C C . ILE B 1 294 ? 22.422 -13.375 -4.148 1 96.44 294 ILE B C 1
ATOM 6735 O O . ILE B 1 294 ? 21.516 -14 -4.703 1 96.44 294 ILE B O 1
ATOM 6739 N N . PHE B 1 295 ? 23.5 -13 -4.75 1 97.69 295 PHE B N 1
ATOM 6740 C CA . PHE B 1 295 ? 23.688 -13.227 -6.176 1 97.69 295 PHE B CA 1
ATOM 6741 C C . PHE B 1 295 ? 23.75 -14.719 -6.48 1 97.69 295 PHE B C 1
ATOM 6743 O O . PHE B 1 295 ? 23.094 -15.203 -7.406 1 97.69 295 PHE B O 1
ATOM 6750 N N . GLU B 1 296 ? 24.516 -15.422 -5.691 1 97.38 296 GLU B N 1
ATOM 6751 C CA . GLU B 1 296 ? 24.703 -16.844 -5.945 1 97.38 296 GLU B CA 1
ATOM 6752 C C . GLU B 1 296 ? 23.406 -17.625 -5.758 1 97.38 296 GLU B C 1
ATOM 6754 O O . GLU B 1 296 ? 23.141 -18.578 -6.488 1 97.38 296 GLU B O 1
ATOM 6759 N N . GLU B 1 297 ? 22.672 -17.25 -4.793 1 97 297 GLU B N 1
ATOM 6760 C CA . GLU B 1 297 ? 21.375 -17.891 -4.609 1 97 297 GLU B CA 1
ATOM 6761 C C . GLU B 1 297 ? 20.453 -17.641 -5.797 1 97 297 GLU B C 1
ATOM 6763 O O . GLU B 1 297 ? 19.781 -18.547 -6.277 1 97 297 GLU B O 1
ATOM 6768 N N . LEU B 1 298 ? 20.453 -16.422 -6.223 1 98.12 298 LEU B N 1
ATOM 6769 C CA . LEU B 1 298 ? 19.625 -16.078 -7.375 1 98.12 298 LEU B CA 1
ATOM 6770 C C . LEU B 1 298 ? 20.078 -16.875 -8.609 1 98.12 298 LEU B C 1
ATOM 6772 O O . LEU B 1 298 ? 19.234 -17.422 -9.328 1 98.12 298 LEU B O 1
ATOM 6776 N N . MET B 1 299 ? 21.359 -16.938 -8.859 1 98.12 299 MET B N 1
ATOM 6777 C CA . MET B 1 299 ? 21.859 -17.656 -10.023 1 98.12 299 MET B CA 1
ATOM 6778 C C . MET B 1 299 ? 21.562 -19.141 -9.93 1 98.12 299 MET B C 1
ATOM 6780 O O . MET B 1 299 ? 21.312 -19.797 -10.938 1 98.12 299 MET B O 1
ATOM 6784 N N . TRP B 1 300 ? 21.641 -19.641 -8.664 1 98 300 TRP B N 1
ATOM 6785 C CA . TRP B 1 300 ? 21.266 -21.016 -8.398 1 98 300 TRP B CA 1
ATOM 6786 C C . TRP B 1 300 ? 19.828 -21.281 -8.859 1 98 300 TRP B C 1
ATOM 6788 O O . TRP B 1 300 ? 19.547 -22.328 -9.469 1 98 300 TRP B O 1
ATOM 6798 N N . MET B 1 301 ? 18.938 -20.375 -8.703 1 97.88 301 MET B N 1
ATOM 6799 C CA . MET B 1 301 ? 17.547 -20.469 -9.156 1 97.88 301 MET B CA 1
ATOM 6800 C C . MET B 1 301 ? 17.453 -20.312 -10.672 1 97.88 301 MET B C 1
ATOM 6802 O O . MET B 1 301 ? 16.781 -21.109 -11.336 1 97.88 301 MET B O 1
ATOM 6806 N N . ILE B 1 302 ? 18.172 -19.359 -11.172 1 98.5 302 ILE B N 1
ATOM 6807 C CA . ILE B 1 302 ? 18.156 -19.062 -12.602 1 98.5 302 ILE B CA 1
ATOM 6808 C C . ILE B 1 302 ? 18.641 -20.266 -13.391 1 98.5 302 ILE B C 1
ATOM 6810 O O . ILE B 1 302 ? 18.141 -20.562 -14.477 1 98.5 302 ILE B O 1
ATOM 6814 N N . ARG B 1 303 ? 19.5 -21.047 -12.812 1 97.88 303 ARG B N 1
ATOM 6815 C CA . ARG B 1 303 ? 20.078 -22.203 -13.484 1 97.88 303 ARG B CA 1
ATOM 6816 C C . ARG B 1 303 ? 19.25 -23.469 -13.234 1 97.88 303 ARG B C 1
ATOM 6818 O O . ARG B 1 303 ? 19.625 -24.562 -13.641 1 97.88 303 ARG B O 1
ATOM 6825 N N . GLY B 1 304 ? 18.188 -23.344 -12.492 1 97.69 304 GLY B N 1
ATOM 6826 C CA . GLY B 1 304 ? 17.25 -24.438 -12.258 1 97.69 304 GLY B CA 1
ATOM 6827 C C . GLY B 1 304 ? 17.781 -25.469 -11.289 1 97.69 304 GLY B C 1
ATOM 6828 O O . GLY B 1 304 ? 17.312 -26.609 -11.273 1 97.69 304 GLY B O 1
ATOM 6829 N N . GLN B 1 305 ? 18.75 -25.094 -10.484 1 96.62 305 GLN B N 1
ATOM 6830 C CA . GLN B 1 305 ? 19.438 -26.047 -9.617 1 96.62 305 GLN B CA 1
ATOM 6831 C C . GLN B 1 305 ? 18.688 -26.234 -8.305 1 96.62 305 GLN B C 1
ATOM 6833 O O . GLN B 1 305 ? 18 -25.312 -7.844 1 96.62 305 GLN B O 1
ATOM 6838 N N . THR B 1 306 ? 18.812 -27.422 -7.727 1 97.44 306 THR B N 1
ATOM 6839 C CA . THR B 1 306 ? 18.156 -27.75 -6.461 1 97.44 306 THR B CA 1
ATOM 6840 C C . THR B 1 306 ? 19.156 -28.375 -5.484 1 97.44 306 THR B C 1
ATOM 6842 O O . THR B 1 306 ? 18.781 -28.734 -4.367 1 97.44 306 THR B O 1
ATOM 6845 N N . ASN B 1 307 ? 20.391 -28.5 -5.922 1 97 307 ASN B N 1
ATOM 6846 C CA . ASN B 1 307 ? 21.453 -29.047 -5.086 1 97 307 ASN B CA 1
ATOM 6847 C C . ASN B 1 307 ? 22.109 -27.953 -4.23 1 97 307 ASN B C 1
ATOM 6849 O O . ASN B 1 307 ? 22.812 -27.094 -4.754 1 97 307 ASN B O 1
ATOM 6853 N N . VAL B 1 308 ? 22 -28.109 -2.971 1 96.69 308 VAL B N 1
ATOM 6854 C CA . VAL B 1 308 ? 22.453 -27.078 -2.041 1 96.69 308 VAL B CA 1
ATOM 6855 C C . VAL B 1 308 ? 23.984 -27.094 -1.963 1 96.69 308 VAL B C 1
ATOM 6857 O O . VAL B 1 308 ? 24.609 -26.109 -1.563 1 96.69 308 VAL B O 1
ATOM 6860 N N . LYS B 1 309 ? 24.609 -28.141 -2.318 1 94.56 309 LYS B N 1
ATOM 6861 C CA . LYS B 1 309 ? 26.062 -28.25 -2.273 1 94.56 309 LYS B CA 1
ATOM 6862 C C . LYS B 1 309 ? 26.719 -27.188 -3.141 1 94.56 309 LYS B C 1
ATOM 6864 O O . LYS B 1 309 ? 27.797 -26.688 -2.814 1 94.56 309 LYS B O 1
ATOM 6869 N N . TYR B 1 310 ? 26.094 -26.828 -4.191 1 93.94 310 TYR B N 1
ATOM 6870 C CA . TYR B 1 310 ? 26.609 -25.766 -5.055 1 93.94 310 TYR B CA 1
ATOM 6871 C C . TYR B 1 310 ? 26.688 -24.453 -4.305 1 93.94 310 TYR B C 1
ATOM 6873 O O . TYR B 1 310 ? 27.641 -23.672 -4.504 1 93.94 310 TYR B O 1
ATOM 6881 N N . LEU B 1 311 ? 25.703 -24.172 -3.482 1 95.62 311 LEU B N 1
ATOM 6882 C CA . LEU B 1 311 ? 25.703 -22.969 -2.672 1 95.62 311 LEU B CA 1
ATOM 6883 C C . LEU B 1 311 ? 26.75 -23.047 -1.567 1 95.62 311 LEU B C 1
ATOM 6885 O O . LEU B 1 311 ? 27.453 -22.062 -1.292 1 95.62 311 LEU B O 1
ATOM 6889 N N . GLN B 1 312 ? 26.859 -24.234 -1.005 1 95 312 GLN B N 1
ATOM 6890 C CA . GLN B 1 312 ? 27.828 -24.438 0.071 1 95 312 GLN B CA 1
ATOM 6891 C C . GLN B 1 312 ? 29.25 -24.234 -0.42 1 95 312 GLN B C 1
ATOM 6893 O O . GLN B 1 312 ? 30.078 -23.672 0.293 1 95 312 GLN B O 1
ATOM 6898 N N . GLU B 1 313 ? 29.516 -24.656 -1.563 1 94.69 313 GLU B N 1
ATOM 6899 C CA . GLU B 1 313 ? 30.828 -24.469 -2.162 1 94.69 313 GLU B CA 1
ATOM 6900 C C . GLU B 1 313 ? 31.156 -22.984 -2.328 1 94.69 313 GLU B C 1
ATOM 6902 O O . GLU B 1 313 ? 32.344 -22.609 -2.365 1 94.69 313 GLU B O 1
ATOM 6907 N N . LYS B 1 314 ? 30.156 -22.219 -2.395 1 93.44 314 LYS B N 1
ATOM 6908 C CA . LYS B 1 314 ? 30.328 -20.781 -2.533 1 93.44 314 LYS B CA 1
ATOM 6909 C C . LYS B 1 314 ? 30.141 -20.062 -1.196 1 93.44 314 LYS B C 1
ATOM 6911 O O . LYS B 1 314 ? 29.969 -18.844 -1.154 1 93.44 314 LYS B O 1
ATOM 6916 N N . ASN B 1 315 ? 30 -20.766 -0.152 1 92.19 315 ASN B N 1
ATOM 6917 C CA . ASN B 1 315 ? 29.875 -20.281 1.221 1 92.19 315 ASN B CA 1
ATOM 6918 C C . ASN B 1 315 ? 28.516 -19.625 1.468 1 92.19 315 ASN B C 1
ATOM 6920 O O . ASN B 1 315 ? 28.438 -18.625 2.17 1 92.19 315 ASN B O 1
ATOM 6924 N N . VAL B 1 316 ? 27.609 -20.078 0.715 1 92.06 316 VAL B N 1
ATOM 6925 C CA . VAL B 1 316 ? 26.219 -19.703 0.979 1 92.06 316 VAL B CA 1
ATOM 6926 C C . VAL B 1 316 ? 25.531 -20.797 1.786 1 92.06 316 VAL B C 1
ATOM 6928 O O . VAL B 1 316 ? 25.297 -21.891 1.275 1 92.06 316 VAL B O 1
ATOM 6931 N N . THR B 1 317 ? 25.094 -20.5 3.014 1 88.62 317 THR B N 1
ATOM 6932 C CA . THR B 1 317 ? 24.719 -21.578 3.932 1 88.62 317 THR B CA 1
ATOM 6933 C C . THR B 1 317 ? 23.266 -21.453 4.367 1 88.62 317 THR B C 1
ATOM 6935 O O . THR B 1 317 ? 22.812 -22.141 5.277 1 88.62 317 THR B O 1
ATOM 6938 N N . ILE B 1 318 ? 22.531 -20.641 3.715 1 85.44 318 ILE B N 1
ATOM 6939 C CA . ILE B 1 318 ? 21.188 -20.297 4.188 1 85.44 318 ILE B CA 1
ATOM 6940 C C . ILE B 1 318 ? 20.266 -21.5 4.031 1 85.44 318 ILE B C 1
ATOM 6942 O O . ILE B 1 318 ? 19.219 -21.594 4.695 1 85.44 318 ILE B O 1
ATOM 6946 N N . TRP B 1 319 ? 20.609 -22.547 3.225 1 90.56 319 TRP B N 1
ATOM 6947 C CA . TRP B 1 319 ? 19.75 -23.688 2.959 1 90.56 319 TRP B CA 1
ATOM 6948 C C . TRP B 1 319 ? 20.25 -24.922 3.695 1 90.56 319 TRP B C 1
ATOM 6950 O O . TRP B 1 319 ? 19.688 -26.016 3.547 1 90.56 319 TRP B O 1
ATOM 6960 N N . ASN B 1 320 ? 21.266 -24.75 4.527 1 90.5 320 ASN B N 1
ATOM 6961 C CA . ASN B 1 320 ? 21.891 -25.906 5.168 1 90.5 320 ASN B CA 1
ATOM 6962 C C . ASN B 1 320 ? 20.891 -26.656 6.043 1 90.5 320 ASN B C 1
ATOM 6964 O O . ASN B 1 320 ? 20.812 -27.891 5.965 1 90.5 320 ASN B O 1
ATOM 6968 N N . LYS B 1 321 ? 20.109 -25.953 6.758 1 88.94 321 LYS B N 1
ATOM 6969 C CA . LYS B 1 321 ? 19.203 -26.594 7.719 1 88.94 321 LYS B CA 1
ATOM 6970 C C . LYS B 1 321 ? 18.078 -27.344 7.004 1 88.94 321 LYS B C 1
ATOM 6972 O O . LYS B 1 321 ? 17.578 -28.344 7.512 1 88.94 321 LYS B O 1
ATOM 6977 N N . ASN B 1 322 ? 17.766 -26.953 5.773 1 91 322 ASN B N 1
ATOM 6978 C CA . ASN B 1 322 ? 16.656 -27.547 5.031 1 91 322 ASN B CA 1
ATOM 6979 C C . ASN B 1 322 ? 17.125 -28.688 4.133 1 91 322 ASN B C 1
ATOM 6981 O O . ASN B 1 322 ? 16.328 -29.281 3.41 1 91 322 ASN B O 1
ATOM 6985 N N . SER B 1 323 ? 18.391 -29.016 4.23 1 93.56 323 SER B N 1
ATOM 6986 C CA . SER B 1 323 ? 18.922 -29.969 3.262 1 93.56 323 SER B CA 1
ATOM 6987 C C . SER B 1 323 ? 19.656 -31.109 3.953 1 93.56 323 SER B C 1
ATOM 6989 O O . SER B 1 323 ? 20.344 -31.891 3.299 1 93.56 323 SER B O 1
ATOM 6991 N N . THR B 1 324 ? 19.5 -31.219 5.289 1 94.38 324 THR B N 1
ATOM 6992 C CA . THR B 1 324 ? 20.141 -32.281 6.031 1 94.38 324 THR B CA 1
ATOM 6993 C C . THR B 1 324 ? 19.344 -33.594 5.902 1 94.38 324 THR B C 1
ATOM 6995 O O . THR B 1 324 ? 18.141 -33.562 5.602 1 94.38 324 THR B O 1
ATOM 6998 N N . LYS B 1 325 ? 20.062 -34.656 6.16 1 94.56 325 LYS B N 1
ATOM 6999 C CA . LYS B 1 325 ? 19.406 -35.969 6.152 1 94.56 325 LYS B CA 1
ATOM 7000 C C . LYS B 1 325 ? 18.281 -36.031 7.188 1 94.56 325 LYS B C 1
ATOM 7002 O O . LYS B 1 325 ? 17.203 -36.562 6.914 1 94.56 325 LYS B O 1
ATOM 7007 N N . GLU B 1 326 ? 18.516 -35.531 8.32 1 94.06 326 GLU B N 1
ATOM 7008 C CA . GLU B 1 326 ? 17.547 -35.531 9.406 1 94.06 326 GLU B CA 1
ATOM 7009 C C . GLU B 1 326 ? 16.297 -34.719 9.023 1 94.06 326 GLU B C 1
ATOM 7011 O O . GLU B 1 326 ? 15.172 -35.188 9.281 1 94.06 326 GLU B O 1
ATOM 7016 N N . PHE B 1 327 ? 16.516 -33.656 8.406 1 93 327 PHE B N 1
ATOM 7017 C CA . PHE B 1 327 ? 15.398 -32.812 7.992 1 93 327 PHE B CA 1
ATOM 7018 C C . PHE B 1 327 ? 14.555 -33.5 6.934 1 93 327 PHE B C 1
ATOM 7020 O O . PHE B 1 327 ? 13.328 -33.531 7.031 1 93 327 PHE B O 1
ATOM 7027 N N . LEU B 1 328 ? 15.164 -34.031 5.953 1 95.19 328 LEU B N 1
ATOM 7028 C CA . LEU B 1 328 ? 14.453 -34.688 4.855 1 95.19 328 LEU B CA 1
ATOM 7029 C C . LEU B 1 328 ? 13.672 -35.906 5.352 1 95.19 328 LEU B C 1
ATOM 7031 O O . LEU B 1 328 ? 12.539 -36.125 4.922 1 95.19 328 LEU B O 1
ATOM 7035 N N . GLN B 1 329 ? 14.227 -36.562 6.312 1 94.38 329 GLN B N 1
ATOM 7036 C CA . GLN B 1 329 ? 13.539 -37.719 6.898 1 94.38 329 GLN B CA 1
ATOM 7037 C C . GLN B 1 329 ? 12.336 -37.281 7.723 1 94.38 329 GLN B C 1
ATOM 7039 O O . GLN B 1 329 ? 11.281 -37.906 7.688 1 94.38 329 GLN B O 1
ATOM 7044 N N . LYS B 1 330 ? 12.523 -36.219 8.391 1 91 330 LYS B N 1
ATOM 7045 C CA . LYS B 1 330 ? 11.453 -35.688 9.234 1 91 330 LYS B CA 1
ATOM 7046 C C . LYS B 1 330 ? 10.211 -35.344 8.414 1 91 330 LYS B C 1
ATOM 7048 O O . LYS B 1 330 ? 9.086 -35.562 8.875 1 91 330 LYS B O 1
ATOM 7053 N N . TYR B 1 331 ? 10.406 -34.938 7.199 1 90.56 331 TYR B N 1
ATOM 7054 C CA . TYR B 1 331 ? 9.281 -34.531 6.367 1 90.56 331 TYR B CA 1
ATOM 7055 C C . TYR B 1 331 ? 8.992 -35.562 5.293 1 90.56 331 TYR B C 1
ATOM 7057 O O . TYR B 1 331 ? 8.266 -35.281 4.336 1 90.56 331 TYR B O 1
ATOM 7065 N N . ASN B 1 332 ? 9.602 -36.719 5.41 1 93.69 332 ASN B N 1
ATOM 7066 C CA . ASN B 1 332 ? 9.367 -37.906 4.559 1 93.69 332 ASN B CA 1
ATOM 7067 C C . ASN B 1 332 ? 9.68 -37.594 3.098 1 93.69 332 ASN B C 1
ATOM 7069 O O . ASN B 1 332 ? 8.906 -37.938 2.207 1 93.69 332 ASN B O 1
ATOM 7073 N N . LEU B 1 333 ? 10.75 -36.844 2.885 1 95.56 333 LEU B N 1
ATOM 7074 C CA . LEU B 1 333 ? 11.219 -36.531 1.533 1 95.56 333 LEU B CA 1
ATOM 7075 C C . LEU B 1 333 ? 12.258 -37.562 1.087 1 95.56 333 LEU B C 1
ATOM 7077 O O . LEU B 1 333 ? 13.227 -37.812 1.808 1 95.56 333 LEU B O 1
ATOM 7081 N N . PRO B 1 334 ? 12.055 -38.125 -0.07 1 95.12 334 PRO B N 1
ATOM 7082 C CA . PRO B 1 334 ? 12.859 -39.281 -0.489 1 95.12 334 PRO B CA 1
ATOM 7083 C C . PRO B 1 334 ? 14.195 -38.875 -1.111 1 95.12 334 PRO B C 1
ATOM 7085 O O . PRO B 1 334 ? 14.781 -39.625 -1.883 1 95.12 334 PRO B O 1
ATOM 7088 N N . TYR B 1 335 ? 14.734 -37.719 -0.797 1 96.62 335 TYR B N 1
ATOM 7089 C CA . TYR B 1 335 ? 15.898 -37.188 -1.502 1 96.62 335 TYR B CA 1
ATOM 7090 C C . TYR B 1 335 ? 17.172 -37.438 -0.704 1 96.62 335 TYR B C 1
ATOM 7092 O O . TYR B 1 335 ? 17.125 -37.656 0.51 1 96.62 335 TYR B O 1
ATOM 7100 N N . GLU B 1 336 ? 18.281 -37.406 -1.41 1 95.81 336 GLU B N 1
ATOM 7101 C CA . GLU B 1 336 ? 19.578 -37.438 -0.746 1 95.81 336 GLU B CA 1
ATOM 7102 C C . GLU B 1 336 ? 19.906 -36.094 -0.112 1 95.81 336 GLU B C 1
ATOM 7104 O O . GLU B 1 336 ? 19.328 -35.062 -0.487 1 95.81 336 GLU B O 1
ATOM 7109 N N . GLU B 1 337 ? 20.859 -36.188 0.818 1 95.62 337 GLU B N 1
ATOM 7110 C CA . GLU B 1 337 ? 21.297 -34.938 1.471 1 95.62 337 GLU B CA 1
ATOM 7111 C C . GLU B 1 337 ? 21.75 -33.906 0.446 1 95.62 337 GLU B C 1
ATOM 7113 O O . GLU B 1 337 ? 22.469 -34.25 -0.506 1 95.62 337 GLU B O 1
ATOM 7118 N N . GLY B 1 338 ? 21.234 -32.719 0.626 1 96.19 338 GLY B N 1
ATOM 7119 C CA . GLY B 1 338 ? 21.594 -31.641 -0.282 1 96.19 338 GLY B CA 1
ATOM 7120 C C . GLY B 1 338 ? 20.516 -31.328 -1.298 1 96.19 338 GLY B C 1
ATOM 7121 O O . GLY B 1 338 ? 20.516 -30.266 -1.915 1 96.19 338 GLY B O 1
ATOM 7122 N N . ASP B 1 339 ? 19.672 -32.25 -1.536 1 97.62 339 ASP B N 1
ATOM 7123 C CA . ASP B 1 339 ? 18.594 -32.125 -2.504 1 97.62 339 ASP B CA 1
ATOM 7124 C C . ASP B 1 339 ? 17.328 -31.578 -1.838 1 97.62 339 ASP B C 1
ATOM 7126 O O . ASP B 1 339 ? 16.719 -32.25 -1.01 1 97.62 339 ASP B O 1
ATOM 7130 N N . ILE B 1 340 ? 16.844 -30.391 -2.297 1 97.12 340 ILE B N 1
ATOM 7131 C CA . ILE B 1 340 ? 15.711 -29.766 -1.617 1 97.12 340 ILE B CA 1
ATOM 7132 C C . ILE B 1 340 ? 14.422 -30.078 -2.369 1 97.12 340 ILE B C 1
ATOM 7134 O O . ILE B 1 340 ? 13.359 -29.547 -2.039 1 97.12 340 ILE B O 1
ATOM 7138 N N . GLY B 1 341 ? 14.484 -30.953 -3.438 1 97.88 341 GLY B N 1
ATOM 7139 C CA . GLY B 1 341 ? 13.305 -31.25 -4.238 1 97.88 341 GLY B CA 1
ATOM 7140 C C . GLY B 1 341 ? 13.008 -30.156 -5.262 1 97.88 341 GLY B C 1
ATOM 7141 O O . GLY B 1 341 ? 13.844 -29.297 -5.512 1 97.88 341 GLY B O 1
ATOM 7142 N N . PRO B 1 342 ? 11.859 -30.234 -5.922 1 98.06 342 PRO B N 1
ATOM 7143 C CA . PRO B 1 342 ? 11.523 -29.328 -7.016 1 98.06 342 PRO B CA 1
ATOM 7144 C C . PRO B 1 342 ? 11.125 -27.938 -6.523 1 98.06 342 PRO B C 1
ATOM 7146 O O . PRO B 1 342 ? 10.008 -27.484 -6.793 1 98.06 342 PRO B O 1
ATOM 7149 N N . GLY B 1 343 ? 12.078 -27.266 -5.914 1 96.69 343 GLY B N 1
ATOM 7150 C CA . GLY B 1 343 ? 11.828 -25.922 -5.398 1 96.69 343 GLY B CA 1
ATOM 7151 C C . GLY B 1 343 ? 12.453 -24.828 -6.254 1 96.69 343 GLY B C 1
ATOM 7152 O O . GLY B 1 343 ? 13.273 -25.109 -7.125 1 96.69 343 GLY B O 1
ATOM 7153 N N . TYR B 1 344 ? 11.961 -23.609 -6.094 1 96.5 344 TYR B N 1
ATOM 7154 C CA . TYR B 1 344 ? 12.391 -22.328 -6.648 1 96.5 344 TYR B CA 1
ATOM 7155 C C . TYR B 1 344 ? 12.938 -22.5 -8.055 1 96.5 344 TYR B C 1
ATOM 7157 O O . TYR B 1 344 ? 12.195 -22.422 -9.039 1 96.5 344 TYR B O 1
ATOM 7165 N N . GLY B 1 345 ? 14.266 -22.938 -8.18 1 97.75 345 GLY B N 1
ATOM 7166 C CA . GLY B 1 345 ? 14.906 -23.031 -9.477 1 97.75 345 GLY B CA 1
ATOM 7167 C C . GLY B 1 345 ? 14.219 -24 -10.414 1 97.75 345 GLY B C 1
ATOM 7168 O O . GLY B 1 345 ? 14.047 -23.719 -11.602 1 97.75 345 GLY B O 1
ATOM 7169 N N . PHE B 1 346 ? 13.898 -25.172 -9.867 1 98.5 346 PHE B N 1
ATOM 7170 C CA . PHE B 1 346 ? 13.203 -26.172 -10.672 1 98.5 346 PHE B CA 1
ATOM 7171 C C . PHE B 1 346 ? 11.875 -25.625 -11.188 1 98.5 346 PHE B C 1
ATOM 7173 O O . PHE B 1 346 ? 11.547 -25.797 -12.367 1 98.5 346 PHE B O 1
ATOM 7180 N N . GLN B 1 347 ? 11.109 -24.953 -10.344 1 98.62 347 GLN B N 1
ATOM 7181 C CA . GLN B 1 347 ? 9.828 -24.406 -10.766 1 98.62 347 GLN B CA 1
ATOM 7182 C C . GLN B 1 347 ? 10.031 -23.281 -11.789 1 98.62 347 GLN B C 1
ATOM 7184 O O . GLN B 1 347 ? 9.211 -23.125 -12.695 1 98.62 347 GLN B O 1
ATOM 7189 N N . MET B 1 348 ? 11.102 -22.578 -11.68 1 98.62 348 MET B N 1
ATOM 7190 C CA . MET B 1 348 ? 11.375 -21.453 -12.57 1 98.62 348 MET B CA 1
ATOM 7191 C C . MET B 1 348 ? 11.672 -21.938 -13.984 1 98.62 348 MET B C 1
ATOM 7193 O O . MET B 1 348 ? 11.195 -21.359 -14.961 1 98.62 348 MET B O 1
ATOM 7197 N N . ARG B 1 349 ? 12.367 -23.094 -14.094 1 98.62 349 ARG B N 1
ATOM 7198 C CA . ARG B 1 349 ? 12.93 -23.469 -15.391 1 98.62 349 ARG B CA 1
ATOM 7199 C C . ARG B 1 349 ? 12.234 -24.703 -15.953 1 98.62 349 ARG B C 1
ATOM 7201 O O . ARG B 1 349 ? 12.258 -24.953 -17.156 1 98.62 349 ARG B O 1
ATOM 7208 N N . HIS B 1 350 ? 11.602 -25.5 -15.023 1 98.5 350 HIS B N 1
ATOM 7209 C CA . HIS B 1 350 ? 11.07 -26.797 -15.438 1 98.5 350 HIS B CA 1
ATOM 7210 C C . HIS B 1 350 ? 9.695 -27.047 -14.828 1 98.5 350 HIS B C 1
ATOM 7212 O O . HIS B 1 350 ? 9.391 -28.172 -14.43 1 98.5 350 HIS B O 1
ATOM 7218 N N . TYR B 1 351 ? 8.898 -26.062 -14.773 1 98.31 351 TYR B N 1
ATOM 7219 C CA . TYR B 1 351 ? 7.59 -26.156 -14.133 1 98.31 351 TYR B CA 1
ATOM 7220 C C . TYR B 1 351 ? 6.754 -27.266 -14.758 1 98.31 351 TYR B C 1
ATOM 7222 O O . TYR B 1 351 ? 6.555 -27.297 -15.977 1 98.31 351 TYR B O 1
ATOM 7230 N N . GLY B 1 352 ? 6.266 -28.188 -14.008 1 95.62 352 GLY B N 1
ATOM 7231 C CA . GLY B 1 352 ? 5.367 -29.234 -14.477 1 95.62 352 GLY B CA 1
ATOM 7232 C C . GLY B 1 352 ? 6.086 -30.516 -14.867 1 95.62 352 GLY B C 1
ATOM 7233 O O . GLY B 1 352 ? 5.453 -31.547 -15.086 1 95.62 352 GLY B O 1
ATOM 7234 N N . ALA B 1 353 ? 7.398 -30.5 -14.961 1 97.25 353 ALA B N 1
ATOM 7235 C CA . ALA B 1 353 ? 8.148 -31.719 -15.242 1 97.25 353 ALA B CA 1
ATOM 7236 C C . ALA B 1 353 ? 8.18 -32.656 -14.031 1 97.25 353 ALA B C 1
ATOM 7238 O O . ALA B 1 353 ? 8.008 -32.188 -12.898 1 97.25 353 ALA B O 1
ATOM 7239 N N . GLU B 1 354 ? 8.398 -33.875 -14.336 1 96.31 354 GLU B N 1
ATOM 7240 C CA . GLU B 1 354 ? 8.57 -34.844 -13.242 1 96.31 354 GLU B CA 1
ATOM 7241 C C . GLU B 1 354 ? 9.945 -34.719 -12.609 1 96.31 354 GLU B C 1
ATOM 7243 O O . GLU B 1 354 ? 10.969 -34.75 -13.305 1 96.31 354 GLU B O 1
ATOM 7248 N N . TYR B 1 355 ? 9.961 -34.531 -11.328 1 97.81 355 TYR B N 1
ATOM 7249 C CA . TYR B 1 355 ? 11.227 -34.375 -10.602 1 97.81 355 TYR B CA 1
ATOM 7250 C C . TYR B 1 355 ? 11.742 -35.75 -10.141 1 97.81 355 TYR B C 1
ATOM 7252 O O . TYR B 1 355 ? 10.984 -36.531 -9.594 1 97.81 355 TYR B O 1
ATOM 7260 N N . THR B 1 356 ? 13.062 -35.969 -10.305 1 97 356 THR B N 1
ATOM 7261 C CA . THR B 1 356 ? 13.656 -37.25 -9.859 1 97 356 THR B CA 1
ATOM 7262 C C . THR B 1 356 ? 14.727 -36.969 -8.805 1 97 356 THR B C 1
ATOM 7264 O O . THR B 1 356 ? 14.664 -37.531 -7.699 1 97 356 THR B O 1
ATOM 7267 N N . ASN B 1 357 ? 15.703 -36.156 -9.117 1 96.62 357 ASN B N 1
ATOM 7268 C CA . ASN B 1 357 ? 16.766 -35.812 -8.188 1 96.62 357 ASN B CA 1
ATOM 7269 C C . ASN B 1 357 ? 17.516 -34.562 -8.641 1 96.62 357 ASN B C 1
ATOM 7271 O O . ASN B 1 357 ? 17.297 -34.062 -9.742 1 96.62 357 ASN B O 1
ATOM 7275 N N . CYS B 1 358 ? 18.422 -34.062 -7.805 1 97.12 358 CYS B N 1
ATOM 7276 C CA . CYS B 1 358 ? 19.047 -32.781 -8.047 1 97.12 358 CYS B CA 1
ATOM 7277 C C . CYS B 1 358 ? 20.172 -32.875 -9.062 1 97.12 358 CYS B C 1
ATOM 7279 O O . CYS B 1 358 ? 20.688 -31.875 -9.547 1 97.12 358 CYS B O 1
ATOM 7281 N N . MET B 1 359 ? 20.547 -34.125 -9.477 1 95.81 359 MET B N 1
ATOM 7282 C CA . MET B 1 359 ? 21.656 -34.312 -10.414 1 95.81 359 MET B CA 1
ATOM 7283 C C . MET B 1 359 ? 21.125 -34.594 -11.82 1 95.81 359 MET B C 1
ATOM 7285 O O . MET B 1 359 ? 21.891 -34.562 -12.781 1 95.81 359 MET B O 1
ATOM 7289 N N . ALA B 1 360 ? 19.859 -34.781 -11.953 1 96.12 360 ALA B N 1
ATOM 7290 C CA . ALA B 1 360 ? 19.266 -35.125 -13.234 1 96.12 360 ALA B CA 1
ATOM 7291 C C . ALA B 1 360 ? 19.25 -33.938 -14.188 1 96.12 360 ALA B C 1
ATOM 7293 O O . ALA B 1 360 ? 19.297 -32.781 -13.742 1 96.12 360 ALA B O 1
ATOM 7294 N N . ASP B 1 361 ? 19.234 -34.25 -15.461 1 95.81 361 ASP B N 1
ATOM 7295 C CA . ASP B 1 361 ? 19.109 -33.25 -16.5 1 95.81 361 ASP B CA 1
ATOM 7296 C C . ASP B 1 361 ? 17.656 -33.031 -16.891 1 95.81 361 ASP B C 1
ATOM 7298 O O . ASP B 1 361 ? 17 -33.906 -17.422 1 95.81 361 ASP B O 1
ATOM 7302 N N . TYR B 1 362 ? 17.203 -31.828 -16.656 1 96.75 362 TYR B N 1
ATOM 7303 C CA . TYR B 1 362 ? 15.805 -31.516 -16.922 1 96.75 362 TYR B CA 1
ATOM 7304 C C . TYR B 1 362 ? 15.672 -30.625 -18.156 1 96.75 362 TYR B C 1
ATOM 7306 O O . TYR B 1 362 ? 14.586 -30.125 -18.438 1 96.75 362 TYR B O 1
ATOM 7314 N N . ARG B 1 363 ? 16.812 -30.5 -19.047 1 89.06 363 ARG B N 1
ATOM 7315 C CA . ARG B 1 363 ? 16.781 -29.656 -20.234 1 89.06 363 ARG B CA 1
ATOM 7316 C C . ARG B 1 363 ? 15.664 -30.078 -21.172 1 89.06 363 ARG B C 1
ATOM 7318 O O . ARG B 1 363 ? 15.547 -31.266 -21.516 1 89.06 363 ARG B O 1
ATOM 7325 N N . GLY B 1 364 ? 14.727 -29 -21.375 1 94.44 364 GLY B N 1
ATOM 7326 C CA . GLY B 1 364 ? 13.648 -29.219 -22.328 1 94.44 364 GLY B CA 1
ATOM 7327 C C . GLY B 1 364 ? 12.414 -29.828 -21.688 1 94.44 364 GLY B C 1
ATOM 7328 O O . GLY B 1 364 ? 11.43 -30.109 -22.375 1 94.44 364 GLY B O 1
ATOM 7329 N N . LYS B 1 365 ? 12.461 -30.062 -20.484 1 96.81 365 LYS B N 1
ATOM 7330 C CA . LYS B 1 365 ? 11.305 -30.641 -19.797 1 96.81 365 LYS B CA 1
ATOM 7331 C C . LYS B 1 365 ? 10.539 -29.562 -19.031 1 96.81 365 LYS B C 1
ATOM 7333 O O . LYS B 1 365 ? 11.148 -28.656 -18.453 1 96.81 365 LYS B O 1
ATOM 7338 N N . GLY B 1 366 ? 9.203 -29.688 -19.078 1 96.69 366 GLY B N 1
ATOM 7339 C CA . GLY B 1 366 ? 8.367 -28.719 -18.391 1 96.69 366 GLY B CA 1
ATOM 7340 C C . GLY B 1 366 ? 8.344 -27.375 -19.062 1 96.69 366 GLY B C 1
ATOM 7341 O O . GLY B 1 366 ? 8.602 -27.266 -20.266 1 96.69 366 GLY B O 1
ATOM 7342 N N . THR B 1 367 ? 7.918 -26.391 -18.359 1 97.56 367 THR B N 1
ATOM 7343 C CA . THR B 1 367 ? 7.816 -25.031 -18.859 1 97.56 367 THR B CA 1
ATOM 7344 C C . THR B 1 367 ? 8.945 -24.172 -18.328 1 97.56 367 THR B C 1
ATOM 7346 O O . THR B 1 367 ? 9.133 -24.062 -17.109 1 97.56 367 THR B O 1
ATOM 7349 N N . ASP B 1 368 ? 9.758 -23.594 -19.219 1 98.38 368 ASP B N 1
ATOM 7350 C CA . ASP B 1 368 ? 10.797 -22.641 -18.844 1 98.38 368 ASP B CA 1
ATOM 7351 C C . ASP B 1 368 ? 10.25 -21.234 -18.75 1 98.38 368 ASP B C 1
ATOM 7353 O O . ASP B 1 368 ? 10.281 -20.484 -19.734 1 98.38 368 ASP B O 1
ATOM 7357 N N . GLN B 1 369 ? 9.836 -20.875 -17.594 1 98.62 369 GLN B N 1
ATOM 7358 C CA . GLN B 1 369 ? 9.133 -19.609 -17.391 1 98.62 369 GLN B CA 1
ATOM 7359 C C . GLN B 1 369 ? 10.07 -18.422 -17.578 1 98.62 369 GLN B C 1
ATOM 7361 O O . GLN B 1 369 ? 9.648 -17.375 -18.062 1 98.62 369 GLN B O 1
ATOM 7366 N N . LEU B 1 370 ? 11.289 -18.609 -17.141 1 98.75 370 LEU B N 1
ATOM 7367 C CA . LEU B 1 370 ? 12.234 -17.5 -17.266 1 98.75 370 LEU B CA 1
ATOM 7368 C C . LEU B 1 370 ? 12.453 -17.141 -18.719 1 98.75 370 LEU B C 1
ATOM 7370 O O . LEU B 1 370 ? 12.414 -15.961 -19.094 1 98.75 370 LEU B O 1
ATOM 7374 N N . MET B 1 371 ? 12.656 -18.109 -19.547 1 98.31 371 MET B N 1
ATOM 7375 C CA . MET B 1 371 ? 12.867 -17.844 -20.969 1 98.31 371 MET B CA 1
ATOM 7376 C C . MET B 1 371 ? 11.609 -17.281 -21.609 1 98.31 371 MET B C 1
ATOM 7378 O O . MET B 1 371 ? 11.695 -16.438 -22.5 1 98.31 371 MET B O 1
ATOM 7382 N N . GLU B 1 372 ? 10.484 -17.781 -21.172 1 98.06 372 GLU B N 1
ATOM 7383 C CA . GLU B 1 372 ? 9.234 -17.219 -21.672 1 98.06 372 GLU B CA 1
ATOM 7384 C C . GLU B 1 372 ? 9.109 -15.734 -21.312 1 98.06 372 GLU B C 1
ATOM 7386 O O . GLU B 1 372 ? 8.648 -14.93 -22.125 1 98.06 372 GLU B O 1
ATOM 7391 N N . CYS B 1 373 ? 9.477 -15.398 -20.125 1 98.56 373 CYS B N 1
ATOM 7392 C CA . CYS B 1 373 ? 9.445 -14 -19.703 1 98.56 373 CYS B CA 1
ATOM 7393 C C . CYS B 1 373 ? 10.375 -13.156 -20.562 1 98.56 373 CYS B C 1
ATOM 7395 O O . CYS B 1 373 ? 9.992 -12.078 -21.016 1 98.56 373 CYS B O 1
ATOM 7397 N N . ILE B 1 374 ? 11.594 -13.656 -20.75 1 98.56 374 ILE B N 1
ATOM 7398 C CA . ILE B 1 374 ? 12.555 -12.93 -21.562 1 98.56 374 ILE B CA 1
ATOM 7399 C C . ILE B 1 374 ? 12 -12.727 -22.969 1 98.56 374 ILE B C 1
ATOM 7401 O O . ILE B 1 374 ? 12.094 -11.633 -23.531 1 98.56 374 ILE B O 1
ATOM 7405 N N . ASP B 1 375 ? 11.383 -13.773 -23.516 1 98.25 375 ASP B N 1
ATOM 7406 C CA . ASP B 1 375 ? 10.789 -13.695 -24.844 1 98.25 375 ASP B CA 1
ATOM 7407 C C . ASP B 1 375 ? 9.688 -12.641 -24.891 1 98.25 375 ASP B C 1
ATOM 7409 O O . ASP B 1 375 ? 9.633 -11.836 -25.828 1 98.25 375 ASP B O 1
ATOM 7413 N N . LEU B 1 376 ? 8.844 -12.633 -23.938 1 97.38 376 LEU B N 1
ATOM 7414 C CA . LEU B 1 376 ? 7.738 -11.68 -23.891 1 97.38 376 LEU B CA 1
ATOM 7415 C C . LEU B 1 376 ? 8.25 -10.25 -23.734 1 97.38 376 LEU B C 1
ATOM 7417 O O . LEU B 1 376 ? 7.77 -9.336 -24.391 1 97.38 376 LEU B O 1
ATOM 7421 N N . ILE B 1 377 ? 9.188 -10.062 -22.844 1 98.06 377 ILE B N 1
ATOM 7422 C CA . ILE B 1 377 ? 9.758 -8.742 -22.625 1 98.06 377 ILE B CA 1
ATOM 7423 C C . ILE B 1 377 ? 10.273 -8.164 -23.938 1 98.06 377 ILE B C 1
ATOM 7425 O O . ILE B 1 377 ? 10.109 -6.973 -24.203 1 98.06 377 ILE B O 1
ATOM 7429 N N . ASN B 1 378 ? 10.82 -9.023 -24.766 1 96.94 378 ASN B N 1
ATOM 7430 C CA . ASN B 1 378 ? 11.438 -8.562 -26 1 96.94 378 ASN B CA 1
ATOM 7431 C C . ASN B 1 378 ? 10.406 -8.445 -27.125 1 96.94 378 ASN B C 1
ATOM 7433 O O . ASN B 1 378 ? 10.453 -7.504 -27.922 1 96.94 378 ASN B O 1
ATOM 7437 N N . LYS B 1 379 ? 9.43 -9.375 -27.188 1 95.94 379 LYS B N 1
ATOM 7438 C CA . LYS B 1 379 ? 8.547 -9.461 -28.344 1 95.94 379 LYS B CA 1
ATOM 7439 C C . LYS B 1 379 ? 7.215 -8.766 -28.094 1 95.94 379 LYS B C 1
ATOM 7441 O O . LYS B 1 379 ? 6.578 -8.266 -29.016 1 95.94 379 LYS B O 1
ATOM 7446 N N . ASP B 1 380 ? 6.734 -8.789 -26.859 1 94.31 380 ASP B N 1
ATOM 7447 C CA . ASP B 1 380 ? 5.473 -8.188 -26.469 1 94.31 380 ASP B CA 1
ATOM 7448 C C . ASP B 1 380 ? 5.605 -7.484 -25.109 1 94.31 380 ASP B C 1
ATOM 7450 O O . ASP B 1 380 ? 4.965 -7.883 -24.141 1 94.31 380 ASP B O 1
ATOM 7454 N N . PRO B 1 381 ? 6.367 -6.371 -25.109 1 94.19 381 PRO B N 1
ATOM 7455 C CA . PRO B 1 381 ? 6.73 -5.738 -23.844 1 94.19 381 PRO B CA 1
ATOM 7456 C C . PRO B 1 381 ? 5.52 -5.23 -23.062 1 94.19 381 PRO B C 1
ATOM 7458 O O . PRO B 1 381 ? 5.59 -5.07 -21.844 1 94.19 381 PRO B O 1
ATOM 7461 N N . HIS B 1 382 ? 4.387 -5.02 -23.688 1 93.25 382 HIS B N 1
ATOM 7462 C CA . HIS B 1 382 ? 3.215 -4.504 -22.984 1 93.25 382 HIS B CA 1
ATOM 7463 C C . HIS B 1 382 ? 2.328 -5.641 -22.484 1 93.25 382 HIS B C 1
ATOM 7465 O O . HIS B 1 382 ? 1.255 -5.398 -21.938 1 93.25 382 HIS B O 1
ATOM 7471 N N . SER B 1 383 ? 2.801 -6.879 -22.672 1 94.12 383 SER B N 1
ATOM 7472 C CA . SER B 1 383 ? 2.041 -8.023 -22.172 1 94.12 383 SER B CA 1
ATOM 7473 C C . SER B 1 383 ? 1.825 -7.945 -20.672 1 94.12 383 SER B C 1
ATOM 7475 O O . SER B 1 383 ? 2.73 -7.555 -19.922 1 94.12 383 SER B O 1
ATOM 7477 N N . ARG B 1 384 ? 0.64 -8.328 -20.219 1 94.69 384 ARG B N 1
ATOM 7478 C CA . ARG B 1 384 ? 0.318 -8.383 -18.797 1 94.69 384 ARG B CA 1
ATOM 7479 C C . ARG B 1 384 ? 0.465 -9.797 -18.266 1 94.69 384 ARG B C 1
ATOM 7481 O O . ARG B 1 384 ? -0.089 -10.133 -17.203 1 94.69 384 ARG B O 1
ATOM 7488 N N . ARG B 1 385 ? 1.223 -10.664 -19.078 1 96.62 385 ARG B N 1
ATOM 7489 C CA . ARG B 1 385 ? 1.354 -12.078 -18.734 1 96.62 385 ARG B CA 1
ATOM 7490 C C . ARG B 1 385 ? 2.814 -12.453 -18.5 1 96.62 385 ARG B C 1
ATOM 7492 O O . ARG B 1 385 ? 3.184 -13.625 -18.594 1 96.62 385 ARG B O 1
ATOM 7499 N N . ILE B 1 386 ? 3.654 -11.453 -18.25 1 98.31 386 ILE B N 1
ATOM 7500 C CA . ILE B 1 386 ? 5.059 -11.719 -17.953 1 98.31 386 ILE B CA 1
ATOM 7501 C C . ILE B 1 386 ? 5.211 -12.125 -16.484 1 98.31 386 ILE B C 1
ATOM 7503 O O . ILE B 1 386 ? 5.508 -11.281 -15.641 1 98.31 386 ILE B O 1
ATOM 7507 N N . ILE B 1 387 ? 5.055 -13.445 -16.219 1 98.69 387 ILE B N 1
ATOM 7508 C CA . ILE B 1 387 ? 4.902 -13.914 -14.844 1 98.69 387 ILE B CA 1
ATOM 7509 C C . ILE B 1 387 ? 5.723 -15.188 -14.641 1 98.69 387 ILE B C 1
ATOM 7511 O O . ILE B 1 387 ? 5.773 -16.047 -15.523 1 98.69 387 ILE B O 1
ATOM 7515 N N . ILE B 1 388 ? 6.395 -15.258 -13.562 1 98.81 388 ILE B N 1
ATOM 7516 C CA . ILE B 1 388 ? 6.957 -16.5 -13.039 1 98.81 388 ILE B CA 1
ATOM 7517 C C . ILE B 1 388 ? 6.199 -16.922 -11.789 1 98.81 388 ILE B C 1
ATOM 7519 O O . ILE B 1 388 ? 6.066 -16.141 -10.844 1 98.81 388 ILE B O 1
ATOM 7523 N N . ASP B 1 389 ? 5.617 -18.062 -11.82 1 98.69 389 ASP B N 1
ATOM 7524 C CA . ASP B 1 389 ? 4.922 -18.672 -10.688 1 98.69 389 ASP B CA 1
ATOM 7525 C C . ASP B 1 389 ? 5.738 -19.812 -10.094 1 98.69 389 ASP B C 1
ATOM 7527 O O . ASP B 1 389 ? 5.934 -20.844 -10.734 1 98.69 389 ASP B O 1
ATOM 7531 N N . LEU B 1 390 ? 6.121 -19.703 -8.828 1 98.69 390 LEU B N 1
ATOM 7532 C CA . LEU B 1 390 ? 7.016 -20.688 -8.219 1 98.69 390 LEU B CA 1
ATOM 7533 C C . LEU B 1 390 ? 6.262 -21.562 -7.238 1 98.69 390 LEU B C 1
ATOM 7535 O O . LEU B 1 390 ? 6.836 -22.5 -6.668 1 98.69 390 LEU B O 1
ATOM 7539 N N . TRP B 1 391 ? 4.984 -21.391 -6.973 1 98.25 391 TRP B N 1
ATOM 7540 C CA . TRP B 1 391 ? 4.223 -22.109 -5.961 1 98.25 391 TRP B CA 1
ATOM 7541 C C . TRP B 1 391 ? 3.949 -23.547 -6.41 1 98.25 391 TRP B C 1
ATOM 7543 O O . TRP B 1 391 ? 4.535 -24.5 -5.879 1 98.25 391 TRP B O 1
ATOM 7553 N N . ASN B 1 392 ? 3.42 -23.953 -7.352 1 97.75 392 ASN B N 1
ATOM 7554 C CA . ASN B 1 392 ? 2.99 -25.203 -7.949 1 97.75 392 ASN B CA 1
ATOM 7555 C C . ASN B 1 392 ? 2.275 -26.094 -6.934 1 97.75 392 ASN B C 1
ATOM 7557 O O . ASN B 1 392 ? 2.914 -26.891 -6.238 1 97.75 392 ASN B O 1
ATOM 7561 N N . PRO B 1 393 ? 0.923 -26.031 -6.98 1 97.25 393 PRO B N 1
ATOM 7562 C CA . PRO B 1 393 ? 0.142 -26.797 -6.004 1 97.25 393 PRO B CA 1
ATOM 7563 C C . PRO B 1 393 ? 0.422 -28.297 -6.059 1 97.25 393 PRO B C 1
ATOM 7565 O O . PRO B 1 393 ? 0.298 -28.984 -5.047 1 97.25 393 PRO B O 1
ATOM 7568 N N . ARG B 1 394 ? 0.9 -28.766 -7.125 1 95.56 394 ARG B N 1
ATOM 7569 C CA . ARG B 1 394 ? 1.118 -30.203 -7.293 1 95.56 394 ARG B CA 1
ATOM 7570 C C . ARG B 1 394 ? 2.416 -30.641 -6.621 1 95.56 394 ARG B C 1
ATOM 7572 O O . ARG B 1 394 ? 2.555 -31.797 -6.223 1 95.56 394 ARG B O 1
ATOM 7579 N N . ASP B 1 395 ? 3.324 -29.688 -6.473 1 96.25 395 ASP B N 1
ATOM 7580 C CA . ASP B 1 395 ? 4.672 -30.094 -6.09 1 96.25 395 ASP B CA 1
ATOM 7581 C C . ASP B 1 395 ? 5.016 -29.609 -4.684 1 96.25 395 ASP B C 1
ATOM 7583 O O . ASP B 1 395 ? 6.043 -30 -4.121 1 96.25 395 ASP B O 1
ATOM 7587 N N . THR B 1 396 ? 4.176 -28.844 -4.043 1 95.56 396 THR B N 1
ATOM 7588 C CA . THR B 1 396 ? 4.543 -28.219 -2.779 1 95.56 396 THR B CA 1
ATOM 7589 C C . THR B 1 396 ? 4.914 -29.266 -1.739 1 95.56 396 THR B C 1
ATOM 7591 O O . THR B 1 396 ? 5.855 -29.078 -0.963 1 95.56 396 THR B O 1
ATOM 7594 N N . ALA B 1 397 ? 4.281 -30.422 -1.743 1 94.12 397 ALA B N 1
ATOM 7595 C CA . ALA B 1 397 ? 4.516 -31.469 -0.751 1 94.12 397 ALA B CA 1
ATOM 7596 C C . ALA B 1 397 ? 5.828 -32.188 -1.019 1 94.12 397 ALA B C 1
ATOM 7598 O O . ALA B 1 397 ? 6.344 -32.906 -0.148 1 94.12 397 ALA B O 1
ATOM 7599 N N . LYS B 1 398 ? 6.375 -32 -2.215 1 96.56 398 LYS B N 1
ATOM 7600 C CA . LYS B 1 398 ? 7.605 -32.688 -2.607 1 96.56 398 LYS B CA 1
ATOM 7601 C C . LYS B 1 398 ? 8.828 -31.828 -2.322 1 96.56 398 LYS B C 1
ATOM 7603 O O . LYS B 1 398 ? 9.961 -32.25 -2.535 1 96.56 398 LYS B O 1
ATOM 7608 N N . MET B 1 399 ? 8.656 -30.641 -1.83 1 96.81 399 MET B N 1
ATOM 7609 C CA . MET B 1 399 ? 9.742 -29.688 -1.617 1 96.81 399 MET B CA 1
ATOM 7610 C C . MET B 1 399 ? 10.188 -29.688 -0.158 1 96.81 399 MET B C 1
ATOM 7612 O O . MET B 1 399 ? 9.359 -29.781 0.748 1 96.81 399 MET B O 1
ATOM 7616 N N . ALA B 1 400 ? 11.492 -29.547 0.064 1 95.25 400 ALA B N 1
ATOM 7617 C CA . ALA B 1 400 ? 11.992 -29.406 1.428 1 95.25 400 ALA B CA 1
ATOM 7618 C C . ALA B 1 400 ? 11.406 -28.156 2.104 1 95.25 400 ALA B C 1
ATOM 7620 O O . ALA B 1 400 ? 11.078 -28.188 3.293 1 95.25 400 ALA B O 1
ATOM 7621 N N . LEU B 1 401 ? 11.273 -27.125 1.327 1 92.62 401 LEU B N 1
ATOM 7622 C CA . LEU B 1 401 ? 10.648 -25.875 1.75 1 92.62 401 LEU B CA 1
ATOM 7623 C C . LEU B 1 401 ? 9.891 -25.234 0.596 1 92.62 401 LEU B C 1
ATOM 7625 O O . LEU B 1 401 ? 10.5 -24.719 -0.35 1 92.62 401 LEU B O 1
ATOM 7629 N N . PRO B 1 402 ? 8.586 -25.219 0.731 1 95.31 402 PRO B N 1
ATOM 7630 C CA . PRO B 1 402 ? 7.844 -24.516 -0.325 1 95.31 402 PRO B CA 1
ATOM 7631 C C . PRO B 1 402 ? 8.227 -23.047 -0.449 1 95.31 402 PRO B C 1
ATOM 7633 O O . PRO B 1 402 ? 8.5 -22.391 0.559 1 95.31 402 PRO B O 1
ATOM 7636 N N . PRO B 1 403 ? 8.25 -22.531 -1.638 1 97.19 403 PRO B N 1
ATOM 7637 C CA . PRO B 1 403 ? 8.688 -21.156 -1.864 1 97.19 403 PRO B CA 1
ATOM 7638 C C . PRO B 1 403 ? 7.879 -20.141 -1.062 1 97.19 403 PRO B C 1
ATOM 7640 O O . PRO B 1 403 ? 6.66 -20.281 -0.936 1 97.19 403 PRO B O 1
ATOM 7643 N N . CYS B 1 404 ? 8.562 -19.172 -0.513 1 96.69 404 CYS B N 1
ATOM 7644 C CA . CYS B 1 404 ? 7.918 -18.078 0.211 1 96.69 404 CYS B CA 1
ATOM 7645 C C . CYS B 1 404 ? 7.59 -16.922 -0.726 1 96.69 404 CYS B C 1
ATOM 7647 O O . CYS B 1 404 ? 6.516 -16.312 -0.63 1 96.69 404 CYS B O 1
ATOM 7649 N N . HIS B 1 405 ? 8.57 -16.562 -1.552 1 97.12 405 HIS B N 1
ATOM 7650 C CA . HIS B 1 405 ? 8.273 -15.617 -2.627 1 97.12 405 HIS B CA 1
ATOM 7651 C C . HIS B 1 405 ? 7.855 -16.344 -3.898 1 97.12 405 HIS B C 1
ATOM 7653 O O . HIS B 1 405 ? 8.672 -17 -4.543 1 97.12 405 HIS B O 1
ATOM 7659 N N . ILE B 1 406 ? 6.551 -16.156 -4.305 1 97.94 406 ILE B N 1
ATOM 7660 C CA . ILE B 1 406 ? 5.984 -17.188 -5.176 1 97.94 406 ILE B CA 1
ATOM 7661 C C . ILE B 1 406 ? 5.652 -16.578 -6.535 1 97.94 406 ILE B C 1
ATOM 7663 O O . ILE B 1 406 ? 5.566 -17.297 -7.539 1 97.94 406 ILE B O 1
ATOM 7667 N N . ILE B 1 407 ? 5.434 -15.273 -6.656 1 98.81 407 ILE B N 1
ATOM 7668 C CA . ILE B 1 407 ? 5.117 -14.695 -7.957 1 98.81 407 ILE B CA 1
ATOM 7669 C C . ILE B 1 407 ? 6.074 -13.547 -8.266 1 98.81 407 ILE B C 1
ATOM 7671 O O . ILE B 1 407 ? 6.293 -12.672 -7.426 1 98.81 407 ILE B O 1
ATOM 7675 N N . TYR B 1 408 ? 6.676 -13.625 -9.391 1 98.81 408 TYR B N 1
ATOM 7676 C CA . TYR B 1 408 ? 7.344 -12.484 -10.023 1 98.81 408 TYR B CA 1
ATOM 7677 C C . TYR B 1 408 ? 6.578 -12.016 -11.258 1 98.81 408 TYR B C 1
ATOM 7679 O O . TYR B 1 408 ? 6.543 -12.711 -12.273 1 98.81 408 TYR B O 1
ATOM 7687 N N . ASN B 1 409 ? 5.922 -10.93 -11.141 1 98.88 409 ASN B N 1
ATOM 7688 C CA . ASN B 1 409 ? 5.164 -10.336 -12.234 1 98.88 409 ASN B CA 1
ATOM 7689 C C . ASN B 1 409 ? 5.859 -9.102 -12.797 1 98.88 409 ASN B C 1
ATOM 7691 O O . ASN B 1 409 ? 5.992 -8.094 -12.102 1 98.88 409 ASN B O 1
ATOM 7695 N N . PHE B 1 410 ? 6.254 -9.188 -14.062 1 98.81 410 PHE B N 1
ATOM 7696 C CA . PHE B 1 410 ? 7.023 -8.102 -14.648 1 98.81 410 PHE B CA 1
ATOM 7697 C C . PHE B 1 410 ? 6.133 -7.23 -15.531 1 98.81 410 PHE B C 1
ATOM 7699 O O . PHE B 1 410 ? 5.07 -7.668 -15.977 1 98.81 410 PHE B O 1
ATOM 7706 N N . GLY B 1 411 ? 6.535 -6.008 -15.68 1 97.75 411 GLY B N 1
ATOM 7707 C CA . GLY B 1 411 ? 5.934 -5.043 -16.594 1 97.75 411 GLY B CA 1
ATOM 7708 C C . GLY B 1 411 ? 6.949 -4.113 -17.219 1 97.75 411 GLY B C 1
ATOM 7709 O O . GLY B 1 411 ? 7.938 -3.734 -16.578 1 97.75 411 GLY B O 1
ATOM 7710 N N . VAL B 1 412 ? 6.695 -3.736 -18.469 1 97.38 412 VAL B N 1
ATOM 7711 C CA . VAL B 1 412 ? 7.629 -2.881 -19.188 1 97.38 412 VAL B CA 1
ATOM 7712 C C . VAL B 1 412 ? 6.969 -1.538 -19.5 1 97.38 412 VAL B C 1
ATOM 7714 O O . VAL B 1 412 ? 5.832 -1.493 -19.969 1 97.38 412 VAL B O 1
ATOM 7717 N N . ASP B 1 413 ? 7.609 -0.518 -19.125 1 95.19 413 ASP B N 1
ATOM 7718 C CA . ASP B 1 413 ? 7.246 0.83 -19.562 1 95.19 413 ASP B CA 1
ATOM 7719 C C . ASP B 1 413 ? 8.172 1.322 -20.672 1 95.19 413 ASP B C 1
ATOM 7721 O O . ASP B 1 413 ? 9.297 1.736 -20.406 1 95.19 413 ASP B O 1
ATOM 7725 N N . ILE B 1 414 ? 7.641 1.397 -21.844 1 93.94 414 ILE B N 1
ATOM 7726 C CA . ILE B 1 414 ? 8.438 1.807 -23 1 93.94 414 ILE B CA 1
ATOM 7727 C C . ILE B 1 414 ? 8.602 3.326 -23 1 93.94 414 ILE B C 1
ATOM 7729 O O . ILE B 1 414 ? 7.637 4.059 -22.75 1 93.94 414 ILE B O 1
ATOM 7733 N N . TYR B 1 415 ? 9.773 3.732 -23.312 1 89.69 415 TYR B N 1
ATOM 7734 C CA . TYR B 1 415 ? 10.023 5.168 -23.375 1 89.69 415 TYR B CA 1
ATOM 7735 C C . TYR B 1 415 ? 9.406 5.773 -24.625 1 89.69 415 TYR B C 1
ATOM 7737 O O . TYR B 1 415 ? 9.438 5.16 -25.703 1 89.69 415 TYR B O 1
ATOM 7745 N N . ASP B 1 416 ? 8.859 6.965 -24.438 1 84.81 416 ASP B N 1
ATOM 7746 C CA . ASP B 1 416 ? 8.32 7.699 -25.578 1 84.81 416 ASP B CA 1
ATOM 7747 C C . ASP B 1 416 ? 9.43 8.359 -26.391 1 84.81 416 ASP B C 1
ATOM 7749 O O . ASP B 1 416 ? 9.234 8.711 -27.547 1 84.81 416 ASP B O 1
ATOM 7753 N N . LYS B 1 417 ? 10.508 8.727 -25.703 1 86.75 417 LYS B N 1
ATOM 7754 C CA . LYS B 1 417 ? 11.672 9.367 -26.312 1 86.75 417 LYS B CA 1
ATOM 7755 C C . LYS B 1 417 ? 12.953 8.609 -25.984 1 86.75 417 LYS B C 1
ATOM 7757 O O . LYS B 1 417 ? 12.992 7.84 -25.016 1 86.75 417 LYS B O 1
ATOM 7762 N N . PRO B 1 418 ? 13.867 8.773 -26.828 1 85.5 418 PRO B N 1
ATOM 7763 C CA . PRO B 1 418 ? 15.133 8.102 -26.516 1 85.5 418 PRO B CA 1
ATOM 7764 C C . PRO B 1 418 ? 15.672 8.461 -25.141 1 85.5 418 PRO B C 1
ATOM 7766 O O . PRO B 1 418 ? 15.562 9.617 -24.719 1 85.5 418 PRO B O 1
ATOM 7769 N N . SER B 1 419 ? 16.141 7.426 -24.531 1 86.25 419 SER B N 1
ATOM 7770 C CA . SER B 1 419 ? 16.672 7.609 -23.188 1 86.25 419 SER B CA 1
ATOM 7771 C C . SER B 1 419 ? 18.172 7.863 -23.203 1 86.25 419 SER B C 1
ATOM 7773 O O . SER B 1 419 ? 18.859 7.492 -24.172 1 86.25 419 SER B O 1
ATOM 7775 N N . PRO B 1 420 ? 18.641 8.492 -22.109 1 81.56 420 PRO B N 1
ATOM 7776 C CA . PRO B 1 420 ? 20.078 8.727 -22.031 1 81.56 420 PRO B CA 1
ATOM 7777 C C . PRO B 1 420 ? 20.891 7.434 -22.016 1 81.56 420 PRO B C 1
ATOM 7779 O O . PRO B 1 420 ? 22.047 7.422 -22.469 1 81.56 420 PRO B O 1
ATOM 7782 N N . THR B 1 421 ? 20.375 6.34 -21.578 1 87 421 THR B N 1
ATOM 7783 C CA . THR B 1 421 ? 21.094 5.074 -21.484 1 87 421 THR B CA 1
ATOM 7784 C C . THR B 1 421 ? 21.047 4.324 -22.812 1 87 421 THR B C 1
ATOM 7786 O O . THR B 1 421 ? 21.781 3.352 -23 1 87 421 THR B O 1
ATOM 7789 N N . GLY B 1 422 ? 20.203 4.777 -23.719 1 91.44 422 GLY B N 1
ATOM 7790 C CA . GLY B 1 422 ? 20.016 4.082 -24.984 1 91.44 422 GLY B CA 1
ATOM 7791 C C . GLY B 1 422 ? 19.047 2.92 -24.891 1 91.44 422 GLY B C 1
ATOM 7792 O O . GLY B 1 422 ? 18.703 2.309 -25.906 1 91.44 422 GLY B O 1
ATOM 7793 N N . ASN B 1 423 ? 18.578 2.646 -23.703 1 94 423 ASN B N 1
ATOM 7794 C CA . ASN B 1 423 ? 17.625 1.562 -23.484 1 94 423 ASN B CA 1
ATOM 7795 C C . ASN B 1 423 ? 16.219 1.958 -23.906 1 94 423 ASN B C 1
ATOM 7797 O O . ASN B 1 423 ? 15.914 3.145 -24.047 1 94 423 ASN B O 1
ATOM 7801 N N . LYS B 1 424 ? 15.422 0.973 -24.141 1 94 424 LYS B N 1
ATOM 7802 C CA . LYS B 1 424 ? 14.141 1.22 -24.781 1 94 424 LYS B CA 1
ATOM 7803 C C . LYS B 1 424 ? 13.039 1.486 -23.766 1 94 424 LYS B C 1
ATOM 7805 O O . LYS B 1 424 ? 11.953 1.954 -24.109 1 94 424 LYS B O 1
ATOM 7810 N N . GLY B 1 425 ? 13.258 1.174 -22.531 1 96.56 425 GLY B N 1
ATOM 7811 C CA . GLY B 1 425 ? 12.258 1.361 -21.484 1 96.56 425 GLY B CA 1
ATOM 7812 C C . GLY B 1 425 ? 12.719 0.915 -20.125 1 96.56 425 GLY B C 1
ATOM 7813 O O . GLY B 1 425 ? 13.922 0.758 -19.891 1 96.56 425 GLY B O 1
ATOM 7814 N N . LYS B 1 426 ? 11.75 0.8 -19.219 1 97.25 426 LYS B N 1
ATOM 7815 C CA . LYS B 1 426 ? 12.016 0.354 -17.859 1 97.25 426 LYS B CA 1
ATOM 7816 C C . LYS B 1 426 ? 11.336 -0.985 -17.578 1 97.25 426 LYS B C 1
ATOM 7818 O O . LYS B 1 426 ? 10.219 -1.231 -18.047 1 97.25 426 LYS B O 1
ATOM 7823 N N . LEU B 1 427 ? 12.039 -1.823 -16.844 1 98.62 427 LEU B N 1
ATOM 7824 C CA . LEU B 1 427 ? 11.469 -3.084 -16.375 1 98.62 427 LEU B CA 1
ATOM 7825 C C . LEU B 1 427 ? 11.047 -2.986 -14.922 1 98.62 427 LEU B C 1
ATOM 7827 O O . LEU B 1 427 ? 11.867 -2.662 -14.055 1 98.62 427 LEU B O 1
ATOM 7831 N N . ASN B 1 428 ? 9.805 -3.189 -14.672 1 98.75 428 ASN B N 1
ATOM 7832 C CA . ASN B 1 428 ? 9.234 -3.217 -13.328 1 98.75 428 ASN B CA 1
ATOM 7833 C C . ASN B 1 428 ? 8.969 -4.645 -12.859 1 98.75 428 ASN B C 1
ATOM 7835 O O . ASN B 1 428 ? 8.805 -5.551 -13.68 1 98.75 428 ASN B O 1
ATOM 7839 N N . CYS B 1 429 ? 8.945 -4.883 -11.547 1 98.88 429 CYS B N 1
ATOM 7840 C CA . CYS B 1 429 ? 8.672 -6.207 -11 1 98.88 429 CYS B CA 1
ATOM 7841 C C . CYS B 1 429 ? 7.781 -6.113 -9.773 1 98.88 429 CYS B C 1
ATOM 7843 O O . CYS B 1 429 ? 8.055 -5.332 -8.859 1 98.88 429 CYS B O 1
ATOM 7845 N N . HIS B 1 430 ? 6.723 -6.805 -9.797 1 98.88 430 HIS B N 1
ATOM 7846 C CA . HIS B 1 430 ? 5.855 -7.008 -8.641 1 98.88 430 HIS B CA 1
ATOM 7847 C C . HIS B 1 430 ? 6.07 -8.383 -8.023 1 98.88 430 HIS B C 1
ATOM 7849 O O . HIS B 1 430 ? 5.68 -9.398 -8.602 1 98.88 430 HIS B O 1
ATOM 7855 N N . LEU B 1 431 ? 6.707 -8.398 -6.852 1 98.88 431 LEU B N 1
ATOM 7856 C CA . LEU B 1 431 ? 6.941 -9.625 -6.098 1 98.88 431 LEU B CA 1
ATOM 7857 C C . LEU B 1 431 ? 5.801 -9.883 -5.117 1 98.88 431 LEU B C 1
ATOM 7859 O O . LEU B 1 431 ? 5.473 -9.031 -4.293 1 98.88 431 LEU B O 1
ATOM 7863 N N . PHE B 1 432 ? 5.18 -11.031 -5.262 1 98.81 432 PHE B N 1
ATOM 7864 C CA . PHE B 1 432 ? 4.215 -11.492 -4.27 1 98.81 432 PHE B CA 1
ATOM 7865 C C . PHE B 1 432 ? 4.828 -12.57 -3.379 1 98.81 432 PHE B C 1
ATOM 7867 O O . PHE B 1 432 ? 5.289 -13.602 -3.873 1 98.81 432 PHE B O 1
ATOM 7874 N N . GLN B 1 433 ? 4.805 -12.297 -2.109 1 98.75 433 GLN B N 1
ATOM 7875 C CA . GLN B 1 433 ? 5.398 -13.211 -1.14 1 98.75 433 GLN B CA 1
ATOM 7876 C C . GLN B 1 433 ? 4.391 -13.602 -0.063 1 98.75 433 GLN B C 1
ATOM 7878 O O . GLN B 1 433 ? 3.85 -12.742 0.63 1 98.75 433 GLN B O 1
ATOM 7883 N N . ARG B 1 434 ? 4.227 -14.914 0.109 1 97.94 434 ARG B N 1
ATOM 7884 C CA . ARG B 1 434 ? 3.232 -15.414 1.057 1 97.94 434 ARG B CA 1
ATOM 7885 C C . ARG B 1 434 ? 3.719 -15.258 2.494 1 97.94 434 ARG B C 1
ATOM 7887 O O . ARG B 1 434 ? 2.914 -15.102 3.414 1 97.94 434 ARG B O 1
ATOM 7894 N N . SER B 1 435 ? 5.016 -15.422 2.691 1 96.38 435 SER B N 1
ATOM 7895 C CA . SER B 1 435 ? 5.602 -15.422 4.027 1 96.38 435 SER B CA 1
ATOM 7896 C C . SER B 1 435 ? 6.992 -14.789 4.02 1 96.38 435 SER B C 1
ATOM 7898 O O . SER B 1 435 ? 7.859 -15.203 3.244 1 96.38 435 SER B O 1
ATOM 7900 N N . TRP B 1 436 ? 7.145 -13.836 4.902 1 96.81 436 TRP B N 1
ATOM 7901 C CA . TRP B 1 436 ? 8.445 -13.164 4.934 1 96.81 436 TRP B CA 1
ATOM 7902 C C . TRP B 1 436 ? 8.953 -13.039 6.363 1 96.81 436 TRP B C 1
ATOM 7904 O O . TRP B 1 436 ? 8.328 -12.383 7.199 1 96.81 436 TRP B O 1
ATOM 7914 N N . ASP B 1 437 ? 10.086 -13.727 6.621 1 95.12 437 ASP B N 1
ATOM 7915 C CA . ASP B 1 437 ? 10.875 -13.352 7.793 1 95.12 437 ASP B CA 1
ATOM 7916 C C . ASP B 1 437 ? 11.539 -11.992 7.598 1 95.12 437 ASP B C 1
ATOM 7918 O O . ASP B 1 437 ? 12.609 -11.898 6.992 1 95.12 437 ASP B O 1
ATOM 7922 N N . VAL B 1 438 ? 10.953 -11.047 8.195 1 95.38 438 VAL B N 1
ATOM 7923 C CA . VAL B 1 438 ? 11.281 -9.664 7.844 1 95.38 438 VAL B CA 1
ATOM 7924 C C . VAL B 1 438 ? 12.672 -9.312 8.367 1 95.38 438 VAL B C 1
ATOM 7926 O O . VAL B 1 438 ? 13.367 -8.492 7.777 1 95.38 438 VAL B O 1
ATOM 7929 N N . LEU B 1 439 ? 13.078 -9.961 9.414 1 94.19 439 LEU B N 1
ATOM 7930 C CA . LEU B 1 439 ? 14.375 -9.617 9.984 1 94.19 439 LEU B CA 1
ATOM 7931 C C . LEU B 1 439 ? 15.508 -10.188 9.141 1 94.19 439 LEU B C 1
ATOM 7933 O O . LEU B 1 439 ? 16.453 -9.477 8.797 1 94.19 439 LEU B O 1
ATOM 7937 N N . LEU B 1 440 ? 15.359 -11.453 8.727 1 86.25 440 LEU B N 1
ATOM 7938 C CA . LEU B 1 440 ? 16.5 -12.117 8.109 1 86.25 440 LEU B CA 1
ATOM 7939 C C . LEU B 1 440 ? 16.312 -12.219 6.598 1 86.25 440 LEU B C 1
ATOM 7941 O O . LEU B 1 440 ? 17.266 -12.438 5.859 1 86.25 440 LEU B O 1
ATOM 7945 N N . GLY B 1 441 ? 15.148 -11.984 6.152 1 84.25 441 GLY B N 1
ATOM 7946 C CA . GLY B 1 441 ? 14.883 -12.148 4.73 1 84.25 441 GLY B CA 1
ATOM 7947 C C . GLY B 1 441 ? 15.414 -11.008 3.887 1 84.25 441 GLY B C 1
ATOM 7948 O O . GLY B 1 441 ? 15.477 -9.867 4.348 1 84.25 441 GLY B O 1
ATOM 7949 N N . TRP B 1 442 ? 15.859 -11.383 2.623 1 91.75 442 TRP B N 1
ATOM 7950 C CA . TRP B 1 442 ? 16.375 -10.391 1.686 1 91.75 442 TRP B CA 1
ATOM 7951 C C . TRP B 1 442 ? 15.648 -10.484 0.345 1 91.75 442 TRP B C 1
ATOM 7953 O O . TRP B 1 442 ? 16.25 -10.281 -0.708 1 91.75 442 TRP B O 1
ATOM 7963 N N . ASN B 1 443 ? 14.383 -10.789 0.391 1 95.56 443 ASN B N 1
ATOM 7964 C CA . ASN B 1 443 ? 13.672 -11.141 -0.832 1 95.56 443 ASN B CA 1
ATOM 7965 C C . ASN B 1 443 ? 13.383 -9.914 -1.688 1 95.56 443 ASN B C 1
ATOM 7967 O O . ASN B 1 443 ? 13.312 -10.008 -2.914 1 95.56 443 ASN B O 1
ATOM 7971 N N . THR B 1 444 ? 13.211 -8.742 -1.077 1 96.44 444 THR B N 1
ATOM 7972 C CA . THR B 1 444 ? 13.109 -7.516 -1.862 1 96.44 444 THR B CA 1
ATOM 7973 C C . THR B 1 444 ? 14.375 -7.293 -2.686 1 96.44 444 THR B C 1
ATOM 7975 O O . THR B 1 444 ? 14.305 -6.93 -3.859 1 96.44 444 THR B O 1
ATOM 7978 N N . THR B 1 445 ? 15.5 -7.504 -2.016 1 97.62 445 THR B N 1
ATOM 7979 C CA . THR B 1 445 ? 16.797 -7.34 -2.646 1 97.62 445 THR B CA 1
ATOM 7980 C C . THR B 1 445 ? 16.984 -8.336 -3.791 1 97.62 445 THR B C 1
ATOM 7982 O O . THR B 1 445 ? 17.516 -7.988 -4.848 1 97.62 445 THR B O 1
ATOM 7985 N N . THR B 1 446 ? 16.531 -9.547 -3.549 1 97.88 446 THR B N 1
ATOM 7986 C CA . THR B 1 446 ? 16.609 -10.578 -4.578 1 97.88 446 THR B CA 1
ATOM 7987 C C . THR B 1 446 ? 15.766 -10.195 -5.793 1 97.88 446 THR B C 1
ATOM 7989 O O . THR B 1 446 ? 16.219 -10.32 -6.934 1 97.88 446 THR B O 1
ATOM 7992 N N . ALA B 1 447 ? 14.578 -9.742 -5.562 1 98.5 447 ALA B N 1
ATOM 7993 C CA . ALA B 1 447 ? 13.703 -9.328 -6.656 1 98.5 447 ALA B CA 1
ATOM 7994 C C . ALA B 1 447 ? 14.32 -8.164 -7.434 1 98.5 447 ALA B C 1
ATOM 7996 O O . ALA B 1 447 ? 14.219 -8.109 -8.664 1 98.5 447 ALA B O 1
ATOM 7997 N N . ALA B 1 448 ? 14.898 -7.227 -6.703 1 98.44 448 ALA B N 1
ATOM 7998 C CA . ALA B 1 448 ? 15.57 -6.102 -7.34 1 98.44 448 ALA B CA 1
ATOM 7999 C C . ALA B 1 448 ? 16.734 -6.574 -8.211 1 98.44 448 ALA B C 1
ATOM 8001 O O . ALA B 1 448 ? 16.891 -6.133 -9.352 1 98.44 448 ALA B O 1
ATOM 8002 N N . LEU B 1 449 ? 17.531 -7.48 -7.664 1 98.62 449 LEU B N 1
ATOM 8003 C CA . LEU B 1 449 ? 18.656 -8.008 -8.414 1 98.62 449 LEU B CA 1
ATOM 8004 C C . LEU B 1 449 ? 18.203 -8.703 -9.688 1 98.62 449 LEU B C 1
ATOM 8006 O O . LEU B 1 449 ? 18.781 -8.508 -10.758 1 98.62 449 LEU B O 1
ATOM 8010 N N . LEU B 1 450 ? 17.188 -9.523 -9.57 1 98.81 450 LEU B N 1
ATOM 8011 C CA . LEU B 1 450 ? 16.625 -10.18 -10.742 1 98.81 450 LEU B CA 1
ATOM 8012 C C . LEU B 1 450 ? 16.172 -9.156 -11.781 1 98.81 450 LEU B C 1
ATOM 8014 O O . LEU B 1 450 ? 16.391 -9.336 -12.977 1 98.81 450 LEU B O 1
ATOM 8018 N N . THR B 1 451 ? 15.578 -8.117 -11.344 1 98.81 451 THR B N 1
ATOM 8019 C CA . THR B 1 451 ? 15.086 -7.066 -12.227 1 98.81 451 THR B CA 1
ATOM 8020 C C . THR B 1 451 ? 16.25 -6.359 -12.922 1 98.81 451 THR B C 1
ATOM 8022 O O . THR B 1 451 ? 16.188 -6.105 -14.125 1 98.81 451 THR B O 1
ATOM 8025 N N . TYR B 1 452 ? 17.312 -6.027 -12.148 1 98.44 452 TYR B N 1
ATOM 8026 C CA . TYR B 1 452 ? 18.516 -5.449 -12.75 1 98.44 452 TYR B CA 1
ATOM 8027 C C . TYR B 1 452 ? 19.078 -6.359 -13.836 1 98.44 452 TYR B C 1
ATOM 8029 O O . TYR B 1 452 ? 19.438 -5.898 -14.914 1 98.44 452 TYR B O 1
ATOM 8037 N N . LEU B 1 453 ? 19.188 -7.605 -13.508 1 98.44 453 LEU B N 1
ATOM 8038 C CA . LEU B 1 453 ? 19.766 -8.586 -14.414 1 98.44 453 LEU B CA 1
ATOM 8039 C C . LEU B 1 453 ? 18.953 -8.695 -15.695 1 98.44 453 LEU B C 1
ATOM 8041 O O . LEU B 1 453 ? 19.516 -8.625 -16.797 1 98.44 453 LEU B O 1
ATOM 8045 N N . LEU B 1 454 ? 17.641 -8.859 -15.555 1 98.56 454 LEU B N 1
ATOM 8046 C CA . LEU B 1 454 ? 16.766 -9.008 -16.719 1 98.56 454 LEU B CA 1
ATOM 8047 C C . LEU B 1 454 ? 16.734 -7.723 -17.531 1 98.56 454 LEU B C 1
ATOM 8049 O O . LEU B 1 454 ? 16.688 -7.773 -18.766 1 98.56 454 LEU B O 1
ATOM 8053 N N . ALA B 1 455 ? 16.703 -6.609 -16.812 1 98.06 455 ALA B N 1
ATOM 8054 C CA . ALA B 1 455 ? 16.719 -5.332 -17.516 1 98.06 455 ALA B CA 1
ATOM 8055 C C . ALA B 1 455 ? 17.984 -5.207 -18.375 1 98.06 455 ALA B C 1
ATOM 8057 O O . ALA B 1 455 ? 17.906 -4.848 -19.547 1 98.06 455 ALA B O 1
ATOM 8058 N N . ASN B 1 456 ? 19.109 -5.531 -17.812 1 96.94 456 ASN B N 1
ATOM 8059 C CA . ASN B 1 456 ? 20.359 -5.5 -18.547 1 96.94 456 ASN B CA 1
ATOM 8060 C C . ASN B 1 456 ? 20.344 -6.465 -19.719 1 96.94 456 ASN B C 1
ATOM 8062 O O . ASN B 1 456 ? 20.781 -6.117 -20.828 1 96.94 456 ASN B O 1
ATOM 8066 N N . HIS B 1 457 ? 19.828 -7.652 -19.469 1 97.38 457 HIS B N 1
ATOM 8067 C CA . HIS B 1 457 ? 19.812 -8.711 -20.469 1 97.38 457 HIS B CA 1
ATOM 8068 C C . HIS B 1 457 ? 18.875 -8.367 -21.625 1 97.38 457 HIS B C 1
ATOM 8070 O O . HIS B 1 457 ? 19.062 -8.836 -22.75 1 97.38 457 HIS B O 1
ATOM 8076 N N . CYS B 1 458 ? 17.875 -7.453 -21.484 1 97.38 458 CYS B N 1
ATOM 8077 C CA . CYS B 1 458 ? 16.859 -7.156 -22.484 1 97.38 458 CYS B CA 1
ATOM 8078 C C . CYS B 1 458 ? 16.953 -5.707 -22.938 1 97.38 458 CYS B C 1
ATOM 8080 O O . CYS B 1 458 ? 16.016 -5.184 -23.562 1 97.38 458 CYS B O 1
ATOM 8082 N N . ASP B 1 459 ? 18 -4.98 -22.562 1 96.19 459 ASP B N 1
ATOM 8083 C CA . ASP B 1 459 ? 18.25 -3.602 -22.969 1 96.19 459 ASP B CA 1
ATOM 8084 C C . ASP B 1 459 ? 17.172 -2.664 -22.422 1 96.19 459 ASP B C 1
ATOM 8086 O O . ASP B 1 459 ? 16.594 -1.878 -23.172 1 96.19 459 ASP B O 1
ATOM 8090 N N . LEU B 1 460 ? 16.906 -2.801 -21.188 1 97.75 460 LEU B N 1
ATOM 8091 C CA . LEU B 1 460 ? 15.992 -1.954 -20.438 1 97.75 460 LEU B CA 1
ATOM 8092 C C . LEU B 1 460 ? 16.688 -1.356 -19.219 1 97.75 460 LEU B C 1
ATOM 8094 O O . LEU B 1 460 ? 17.766 -1.8 -18.828 1 97.75 460 LEU B O 1
ATOM 8098 N N . ASP B 1 461 ? 16.125 -0.311 -18.688 1 97.19 461 ASP B N 1
ATOM 8099 C CA . ASP B 1 461 ? 16.531 0.237 -17.406 1 97.19 461 ASP B CA 1
ATOM 8100 C C . ASP B 1 461 ? 15.703 -0.354 -16.266 1 97.19 461 ASP B C 1
ATOM 8102 O O . ASP B 1 461 ? 14.547 -0.716 -16.453 1 97.19 461 ASP B O 1
ATOM 8106 N N . PRO B 1 462 ? 16.344 -0.566 -15.078 1 97.5 462 PRO B N 1
ATOM 8107 C CA . PRO B 1 462 ? 15.539 -1 -13.938 1 97.5 462 PRO B CA 1
ATOM 8108 C C . PRO B 1 462 ? 14.492 0.033 -13.531 1 97.5 462 PRO B C 1
ATOM 8110 O O . PRO B 1 462 ? 14.789 1.231 -13.492 1 97.5 462 PRO B O 1
ATOM 8113 N N . GLY B 1 463 ? 13.297 -0.406 -13.281 1 97.31 463 GLY B N 1
ATOM 8114 C CA . GLY B 1 463 ? 12.203 0.469 -12.906 1 97.31 463 GLY B CA 1
ATOM 8115 C C . GLY B 1 463 ? 11.852 0.391 -11.43 1 97.31 463 GLY B C 1
ATOM 8116 O O . GLY B 1 463 ? 12.688 0.676 -10.57 1 97.31 463 GLY B O 1
ATOM 8117 N N . VAL B 1 464 ? 10.656 -0.154 -11.156 1 96.75 464 VAL B N 1
ATOM 8118 C CA . VAL B 1 464 ? 10.164 -0.146 -9.781 1 96.75 464 VAL B CA 1
ATOM 8119 C C . VAL B 1 464 ? 9.992 -1.58 -9.281 1 96.75 464 VAL B C 1
ATOM 8121 O O . VAL B 1 464 ? 9.641 -2.475 -10.055 1 96.75 464 VAL B O 1
ATOM 8124 N N . ILE B 1 465 ? 10.273 -1.795 -7.965 1 98 465 ILE B N 1
ATOM 8125 C CA . ILE B 1 465 ? 9.938 -3.033 -7.27 1 98 465 ILE B CA 1
ATOM 8126 C C . ILE B 1 465 ? 8.727 -2.807 -6.367 1 98 465 ILE B C 1
ATOM 8128 O O . ILE B 1 465 ? 8.742 -1.925 -5.504 1 98 465 ILE B O 1
ATOM 8132 N N . VAL B 1 466 ? 7.723 -3.527 -6.648 1 98.12 466 VAL B N 1
ATOM 8133 C CA . VAL B 1 466 ? 6.594 -3.621 -5.73 1 98.12 466 VAL B CA 1
ATOM 8134 C C . VAL B 1 466 ? 6.637 -4.961 -4.996 1 98.12 466 VAL B C 1
ATOM 8136 O O . VAL B 1 466 ? 6.691 -6.02 -5.625 1 98.12 466 VAL B O 1
ATOM 8139 N N . HIS B 1 467 ? 6.727 -4.949 -3.709 1 98.12 467 HIS B N 1
ATOM 8140 C CA . HIS B 1 467 ? 6.77 -6.152 -2.887 1 98.12 467 HIS B CA 1
ATOM 8141 C C . HIS B 1 467 ? 5.523 -6.273 -2.018 1 98.12 467 HIS B C 1
ATOM 8143 O O . HIS B 1 467 ? 5.355 -5.516 -1.06 1 98.12 467 HIS B O 1
ATOM 8149 N N . SER B 1 468 ? 4.656 -7.203 -2.416 1 98.5 468 SER B N 1
ATOM 8150 C CA . SER B 1 468 ? 3.439 -7.465 -1.656 1 98.5 468 SER B CA 1
ATOM 8151 C C . SER B 1 468 ? 3.588 -8.703 -0.783 1 98.5 468 SER B C 1
ATOM 8153 O O . SER B 1 468 ? 3.896 -9.789 -1.283 1 98.5 468 SER B O 1
ATOM 8155 N N . ILE B 1 469 ? 3.324 -8.523 0.515 1 98.38 469 ILE B N 1
ATOM 8156 C CA . ILE B 1 469 ? 3.568 -9.594 1.482 1 98.38 469 ILE B CA 1
ATOM 8157 C C . ILE B 1 469 ? 2.266 -9.953 2.189 1 98.38 469 ILE B C 1
ATOM 8159 O O . ILE B 1 469 ? 1.524 -9.078 2.633 1 98.38 469 ILE B O 1
ATOM 8163 N N . THR B 1 470 ? 2.008 -11.242 2.248 1 98.44 470 THR B N 1
ATOM 8164 C CA . THR B 1 470 ? 0.807 -11.688 2.949 1 98.44 470 THR B CA 1
ATOM 8165 C C . THR B 1 470 ? 1.06 -11.781 4.449 1 98.44 470 THR B C 1
ATOM 8167 O O . THR B 1 470 ? 0.44 -11.055 5.234 1 98.44 470 THR B O 1
ATOM 8170 N N . ASP B 1 471 ? 1.997 -12.594 4.852 1 97.38 471 ASP B N 1
ATOM 8171 C CA . ASP B 1 471 ? 2.385 -12.758 6.25 1 97.38 471 ASP B CA 1
ATOM 8172 C C . ASP B 1 471 ? 3.775 -12.18 6.504 1 97.38 471 ASP B C 1
ATOM 8174 O O . ASP B 1 471 ? 4.785 -12.828 6.211 1 97.38 471 ASP B O 1
ATOM 8178 N N . ALA B 1 472 ? 3.818 -10.984 6.961 1 97.44 472 ALA B N 1
ATOM 8179 C CA . ALA B 1 472 ? 5.07 -10.383 7.406 1 97.44 472 ALA B CA 1
ATOM 8180 C C . ALA B 1 472 ? 5.285 -10.594 8.898 1 97.44 472 ALA B C 1
ATOM 8182 O O . ALA B 1 472 ? 4.473 -10.156 9.719 1 97.44 472 ALA B O 1
ATOM 8183 N N . HIS B 1 473 ? 6.395 -11.297 9.25 1 96.69 473 HIS B N 1
ATOM 8184 C CA . HIS B 1 473 ? 6.469 -11.688 10.656 1 96.69 473 HIS B CA 1
ATOM 8185 C C . HIS B 1 473 ? 7.883 -11.508 11.203 1 96.69 473 HIS B C 1
ATOM 8187 O O . HIS B 1 473 ? 8.844 -11.406 10.43 1 96.69 473 HIS B O 1
ATOM 8193 N N . LEU B 1 474 ? 7.926 -11.391 12.477 1 96.25 474 LEU B N 1
ATOM 8194 C CA . LEU B 1 474 ? 9.125 -11.453 13.305 1 96.25 474 LEU B CA 1
ATOM 8195 C C . LEU B 1 474 ? 9.047 -12.617 14.281 1 96.25 474 LEU B C 1
ATOM 8197 O O . LEU B 1 474 ? 8.008 -12.844 14.906 1 96.25 474 LEU B O 1
ATOM 8201 N N . TYR B 1 475 ? 10.094 -13.375 14.344 1 95.12 475 TYR B N 1
ATOM 8202 C CA . TYR B 1 475 ? 10.125 -14.445 15.328 1 95.12 475 TYR B CA 1
ATOM 8203 C C . TYR B 1 475 ? 10.258 -13.883 16.734 1 95.12 475 TYR B C 1
ATOM 8205 O O . TYR B 1 475 ? 11.016 -12.945 16.969 1 95.12 475 TYR B O 1
ATOM 8213 N N . LYS B 1 476 ? 9.523 -14.492 17.641 1 94.81 476 LYS B N 1
ATOM 8214 C CA . LYS B 1 476 ? 9.539 -14.047 19.016 1 94.81 476 LYS B CA 1
ATOM 8215 C C . LYS B 1 476 ? 10.945 -14.102 19.609 1 94.81 476 LYS B C 1
ATOM 8217 O O . LYS B 1 476 ? 11.352 -13.211 20.359 1 94.81 476 LYS B O 1
ATOM 8222 N N . LYS B 1 477 ? 11.688 -15.102 19.281 1 93.5 477 LYS B N 1
ATOM 8223 C CA . LYS B 1 477 ? 13.047 -15.242 19.797 1 93.5 477 LYS B CA 1
ATOM 8224 C C . LYS B 1 477 ? 13.93 -14.078 19.344 1 93.5 477 LYS B C 1
ATOM 8226 O O . LYS B 1 477 ? 14.836 -13.656 20.062 1 93.5 477 LYS B O 1
ATOM 8231 N N . HIS B 1 478 ? 13.711 -13.555 18.156 1 94.75 478 HIS B N 1
ATOM 8232 C CA . HIS B 1 478 ? 14.469 -12.406 17.672 1 94.75 478 HIS B CA 1
ATOM 8233 C C . HIS B 1 478 ? 14.055 -11.125 18.375 1 94.75 478 HIS B C 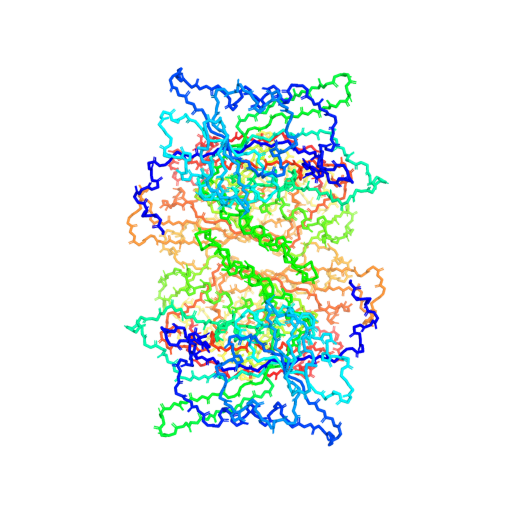1
ATOM 8235 O O . HIS B 1 478 ? 14.891 -10.242 18.625 1 94.75 478 HIS B O 1
ATOM 8241 N N . ILE B 1 479 ? 12.805 -11.031 18.688 1 94.19 479 ILE B N 1
ATOM 8242 C CA . ILE B 1 479 ? 12.297 -9.891 19.438 1 94.19 479 ILE B CA 1
ATOM 8243 C C . ILE B 1 479 ? 12.891 -9.906 20.859 1 94.19 479 ILE B C 1
ATOM 8245 O O . ILE B 1 479 ? 13.43 -8.906 21.312 1 94.19 479 ILE B O 1
ATOM 8249 N N . ASP B 1 480 ? 12.875 -11.094 21.469 1 93.56 480 ASP B N 1
ATOM 8250 C CA . ASP B 1 480 ? 13.305 -11.25 22.859 1 93.56 480 ASP B CA 1
ATOM 8251 C C . ASP B 1 480 ? 14.805 -11.039 23 1 93.56 480 ASP B C 1
ATOM 8253 O O . ASP B 1 480 ? 15.281 -10.57 24.047 1 93.56 480 ASP B O 1
ATOM 8257 N N . SER B 1 481 ? 15.523 -11.344 22.016 1 92.69 481 SER B N 1
ATOM 8258 C CA . SER B 1 481 ? 16.984 -11.211 22.062 1 92.69 481 SER B CA 1
ATOM 8259 C C . SER B 1 481 ? 17.406 -9.758 21.922 1 92.69 481 SER B C 1
ATOM 8261 O O . SER B 1 481 ? 18.578 -9.43 22.156 1 92.69 481 SER B O 1
ATOM 8263 N N . GLY B 1 482 ? 16.5 -8.883 21.438 1 90.25 482 GLY B N 1
ATOM 8264 C CA . GLY B 1 482 ? 16.828 -7.473 21.266 1 90.25 482 GLY B CA 1
ATOM 8265 C C . GLY B 1 482 ? 17.312 -7.148 19.859 1 90.25 482 GLY B C 1
ATOM 8266 O O . GLY B 1 482 ? 17.594 -5.988 19.547 1 90.25 482 GLY B O 1
ATOM 8267 N N . ALA B 1 483 ? 17.359 -8.148 19.047 1 93 483 ALA B N 1
ATOM 8268 C CA . ALA B 1 483 ? 17.828 -7.953 17.672 1 93 483 ALA B CA 1
ATOM 8269 C C . ALA B 1 483 ? 16.953 -6.957 16.938 1 93 483 ALA B C 1
ATOM 8271 O O . ALA B 1 483 ? 17.453 -6.121 16.172 1 93 483 ALA B O 1
ATOM 8272 N N . VAL B 1 484 ? 15.688 -7.023 17.156 1 93.81 484 VAL B N 1
ATOM 8273 C CA . VAL B 1 484 ? 14.727 -6.168 16.469 1 93.81 484 VAL B CA 1
ATOM 8274 C C . VAL B 1 484 ? 14.891 -4.727 16.938 1 93.81 484 VAL B C 1
ATOM 8276 O O . VAL B 1 484 ? 14.906 -3.797 16.125 1 93.81 484 VAL B O 1
ATOM 8279 N N . ASP B 1 485 ? 15.07 -4.531 18.203 1 84.5 485 ASP B N 1
ATOM 8280 C CA . ASP B 1 485 ? 15.266 -3.197 18.781 1 84.5 485 ASP B CA 1
ATOM 8281 C C . ASP B 1 485 ? 16.547 -2.562 18.25 1 84.5 485 ASP B C 1
ATOM 8283 O O . ASP B 1 485 ? 16.578 -1.366 17.953 1 84.5 485 ASP B O 1
ATOM 8287 N N . LYS B 1 486 ? 17.609 -3.406 18.234 1 84.44 486 LYS B N 1
ATOM 8288 C CA . LYS B 1 486 ? 18.875 -2.924 17.703 1 84.44 486 LYS B CA 1
ATOM 8289 C C . LYS B 1 486 ? 18.719 -2.393 16.281 1 84.44 486 LYS B C 1
ATOM 8291 O O . LYS B 1 486 ? 19.25 -1.331 15.945 1 84.44 486 LYS B O 1
ATOM 8296 N N . LEU B 1 487 ? 18.016 -3.104 15.484 1 88.31 487 LEU B N 1
ATOM 8297 C CA . LEU B 1 487 ? 17.781 -2.709 14.102 1 88.31 487 LEU B CA 1
ATOM 8298 C C . LEU B 1 487 ? 16.969 -1.418 14.023 1 88.31 487 LEU B C 1
ATOM 8300 O O . LEU B 1 487 ? 17.297 -0.521 13.242 1 88.31 487 LEU B O 1
ATOM 8304 N N . LEU B 1 488 ? 15.938 -1.296 14.805 1 80.38 488 LEU B N 1
ATOM 8305 C CA . LEU B 1 488 ? 15.008 -0.171 14.773 1 80.38 488 LEU B CA 1
ATOM 8306 C C . LEU B 1 488 ? 15.695 1.114 15.219 1 80.38 488 LEU B C 1
ATOM 8308 O O . LEU B 1 488 ? 15.227 2.213 14.914 1 80.38 488 LEU B O 1
ATOM 8312 N N . ASN B 1 489 ? 16.797 0.934 15.844 1 71.5 489 ASN B N 1
ATOM 8313 C CA . ASN B 1 489 ? 17.516 2.102 16.344 1 71.5 489 ASN B CA 1
ATOM 8314 C C . ASN B 1 489 ? 18.578 2.582 15.359 1 71.5 489 ASN B C 1
ATOM 8316 O O . ASN B 1 489 ? 19.25 3.592 15.594 1 71.5 489 ASN B O 1
ATOM 8320 N N . ARG B 1 490 ? 18.672 1.837 14.273 1 71.5 490 ARG B N 1
ATOM 8321 C CA . ARG B 1 490 ? 19.641 2.219 13.258 1 71.5 490 ARG B CA 1
ATOM 8322 C C . ARG B 1 490 ? 19.047 3.217 12.273 1 71.5 490 ARG B C 1
ATOM 8324 O O . ARG B 1 490 ? 17.828 3.273 12.094 1 71.5 490 ARG B O 1
ATOM 8331 N N . ILE B 1 491 ? 19.859 3.979 11.648 1 65.69 491 ILE B N 1
ATOM 8332 C CA . ILE B 1 491 ? 19.453 4.988 10.68 1 65.69 491 ILE B CA 1
ATOM 8333 C C . ILE B 1 491 ? 19.812 4.527 9.273 1 65.69 491 ILE B C 1
ATOM 8335 O O . ILE B 1 491 ? 20.984 4.238 8.984 1 65.69 491 ILE B O 1
ATOM 8339 N N . PRO B 1 492 ? 18.766 4.477 8.469 1 78.31 492 PRO B N 1
ATOM 8340 C CA . PRO B 1 492 ? 19.062 4.07 7.094 1 78.31 492 PRO B CA 1
ATOM 8341 C C . PRO B 1 492 ? 20.031 5.016 6.395 1 78.31 492 PRO B C 1
ATOM 8343 O O . PRO B 1 492 ? 19.984 6.23 6.617 1 78.31 492 PRO B O 1
ATOM 8346 N N . ARG B 1 493 ? 20.859 4.461 5.605 1 76.12 493 ARG B N 1
ATOM 8347 C CA . ARG B 1 493 ? 21.75 5.184 4.703 1 76.12 493 ARG B CA 1
ATOM 8348 C C . ARG B 1 493 ? 21.281 5.047 3.256 1 76.12 493 ARG B C 1
ATOM 8350 O O . ARG B 1 493 ? 20.281 4.387 2.977 1 76.12 493 ARG B O 1
ATOM 8357 N N . ASN B 1 494 ? 21.984 5.762 2.398 1 79.12 494 ASN B N 1
ATOM 8358 C CA . ASN B 1 494 ? 21.641 5.641 0.988 1 79.12 494 ASN B CA 1
ATOM 8359 C C . ASN B 1 494 ? 21.891 4.227 0.467 1 79.12 494 ASN B C 1
ATOM 8361 O O . ASN B 1 494 ? 22.891 3.598 0.824 1 79.12 494 ASN B O 1
ATOM 8365 N N . PHE B 1 495 ? 20.906 3.867 -0.33 1 89.38 495 PHE B N 1
ATOM 8366 C CA . PHE B 1 495 ? 21.125 2.596 -1.008 1 89.38 495 PHE B CA 1
ATOM 8367 C C . PHE B 1 495 ? 22.312 2.689 -1.953 1 89.38 495 PHE B C 1
ATOM 8369 O O . PHE B 1 495 ? 22.594 3.752 -2.514 1 89.38 495 PHE B O 1
ATOM 8376 N N . PRO B 1 496 ? 23.078 1.628 -2.127 1 93.56 496 PRO B N 1
ATOM 8377 C CA . PRO B 1 496 ? 24.125 1.611 -3.137 1 93.56 496 PRO B CA 1
ATOM 8378 C C . PRO B 1 496 ? 23.594 1.603 -4.566 1 93.56 496 PRO B C 1
ATOM 8380 O O . PRO B 1 496 ? 22.375 1.45 -4.77 1 93.56 496 PRO B O 1
ATOM 8383 N N . THR B 1 497 ? 24.516 1.818 -5.488 1 93.5 497 THR B N 1
ATOM 8384 C CA . THR B 1 497 ? 24.172 1.665 -6.898 1 93.5 497 THR B CA 1
ATOM 8385 C C . THR B 1 497 ? 24.625 0.301 -7.418 1 93.5 497 THR B C 1
ATOM 8387 O O . THR B 1 497 ? 25.578 -0.286 -6.895 1 93.5 497 THR B O 1
ATOM 8390 N N . LEU B 1 498 ? 23.844 -0.234 -8.359 1 97.44 498 LEU B N 1
ATOM 8391 C CA . LEU B 1 498 ? 24.172 -1.51 -8.984 1 97.44 498 LEU B CA 1
ATOM 8392 C C . LEU B 1 498 ? 24.141 -1.387 -10.508 1 97.44 498 LEU B C 1
ATOM 8394 O O . LEU B 1 498 ? 23.25 -0.751 -11.07 1 97.44 498 LEU B O 1
ATOM 8398 N N . LYS B 1 499 ? 25.219 -1.912 -11.156 1 94.81 499 LYS B N 1
ATOM 8399 C CA . LYS B 1 499 ? 25.25 -1.981 -12.617 1 94.81 499 LYS B CA 1
ATOM 8400 C C . LYS B 1 499 ? 25.938 -3.266 -13.086 1 94.81 499 LYS B C 1
ATOM 8402 O O . LYS B 1 499 ? 26.781 -3.822 -12.375 1 94.81 499 LYS B O 1
ATOM 8407 N N . PHE B 1 500 ? 25.5 -3.736 -14.172 1 95.56 500 PHE B N 1
ATOM 8408 C CA . PHE B 1 500 ? 26.172 -4.844 -14.828 1 95.56 500 PHE B CA 1
ATOM 8409 C C . PHE B 1 500 ? 27.188 -4.328 -15.844 1 95.56 500 PHE B C 1
ATOM 8411 O O . PHE B 1 500 ? 26.906 -3.389 -16.594 1 95.56 500 PHE B O 1
ATOM 8418 N N . LEU B 1 501 ? 28.359 -4.875 -15.883 1 92.06 501 LEU B N 1
ATOM 8419 C CA . LEU B 1 501 ? 29.469 -4.418 -16.703 1 92.06 501 LEU B CA 1
ATOM 8420 C C . LEU B 1 501 ? 29.281 -4.844 -18.156 1 92.06 501 LEU B C 1
ATOM 8422 O O . LEU B 1 501 ? 29.703 -4.133 -19.078 1 92.06 501 LEU B O 1
ATOM 8426 N N . ASN B 1 502 ? 28.75 -6.047 -18.359 1 90.12 502 ASN B N 1
ATOM 8427 C CA . ASN B 1 502 ? 28.578 -6.582 -19.703 1 90.12 502 ASN B CA 1
ATOM 8428 C C . ASN B 1 502 ? 27.266 -7.352 -19.828 1 90.12 502 ASN B C 1
ATOM 8430 O O . ASN B 1 502 ? 26.641 -7.703 -18.828 1 90.12 502 ASN B O 1
ATOM 8434 N N . LYS B 1 503 ? 26.922 -7.484 -21.094 1 93 503 LYS B N 1
ATOM 8435 C CA . LYS B 1 503 ? 25.766 -8.328 -21.422 1 93 503 LYS B CA 1
ATOM 8436 C C . LYS B 1 503 ? 26.219 -9.703 -21.891 1 93 503 LYS B C 1
ATOM 8438 O O . LYS B 1 503 ? 27.047 -9.812 -22.797 1 93 503 LYS B O 1
ATOM 8443 N N . LYS B 1 504 ? 25.672 -10.695 -21.188 1 95.69 504 LYS B N 1
ATOM 8444 C CA . LYS B 1 504 ? 25.969 -12.062 -21.594 1 95.69 504 LYS B CA 1
ATOM 8445 C C . LYS B 1 504 ? 24.953 -12.586 -22.594 1 95.69 504 LYS B C 1
ATOM 8447 O O . LYS B 1 504 ? 23.812 -12.094 -22.656 1 95.69 504 LYS B O 1
ATOM 8452 N N . GLU B 1 505 ? 25.391 -13.516 -23.375 1 94.62 505 GLU B N 1
ATOM 8453 C CA . GLU B 1 505 ? 24.5 -14.117 -24.359 1 94.62 505 GLU B CA 1
ATOM 8454 C C . GLU B 1 505 ? 23.391 -14.906 -23.656 1 94.62 505 GLU B C 1
ATOM 8456 O O . GLU B 1 505 ? 22.219 -14.828 -24.047 1 94.62 505 GLU B O 1
ATOM 8461 N N . ASN B 1 506 ? 23.812 -15.672 -22.688 1 96.5 506 ASN B N 1
ATOM 8462 C CA . ASN B 1 506 ? 22.859 -16.453 -21.906 1 96.5 506 ASN B CA 1
ATOM 8463 C C . ASN B 1 506 ? 22.766 -15.93 -20.469 1 96.5 506 ASN B C 1
ATOM 8465 O O . ASN B 1 506 ? 23.781 -15.602 -19.859 1 96.5 506 ASN B O 1
ATOM 8469 N N . ILE B 1 507 ? 21.531 -15.891 -20.031 1 97 507 ILE B N 1
ATOM 8470 C CA . ILE B 1 507 ? 21.281 -15.312 -18.719 1 97 507 ILE B CA 1
ATOM 8471 C C . ILE B 1 507 ? 21.953 -16.156 -17.641 1 97 507 ILE B C 1
ATOM 8473 O O . ILE B 1 507 ? 22.328 -15.641 -16.578 1 97 507 ILE B O 1
ATOM 8477 N N . GLU B 1 508 ? 22.25 -17.438 -17.875 1 96.88 508 GLU B N 1
ATOM 8478 C CA . GLU B 1 508 ? 22.859 -18.359 -16.906 1 96.88 508 GLU B CA 1
ATOM 8479 C C . GLU B 1 508 ? 24.359 -18.094 -16.75 1 96.88 508 GLU B C 1
ATOM 8481 O O . GLU B 1 508 ? 24.984 -18.594 -15.82 1 96.88 508 GLU B O 1
ATOM 8486 N N . ASP B 1 509 ? 24.922 -17.297 -17.594 1 97.31 509 ASP B N 1
ATOM 8487 C CA . ASP B 1 509 ? 26.375 -17.172 -17.672 1 97.31 509 ASP B CA 1
ATOM 8488 C C . ASP B 1 509 ? 26.875 -16.031 -16.812 1 97.31 509 ASP B C 1
ATOM 8490 O O . ASP B 1 509 ? 28.094 -15.828 -16.688 1 97.31 509 ASP B O 1
ATOM 8494 N N . TYR B 1 510 ? 25.969 -15.297 -16.25 1 97.38 510 TYR B N 1
ATOM 8495 C CA . TYR B 1 510 ? 26.406 -14.18 -15.414 1 97.38 510 TYR B CA 1
ATOM 8496 C C . TYR B 1 510 ? 27.125 -14.68 -14.164 1 97.38 510 TYR B C 1
ATOM 8498 O O . TYR B 1 510 ? 26.75 -15.711 -13.602 1 97.38 510 TYR B O 1
ATOM 8506 N N . GLU B 1 511 ? 28.156 -13.953 -13.766 1 96.5 511 GLU B N 1
ATOM 8507 C CA . GLU B 1 511 ? 28.906 -14.195 -12.547 1 96.5 511 GLU B CA 1
ATOM 8508 C C . GLU B 1 511 ? 28.953 -12.945 -11.672 1 96.5 511 GLU B C 1
ATOM 8510 O O . GLU B 1 511 ? 28.656 -11.844 -12.141 1 96.5 511 GLU B O 1
ATOM 8515 N N . PHE B 1 512 ? 29.297 -13.188 -10.422 1 96.38 512 PHE B N 1
ATOM 8516 C CA . PHE B 1 512 ? 29.297 -12.07 -9.484 1 96.38 512 PHE B CA 1
ATOM 8517 C C . PHE B 1 512 ? 30.203 -10.953 -9.961 1 96.38 512 PHE B C 1
ATOM 8519 O O . PHE B 1 512 ? 29.906 -9.773 -9.758 1 96.38 512 PHE B O 1
ATOM 8526 N N . ASP B 1 513 ? 31.25 -11.289 -10.633 1 95.31 513 ASP B N 1
ATOM 8527 C CA . ASP B 1 513 ? 32.25 -10.312 -11.086 1 95.31 513 ASP B CA 1
ATOM 8528 C C . ASP B 1 513 ? 31.688 -9.461 -12.227 1 95.31 513 ASP B C 1
ATOM 8530 O O . ASP B 1 513 ? 32.25 -8.43 -12.578 1 95.31 513 ASP B O 1
ATOM 8534 N N . ASP B 1 514 ? 30.562 -9.812 -12.742 1 96.25 514 ASP B N 1
ATOM 8535 C CA . ASP B 1 514 ? 29.922 -9.023 -13.797 1 96.25 514 ASP B CA 1
ATOM 8536 C C . ASP B 1 514 ? 29.156 -7.844 -13.203 1 96.25 514 ASP B C 1
ATOM 8538 O O . ASP B 1 514 ? 28.734 -6.938 -13.93 1 96.25 514 ASP B O 1
ATOM 8542 N N . LEU B 1 515 ? 28.875 -7.898 -11.945 1 95.38 515 LEU B N 1
ATOM 8543 C CA . LEU B 1 515 ? 28.109 -6.824 -11.32 1 95.38 515 LEU B CA 1
ATOM 8544 C C . LEU B 1 515 ? 29.016 -5.93 -10.477 1 95.38 515 LEU B C 1
ATOM 8546 O O . LEU B 1 515 ? 30 -6.402 -9.906 1 95.38 515 LEU B O 1
ATOM 8550 N N . VAL B 1 516 ? 28.719 -4.602 -10.422 1 96.69 516 VAL B N 1
ATOM 8551 C CA . VAL B 1 516 ? 29.422 -3.609 -9.602 1 96.69 516 VAL B CA 1
ATOM 8552 C C . VAL B 1 516 ? 28.422 -2.928 -8.664 1 96.69 516 VAL B C 1
ATOM 8554 O O . VAL B 1 516 ? 27.406 -2.383 -9.109 1 96.69 516 VAL B O 1
ATOM 8557 N N . ILE B 1 517 ? 28.672 -3.07 -7.438 1 96.94 517 ILE B N 1
ATOM 8558 C CA . ILE B 1 517 ? 27.922 -2.355 -6.414 1 96.94 517 ILE B CA 1
ATOM 8559 C C . ILE B 1 517 ? 28.797 -1.259 -5.805 1 96.94 517 ILE B C 1
ATOM 8561 O O . ILE B 1 517 ? 29.875 -1.535 -5.281 1 96.94 517 ILE B O 1
ATOM 8565 N N . GLU B 1 518 ? 28.328 -0.006 -5.867 1 93.88 518 GLU B N 1
ATOM 8566 C CA . GLU B 1 518 ? 29.125 1.124 -5.391 1 93.88 518 GLU B CA 1
ATOM 8567 C C . GLU B 1 518 ? 28.391 1.871 -4.273 1 93.88 518 GLU B C 1
ATOM 8569 O O . GLU B 1 518 ? 27.156 1.89 -4.23 1 93.88 518 GLU B O 1
ATOM 8574 N N . ASN B 1 519 ? 29.156 2.385 -3.324 1 88.88 519 ASN B N 1
ATOM 8575 C CA . ASN B 1 519 ? 28.672 3.264 -2.264 1 88.88 519 ASN B CA 1
ATOM 8576 C C . ASN B 1 519 ? 27.781 2.512 -1.275 1 88.88 519 ASN B C 1
ATOM 8578 O O . ASN B 1 519 ? 26.703 2.994 -0.904 1 88.88 519 ASN B O 1
ATOM 8582 N N . TYR B 1 520 ? 28.203 1.271 -1.038 1 91.12 520 TYR B N 1
ATOM 8583 C CA . TYR B 1 520 ? 27.5 0.472 -0.034 1 91.12 520 TYR B CA 1
ATOM 8584 C C . TYR B 1 520 ? 28.156 0.634 1.335 1 91.12 520 TYR B C 1
ATOM 8586 O O . TYR B 1 520 ? 29.266 0.162 1.559 1 91.12 520 TYR B O 1
ATOM 8594 N N . TYR B 1 521 ? 27.469 1.344 2.281 1 86.12 521 TYR B N 1
ATOM 8595 C CA . TYR B 1 521 ? 27.969 1.609 3.627 1 86.12 521 TYR B CA 1
ATOM 8596 C C . TYR B 1 521 ? 26.969 1.125 4.68 1 86.12 521 TYR B C 1
ATOM 8598 O O . TYR B 1 521 ? 26.375 1.931 5.391 1 86.12 521 TYR B O 1
ATOM 8606 N N . PRO B 1 522 ? 26.922 -0.186 4.848 1 89.19 522 PRO B N 1
ATOM 8607 C CA . PRO B 1 522 ? 25.922 -0.727 5.77 1 89.19 522 PRO B CA 1
ATOM 8608 C C . PRO B 1 522 ? 26.359 -0.661 7.227 1 89.19 522 PRO B C 1
ATOM 8610 O O . PRO B 1 522 ? 27.562 -0.602 7.508 1 89.19 522 PRO B O 1
ATOM 8613 N N . CYS B 1 523 ? 25.344 -0.671 8.133 1 83.88 523 CYS B N 1
ATOM 8614 C CA . CYS B 1 523 ? 25.609 -0.986 9.531 1 83.88 523 CYS B CA 1
ATOM 8615 C C . CYS B 1 523 ? 26.094 -2.422 9.688 1 83.88 523 CYS B C 1
ATOM 8617 O O . CYS B 1 523 ? 25.969 -3.227 8.758 1 83.88 523 CYS B O 1
ATOM 8619 N N . PRO B 1 524 ? 26.688 -2.715 10.812 1 87.56 524 PRO B N 1
ATOM 8620 C CA . PRO B 1 524 ? 27.141 -4.094 11.039 1 87.56 524 PRO B CA 1
ATOM 8621 C C . PRO B 1 524 ? 25.984 -5.098 11.008 1 87.56 524 PRO B C 1
ATOM 8623 O O . PRO B 1 524 ? 24.828 -4.715 11.156 1 87.56 524 PRO B O 1
ATOM 8626 N N . ALA B 1 525 ? 26.359 -6.297 10.844 1 88 525 ALA B N 1
ATOM 8627 C CA . ALA B 1 525 ? 25.375 -7.375 10.742 1 88 525 ALA B CA 1
ATOM 8628 C C . ALA B 1 525 ? 24.594 -7.523 12.039 1 88 525 ALA B C 1
ATOM 8630 O O . ALA B 1 525 ? 25.109 -7.246 13.125 1 88 525 ALA B O 1
ATOM 8631 N N . ILE B 1 526 ? 23.328 -7.887 11.867 1 88.25 526 ILE B N 1
ATOM 8632 C CA . ILE B 1 526 ? 22.5 -8.289 13 1 88.25 526 ILE B CA 1
ATOM 8633 C C . ILE B 1 526 ? 22.562 -9.805 13.164 1 88.25 526 ILE B C 1
ATOM 8635 O O . ILE B 1 526 ? 22.25 -10.547 12.227 1 88.25 526 ILE B O 1
ATOM 8639 N N . ILE B 1 527 ? 22.984 -10.219 14.297 1 81.94 527 ILE B N 1
ATOM 8640 C CA . ILE B 1 527 ? 23.125 -11.648 14.547 1 81.94 527 ILE B CA 1
ATOM 8641 C C . ILE B 1 527 ? 21.828 -12.188 15.164 1 81.94 527 ILE B C 1
ATOM 8643 O O . ILE B 1 527 ? 21.391 -11.703 16.203 1 81.94 527 ILE B O 1
ATOM 8647 N N . ALA B 1 528 ? 21.219 -13.078 14.422 1 84.5 528 ALA B N 1
ATOM 8648 C CA . ALA B 1 528 ? 20.031 -13.773 14.898 1 84.5 528 ALA B CA 1
ATOM 8649 C C . ALA B 1 528 ? 19.984 -15.211 14.383 1 84.5 528 ALA B C 1
ATOM 8651 O O . ALA B 1 528 ? 20.5 -15.508 13.312 1 84.5 528 ALA B O 1
ATOM 8652 N N . GLU B 1 529 ? 19.359 -16.031 15.195 1 77.88 529 GLU B N 1
ATOM 8653 C CA . GLU B 1 529 ? 19.297 -17.453 14.836 1 77.88 529 GLU B CA 1
ATOM 8654 C C . GLU B 1 529 ? 18.344 -17.688 13.656 1 77.88 529 GLU B C 1
ATOM 8656 O O . GLU B 1 529 ? 17.234 -17.156 13.633 1 77.88 529 GLU B O 1
ATOM 8661 N N . MET B 1 530 ? 18.844 -18.484 12.688 1 76.5 530 MET B N 1
ATOM 8662 C CA . MET B 1 530 ? 17.984 -18.844 11.555 1 76.5 530 MET B CA 1
ATOM 8663 C C . MET B 1 530 ? 16.906 -19.844 11.969 1 76.5 530 MET B C 1
ATOM 8665 O O . MET B 1 530 ? 17.172 -20.734 12.766 1 76.5 530 MET B O 1
ATOM 8669 N N . VAL B 1 531 ? 15.742 -19.5 11.523 1 71.19 531 VAL B N 1
ATOM 8670 C CA . VAL B 1 531 ? 14.648 -20.422 11.82 1 71.19 531 VAL B CA 1
ATOM 8671 C C . VAL B 1 531 ? 14.32 -21.25 10.586 1 71.19 531 VAL B C 1
ATOM 8673 O O . VAL B 1 531 ? 14.234 -20.719 9.477 1 71.19 531 VAL B O 1
ATOM 8676 N N . ALA B 1 532 ? 14.336 -22.594 10.719 1 65.38 532 ALA B N 1
ATOM 8677 C CA . ALA B 1 532 ? 13.977 -23.516 9.648 1 65.38 532 ALA B CA 1
ATOM 8678 C C . ALA B 1 532 ? 12.484 -23.812 9.656 1 65.38 532 ALA B C 1
ATOM 8680 O O . ALA B 1 532 ? 11.852 -23.828 10.719 1 65.38 532 ALA B O 1
#

Solvent-accessible surface area (backbone atoms only — not comparable to full-atom values): 57480 Å² total; per-residue (Å²): 128,84,55,80,77,64,57,76,78,52,80,52,32,30,37,47,48,60,28,30,70,79,11,43,52,30,32,32,44,100,91,41,65,45,64,75,59,82,88,50,66,68,61,54,46,49,52,51,49,64,54,42,62,54,95,44,91,82,34,30,20,32,36,40,29,23,47,70,48,57,70,55,52,55,63,77,79,67,49,95,52,65,32,41,35,34,30,32,27,80,85,40,64,72,45,79,51,97,57,63,47,30,36,26,50,37,68,67,55,41,52,51,52,52,68,69,41,82,51,57,63,48,40,37,37,61,24,37,49,69,48,44,48,53,47,52,46,32,75,51,43,39,34,38,37,40,32,44,33,65,47,73,73,66,81,87,63,85,59,81,37,79,37,46,45,87,56,38,66,66,53,51,49,48,35,34,50,62,59,30,24,41,79,75,44,75,46,81,46,71,43,77,92,77,71,35,45,33,32,44,34,33,27,41,43,32,86,62,28,20,50,50,44,44,33,40,58,32,43,70,68,32,65,71,80,41,76,50,67,69,64,49,62,55,71,52,38,51,51,70,60,45,40,57,52,49,50,54,51,45,27,74,72,68,31,45,79,43,70,48,98,86,46,48,30,29,28,38,76,53,49,76,49,65,44,56,43,83,71,23,38,72,53,59,23,47,31,46,70,60,66,65,48,55,49,51,53,50,49,38,29,70,63,33,46,31,43,45,58,65,39,45,77,68,73,33,63,90,58,52,72,54,20,34,60,68,46,29,55,74,68,70,43,95,58,58,70,28,33,29,42,66,27,53,7,27,25,35,42,25,30,86,41,87,80,88,58,57,84,61,84,59,88,90,35,48,38,43,34,59,61,51,32,55,49,34,55,73,75,42,37,68,43,75,75,33,50,39,66,31,57,50,90,83,46,38,84,61,22,62,59,60,55,35,70,25,34,44,36,39,41,48,51,69,52,92,58,91,41,96,86,70,33,57,27,27,32,28,38,36,36,36,23,44,46,39,52,62,83,81,54,58,62,69,36,48,51,48,48,52,38,45,52,51,11,54,66,68,49,28,36,54,31,39,38,29,41,39,31,35,35,40,28,42,49,44,69,43,53,73,72,38,49,51,59,58,46,70,71,45,62,58,52,70,41,17,42,71,47,67,78,68,74,62,94,45,87,75,69,69,51,75,86,40,49,48,75,45,72,74,72,49,36,68,65,77,82,71,86,85,82,130,128,82,56,80,79,64,58,75,78,52,80,52,32,32,38,47,49,60,29,30,69,79,10,41,53,30,31,31,43,101,90,42,64,46,64,75,60,81,85,49,66,69,59,53,47,49,52,51,50,64,53,42,63,54,96,44,91,82,32,31,20,32,38,40,30,22,48,72,48,56,70,56,50,56,63,78,80,66,49,93,51,64,33,40,35,34,31,30,28,80,85,41,64,72,44,78,52,97,58,64,48,31,36,24,49,38,68,68,56,43,52,52,52,53,68,68,42,82,50,56,63,50,39,36,37,61,24,37,50,69,50,44,49,55,46,52,47,33,76,51,44,38,34,38,38,39,32,44,34,66,46,74,72,65,81,86,63,86,61,80,38,81,37,48,45,87,58,38,66,66,52,51,49,48,35,35,61,62,58,30,24,40,79,74,44,76,46,83,46,72,41,78,92,76,71,38,45,33,32,44,33,33,27,42,43,33,87,61,28,21,42,49,45,44,33,42,58,31,44,70,68,36,69,72,79,43,76,49,68,70,67,49,64,54,71,52,39,50,50,68,58,44,40,57,51,49,50,52,51,46,28,74,73,68,30,46,79,45,71,48,98,88,45,47,31,30,28,37,76,54,51,75,48,64,44,56,42,83,71,24,41,71,52,59,22,47,32,46,71,60,66,65,50,54,49,50,53,50,49,38,28,70,63,33,45,29,44,46,59,66,37,45,77,69,72,33,63,89,57,51,74,54,21,34,59,68,46,29,55,74,68,71,44,95,58,58,70,27,32,29,41,66,28,52,8,25,24,36,42,26,31,87,42,87,80,88,60,59,83,62,85,57,87,90,35,49,39,43,34,60,61,50,32,54,49,34,56,73,75,42,37,68,45,74,74,34,50,40,67,31,57,50,90,83,44,38,85,59,23,60,59,60,54,36,69,24,35,45,36,41,44,48,50,71,52,93,57,90,42,96,84,69,33,56,27,27,33,27,38,35,35,37,23,45,46,40,52,61,82,81,53,58,64,70,37,47,53,48,50,52,38,46,50,50,11,54,66,67,47,28,36,52,31,40,40,28,41,38,32,35,35,41,28,42,47,44,70,42,53,74,70,39,49,50,59,56,45,69,70,46,66,60,52,69,41,18,42,72,48,68,77,68,76,63,95,46,87,75,70,68,52,75,86,40,48,49,75,45,73,74,72,48,36,68,66,75,83,69,84,84,81,131

Nearest PDB structures (foldseek):
  6kot-assembly1_A  TM=5.624E-01  e=1.093E-50  Plasmodium falciparum
  6a2m-assembly1_A  TM=5.666E-01  e=4.763E-50  Plasmodium falciparum
  8jfc-assembly1_B  TM=5.652E-01  e=2.206E-49  Plasmodium falciparum
  6lhi-assembly1_B  TM=5.568E-01  e=1.836E-49  Plasmodium falciparum
  4xse-assembly1_D  TM=9.430E-01  e=2.087E-29  Human herpesvirus 3 strain Oka vaccine

Organism: NCBI:txid2126985